Protein AF-A0A7X9AT43-F1 (afdb_monomer_lite)

Secondary structure (DSSP, 8-state):
--------------------------------TTS---SSTTS--EETTTTEETT-EEE--TT-EEEEEEESS--SSSS-EEEEEEEE--SS-EEEEEEEEPSS--SS-EEEEEEEEEEEEEEEEEEEEEEEEEEESSSS---EEE---EEEEEEEEEEEEEEEEPTTEEEEEEEEEE-SEEEEEEEEEEEEEEPPPS-----EEEES-SPEETTTTEETT-EEE-SSGGG-EEEEEEEEETTEEEEEEEEEESSS-EEEEEEPPHHHHTSSEEEEEEEEEEETT--EEEEEEEE-TTS-EEEEEE---B--SS-EEEEEEEE--TT-SEEEEEEEE-SSSEEEEEEEEEEEPP--TTTTTSS--SEEEEEETTTTHHHHTTSSSEEEEESSSPPEEEEEEEE-GGG-SSEEEEEEEETTEEEEEEEE--TTT-EEPPEEEEEEEETTEEEEEEEEES-HHHHT--TT---TT-EEEEEEEESSTT---S-EEEEEEEEETTEE---EEEEEEEEPPPPP----SS-EEEES--TTS--SSHHHHHHHHHHHHHTT--EEE--TT-HHHHHHHHHHHHTT-EEEE-S-SSTT---SS-SS-EEEBTTS-EEEEE-HHHHHH-HHHHHHHHHHHHHHHHTT---TT-EEEE----B-TTTB--SHHHHHHHHHHTT-SS---HHHHHHH-HHHHHHHHHHHHHHHHHHHHHHHHHH-TT-EEEEEEE---TTSTTGGGGGGTB---HHHHGGG-SEEEEEESS--HHHHHHHHHHHHHH--S-B-PEEE---BTTTB-STTPPPHHHHHHHHHHHHHHT-SEEEEES-S---HHHHHHHHHHHHHHHTTHHHHHTSEE-----EEEPPSEEEEEEETTEEEEEEES-GGGTEEEEEEEETTEEEEEEEE--SS--EEEEEE--GGGGG-EEEETTTTEEEPPPTT-SEEEEEE-TTEEEEEEEE-----TT-EEPPPHHHHHHHHHHHHHH---S--S-S---EEETTEEEEEE-SSSSS--EEEEE-SS-EEEEETTTTTEEEEEEETTEEE-S-GGGT--BSEEEEEESGGG-SHHHHSPPEEEEEEEEETTEEEEEEEEE-SSSSEEEEEEEEEESSSSEEEEEEEEEE-SSSPEEEEEEEEEE--BS--SS-----EEEEEEBTEEEEPPTTSSEEEEEETT--TTTT----S-EEEEEEPSS-EEEEETTTTEEEEEE--SSSEEEEEEEEETTEEEEEEEEPPEEE-TT-EEEEEEEEEEEESS-HHHHS--

Radius of gyration: 40.69 Å; chains: 1; bounding box: 118×100×105 Å

pLDDT: mean 82.17, std 15.33, range [21.45, 98.62]

Foldseek 3Di:
DDDDDDDDDDDDDDDDDDDDDDDDDPPPPPPDQPPFWDDQQFQPDADPVPQGRPQKDKDAPPPWDWDWHWDQPDGPDDRIWIKTATAGFDPFWTKMKHKDFDPDFAQAKWKKKKKKKKFFAQQDPFWKWKWKWFDFDPDRDIDIDTQDTDGHGDGIDMRMDIDIDGTRTGMMMIMTTRRGHGMMIIGNITMGIDDDDDDDKDKDKDFQDADADPVAQGHDQKHWDDDPPPQWPWDWHWDQDPNFTKIKIQTFGRGQKTWMKGWDPQVQQPAQKKKKKWWKAFFFFWFKKKWKFFAAPVRDTPDTFIDGTHHDHDIDIPIAMDGHPPRGNIMMIITMTRFNGMMITGMMMMIRGDPPLQRHFHTAPQKDWDKFPQNFCCLQVVDHREFEAAQQAWFKIKIFMAHNLVPFDKKKKKKKAAPQKDFPFKWQLQQVRTDTFDKDWDWDADPLGTIIIIMGIPHVLSNPHYNPDRDPRSIMMITMHGPHSVPFDWQDKMKIWMDGPNRTHDIDIYTYHHHYQFDQFDFADFAAEAAQACSRCQTNDPSNNVRNVRLCVLLRNQEYAQDQDDPSSVVSVVVSVVVVGEYELDDALQWPDDPPPDPLQFAQWLVRDGDSTGALCCRQPPPVCLVVSLVSLLVSRVSSPDDQRYAYEHDDWQFQLLTIRFGPSLQVVLCVVVVHPDRDGSVCCVAPPVLSSLQSLLVSVLSSLQSSLVSCCVPPVSHAYEYEAAQFQPVDPVSSVVSNGTSHDCQSNQVSGQEYEYECQPQFAPSLLVSLLSCVVRHDHAYAYEYEQDHDPPPDHSVSHHHLLRVLLSQVSCQQSQRSYYYYPPSSRDGSSNSNSSSLSSSLCNLCNCQSHVFAWDDFFDKDFAALDKAWFAFPNDIDIDGPPPQSVFWDWTWTHDPPKIKIKIFGQAAADKGWMKGFDDPVLPQWWKAWSNQLETEDDDVPDGIDIDIAGHSGMTTIMTGNDDDSPSGYHDDHSVVSVVVSNVSSVVDPDDADRALDHWDDDPFWTWRWHPLPPPRQIWIWTGAPAWIWTFRQQFQGWTQWIDGPLWIKNPDCVVVATFFQKAWLPDPQCGDSNSSGHGWGWPDWDDDPQKTKTWTKGAGPRFQKIKIWMKIGHNDARKIKIKIKIWRADQFKDKIKMKTKHFTATPDDPPDGQFFFKWAQAPVAIDTDDLVDQKAKEFEPVADSRQSHHPSHHDDPTHGYQAWIKGHSPVQQKIKTKHWFNPFWTIFMWGRDPRTIMTMTIGGIDIHHHGGMDMIMMMMHMDGHDDPRRVDDD

Sequence (1277 aa):
MQCAFSSRFRLFGKSLLTICLLTATIAGHSLTAADIALVNPDFEEVDSKTGFARGWRGNLSAAAQGAISIDDHLAASGKRSVKFDITQAGPNPATLTQTIKLAEPLATPVKGKISCRLYAHEVTKGVAFLVISTTNQDKARAQWVNTGNHRGTFDWKTVTHDMEFNPGTTAITFSFRMSGIGALWIDAAQLQLTVPETGQDTSTRLDFTGEVNPRTGLPGVWLEKKYHGNENVSAVSIETLDGRTAVRQQWSAGAAKSGLTVLLPEAYAKQKTVRLLVEAKTAGAGEAAIGLECLDTSGKNLGEILAPGVAKENWFTLDNTFVLPPTASQANILLLNTGAGTAWFASAVILPGTDDANALRLRERMIEAKVFPVCTSPEQLEGPPQFNTFADSPTKLTFHFKGKGSRLVKPALLIDLPANVRLADAFASHPSQWRAETFTSQPLTRPEGDYRRWRIENPRGMRLAKPDGFAYQRRVVLGLMPETPDAVKNGHLVFWHLENDGQADVEESFLLNILPPMPKTPNPKRFKFFRWNYEDLAFSRDDVLLASLRCIEEAGYNWCIRYGNNPRNQEICAMLAKRGWHFMLAGSLSDRYIPKDEKNVRVIDVTGKEIDRLCPEYMVNDPAFAGRRDALILEGIQRRNPQPGDVLIMDSEDWAPMDWCFCDRCRTNFARRIGLNQAPDAAVIKQQYAEQWRDFRVDNAMGKVKMVYDVARKHFPFLLIGDYNYVVDYTKPDYKNRFYAIAKDALLNEKYQDMHLPSYYHVLDATAFDMMRIGLDTLTKPYYPIVAVDGAGSYLTKDEVLTPPRFRMMCLNAAVTGCPGVAIYPGERLDGMFYLAADQVMAEIAAVEDYCLDGKLVPGPTVTAKPFRTVTTQAGGKEMTLNYPRWEQFFRHNTRELGKNRLISLLNHHAELTAYVEIGLDPAWAKAIIRDKITKTVYAVPANATTLLVAVPPRDARLLEVTYDADPAGFTPAPSQEDIKAAFQRDTEAFTGGPKQSNFKPQKDGSIELAFTDHDSDGILELAMITPNQKLIIDAEHGGGILDWQTGDIRLCPDYSRGQIIADNRLWTPKAARSDASAKLPCQVLESTLRDQTAIVTLRRTFDAVTLQLDKTFTVPAEGTSFRVDYKLTNTGQEPLHIAFWTRNILNPGNLANTLLDGDVRFPTEKGFQLADRKQDSTFVLSNAAKPEDIGNPRRGLADVRALPGPAYVDFTGSNLHVGLTPDPQGLAAYYLYNYQTVSTQEWIYLPVTIAPGQSQTYRENYQLGQGTSPALKQRP

Structure (mmCIF, N/CA/C/O backbone):
data_AF-A0A7X9AT43-F1
#
_entry.id   AF-A0A7X9AT43-F1
#
loop_
_atom_site.group_PDB
_atom_site.id
_atom_site.type_symbol
_atom_site.label_atom_id
_atom_site.label_alt_id
_atom_site.label_comp_id
_atom_site.label_asym_id
_atom_site.label_entity_id
_atom_site.label_seq_id
_atom_site.pdbx_PDB_ins_code
_atom_site.Cartn_x
_atom_site.Cartn_y
_atom_site.Cartn_z
_atom_site.occupancy
_atom_site.B_iso_or_equiv
_atom_site.auth_seq_id
_atom_site.auth_comp_id
_atom_site.auth_asym_id
_atom_site.auth_atom_id
_atom_site.pdbx_PDB_model_num
ATOM 1 N N . MET A 1 1 ? 62.663 -30.904 -30.608 1.00 30.81 1 MET A N 1
ATOM 2 C CA . MET A 1 1 ? 62.112 -31.146 -31.962 1.00 30.81 1 MET A CA 1
ATOM 3 C C . MET A 1 1 ? 61.726 -29.786 -32.529 1.00 30.81 1 MET A C 1
ATOM 5 O O . MET A 1 1 ? 61.132 -29.008 -31.802 1.00 30.81 1 MET A O 1
ATOM 9 N N . GLN A 1 2 ? 62.408 -29.333 -33.583 1.00 24.72 2 GLN A N 1
ATOM 10 C CA . GLN A 1 2 ? 62.025 -29.512 -34.999 1.00 24.72 2 GLN A CA 1
ATOM 11 C C . GLN A 1 2 ? 60.758 -28.699 -35.337 1.00 24.72 2 GLN A C 1
ATOM 13 O O . GLN A 1 2 ? 59.704 -28.998 -34.797 1.00 24.72 2 GLN A O 1
ATOM 18 N N . CYS A 1 3 ? 60.851 -27.551 -36.024 1.00 21.45 3 CYS A N 1
ATOM 19 C CA . CYS A 1 3 ? 61.260 -27.311 -37.432 1.00 21.45 3 CYS A CA 1
ATOM 20 C C . CYS A 1 3 ? 60.086 -27.493 -38.417 1.00 21.45 3 CYS A C 1
ATOM 22 O O . CYS A 1 3 ? 59.292 -28.399 -38.220 1.00 21.45 3 CYS A O 1
ATOM 24 N N . ALA A 1 4 ? 59.965 -26.765 -39.536 1.00 27.16 4 ALA A N 1
ATOM 25 C CA . ALA A 1 4 ? 60.576 -25.513 -40.031 1.00 27.16 4 ALA A CA 1
ATOM 26 C C . ALA A 1 4 ? 59.906 -25.166 -41.397 1.00 27.16 4 ALA A C 1
ATOM 28 O O . ALA A 1 4 ? 58.896 -25.772 -41.736 1.00 27.16 4 ALA A O 1
ATOM 29 N N . PHE A 1 5 ? 60.540 -24.292 -42.199 1.00 23.95 5 PHE A N 1
ATOM 30 C CA . PHE A 1 5 ? 60.233 -23.920 -43.601 1.00 23.95 5 PHE A CA 1
ATOM 31 C C . PHE A 1 5 ? 59.030 -22.955 -43.765 1.00 23.95 5 PHE A C 1
ATOM 33 O O . PHE A 1 5 ? 57.919 -23.304 -43.400 1.00 23.95 5 PHE A O 1
ATOM 40 N N . SER A 1 6 ? 59.154 -21.666 -44.142 1.00 25.75 6 SER A N 1
ATOM 41 C CA . SER A 1 6 ? 59.937 -20.923 -45.174 1.00 25.75 6 SER A CA 1
ATOM 42 C C . SER A 1 6 ? 59.173 -20.757 -46.514 1.00 25.75 6 SER A C 1
ATOM 44 O O . SER A 1 6 ? 58.176 -21.427 -46.721 1.00 25.75 6 SER A O 1
ATOM 46 N N . SER A 1 7 ? 59.519 -19.861 -47.458 1.00 25.33 7 SER A N 1
ATOM 47 C CA . SER A 1 7 ? 60.769 -19.093 -47.659 1.00 25.33 7 SER A CA 1
ATOM 48 C C . SER A 1 7 ? 60.617 -17.920 -48.650 1.00 25.33 7 SER A C 1
ATOM 50 O O . SER A 1 7 ? 60.062 -18.168 -49.706 1.00 25.33 7 SER A O 1
ATOM 52 N N . ARG A 1 8 ? 61.309 -16.785 -48.375 1.00 26.31 8 ARG A N 1
ATOM 53 C CA . ARG A 1 8 ? 62.185 -15.951 -49.273 1.00 26.31 8 ARG A CA 1
ATOM 54 C C . ARG A 1 8 ? 61.578 -15.416 -50.612 1.00 26.31 8 ARG A C 1
ATOM 56 O O . ARG A 1 8 ? 60.574 -15.916 -51.072 1.00 26.31 8 ARG A O 1
ATOM 63 N N . PHE A 1 9 ? 62.081 -14.396 -51.325 1.00 24.31 9 PHE A N 1
ATOM 64 C CA . PHE A 1 9 ? 63.392 -13.721 -51.508 1.00 24.31 9 PHE A CA 1
ATOM 65 C C . PHE A 1 9 ? 63.168 -12.169 -51.568 1.00 24.31 9 PHE A C 1
ATOM 67 O O . PHE A 1 9 ? 62.085 -11.761 -51.962 1.00 24.31 9 PHE A O 1
ATOM 74 N N . ARG A 1 10 ? 64.014 -11.274 -50.999 1.00 25.27 10 ARG A N 1
ATOM 75 C CA . ARG A 1 10 ? 65.287 -10.653 -51.513 1.00 25.27 10 ARG A CA 1
ATOM 76 C C . ARG A 1 10 ? 65.108 -9.765 -52.771 1.00 25.27 10 ARG A C 1
ATOM 78 O O . ARG A 1 10 ? 64.228 -10.068 -53.556 1.00 25.27 10 ARG A O 1
ATOM 85 N N . LEU A 1 11 ? 65.896 -8.718 -53.088 1.00 25.50 11 LEU A N 1
ATOM 86 C CA . LEU A 1 11 ? 67.158 -8.051 -52.621 1.00 25.50 11 LEU A CA 1
ATOM 87 C C . LEU A 1 11 ? 67.094 -6.571 -53.151 1.00 25.50 11 LEU A C 1
ATOM 89 O O . LEU A 1 11 ? 66.259 -6.328 -54.012 1.00 25.50 11 LEU A O 1
ATOM 93 N N . PHE A 1 12 ? 67.835 -5.510 -52.778 1.00 26.47 12 PHE A N 1
ATOM 94 C CA . PHE A 1 12 ? 69.185 -5.198 -52.232 1.00 26.47 12 PHE A CA 1
ATOM 95 C C . PHE A 1 12 ? 69.060 -4.060 -51.166 1.00 26.47 12 PHE A C 1
ATOM 97 O O . PHE A 1 12 ? 68.007 -3.439 -51.113 1.00 26.47 12 PHE A O 1
ATOM 104 N N . GLY A 1 13 ? 69.972 -3.731 -50.227 1.00 25.33 13 GLY A N 1
ATOM 105 C CA . GLY A 1 13 ? 71.451 -3.607 -50.227 1.00 25.33 13 GLY A CA 1
ATOM 106 C C . GLY A 1 13 ? 71.836 -2.139 -50.531 1.00 25.33 13 GLY A C 1
ATOM 107 O O . GLY A 1 13 ? 71.371 -1.643 -51.546 1.00 25.33 13 GLY A O 1
ATOM 108 N N . LYS A 1 14 ? 72.620 -1.349 -49.770 1.00 25.41 14 LYS A N 1
ATOM 109 C CA . LYS A 1 14 ? 73.665 -1.462 -48.697 1.00 25.41 14 LYS A CA 1
ATOM 110 C C . LYS A 1 14 ? 73.600 -0.156 -47.832 1.00 25.41 14 LYS A C 1
ATOM 112 O O . LYS A 1 14 ? 72.907 0.746 -48.281 1.00 25.41 14 LYS A O 1
ATOM 117 N N . SER A 1 15 ? 74.300 0.173 -46.727 1.00 27.94 15 SER A N 1
ATOM 118 C CA . SER A 1 15 ? 75.049 -0.409 -45.563 1.00 27.94 15 SER A CA 1
ATOM 119 C C . SER A 1 15 ? 75.406 0.822 -44.638 1.00 27.94 15 SER A C 1
ATOM 121 O O . SER A 1 15 ? 74.833 1.874 -44.892 1.00 27.94 15 SER A O 1
ATOM 123 N N . LEU A 1 16 ? 76.260 0.905 -43.591 1.00 26.09 16 LEU A N 1
ATOM 124 C CA . LEU A 1 16 ? 77.274 0.084 -42.882 1.00 26.09 16 LEU A CA 1
ATOM 125 C C . LEU A 1 16 ? 77.585 0.738 -41.482 1.00 26.09 16 LEU A C 1
ATOM 127 O O . LEU A 1 16 ? 77.416 1.946 -41.372 1.00 26.09 16 LEU A O 1
ATOM 131 N N . LEU A 1 17 ? 78.146 0.001 -40.493 1.00 25.11 17 LEU A N 1
ATOM 132 C CA . LEU A 1 17 ? 78.695 0.468 -39.172 1.00 25.11 17 LEU A CA 1
ATOM 133 C C . LEU A 1 17 ? 77.707 1.137 -38.153 1.00 25.11 17 LEU A C 1
ATOM 135 O O . LEU A 1 17 ? 76.597 1.484 -38.530 1.00 25.11 17 LEU A O 1
ATOM 139 N N . THR A 1 18 ? 78.037 1.434 -36.871 1.00 28.78 18 THR A N 1
ATOM 140 C CA . THR A 1 18 ? 78.624 0.620 -35.757 1.00 28.78 18 THR A CA 1
ATOM 141 C C . THR A 1 18 ? 78.588 1.378 -34.398 1.00 28.78 18 THR A C 1
ATOM 143 O O . THR A 1 18 ? 79.172 2.444 -34.283 1.00 28.78 18 THR A O 1
ATOM 146 N N . ILE A 1 19 ? 77.962 0.770 -33.373 1.00 28.25 19 ILE A N 1
ATOM 147 C CA . ILE A 1 19 ? 78.300 0.726 -31.916 1.00 28.25 19 ILE A CA 1
ATOM 148 C C . ILE A 1 19 ? 78.642 2.026 -31.110 1.00 28.25 19 ILE A C 1
ATOM 150 O O . ILE A 1 19 ? 79.733 2.568 -31.208 1.00 28.25 19 ILE A O 1
ATOM 154 N N . CYS A 1 20 ? 77.754 2.318 -30.136 1.00 24.42 20 CYS A N 1
ATOM 155 C CA . CYS A 1 20 ? 77.940 2.887 -28.772 1.00 24.42 20 CYS A CA 1
ATOM 156 C C . CYS A 1 20 ? 78.328 4.361 -28.455 1.00 24.42 20 CYS A C 1
ATOM 158 O O . CYS A 1 20 ? 79.346 4.884 -28.879 1.00 24.42 20 CYS A O 1
ATOM 160 N N . LEU A 1 21 ? 77.564 4.901 -27.483 1.00 27.16 21 LEU A N 1
ATOM 161 C CA . LEU A 1 21 ? 77.965 5.712 -26.308 1.00 27.16 21 LEU A CA 1
ATOM 162 C C . LEU A 1 21 ? 78.927 6.909 -26.493 1.00 27.16 21 LEU A C 1
ATOM 164 O O . LEU A 1 21 ? 80.135 6.760 -26.345 1.00 27.16 21 LEU A O 1
ATOM 168 N N . LEU A 1 22 ? 78.374 8.131 -26.505 1.00 24.50 22 LEU A N 1
ATOM 169 C CA . LEU A 1 22 ? 78.197 8.903 -25.257 1.00 24.50 22 LEU A CA 1
ATOM 170 C C . LEU A 1 22 ? 77.186 10.058 -25.433 1.00 24.50 22 LEU A C 1
ATOM 172 O O . LEU A 1 22 ? 76.662 10.287 -26.520 1.00 24.50 22 LEU A O 1
ATOM 176 N N . THR A 1 23 ? 76.900 10.773 -24.345 1.00 32.84 23 THR A N 1
ATOM 177 C CA . THR A 1 23 ? 76.038 11.962 -24.290 1.00 32.84 23 THR A CA 1
ATOM 178 C C . THR A 1 23 ? 76.548 13.117 -25.155 1.00 32.84 23 THR A C 1
ATOM 180 O O . THR A 1 23 ? 77.624 13.653 -24.892 1.00 32.84 23 THR A O 1
ATOM 183 N N . ALA A 1 24 ? 75.719 13.584 -26.088 1.00 27.53 24 ALA A N 1
ATOM 184 C CA . ALA A 1 24 ? 75.831 14.906 -26.697 1.00 27.53 24 ALA A CA 1
ATOM 185 C C . ALA A 1 24 ? 74.438 15.548 -26.770 1.00 27.53 24 ALA A C 1
ATOM 187 O O . ALA A 1 24 ? 73.483 14.930 -27.243 1.00 27.53 24 ALA A O 1
ATOM 188 N N . THR A 1 25 ? 74.312 16.780 -26.282 1.00 33.44 25 THR A N 1
ATOM 189 C CA . THR A 1 25 ? 73.066 17.552 -26.288 1.00 33.44 25 THR A CA 1
ATOM 190 C C . THR A 1 25 ? 72.729 18.031 -27.698 1.00 33.44 25 THR A C 1
ATOM 192 O O . THR A 1 25 ? 73.086 19.138 -28.096 1.00 33.44 25 THR A O 1
ATOM 195 N N . ILE A 1 26 ? 71.957 17.235 -28.443 1.00 30.66 26 ILE A N 1
ATOM 196 C CA . ILE A 1 26 ? 71.124 17.799 -29.509 1.00 30.66 26 ILE A CA 1
ATOM 197 C C . ILE A 1 26 ? 69.938 18.471 -28.823 1.00 30.66 26 ILE A C 1
ATOM 199 O O . ILE A 1 26 ? 68.907 17.853 -28.560 1.00 30.66 26 ILE A O 1
ATOM 203 N N . ALA A 1 27 ? 70.107 19.757 -28.519 1.00 31.06 27 ALA A N 1
ATOM 204 C CA . ALA A 1 27 ? 68.986 20.645 -28.270 1.00 31.06 27 ALA A CA 1
ATOM 205 C C . ALA A 1 27 ? 68.215 20.800 -29.588 1.00 31.06 27 ALA A C 1
ATOM 207 O O . ALA A 1 27 ? 68.463 21.727 -30.361 1.00 31.06 27 ALA A O 1
ATOM 208 N N . GLY A 1 28 ? 67.298 19.867 -29.859 1.00 31.59 28 GLY A N 1
ATOM 209 C CA . GLY A 1 28 ? 66.228 20.107 -30.817 1.00 31.59 28 GLY A CA 1
ATOM 210 C C . GLY A 1 28 ? 65.521 21.376 -30.364 1.00 31.59 28 GLY A C 1
ATOM 211 O O . GLY A 1 28 ? 64.978 21.408 -29.260 1.00 31.59 28 GLY A O 1
ATOM 212 N N . HIS A 1 29 ? 65.631 22.443 -31.155 1.00 32.59 29 HIS A N 1
ATOM 213 C CA . HIS A 1 29 ? 65.053 23.735 -30.813 1.00 32.59 29 HIS A CA 1
ATOM 214 C C . HIS A 1 29 ? 63.540 23.650 -31.005 1.00 32.59 29 HIS A C 1
ATOM 216 O O . HIS A 1 29 ? 63.001 24.076 -32.022 1.00 32.59 29 HIS A O 1
ATOM 222 N N . SER A 1 30 ? 62.857 23.089 -30.006 1.00 35.81 30 SER A N 1
ATOM 223 C CA . SER A 1 30 ? 61.440 23.339 -29.787 1.00 35.81 30 SER A CA 1
ATOM 224 C C . SER A 1 30 ? 61.263 24.852 -29.745 1.00 35.81 30 SER A C 1
ATOM 226 O O . SER A 1 30 ? 61.702 25.485 -28.784 1.00 35.81 30 SER A O 1
ATOM 228 N N . LEU A 1 31 ? 60.671 25.422 -30.798 1.00 38.19 31 LEU A N 1
ATOM 229 C CA . LEU A 1 31 ? 60.327 26.839 -30.859 1.00 38.19 31 LEU A CA 1
ATOM 230 C C . LEU A 1 31 ? 59.470 27.166 -29.636 1.00 38.19 31 LEU A C 1
ATOM 232 O O . LEU A 1 31 ? 58.307 26.768 -29.544 1.00 38.19 31 LEU A O 1
ATOM 236 N N . THR A 1 32 ? 60.070 27.852 -28.666 1.00 42.16 32 THR A N 1
ATOM 237 C CA . THR A 1 32 ? 59.325 28.395 -27.536 1.00 42.16 32 THR A CA 1
ATOM 238 C C . THR A 1 32 ? 58.426 29.511 -28.065 1.00 42.16 32 THR A C 1
ATOM 240 O O . THR A 1 32 ? 58.682 30.094 -29.119 1.00 42.16 32 THR A O 1
ATOM 243 N N . ALA A 1 33 ? 57.343 29.826 -27.353 1.00 48.62 33 ALA A N 1
ATOM 244 C CA . ALA A 1 33 ? 56.306 30.741 -27.843 1.00 48.62 33 ALA A CA 1
ATOM 245 C C . ALA A 1 33 ? 56.753 32.218 -28.022 1.00 48.62 33 ALA A C 1
ATOM 247 O O . ALA A 1 33 ? 55.909 33.084 -28.238 1.00 48.62 33 ALA A O 1
ATOM 248 N N . ALA A 1 34 ? 58.054 32.513 -27.925 1.00 46.88 34 ALA A N 1
ATOM 249 C CA . ALA A 1 34 ? 58.641 33.842 -28.060 1.00 46.88 34 ALA A CA 1
ATOM 250 C C . ALA A 1 34 ? 58.825 34.302 -29.522 1.00 46.88 34 ALA A C 1
ATOM 252 O O . ALA A 1 34 ? 58.723 35.496 -29.792 1.00 46.88 34 ALA A O 1
ATOM 253 N N . ASP A 1 35 ? 59.055 33.383 -30.468 1.00 54.22 35 ASP A N 1
ATOM 254 C CA . ASP A 1 35 ? 59.491 33.731 -31.837 1.00 54.22 35 ASP A CA 1
ATOM 255 C C . ASP A 1 35 ? 58.343 34.025 -32.833 1.00 54.22 35 ASP A C 1
ATOM 257 O O . ASP A 1 35 ? 58.585 34.262 -34.018 1.00 54.22 35 ASP A O 1
ATOM 261 N N . ILE A 1 36 ? 57.079 34.020 -32.387 1.00 69.12 36 ILE A N 1
ATOM 262 C CA . ILE A 1 36 ? 55.897 34.227 -33.247 1.00 69.12 36 ILE A CA 1
ATOM 263 C C . ILE A 1 36 ? 55.144 35.490 -32.803 1.00 69.12 36 ILE A C 1
ATOM 265 O O . ILE A 1 36 ? 54.118 35.426 -32.126 1.00 69.12 36 ILE A O 1
ATOM 269 N N . ALA A 1 37 ? 55.662 36.650 -33.211 1.00 74.50 37 ALA A N 1
ATOM 270 C CA . ALA A 1 37 ? 55.108 37.970 -32.906 1.00 74.50 37 ALA A CA 1
ATOM 271 C C . ALA A 1 37 ? 54.696 38.745 -34.173 1.00 74.50 37 ALA A C 1
ATOM 273 O O . ALA A 1 37 ? 55.218 38.516 -35.266 1.00 74.50 37 ALA A O 1
ATOM 274 N N . LEU A 1 38 ? 53.770 39.697 -34.014 1.00 83.25 38 LEU A N 1
ATOM 275 C CA . LEU A 1 38 ? 53.471 40.703 -35.038 1.00 83.25 38 LEU A CA 1
ATOM 276 C C . LEU A 1 38 ? 54.640 41.692 -35.158 1.00 83.25 38 LEU A C 1
ATOM 278 O O . LEU A 1 38 ? 55.199 42.133 -34.155 1.00 83.25 38 LEU A O 1
ATOM 282 N N . VAL A 1 39 ? 54.983 42.075 -36.386 1.00 85.94 39 VAL A N 1
ATOM 283 C CA . VAL A 1 39 ? 55.977 43.121 -36.664 1.00 85.94 39 VAL A CA 1
ATOM 284 C C . VAL A 1 39 ? 55.262 44.466 -36.689 1.00 85.94 39 VAL A C 1
ATOM 286 O O . VAL A 1 39 ? 54.279 44.606 -37.416 1.00 85.94 39 VAL A O 1
ATOM 289 N N . ASN A 1 40 ? 55.769 45.456 -35.946 1.00 88.06 40 ASN A N 1
ATOM 290 C CA . ASN A 1 40 ? 55.178 46.799 -35.855 1.00 88.06 40 ASN A CA 1
ATOM 291 C C . ASN A 1 40 ? 53.672 46.763 -35.468 1.00 88.06 40 ASN A C 1
ATOM 293 O O . ASN A 1 40 ? 52.820 47.167 -36.265 1.00 88.06 40 ASN A O 1
ATOM 297 N N . PRO A 1 41 ? 53.323 46.183 -34.299 1.00 87.12 41 PRO A N 1
ATOM 298 C CA . PRO A 1 41 ? 51.937 45.977 -33.842 1.00 87.12 41 PRO A CA 1
ATOM 299 C C . PRO A 1 41 ? 51.168 47.268 -33.508 1.00 87.12 41 PRO A C 1
ATOM 301 O O . PRO A 1 41 ? 49.937 47.285 -33.515 1.00 87.12 41 PRO A O 1
ATOM 304 N N . ASP A 1 42 ? 51.916 48.317 -33.188 1.00 88.06 42 ASP A N 1
ATOM 305 C CA . ASP A 1 42 ? 51.531 49.673 -32.788 1.00 88.06 42 ASP A CA 1
ATOM 306 C C . ASP A 1 42 ? 51.756 50.701 -33.914 1.00 88.06 42 ASP A C 1
ATOM 308 O O . ASP A 1 42 ? 51.587 51.896 -33.720 1.00 88.06 42 ASP A O 1
ATOM 312 N N . PHE A 1 43 ? 52.136 50.239 -35.112 1.00 92.81 43 PHE A N 1
ATOM 313 C CA . PHE A 1 43 ? 52.262 51.033 -36.342 1.00 92.81 43 PHE A CA 1
ATOM 314 C C . PHE A 1 43 ? 53.242 52.229 -36.299 1.00 92.81 43 PHE A C 1
ATOM 316 O O . PHE A 1 43 ? 53.328 52.984 -37.273 1.00 92.81 43 PHE A O 1
ATOM 323 N N . GLU A 1 44 ? 54.037 52.371 -35.234 1.00 92.56 44 GLU A N 1
ATOM 324 C CA . GLU A 1 44 ? 55.008 53.454 -35.044 1.00 92.56 44 GLU A CA 1
ATOM 325 C C . GLU A 1 44 ? 56.127 53.466 -36.095 1.00 92.56 44 GLU A C 1
ATOM 327 O O . GLU A 1 44 ? 56.569 54.539 -36.528 1.00 92.56 44 GLU A O 1
ATOM 332 N N . GLU A 1 45 ? 56.591 52.291 -36.533 1.00 91.38 45 GLU A N 1
ATOM 333 C CA . GLU A 1 45 ? 57.648 52.175 -37.536 1.00 91.38 45 GLU A CA 1
ATOM 334 C C . GLU A 1 45 ? 57.101 52.346 -38.961 1.00 91.38 45 GLU A C 1
ATOM 336 O O . GLU A 1 45 ? 56.322 51.533 -39.465 1.00 91.38 45 GLU A O 1
ATOM 341 N N . VAL A 1 46 ? 57.576 53.370 -39.668 1.00 87.94 46 VAL A N 1
ATOM 342 C CA . VAL A 1 46 ? 57.250 53.608 -41.081 1.00 87.94 46 VAL A CA 1
ATOM 343 C C . VAL A 1 46 ? 58.401 53.111 -41.960 1.00 87.94 46 VAL A C 1
ATOM 345 O O . VAL A 1 46 ? 59.555 53.488 -41.755 1.00 87.94 46 VAL A O 1
ATOM 348 N N . ASP A 1 47 ? 58.105 52.272 -42.955 1.00 86.56 47 ASP A N 1
ATOM 349 C CA . ASP A 1 47 ? 59.088 51.830 -43.948 1.00 86.56 47 ASP A CA 1
ATOM 350 C C . ASP A 1 47 ? 59.418 52.993 -44.897 1.00 86.56 47 ASP A C 1
ATOM 352 O O . ASP A 1 47 ? 58.572 53.478 -45.654 1.00 86.56 47 ASP A O 1
ATOM 356 N N . SER A 1 48 ? 60.674 53.440 -44.865 1.00 82.19 48 SER A N 1
ATOM 357 C CA . SER A 1 48 ? 61.159 54.602 -45.616 1.00 82.19 48 SER A CA 1
ATOM 358 C C . SER A 1 48 ? 61.145 54.434 -47.141 1.00 82.19 48 SER A C 1
ATOM 360 O O . SER A 1 48 ? 61.377 55.411 -47.851 1.00 82.19 48 SER A O 1
ATOM 362 N N . LYS A 1 49 ? 60.857 53.233 -47.663 1.00 83.19 49 LYS A N 1
ATOM 363 C CA . LYS A 1 49 ? 60.679 52.976 -49.103 1.00 83.19 49 LYS A CA 1
ATOM 364 C C . LYS A 1 49 ? 59.222 53.026 -49.557 1.00 83.19 49 LYS A C 1
ATOM 366 O O . LYS A 1 49 ? 58.986 53.161 -50.755 1.00 83.19 49 LYS A O 1
ATOM 371 N N . THR A 1 50 ? 58.258 52.878 -48.646 1.00 83.62 50 THR A N 1
ATOM 372 C CA . THR A 1 50 ? 56.820 52.830 -48.979 1.00 83.62 50 THR A CA 1
ATOM 373 C C . THR A 1 50 ? 56.009 53.960 -48.350 1.00 83.62 50 THR A C 1
ATOM 375 O O . THR A 1 50 ? 54.897 54.217 -48.805 1.00 83.62 50 THR A O 1
ATOM 378 N N . GLY A 1 51 ? 56.534 54.630 -47.317 1.00 85.06 51 GLY A N 1
ATOM 379 C CA . GLY A 1 51 ? 55.802 55.643 -46.550 1.00 85.06 51 GLY A CA 1
ATOM 380 C C . GLY A 1 51 ? 54.677 55.064 -45.683 1.00 85.06 51 GLY A C 1
ATOM 381 O O . GLY A 1 51 ? 53.807 55.807 -45.239 1.00 85.06 51 GLY A O 1
ATOM 382 N N . PHE A 1 52 ? 54.671 53.747 -45.454 1.00 91.94 52 PHE A N 1
ATOM 383 C CA . PHE A 1 52 ? 53.595 53.023 -44.774 1.00 91.94 52 PHE A CA 1
ATOM 384 C C . PHE A 1 52 ? 54.125 52.153 -43.621 1.00 91.94 52 PHE A C 1
ATOM 386 O O . PHE A 1 52 ? 55.333 51.942 -43.509 1.00 91.94 52 PHE A O 1
ATOM 393 N N . ALA A 1 53 ? 53.238 51.635 -42.765 1.00 91.00 53 ALA A N 1
ATOM 394 C CA . ALA A 1 53 ? 53.607 50.799 -41.619 1.00 91.00 53 ALA A CA 1
ATOM 395 C C . ALA A 1 53 ? 54.507 49.622 -42.032 1.00 91.00 53 ALA A C 1
ATOM 397 O O . ALA A 1 53 ? 54.125 48.769 -42.842 1.00 91.00 53 ALA A O 1
ATOM 398 N N . ARG A 1 54 ? 55.699 49.552 -41.432 1.00 90.00 54 ARG A N 1
ATOM 399 C CA . ARG A 1 54 ? 56.684 48.495 -41.676 1.00 90.00 54 ARG A CA 1
ATOM 400 C C . ARG A 1 54 ? 56.060 47.122 -41.427 1.00 90.00 54 ARG A C 1
ATOM 402 O O . ARG A 1 54 ? 55.389 46.916 -40.424 1.00 90.00 54 ARG A O 1
ATOM 409 N N . GLY A 1 55 ? 56.272 46.181 -42.346 1.00 87.62 55 GLY A N 1
ATOM 410 C CA . GLY A 1 55 ? 55.741 44.815 -42.241 1.00 87.62 55 GLY A CA 1
ATOM 411 C C . GLY A 1 55 ? 54.242 44.657 -42.538 1.00 87.62 55 GLY A C 1
ATOM 412 O O . GLY A 1 55 ? 53.775 43.522 -42.631 1.00 87.62 55 GLY A O 1
ATOM 413 N N . TRP A 1 56 ? 53.491 45.743 -42.737 1.00 91.81 56 TRP A N 1
ATOM 414 C CA . TRP A 1 56 ? 52.071 45.708 -43.092 1.00 91.81 56 TRP A CA 1
ATOM 415 C C . TRP A 1 56 ? 51.841 46.110 -44.552 1.00 91.81 56 TRP A C 1
ATOM 417 O O . TRP A 1 56 ? 52.647 46.798 -45.177 1.00 91.81 56 TRP A O 1
ATOM 427 N N . ARG A 1 57 ? 50.723 45.658 -45.123 1.00 90.69 57 ARG A N 1
ATOM 428 C CA . ARG A 1 57 ? 50.312 45.959 -46.500 1.00 90.69 57 ARG A CA 1
ATOM 429 C C . ARG A 1 57 ? 48.858 46.400 -46.535 1.00 90.69 57 ARG A C 1
ATOM 431 O O . ARG A 1 57 ? 47.965 45.574 -46.334 1.00 90.69 57 ARG A O 1
ATOM 438 N N . GLY A 1 58 ? 48.640 47.685 -46.802 1.00 88.75 58 GLY A N 1
ATOM 439 C CA . GLY A 1 58 ? 47.359 48.206 -47.271 1.00 88.75 58 GLY A CA 1
ATOM 440 C C . GLY A 1 58 ? 47.092 47.784 -48.721 1.00 88.75 58 GLY A C 1
ATOM 441 O O . GLY A 1 58 ? 48.009 47.720 -49.537 1.00 88.75 58 GLY A O 1
ATOM 442 N N . ASN A 1 59 ? 45.837 47.486 -49.038 1.00 89.50 59 ASN A N 1
ATOM 443 C CA . ASN A 1 59 ? 45.350 47.190 -50.380 1.00 89.50 59 ASN A CA 1
ATOM 444 C C . ASN A 1 59 ? 43.927 47.746 -50.533 1.00 89.50 59 ASN A C 1
ATOM 446 O O . ASN A 1 59 ? 43.021 47.346 -49.799 1.00 89.50 59 ASN A O 1
ATOM 450 N N . LEU A 1 60 ? 43.735 48.655 -51.487 1.00 86.94 60 LEU A N 1
ATOM 451 C CA . LEU A 1 60 ? 42.440 49.232 -51.842 1.00 86.94 60 LEU A CA 1
ATOM 452 C C . LEU A 1 60 ? 41.985 48.610 -53.168 1.00 86.94 60 LEU A C 1
ATOM 454 O O . LEU A 1 60 ? 42.764 48.543 -54.117 1.00 86.94 60 LEU A O 1
ATOM 458 N N . SER A 1 61 ? 40.743 48.124 -53.249 1.00 78.88 61 SER A N 1
ATOM 459 C CA . SER A 1 61 ? 40.256 47.522 -54.494 1.00 78.88 61 SER A CA 1
ATOM 460 C C . SER A 1 61 ? 40.057 48.594 -55.573 1.00 78.88 61 SER A C 1
ATOM 462 O O . SER A 1 61 ? 39.611 49.697 -55.281 1.00 78.88 61 SER A O 1
ATOM 464 N N . ALA A 1 62 ? 40.363 48.280 -56.836 1.00 78.69 62 ALA A N 1
ATOM 465 C CA . ALA A 1 62 ? 40.439 49.266 -57.928 1.00 78.69 62 ALA A CA 1
ATOM 466 C C . ALA A 1 62 ? 39.109 49.963 -58.311 1.00 78.69 62 ALA A C 1
ATOM 468 O O . ALA A 1 62 ? 39.096 50.808 -59.199 1.00 78.69 62 ALA A O 1
ATOM 469 N N . ALA A 1 63 ? 37.996 49.602 -57.664 1.00 77.69 63 ALA A N 1
ATOM 470 C CA . ALA A 1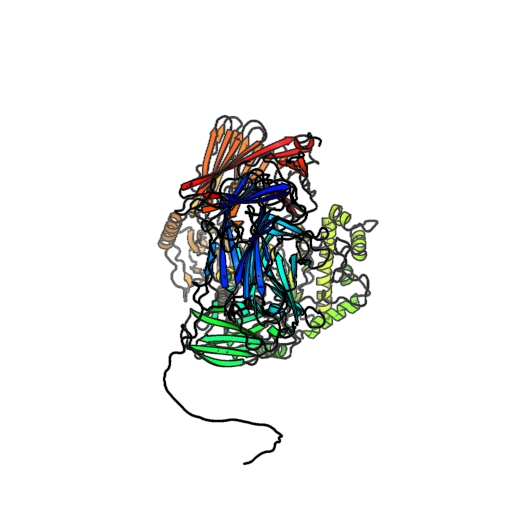 63 ? 36.690 50.253 -57.798 1.00 77.69 63 ALA A CA 1
ATOM 471 C C . ALA A 1 63 ? 36.189 50.873 -56.472 1.00 77.69 63 ALA A C 1
ATOM 473 O O . ALA A 1 63 ? 35.027 51.261 -56.372 1.00 77.69 63 ALA A O 1
ATOM 474 N N . ALA A 1 64 ? 37.051 50.945 -55.456 1.00 83.12 64 ALA A N 1
ATOM 475 C CA . ALA A 1 64 ? 36.855 51.737 -54.250 1.00 83.12 64 ALA A CA 1
ATOM 476 C C . ALA A 1 64 ? 37.584 53.086 -54.390 1.00 83.12 64 ALA A C 1
ATOM 478 O O . ALA A 1 64 ? 38.625 53.168 -55.041 1.00 83.12 64 ALA A O 1
ATOM 479 N N . GLN A 1 65 ? 37.060 54.132 -53.753 1.00 86.44 65 GLN A N 1
ATOM 480 C CA . GLN A 1 65 ? 37.722 55.434 -53.627 1.00 86.44 65 GLN A CA 1
ATOM 481 C C . GLN A 1 65 ? 37.983 55.730 -52.152 1.00 86.44 65 GLN A C 1
ATOM 483 O O . GLN A 1 65 ? 37.171 55.382 -51.291 1.00 86.44 65 GLN A O 1
ATOM 488 N N . GLY A 1 66 ? 39.126 56.349 -51.871 1.00 89.25 66 GLY A N 1
ATOM 489 C CA . GLY A 1 66 ? 39.620 56.559 -50.517 1.00 89.25 66 GLY A CA 1
ATOM 490 C C . GLY A 1 66 ? 41.123 56.321 -50.402 1.00 89.25 66 GLY A C 1
ATOM 491 O O . GLY A 1 66 ? 41.827 56.241 -51.410 1.00 89.25 66 GLY A O 1
ATOM 492 N N . ALA A 1 67 ? 41.598 56.165 -49.170 1.00 91.25 67 ALA A N 1
ATOM 493 C CA . ALA A 1 67 ? 42.982 55.848 -48.844 1.00 91.25 67 ALA A CA 1
ATOM 494 C C . ALA A 1 67 ? 43.080 54.803 -47.719 1.00 91.25 67 ALA A C 1
ATOM 496 O O . ALA A 1 67 ? 42.155 54.611 -46.928 1.00 91.25 67 ALA A O 1
ATOM 497 N N . ILE A 1 68 ? 44.242 54.154 -47.636 1.00 93.25 68 ILE A N 1
ATOM 498 C CA . ILE A 1 68 ? 44.730 53.517 -46.411 1.00 93.25 68 ILE A CA 1
ATOM 499 C C . ILE A 1 68 ? 46.085 54.168 -46.125 1.00 93.25 68 ILE A C 1
ATOM 501 O O . ILE A 1 68 ? 46.986 54.075 -46.960 1.00 93.25 68 ILE A O 1
ATOM 505 N N . SER A 1 69 ? 46.224 54.852 -44.995 1.00 92.12 69 SER A N 1
ATOM 506 C CA . SER A 1 69 ? 47.401 55.660 -44.653 1.00 92.12 69 SER A CA 1
ATOM 507 C C . SER A 1 69 ? 47.813 55.465 -43.197 1.00 92.12 69 SER A C 1
ATOM 509 O O . SER A 1 69 ? 47.054 54.940 -42.384 1.00 92.12 69 SER A O 1
ATOM 511 N N . ILE A 1 70 ? 49.023 55.908 -42.861 1.00 93.06 70 ILE A N 1
ATOM 512 C CA . ILE A 1 70 ? 49.365 56.215 -41.470 1.00 93.06 70 ILE A CA 1
ATOM 513 C C . ILE A 1 70 ? 48.697 57.543 -41.108 1.00 93.06 70 ILE A C 1
ATOM 515 O O . ILE A 1 70 ? 48.590 58.430 -41.957 1.00 93.06 70 ILE A O 1
ATOM 519 N N . ASP A 1 71 ? 48.227 57.652 -39.873 1.00 91.81 71 ASP A N 1
ATOM 520 C CA . ASP A 1 71 ? 47.657 58.862 -39.283 1.00 91.81 71 ASP A CA 1
ATOM 521 C C . ASP A 1 71 ? 48.356 59.106 -37.937 1.00 91.81 71 ASP A C 1
ATOM 523 O O . ASP A 1 71 ? 48.473 58.180 -37.131 1.00 91.81 71 ASP A O 1
ATOM 527 N N . ASP A 1 72 ? 48.876 60.317 -37.724 1.00 90.38 72 ASP A N 1
ATOM 528 C CA . ASP A 1 72 ? 49.548 60.754 -36.492 1.00 90.38 72 ASP A CA 1
ATOM 529 C C . ASP A 1 72 ? 48.740 61.793 -35.685 1.00 90.38 72 ASP A C 1
ATOM 531 O O . ASP A 1 72 ? 49.247 62.407 -34.743 1.00 90.38 72 ASP A O 1
ATOM 535 N N . HIS A 1 73 ? 47.456 61.966 -36.017 1.00 88.19 73 HIS A N 1
ATOM 536 C CA . HIS A 1 73 ? 46.491 62.763 -35.256 1.00 88.19 73 HIS A CA 1
ATOM 537 C C . HIS A 1 73 ? 45.622 61.922 -34.310 1.00 88.19 73 HIS A C 1
ATOM 539 O O . HIS A 1 73 ? 45.116 62.458 -33.322 1.00 88.19 73 HIS A O 1
ATOM 545 N N . LEU A 1 74 ? 45.434 60.625 -34.588 1.00 88.31 74 LEU A N 1
ATOM 546 C CA . LEU A 1 74 ? 44.611 59.733 -33.766 1.00 88.31 74 LEU A CA 1
ATOM 547 C C . LEU A 1 74 ? 45.240 58.340 -33.623 1.00 88.31 74 LEU A C 1
ATOM 549 O O . LEU A 1 74 ? 45.364 57.592 -34.592 1.00 88.31 74 LEU A O 1
ATOM 553 N N . ALA A 1 75 ? 45.576 57.973 -32.386 1.00 89.81 75 ALA A N 1
ATOM 554 C CA . ALA A 1 75 ? 46.113 56.668 -32.007 1.00 89.81 75 ALA A CA 1
ATOM 555 C C . ALA A 1 75 ? 45.541 56.215 -30.650 1.00 89.81 75 ALA A C 1
ATOM 557 O O . ALA A 1 75 ? 45.029 57.029 -29.877 1.00 89.81 75 ALA A O 1
ATOM 558 N N . ALA A 1 76 ? 45.612 54.916 -30.368 1.00 87.50 76 ALA A N 1
ATOM 559 C CA . ALA A 1 76 ? 45.203 54.278 -29.113 1.00 87.50 76 ALA A CA 1
ATOM 560 C C . ALA A 1 76 ? 46.397 53.936 -28.196 1.00 87.50 76 ALA A C 1
ATOM 562 O O . ALA A 1 76 ? 46.206 53.613 -27.018 1.00 87.50 76 ALA A O 1
ATOM 563 N N . SER A 1 77 ? 47.601 53.973 -28.759 1.00 81.00 77 SER A N 1
ATOM 564 C CA . SER A 1 77 ? 48.931 53.789 -28.180 1.00 81.00 77 SER A CA 1
ATOM 565 C C . SER A 1 77 ? 49.936 54.616 -28.994 1.00 81.00 77 SER A C 1
ATOM 567 O O . SER A 1 77 ? 49.687 54.934 -30.147 1.00 81.00 77 SER A O 1
ATOM 569 N N . GLY A 1 78 ? 51.074 54.991 -28.403 1.00 87.19 78 GLY A N 1
ATOM 570 C CA . GLY A 1 78 ? 52.124 55.705 -29.139 1.00 87.19 78 GLY A CA 1
ATOM 571 C C . GLY A 1 78 ? 51.693 57.086 -29.657 1.00 87.19 78 GLY A C 1
ATOM 572 O O . GLY A 1 78 ? 51.297 57.958 -28.880 1.00 87.19 78 GLY A O 1
ATOM 573 N N . LYS A 1 79 ? 51.862 57.292 -30.962 1.00 89.94 79 LYS A N 1
ATOM 574 C CA . LYS A 1 79 ? 51.632 58.519 -31.739 1.00 89.94 79 LYS A CA 1
ATOM 575 C C . LYS A 1 79 ? 50.979 58.257 -33.100 1.00 89.94 79 LYS A C 1
ATOM 577 O O . LYS A 1 79 ? 50.585 59.226 -33.741 1.00 89.94 79 LYS A O 1
ATOM 582 N N . ARG A 1 80 ? 50.918 57.010 -33.577 1.00 92.94 80 ARG A N 1
ATOM 583 C CA . ARG A 1 80 ? 50.469 56.639 -34.926 1.00 92.94 80 ARG A CA 1
ATOM 584 C C . ARG A 1 80 ? 49.438 55.522 -34.894 1.00 92.94 80 ARG A C 1
ATOM 586 O O . ARG A 1 80 ? 49.435 54.681 -34.011 1.00 92.94 80 ARG A O 1
ATOM 593 N N . SER A 1 81 ? 48.592 55.480 -35.914 1.00 94.75 81 SER A N 1
ATOM 594 C CA . SER A 1 81 ? 47.776 54.305 -36.227 1.00 94.75 81 SER A CA 1
ATOM 595 C C . SER A 1 81 ? 47.599 54.160 -37.742 1.00 94.75 81 SER A C 1
ATOM 597 O O . SER A 1 81 ? 48.022 55.030 -38.513 1.00 94.75 81 SER A O 1
ATOM 599 N N . VAL A 1 82 ? 46.991 53.060 -38.201 1.00 94.69 82 VAL A N 1
ATOM 600 C CA . VAL A 1 82 ? 46.597 52.929 -39.614 1.00 94.69 82 VAL A CA 1
ATOM 601 C C . VAL A 1 82 ? 45.140 53.337 -39.786 1.00 94.69 82 VAL A C 1
ATOM 603 O O . VAL A 1 82 ? 44.234 52.661 -39.291 1.00 94.69 82 VAL A O 1
ATOM 606 N N . LYS A 1 83 ? 44.918 54.399 -40.565 1.00 94.62 83 LYS A N 1
ATOM 607 C CA . LYS A 1 83 ? 43.600 54.864 -40.992 1.00 94.62 83 LYS A CA 1
ATOM 608 C C . LYS A 1 83 ? 43.204 54.238 -42.328 1.00 94.62 83 LYS A C 1
ATOM 610 O O . LYS A 1 83 ? 43.957 54.262 -43.298 1.00 94.62 83 LYS A O 1
ATOM 615 N N . PHE A 1 84 ? 41.975 53.750 -42.396 1.00 94.25 84 PHE A N 1
ATOM 616 C CA . PHE A 1 84 ? 41.193 53.592 -43.616 1.00 94.25 84 PHE A CA 1
ATOM 617 C C . PHE A 1 84 ? 40.273 54.806 -43.731 1.00 94.25 84 PHE A C 1
ATOM 619 O O . PHE A 1 84 ? 39.592 55.147 -42.764 1.00 94.25 84 PHE A O 1
ATOM 626 N N . ASP A 1 85 ? 40.222 55.430 -44.900 1.00 92.81 85 ASP A N 1
ATOM 627 C CA . ASP A 1 85 ? 39.343 56.565 -45.185 1.00 92.81 85 ASP A CA 1
ATOM 628 C C . ASP A 1 85 ? 38.668 56.315 -46.535 1.00 92.81 85 ASP A C 1
ATOM 630 O O . ASP A 1 85 ? 39.271 56.538 -47.584 1.00 92.81 85 ASP A O 1
ATOM 634 N N . ILE A 1 86 ? 37.479 55.707 -46.520 1.00 93.38 86 ILE A N 1
ATOM 635 C CA . ILE A 1 86 ? 36.838 55.130 -47.708 1.00 93.38 86 ILE A CA 1
ATOM 636 C C . ILE A 1 86 ? 35.616 55.966 -48.084 1.00 93.38 86 ILE A C 1
ATOM 638 O O . ILE A 1 86 ? 34.568 55.889 -47.444 1.00 93.38 86 ILE A O 1
ATOM 642 N N . THR A 1 87 ? 35.723 56.743 -49.159 1.00 88.94 87 THR A N 1
ATOM 643 C CA . THR A 1 87 ? 34.634 57.590 -49.670 1.00 88.94 87 THR A CA 1
ATOM 644 C C . THR A 1 87 ? 33.683 56.827 -50.596 1.00 88.94 87 THR A C 1
ATOM 646 O O . THR A 1 87 ? 32.495 57.146 -50.660 1.00 88.94 87 THR A O 1
ATOM 649 N N . GLN A 1 88 ? 34.163 55.771 -51.263 1.00 87.31 88 GLN A N 1
ATOM 650 C CA . GLN A 1 88 ? 33.345 54.859 -52.067 1.00 87.31 88 GLN A CA 1
ATOM 651 C C . GLN A 1 88 ? 33.795 53.408 -51.861 1.00 87.31 88 GLN A C 1
ATOM 653 O O . GLN A 1 88 ? 34.950 53.070 -52.103 1.00 87.31 88 GLN A O 1
ATOM 658 N N . ALA A 1 89 ? 32.874 52.529 -51.463 1.00 83.12 89 ALA A N 1
ATOM 659 C CA . ALA A 1 89 ? 33.150 51.103 -51.316 1.00 83.12 89 ALA A CA 1
ATOM 660 C C . ALA A 1 89 ? 33.153 50.385 -52.679 1.00 83.12 89 ALA A C 1
ATOM 662 O O . ALA A 1 89 ? 32.224 50.541 -53.473 1.00 83.12 89 ALA A O 1
ATOM 663 N N . GLY A 1 90 ? 34.184 49.574 -52.924 1.00 79.62 90 GLY A N 1
ATOM 664 C CA . GLY A 1 90 ? 34.272 48.669 -54.072 1.00 79.62 90 GLY A CA 1
ATOM 665 C C . GLY A 1 90 ? 33.678 47.279 -53.780 1.00 79.62 90 GLY A C 1
ATOM 666 O O . GLY A 1 90 ? 33.357 46.969 -52.632 1.00 79.62 90 GLY A O 1
ATOM 667 N N . PRO A 1 91 ? 33.574 46.392 -54.790 1.00 72.69 91 PRO A N 1
ATOM 668 C CA . PRO A 1 91 ? 33.001 45.049 -54.632 1.00 72.69 91 PRO A CA 1
ATOM 669 C C . PRO A 1 91 ? 33.883 44.101 -53.802 1.00 72.69 91 PRO A C 1
ATOM 671 O O . PRO A 1 91 ? 33.403 43.086 -53.308 1.00 72.69 91 PRO A O 1
ATOM 674 N N . ASN A 1 92 ? 35.167 44.433 -53.637 1.00 81.81 92 ASN A N 1
ATOM 675 C CA . ASN A 1 92 ? 36.077 43.779 -52.701 1.00 81.81 92 ASN A CA 1
ATOM 676 C C . ASN A 1 92 ? 36.432 44.764 -51.573 1.00 81.81 92 ASN A C 1
ATOM 678 O O . ASN A 1 92 ? 36.717 45.927 -51.888 1.00 81.81 92 ASN A O 1
ATOM 682 N N . PRO A 1 93 ? 36.477 44.327 -50.297 1.00 86.75 93 PRO A N 1
ATOM 683 C CA . PRO A 1 93 ? 36.872 45.186 -49.185 1.00 86.75 93 PRO A CA 1
ATOM 684 C C . PRO A 1 93 ? 38.256 45.809 -49.391 1.00 86.75 93 PRO A C 1
ATOM 686 O O . PRO A 1 93 ? 39.157 45.162 -49.930 1.00 86.75 93 PRO A O 1
ATOM 689 N N . ALA A 1 94 ? 38.445 47.022 -48.880 1.00 88.44 94 ALA A N 1
ATOM 690 C CA . ALA A 1 94 ? 39.775 47.514 -48.546 1.00 88.44 94 ALA A CA 1
ATOM 691 C C . ALA A 1 94 ? 40.372 46.602 -47.459 1.00 88.44 94 ALA A C 1
ATOM 693 O O . ALA A 1 94 ? 39.635 46.147 -46.576 1.00 88.44 94 ALA A O 1
ATOM 694 N N . THR A 1 95 ? 41.679 46.326 -47.488 1.00 92.00 95 THR A N 1
ATOM 695 C CA . THR A 1 95 ? 42.329 45.451 -46.495 1.00 92.00 95 THR A CA 1
ATOM 696 C C . THR A 1 95 ? 43.695 45.955 -46.035 1.00 92.00 95 THR A C 1
ATOM 698 O O . THR A 1 95 ? 44.481 46.422 -46.852 1.00 92.00 95 THR A O 1
ATOM 701 N N . LEU A 1 96 ? 44.015 45.747 -44.758 1.00 93.00 96 LEU A N 1
ATOM 702 C CA . LEU A 1 96 ? 45.330 45.929 -44.142 1.00 93.00 96 LEU A CA 1
ATOM 703 C C . LEU A 1 96 ? 45.800 44.563 -43.650 1.00 93.00 96 LEU A C 1
ATOM 705 O O . LEU A 1 96 ? 45.088 43.903 -42.895 1.00 93.00 96 LEU A O 1
ATOM 709 N N . THR A 1 97 ? 46.971 44.125 -44.103 1.00 91.56 97 THR A N 1
ATOM 710 C CA . THR A 1 97 ? 47.414 42.732 -43.974 1.00 91.56 97 THR A CA 1
ATOM 711 C C . THR A 1 97 ? 48.849 42.572 -43.492 1.00 91.56 97 THR A C 1
ATOM 713 O O . THR A 1 97 ? 49.729 43.314 -43.922 1.00 91.56 97 THR A O 1
ATOM 716 N N . GLN A 1 98 ? 49.088 41.555 -42.664 1.00 90.56 98 GLN A N 1
ATOM 717 C CA . GLN A 1 98 ? 50.419 41.049 -42.327 1.00 90.56 98 GLN A CA 1
ATOM 718 C C . GLN A 1 98 ? 50.371 39.520 -42.250 1.00 90.56 98 GLN A C 1
ATOM 720 O O . GLN A 1 98 ? 49.443 38.953 -41.676 1.00 90.56 98 GLN A O 1
ATOM 725 N N . THR A 1 99 ? 51.373 38.849 -42.822 1.00 88.44 99 THR A N 1
ATOM 726 C CA . THR A 1 99 ? 51.509 37.387 -42.784 1.00 88.44 99 THR A CA 1
ATOM 727 C C . THR A 1 99 ? 52.775 37.011 -42.032 1.00 88.44 99 THR A C 1
ATOM 729 O O . THR A 1 99 ? 53.876 37.224 -42.540 1.00 88.44 99 THR A O 1
ATOM 732 N N . ILE A 1 100 ? 52.615 36.400 -40.861 1.00 86.31 100 ILE A N 1
ATOM 733 C CA . ILE A 1 100 ? 53.701 35.723 -40.154 1.00 86.31 100 ILE A CA 1
ATOM 734 C C . ILE A 1 100 ? 53.873 34.351 -40.813 1.00 86.31 100 ILE A C 1
ATOM 736 O O . ILE A 1 100 ? 52.908 33.594 -40.942 1.00 86.31 100 ILE A O 1
ATOM 740 N N . LYS A 1 101 ? 55.089 34.024 -41.253 1.00 83.94 101 LYS A N 1
ATOM 741 C CA . LYS A 1 101 ? 55.449 32.666 -41.684 1.00 83.94 101 LYS A CA 1
ATOM 742 C C . LYS A 1 101 ? 56.097 31.936 -40.518 1.00 83.94 101 LYS A C 1
ATOM 744 O O . LYS A 1 101 ? 56.930 32.519 -39.832 1.00 83.94 101 LYS A O 1
ATOM 749 N N . LEU A 1 102 ? 55.728 30.678 -40.326 1.00 80.06 102 LEU A N 1
ATOM 750 C CA . LEU A 1 102 ? 56.328 29.813 -39.317 1.00 80.06 102 LEU A CA 1
ATOM 751 C C . LEU A 1 102 ? 57.550 29.116 -39.930 1.00 80.06 102 LEU A C 1
ATOM 753 O O . LEU A 1 102 ? 57.532 28.775 -41.115 1.00 80.06 102 LEU A O 1
ATOM 757 N N . ALA A 1 103 ? 58.621 28.955 -39.150 1.00 73.88 103 ALA A N 1
ATOM 758 C CA . ALA A 1 103 ? 59.863 28.342 -39.632 1.00 73.88 103 ALA A CA 1
ATOM 759 C C . ALA A 1 103 ? 59.678 26.849 -39.955 1.00 73.88 103 ALA A C 1
ATOM 761 O O . ALA A 1 103 ? 60.198 26.363 -40.957 1.00 73.88 103 ALA A O 1
ATOM 762 N N . GLU A 1 104 ? 58.865 26.162 -39.151 1.00 73.56 104 GLU A N 1
ATOM 763 C CA . GLU A 1 104 ? 58.378 24.804 -39.387 1.00 73.56 104 GLU A CA 1
ATOM 764 C C . GLU A 1 104 ? 56.842 24.763 -39.237 1.00 73.56 104 GLU A C 1
ATOM 766 O O . GLU A 1 104 ? 56.262 25.663 -38.618 1.00 73.56 104 GLU A O 1
ATOM 771 N N . PRO A 1 105 ? 56.150 23.759 -39.811 1.00 77.38 105 PRO A N 1
ATOM 772 C CA . PRO A 1 105 ? 54.713 23.579 -39.620 1.00 77.38 105 PRO A CA 1
ATOM 773 C C . PRO A 1 105 ? 54.373 23.264 -38.156 1.00 77.38 105 PRO A C 1
ATOM 775 O O . PRO A 1 105 ? 55.100 22.518 -37.502 1.00 77.38 105 PRO A O 1
ATOM 778 N N . LEU A 1 106 ? 53.236 23.753 -37.646 1.00 73.50 106 LEU A N 1
ATOM 779 C CA . LEU A 1 106 ? 52.779 23.392 -36.295 1.00 73.50 106 LEU A CA 1
ATOM 780 C C . LEU A 1 106 ? 52.581 21.870 -36.169 1.00 73.50 106 LEU A C 1
ATOM 782 O O . LEU A 1 106 ? 51.780 21.288 -36.898 1.00 73.50 106 LEU A O 1
ATOM 786 N N . ALA A 1 107 ? 53.279 21.225 -35.232 1.00 63.84 107 ALA A N 1
ATOM 787 C CA . ALA A 1 107 ? 53.171 19.778 -35.006 1.00 63.84 107 ALA A CA 1
ATOM 788 C C . ALA A 1 107 ? 51.898 19.375 -34.231 1.00 63.84 107 ALA A C 1
ATOM 790 O O . ALA A 1 107 ? 51.380 18.272 -34.398 1.00 63.84 107 ALA A O 1
ATOM 791 N N . THR A 1 108 ? 51.382 20.277 -33.396 1.00 59.56 108 THR A N 1
ATOM 792 C CA . THR A 1 108 ? 50.193 20.109 -32.546 1.00 59.56 108 THR A CA 1
ATOM 793 C C . THR A 1 108 ? 49.309 21.362 -32.627 1.00 59.56 108 THR A C 1
ATOM 795 O O . THR A 1 108 ? 49.772 22.393 -33.122 1.00 59.56 108 THR A O 1
ATOM 798 N N . PRO A 1 109 ? 48.036 21.312 -32.184 1.00 68.56 109 PRO A N 1
ATOM 799 C CA . PRO A 1 109 ? 47.199 22.504 -32.136 1.00 68.56 109 PRO A CA 1
ATOM 800 C C . PRO A 1 109 ? 47.755 23.514 -31.125 1.00 68.56 109 PRO A C 1
ATOM 802 O O . PRO A 1 109 ? 48.118 23.138 -30.008 1.00 68.56 109 PRO A O 1
ATOM 805 N N . VAL A 1 110 ? 47.802 24.795 -31.495 1.00 74.81 110 VAL A N 1
ATOM 806 C CA . VAL A 1 110 ? 48.271 25.877 -30.610 1.00 74.81 110 VAL A CA 1
ATOM 807 C C . VAL A 1 110 ? 47.166 26.908 -30.439 1.00 74.81 110 VAL A C 1
ATOM 809 O O . VAL A 1 110 ? 46.664 27.455 -31.421 1.00 74.81 110 VAL A O 1
ATOM 812 N N . LYS A 1 111 ? 46.795 27.204 -29.190 1.00 77.12 111 LYS A N 1
ATOM 813 C CA . LYS A 1 111 ? 45.810 28.247 -28.880 1.00 77.12 111 LYS A CA 1
ATOM 814 C C . LYS A 1 111 ? 46.486 29.613 -28.926 1.00 77.12 111 LYS A C 1
ATOM 816 O O . LYS A 1 111 ? 47.564 29.794 -28.369 1.00 77.12 111 LYS A O 1
ATOM 821 N N . GLY A 1 112 ? 45.853 30.569 -29.591 1.00 76.19 112 GLY A N 1
ATOM 822 C CA . GLY A 1 112 ? 46.325 31.937 -29.731 1.00 76.19 112 GLY A CA 1
ATOM 823 C C . GLY A 1 112 ? 45.236 32.944 -29.393 1.00 76.19 112 GLY A C 1
ATOM 824 O O . GLY A 1 112 ? 44.143 32.904 -29.957 1.00 76.19 112 GLY A O 1
ATOM 825 N N . LYS A 1 113 ? 45.553 33.874 -28.495 1.00 82.88 113 LYS A N 1
ATOM 826 C CA . LYS A 1 113 ? 44.739 35.053 -28.213 1.00 82.88 113 LYS A CA 1
ATOM 827 C C . LYS A 1 113 ? 45.166 36.176 -29.145 1.00 82.88 113 LYS A C 1
ATOM 829 O O . LYS A 1 113 ? 46.348 36.504 -29.227 1.00 82.88 113 LYS A O 1
ATOM 834 N N . ILE A 1 114 ? 44.207 36.756 -29.852 1.00 83.38 114 ILE A N 1
ATOM 835 C CA . ILE A 1 114 ? 44.419 37.863 -30.782 1.00 83.38 114 ILE A CA 1
ATOM 836 C C . ILE A 1 114 ? 43.604 39.056 -30.311 1.00 83.38 114 ILE A C 1
ATOM 838 O O . ILE A 1 114 ? 42.444 38.898 -29.927 1.00 83.38 114 ILE A O 1
ATOM 842 N N . SER A 1 115 ? 44.185 40.250 -30.362 1.00 83.69 115 SER A N 1
ATOM 843 C CA . SER A 1 115 ? 43.460 41.491 -30.094 1.00 83.69 115 SER A CA 1
ATOM 844 C C . SER A 1 115 ? 43.894 42.633 -31.012 1.00 83.69 115 SER A C 1
ATOM 846 O O . SER A 1 115 ? 44.924 42.567 -31.681 1.00 83.69 115 SER A O 1
ATOM 848 N N . CYS A 1 116 ? 43.075 43.675 -31.074 1.00 88.44 116 CYS A N 1
ATOM 849 C CA . CYS A 1 116 ? 43.408 44.980 -31.637 1.00 88.44 116 CYS A CA 1
ATOM 850 C C . CYS A 1 116 ? 42.520 46.051 -31.000 1.00 88.44 116 CYS A C 1
ATOM 852 O O . CYS A 1 116 ? 41.489 45.732 -30.403 1.00 88.44 116 CYS A O 1
ATOM 854 N N . ARG A 1 117 ? 42.859 47.326 -31.175 1.00 90.81 117 ARG A N 1
ATOM 855 C CA . ARG A 1 117 ? 41.953 48.449 -30.919 1.00 90.81 117 ARG A CA 1
ATOM 856 C C . ARG A 1 117 ? 41.427 49.009 -32.235 1.00 90.81 117 ARG A C 1
ATOM 858 O O . ARG A 1 117 ? 42.179 49.158 -33.194 1.00 90.81 117 ARG A O 1
ATOM 865 N N . LEU A 1 118 ? 40.129 49.314 -32.265 1.00 92.31 118 LEU A N 1
ATOM 866 C CA . LEU A 1 118 ? 39.445 49.943 -33.397 1.00 92.31 118 LEU A CA 1
ATOM 867 C C . LEU A 1 118 ? 38.716 51.213 -32.946 1.00 92.31 118 LEU A C 1
ATOM 869 O O . LEU A 1 118 ? 37.944 51.156 -31.986 1.00 92.31 118 LEU A O 1
ATOM 873 N N . TYR A 1 119 ? 38.886 52.302 -33.690 1.00 92.25 119 TYR A N 1
ATOM 874 C CA . TYR A 1 119 ? 38.066 53.520 -33.631 1.00 92.25 119 TYR A CA 1
ATOM 875 C C . TYR A 1 119 ? 37.385 53.704 -34.988 1.00 92.25 119 TYR A C 1
ATOM 877 O O . TYR A 1 119 ? 37.997 53.442 -36.023 1.00 92.25 119 TYR A O 1
ATOM 885 N N . ALA A 1 120 ? 36.132 54.150 -35.014 1.00 91.44 120 ALA A N 1
ATOM 886 C CA . ALA A 1 120 ? 35.383 54.339 -36.254 1.00 91.44 120 ALA A CA 1
ATOM 887 C C . ALA A 1 120 ? 34.594 55.646 -36.269 1.00 91.44 120 ALA A C 1
ATOM 889 O O . ALA A 1 120 ? 33.987 56.032 -35.271 1.00 91.44 120 ALA A O 1
ATOM 890 N N . HIS A 1 121 ? 34.524 56.269 -37.442 1.00 89.75 121 HIS A N 1
ATOM 891 C CA . HIS A 1 121 ? 33.701 57.439 -37.712 1.00 89.75 121 HIS A CA 1
ATOM 892 C C . HIS A 1 121 ? 32.862 57.200 -38.973 1.00 89.75 121 HIS A C 1
ATOM 894 O O . HIS A 1 121 ? 33.395 56.921 -40.046 1.00 89.75 121 HIS A O 1
ATOM 900 N N . GLU A 1 122 ? 31.539 57.256 -38.821 1.00 87.19 122 GLU A N 1
ATOM 901 C CA . GLU A 1 122 ? 30.538 57.123 -39.891 1.00 87.19 122 GLU A CA 1
ATOM 902 C C . GLU A 1 122 ? 30.670 55.872 -40.785 1.00 87.19 122 GLU A C 1
ATOM 904 O O . GLU A 1 122 ? 30.272 55.885 -41.953 1.00 87.19 122 GLU A O 1
ATOM 909 N N . VAL A 1 123 ? 31.159 54.748 -40.231 1.00 87.25 123 VAL A N 1
ATOM 910 C CA . VAL A 1 123 ? 31.284 53.475 -40.966 1.00 87.25 123 VAL A CA 1
ATOM 911 C C . VAL A 1 123 ? 29.900 52.951 -41.365 1.00 87.25 123 VAL A C 1
ATOM 913 O O . VAL A 1 123 ? 29.183 52.324 -40.578 1.00 87.25 123 VAL A O 1
ATOM 916 N N . THR A 1 124 ? 29.512 53.220 -42.607 1.00 70.38 124 THR A N 1
ATOM 917 C CA . THR A 1 124 ? 28.158 53.034 -43.143 1.00 70.38 124 THR A CA 1
ATOM 918 C C . THR A 1 124 ? 28.180 52.258 -44.461 1.00 70.38 124 THR A C 1
ATOM 920 O O . THR A 1 124 ? 29.223 52.046 -45.078 1.00 70.38 124 THR A O 1
ATOM 923 N N . LYS A 1 125 ? 27.013 51.746 -44.879 1.00 65.31 125 LYS A N 1
ATOM 924 C CA . LYS A 1 125 ? 26.806 50.923 -46.095 1.00 65.31 125 LYS A CA 1
ATOM 925 C C . LYS A 1 125 ? 27.642 49.626 -46.202 1.00 65.31 125 LYS A C 1
ATOM 927 O O . LYS A 1 125 ? 27.486 48.899 -47.174 1.00 65.31 125 LYS A O 1
ATOM 932 N N . GLY A 1 126 ? 28.432 49.274 -45.187 1.00 68.44 126 GLY A N 1
ATOM 933 C CA . GLY A 1 126 ? 29.186 48.020 -45.092 1.00 68.44 126 GLY A CA 1
ATOM 934 C C . GLY A 1 126 ? 29.628 47.729 -43.656 1.00 68.44 126 GLY A C 1
ATOM 935 O O . GLY A 1 126 ? 28.940 48.135 -42.718 1.00 68.44 126 GLY A O 1
ATOM 936 N N . VAL A 1 127 ? 30.736 47.002 -43.479 1.00 78.75 127 VAL A N 1
ATOM 937 C CA . VAL A 1 127 ? 31.283 46.600 -42.166 1.00 78.75 127 VAL A CA 1
ATOM 938 C C . VAL A 1 127 ? 32.805 46.746 -42.101 1.00 78.75 127 VAL A C 1
ATOM 940 O O . VAL A 1 127 ? 33.503 46.521 -43.090 1.00 78.75 127 VAL A O 1
ATOM 943 N N . ALA A 1 128 ? 33.310 47.071 -40.914 1.00 76.31 128 ALA A N 1
ATOM 944 C CA . ALA A 1 128 ? 34.708 46.921 -40.521 1.00 76.31 128 ALA A CA 1
ATOM 945 C C . ALA A 1 128 ? 34.879 45.627 -39.708 1.00 76.31 128 ALA A C 1
ATOM 947 O O . ALA A 1 128 ? 34.076 45.373 -38.810 1.00 76.31 128 ALA A O 1
ATOM 948 N N . PHE A 1 129 ? 35.883 44.804 -40.016 1.00 80.06 129 PHE A N 1
ATOM 949 C CA . PHE A 1 129 ? 36.093 43.504 -39.365 1.00 80.06 129 PHE A CA 1
ATOM 950 C C . PHE A 1 129 ? 37.548 43.025 -39.464 1.00 80.06 129 PHE A C 1
ATOM 952 O O . PHE A 1 129 ? 38.208 43.239 -40.481 1.00 80.06 129 PHE A O 1
ATOM 959 N N . LEU A 1 130 ? 38.055 42.343 -38.432 1.00 81.31 130 LEU A N 1
ATOM 960 C CA . LEU A 1 130 ? 39.327 41.616 -38.503 1.00 81.31 130 LEU A CA 1
ATOM 961 C C . LEU A 1 130 ? 39.072 40.198 -39.028 1.00 81.31 130 LEU A C 1
ATOM 963 O O . LEU A 1 130 ? 38.250 39.458 -38.491 1.00 81.31 130 LEU A O 1
ATOM 967 N N . VAL A 1 131 ? 39.805 39.831 -40.078 1.00 80.12 131 VAL A N 1
ATOM 968 C CA . VAL A 1 131 ? 39.950 38.466 -40.580 1.00 80.12 131 VAL A CA 1
ATOM 969 C C . VAL A 1 131 ? 41.291 37.891 -40.140 1.00 80.12 131 VAL A C 1
ATOM 971 O O . VAL A 1 131 ? 42.332 38.513 -40.347 1.00 80.12 131 VAL A O 1
ATOM 974 N N . ILE A 1 132 ? 41.273 36.669 -39.619 1.00 80.81 132 ILE A N 1
ATOM 975 C CA . ILE A 1 132 ? 42.464 35.848 -39.376 1.00 80.81 132 ILE A CA 1
ATOM 976 C C . ILE A 1 132 ? 42.388 34.639 -40.310 1.00 80.81 132 ILE A C 1
ATOM 978 O O . ILE A 1 132 ? 41.324 34.026 -40.432 1.00 80.81 132 ILE A O 1
ATOM 982 N N . SER A 1 133 ? 43.486 34.287 -40.984 1.00 80.81 133 SER A N 1
ATOM 983 C CA . SER A 1 133 ? 43.520 33.103 -41.850 1.00 80.81 133 SER A CA 1
ATOM 984 C C . SER A 1 133 ? 44.865 32.386 -41.908 1.00 80.81 133 SER A C 1
ATOM 986 O O . SER A 1 133 ? 45.903 33.041 -41.998 1.00 80.81 133 SER A O 1
ATOM 988 N N . THR A 1 134 ? 44.851 31.050 -41.919 1.00 82.31 134 THR A N 1
ATOM 989 C CA . THR A 1 134 ? 46.063 30.208 -41.942 1.00 82.31 134 THR A CA 1
ATOM 990 C C . THR A 1 134 ? 46.407 29.659 -43.327 1.00 82.31 134 THR A C 1
ATOM 992 O O . THR A 1 134 ? 45.540 29.506 -44.182 1.00 82.31 134 THR A O 1
ATOM 995 N N . THR A 1 135 ? 47.673 29.302 -43.539 1.00 79.25 135 THR A N 1
ATOM 996 C CA . THR A 1 135 ? 48.117 28.451 -44.656 1.00 79.25 135 THR A CA 1
ATOM 997 C C . THR A 1 135 ? 48.508 27.089 -44.095 1.00 79.25 135 THR A C 1
ATOM 999 O O . THR A 1 135 ? 49.264 27.044 -43.131 1.00 79.25 135 THR A O 1
ATOM 1002 N N . ASN A 1 136 ? 48.025 25.996 -44.692 1.00 72.94 136 ASN A N 1
ATOM 1003 C CA . ASN A 1 136 ? 48.316 24.619 -44.273 1.00 72.94 136 ASN A CA 1
ATOM 1004 C C . ASN A 1 136 ? 49.156 23.876 -45.322 1.00 72.94 136 ASN A C 1
ATOM 1006 O O . ASN A 1 136 ? 49.034 24.152 -46.515 1.00 72.94 136 ASN A O 1
ATOM 1010 N N . GLN A 1 137 ? 49.985 22.929 -44.876 1.00 62.09 137 GLN A N 1
ATOM 1011 C CA . GLN A 1 137 ? 50.966 22.233 -45.718 1.00 62.09 137 GLN A CA 1
ATOM 1012 C C . GLN A 1 137 ? 50.339 21.299 -46.773 1.00 62.09 137 GLN A C 1
ATOM 1014 O O . GLN A 1 137 ? 50.705 21.386 -47.942 1.00 62.09 137 GLN A O 1
ATOM 1019 N N . ASP A 1 138 ? 49.373 20.452 -46.391 1.00 54.81 138 ASP A N 1
ATOM 1020 C CA . ASP A 1 138 ? 48.903 19.354 -47.260 1.00 54.81 138 ASP A CA 1
ATOM 1021 C C . ASP A 1 138 ? 47.640 19.649 -48.085 1.00 54.81 138 ASP A C 1
ATOM 1023 O O . ASP A 1 138 ? 47.397 18.991 -49.100 1.00 54.81 138 ASP A O 1
ATOM 1027 N N . LYS A 1 139 ? 46.784 20.594 -47.665 1.00 46.25 139 LYS A N 1
ATOM 1028 C CA . LYS A 1 139 ? 45.534 20.937 -48.377 1.00 46.25 139 LYS A CA 1
ATOM 1029 C C . LYS A 1 139 ? 45.199 22.421 -48.268 1.00 46.25 139 LYS A C 1
ATOM 1031 O O . LYS A 1 139 ? 45.258 23.006 -47.192 1.00 46.25 139 LYS A O 1
ATOM 1036 N N . ALA A 1 140 ? 44.725 22.995 -49.375 1.00 42.38 140 ALA A N 1
ATOM 1037 C CA . ALA A 1 140 ? 44.368 24.409 -49.528 1.00 42.38 140 ALA A CA 1
ATOM 1038 C C . ALA A 1 140 ? 43.058 24.830 -48.814 1.00 42.38 140 ALA A C 1
ATOM 1040 O O . ALA A 1 140 ? 42.243 25.567 -49.366 1.00 42.38 140 ALA A O 1
ATOM 1041 N N . ARG A 1 141 ? 42.838 24.366 -47.577 1.00 51.19 141 ARG A N 1
ATOM 1042 C CA . ARG A 1 141 ? 41.835 24.924 -46.662 1.00 51.19 141 ARG A CA 1
ATOM 1043 C C . ARG A 1 141 ? 42.548 25.757 -45.606 1.00 51.19 141 ARG A C 1
ATOM 1045 O O . ARG A 1 141 ? 43.048 25.232 -44.612 1.00 51.19 141 ARG A O 1
ATOM 1052 N N . ALA A 1 142 ? 42.576 27.062 -45.849 1.00 58.00 142 ALA A N 1
ATOM 1053 C CA . ALA A 1 142 ? 42.827 28.037 -44.803 1.00 58.00 142 ALA A CA 1
ATOM 1054 C C . ALA A 1 142 ? 41.735 27.920 -43.732 1.00 58.00 142 ALA A C 1
ATOM 1056 O O . ALA A 1 142 ? 40.552 27.825 -44.072 1.00 58.00 142 ALA A O 1
ATOM 1057 N N . GLN A 1 143 ? 42.104 27.976 -42.452 1.00 61.81 143 GLN A N 1
ATOM 1058 C CA . GLN A 1 143 ? 41.141 28.445 -41.453 1.00 61.81 143 GLN A CA 1
ATOM 1059 C C . GLN A 1 143 ? 40.838 29.912 -41.788 1.00 61.81 143 GLN A C 1
ATOM 1061 O O . GLN A 1 143 ? 41.727 30.625 -42.252 1.00 61.81 143 GLN A O 1
ATOM 1066 N N . TRP A 1 144 ? 39.602 30.363 -41.594 1.00 70.12 144 TRP A N 1
ATOM 1067 C CA . TRP A 1 144 ? 39.198 31.751 -41.826 1.00 70.12 144 TRP A CA 1
ATOM 1068 C C . TRP A 1 144 ? 38.213 32.152 -40.738 1.00 70.12 144 TRP A C 1
ATOM 1070 O O . TRP A 1 144 ? 37.195 31.485 -40.556 1.00 70.12 144 TRP A O 1
ATOM 1080 N N . VAL A 1 145 ? 38.526 33.217 -40.008 1.00 72.06 145 VAL A N 1
ATOM 1081 C CA . VAL A 1 145 ? 37.736 33.693 -38.869 1.00 72.06 145 VAL A CA 1
ATOM 1082 C C . VAL A 1 145 ? 37.527 35.193 -39.009 1.00 72.06 145 VAL A C 1
ATOM 1084 O O . VAL A 1 145 ? 38.497 35.930 -39.151 1.00 72.06 145 VAL A O 1
ATOM 1087 N N . ASN A 1 146 ? 36.271 35.639 -38.954 1.00 77.50 146 ASN A N 1
ATOM 1088 C CA . ASN A 1 146 ? 35.889 37.043 -38.804 1.00 77.50 146 ASN A CA 1
ATOM 1089 C C . ASN A 1 146 ? 35.552 37.284 -37.324 1.00 77.50 146 ASN A C 1
ATOM 1091 O O . ASN A 1 146 ? 34.648 36.639 -36.796 1.00 77.50 146 ASN A O 1
ATOM 1095 N N . THR A 1 147 ? 36.268 38.193 -36.659 1.00 70.38 147 THR A N 1
ATOM 1096 C CA . THR A 1 147 ? 36.133 38.424 -35.207 1.00 70.38 147 THR A CA 1
ATOM 1097 C C . THR A 1 147 ? 34.958 39.329 -34.816 1.00 70.38 147 THR A C 1
ATOM 1099 O O . THR A 1 147 ? 34.767 39.596 -33.631 1.00 70.38 147 THR A O 1
ATOM 1102 N N . GLY A 1 148 ? 34.188 39.839 -35.779 1.00 71.56 148 GLY A N 1
ATOM 1103 C CA . GLY A 1 148 ? 33.035 40.702 -35.537 1.00 71.56 148 GLY A CA 1
ATOM 1104 C C . GLY A 1 148 ? 32.833 41.751 -36.630 1.00 71.56 148 GLY A C 1
ATOM 1105 O O . GLY A 1 148 ? 33.775 42.376 -37.106 1.00 71.56 148 GLY A O 1
ATOM 1106 N N . ASN A 1 149 ? 31.571 41.978 -36.997 1.00 84.12 149 ASN A N 1
ATOM 1107 C CA . ASN A 1 149 ? 31.168 42.989 -37.972 1.00 84.12 149 ASN A CA 1
ATOM 1108 C C . ASN A 1 149 ? 30.809 44.306 -37.266 1.00 84.12 149 ASN A C 1
ATOM 1110 O O . ASN A 1 149 ? 29.751 44.414 -36.647 1.00 84.12 149 ASN A O 1
ATOM 1114 N N . HIS A 1 150 ? 31.654 45.326 -37.389 1.00 82.56 150 HIS A N 1
ATOM 1115 C CA . HIS A 1 150 ? 31.468 46.631 -36.752 1.00 82.56 150 HIS A CA 1
ATOM 1116 C C . HIS A 1 150 ? 30.945 47.686 -37.743 1.00 82.56 150 HIS A C 1
ATOM 1118 O O . HIS A 1 150 ? 31.315 47.686 -38.918 1.00 82.56 150 HIS A O 1
ATOM 1124 N N . ARG A 1 151 ? 30.067 48.579 -37.269 1.00 86.25 151 ARG A N 1
ATOM 1125 C CA . ARG A 1 151 ? 29.433 49.673 -38.032 1.00 86.25 151 ARG A CA 1
ATOM 1126 C C . ARG A 1 151 ? 29.244 50.909 -37.147 1.00 86.25 151 ARG A C 1
ATOM 1128 O O . ARG A 1 151 ? 29.292 50.785 -35.924 1.00 86.25 151 ARG A O 1
ATOM 1135 N N . GLY A 1 152 ? 28.945 52.047 -37.769 1.00 83.56 152 GLY A N 1
ATOM 1136 C CA . GLY A 1 152 ? 28.654 53.318 -37.105 1.00 83.56 152 GLY A CA 1
ATOM 1137 C C . GLY A 1 152 ? 29.900 54.051 -36.610 1.00 83.56 152 GLY A C 1
ATOM 1138 O O . GLY A 1 152 ? 31.025 53.694 -36.955 1.00 83.56 152 GLY A O 1
ATOM 1139 N N . THR A 1 153 ? 29.674 55.082 -35.798 1.00 88.81 153 THR A N 1
ATOM 1140 C CA . THR A 1 153 ? 30.720 55.831 -35.089 1.00 88.81 153 THR A CA 1
ATOM 1141 C C . THR A 1 153 ? 30.918 55.229 -33.699 1.00 88.81 153 THR A C 1
ATOM 1143 O O . THR A 1 153 ? 29.938 55.006 -32.987 1.00 88.81 153 THR A O 1
ATOM 1146 N N . PHE A 1 154 ? 32.161 54.953 -33.306 1.00 88.44 154 PHE A N 1
ATOM 1147 C CA . PHE A 1 154 ? 32.517 54.502 -31.958 1.00 88.44 154 PHE A CA 1
ATOM 1148 C C . PHE A 1 154 ? 33.970 54.848 -31.619 1.00 88.44 154 PHE A C 1
ATOM 1150 O O . PHE A 1 154 ? 34.852 54.756 -32.471 1.00 88.44 154 PHE A O 1
ATOM 1157 N N . ASP A 1 155 ? 34.201 55.196 -30.353 1.00 90.25 155 ASP A N 1
ATOM 1158 C CA . ASP A 1 155 ? 35.533 55.435 -29.792 1.00 90.25 155 ASP A CA 1
ATOM 1159 C C . ASP A 1 155 ? 36.340 54.123 -29.651 1.00 90.25 155 ASP A C 1
ATOM 1161 O O . ASP A 1 155 ? 35.798 53.024 -29.827 1.00 90.25 155 ASP A O 1
ATOM 1165 N N . TRP A 1 156 ? 37.632 54.234 -29.339 1.00 92.56 156 TRP A N 1
ATOM 1166 C CA . TRP A 1 156 ? 38.593 53.135 -29.261 1.00 92.56 156 TRP A CA 1
ATOM 1167 C C . TRP A 1 156 ? 38.105 51.977 -28.384 1.00 92.56 156 TRP A C 1
ATOM 1169 O O . TRP A 1 156 ? 38.096 52.051 -27.154 1.00 92.56 156 TRP A O 1
ATOM 1179 N N . LYS A 1 157 ? 37.782 50.850 -29.023 1.00 88.44 157 LYS A N 1
ATOM 1180 C CA . LYS A 1 157 ? 37.405 49.603 -28.344 1.00 88.44 157 LYS A CA 1
ATOM 1181 C C . LYS A 1 157 ? 38.354 48.470 -28.700 1.00 88.44 157 LYS A C 1
ATOM 1183 O O . LYS A 1 157 ? 38.733 48.312 -29.862 1.00 88.44 157 LYS A O 1
ATOM 1188 N N . THR A 1 158 ? 38.700 47.653 -27.710 1.00 88.25 158 THR A N 1
ATOM 1189 C CA . THR A 1 158 ? 39.468 46.428 -27.941 1.00 88.25 158 THR A CA 1
ATOM 1190 C C . THR A 1 158 ? 38.556 45.351 -28.527 1.00 88.25 158 THR A C 1
ATOM 1192 O O . THR A 1 158 ? 37.551 44.987 -27.916 1.00 88.25 158 THR A O 1
ATOM 1195 N N . VAL A 1 159 ? 38.912 44.822 -29.693 1.00 82.88 159 VAL A N 1
ATOM 1196 C CA . VAL A 1 159 ? 38.335 43.598 -30.258 1.00 82.88 159 VAL A CA 1
ATOM 1197 C C . VAL A 1 159 ? 39.301 42.465 -29.945 1.00 82.88 159 VAL A C 1
ATOM 1199 O O . VAL A 1 159 ? 40.491 42.591 -30.213 1.00 82.88 159 VAL A O 1
ATOM 1202 N N . THR A 1 160 ? 38.797 41.371 -29.378 1.00 80.94 160 THR A N 1
ATOM 1203 C CA . THR A 1 160 ? 39.606 40.229 -28.931 1.00 80.94 160 THR A CA 1
ATOM 1204 C C . THR A 1 160 ? 38.962 38.931 -29.398 1.00 80.94 160 THR A C 1
ATOM 1206 O O . THR A 1 160 ? 37.739 38.797 -29.343 1.00 80.94 160 THR A O 1
ATOM 1209 N N . HIS A 1 161 ? 39.771 37.970 -29.836 1.00 79.94 161 HIS A N 1
ATOM 1210 C CA . HIS A 1 161 ? 39.315 36.647 -30.240 1.00 79.94 161 HIS A CA 1
ATOM 1211 C C . HIS A 1 161 ? 40.350 35.579 -29.876 1.00 79.94 161 HIS A C 1
ATOM 1213 O O . HIS A 1 161 ? 41.540 35.750 -30.135 1.00 79.94 161 HIS A O 1
ATOM 1219 N N . ASP A 1 162 ? 39.892 34.477 -29.288 1.00 80.19 162 ASP A N 1
ATOM 1220 C CA . ASP A 1 162 ? 40.720 33.317 -28.959 1.00 80.19 162 ASP A CA 1
ATOM 1221 C C . ASP A 1 162 ? 40.520 32.249 -30.053 1.00 80.19 162 ASP A C 1
ATOM 1223 O O . ASP A 1 162 ? 39.394 31.827 -30.312 1.00 80.19 162 ASP A O 1
ATOM 1227 N N . MET A 1 163 ? 41.597 31.840 -30.729 1.00 77.00 163 MET A N 1
ATOM 1228 C CA . MET A 1 163 ? 41.579 30.941 -31.892 1.00 77.00 163 MET A CA 1
ATOM 1229 C C . MET A 1 163 ? 42.592 29.805 -31.721 1.00 77.00 163 MET A C 1
ATOM 1231 O O . MET A 1 163 ? 43.701 30.028 -31.250 1.00 77.00 163 MET A O 1
ATOM 1235 N N . GLU A 1 164 ? 42.250 28.589 -32.144 1.00 82.31 164 GLU A N 1
ATOM 1236 C CA . GLU A 1 164 ? 43.199 27.470 -32.198 1.00 82.31 164 GLU A CA 1
ATOM 1237 C C . GLU A 1 164 ? 43.745 27.292 -33.622 1.00 82.31 164 GLU A C 1
ATOM 1239 O O . GLU A 1 164 ? 42.985 27.194 -34.589 1.00 82.31 164 GLU A O 1
ATOM 1244 N N . PHE A 1 165 ? 45.069 27.278 -33.762 1.00 79.44 165 PHE A N 1
ATOM 1245 C CA . PHE A 1 165 ? 45.768 27.051 -35.024 1.00 79.44 165 PHE A CA 1
ATOM 1246 C C . PHE A 1 165 ? 46.017 25.558 -35.223 1.00 79.44 165 PHE A C 1
ATOM 1248 O O . PHE A 1 165 ? 46.578 24.899 -34.348 1.00 79.44 165 PHE A O 1
ATOM 1255 N N . ASN A 1 166 ? 45.607 25.029 -36.376 1.00 75.12 166 ASN A N 1
ATOM 1256 C CA . ASN A 1 166 ? 45.658 23.592 -36.641 1.00 75.12 166 ASN A CA 1
ATOM 1257 C C . ASN A 1 166 ? 47.095 23.074 -36.865 1.00 75.12 166 ASN A C 1
ATOM 1259 O O . ASN A 1 166 ? 47.929 23.804 -37.418 1.00 75.12 166 ASN A O 1
ATOM 1263 N N . PRO A 1 167 ? 47.361 21.784 -36.570 1.00 73.19 167 PRO A N 1
ATOM 1264 C CA . PRO A 1 167 ? 48.556 21.094 -37.046 1.00 73.19 167 PRO A CA 1
ATOM 1265 C C . PRO A 1 167 ? 48.720 21.220 -38.567 1.00 73.19 167 PRO A C 1
ATOM 1267 O O . PRO A 1 167 ? 47.737 21.213 -39.311 1.00 73.19 167 PRO A O 1
ATOM 1270 N N . GLY A 1 168 ? 49.962 21.336 -39.030 1.00 74.50 168 GLY A N 1
ATOM 1271 C CA . GLY A 1 168 ? 50.299 21.592 -40.431 1.00 74.50 168 GLY A CA 1
ATOM 1272 C C . GLY A 1 168 ? 50.183 23.060 -40.862 1.00 74.50 168 GLY A C 1
ATOM 1273 O O . GLY A 1 168 ? 50.463 23.355 -42.026 1.00 74.50 168 GLY A O 1
ATOM 1274 N N . THR A 1 169 ? 49.816 23.987 -39.964 1.00 80.50 169 THR A N 1
ATOM 1275 C CA . THR A 1 169 ? 49.849 25.435 -40.247 1.00 80.50 169 THR A CA 1
ATOM 1276 C C . THR A 1 169 ? 51.291 25.887 -40.479 1.00 80.50 169 THR A C 1
ATOM 1278 O O . THR A 1 169 ? 52.148 25.653 -39.634 1.00 80.50 169 THR A O 1
ATOM 1281 N N . THR A 1 170 ? 51.553 26.569 -41.596 1.00 82.06 170 THR A N 1
ATOM 1282 C CA . THR A 1 170 ? 52.867 27.115 -41.998 1.00 82.06 170 THR A CA 1
ATOM 1283 C C . THR A 1 170 ? 52.902 28.645 -42.067 1.00 82.06 170 THR A C 1
ATOM 1285 O O . THR A 1 170 ? 53.975 29.243 -42.145 1.00 82.06 170 THR A O 1
ATOM 1288 N N . ALA A 1 171 ? 51.746 29.312 -42.035 1.00 83.94 171 ALA A N 1
ATOM 1289 C CA . ALA A 1 171 ? 51.655 30.768 -41.936 1.00 83.94 171 ALA A CA 1
ATOM 1290 C C . ALA A 1 171 ? 50.325 31.214 -41.314 1.00 83.94 171 ALA A C 1
ATOM 1292 O O . ALA A 1 171 ? 49.299 30.555 -41.497 1.00 83.94 171 ALA A O 1
ATOM 1293 N N . ILE A 1 172 ? 50.340 32.365 -40.643 1.00 87.19 172 ILE A N 1
ATOM 1294 C CA . ILE A 1 172 ? 49.178 33.030 -40.043 1.00 87.19 172 ILE A CA 1
ATOM 1295 C C . ILE A 1 172 ? 49.082 34.435 -40.648 1.00 87.19 172 ILE A C 1
ATOM 1297 O O . ILE A 1 172 ? 50.044 35.200 -40.613 1.00 87.19 172 ILE A O 1
ATOM 1301 N N . THR A 1 173 ? 47.932 34.779 -41.227 1.00 87.31 173 THR A N 1
ATOM 1302 C CA . THR A 1 173 ? 47.680 36.081 -41.861 1.00 87.31 173 THR A CA 1
ATOM 1303 C C . THR A 1 173 ? 46.595 36.846 -41.125 1.00 87.31 173 THR A C 1
ATOM 1305 O O . THR A 1 173 ? 45.456 36.393 -41.032 1.00 87.31 173 THR A O 1
ATOM 1308 N N . PHE A 1 174 ? 46.955 38.039 -40.670 1.00 87.94 174 PHE A N 1
ATOM 1309 C CA . PHE A 1 174 ? 46.070 39.047 -40.108 1.00 87.94 174 PHE A CA 1
ATOM 1310 C C . PHE A 1 174 ? 45.589 39.945 -41.240 1.00 87.94 174 PHE A C 1
ATOM 1312 O O . PHE A 1 174 ? 46.365 40.301 -42.130 1.00 87.94 174 PHE A O 1
ATOM 1319 N N . SER A 1 175 ? 44.303 40.275 -41.248 1.00 88.38 175 SER A N 1
ATOM 1320 C CA . SER A 1 175 ? 43.659 40.984 -42.348 1.00 88.38 175 SER A CA 1
ATOM 1321 C C . SER A 1 175 ? 42.499 41.827 -41.823 1.00 88.38 175 SER A C 1
ATOM 1323 O O . SER A 1 175 ? 41.355 41.385 -41.819 1.00 88.38 175 SER A O 1
ATOM 1325 N N . PHE A 1 176 ? 42.771 43.055 -41.387 1.00 89.81 176 PHE A N 1
ATOM 1326 C CA . PHE A 1 176 ? 41.710 44.028 -41.114 1.00 89.81 176 PHE A CA 1
ATOM 1327 C C . PHE A 1 176 ? 41.051 44.421 -42.435 1.00 89.81 176 PHE A C 1
ATOM 1329 O O . PHE A 1 176 ? 41.748 44.631 -43.431 1.00 89.81 176 PHE A O 1
ATOM 1336 N N . ARG A 1 177 ? 39.719 44.479 -42.474 1.00 90.12 177 ARG A N 1
ATOM 1337 C CA . ARG A 1 177 ? 38.939 44.719 -43.693 1.00 90.12 177 ARG A CA 1
ATOM 1338 C C . ARG A 1 177 ? 37.861 45.761 -43.466 1.00 90.12 177 ARG A C 1
ATOM 1340 O O . ARG A 1 177 ? 37.186 45.743 -42.440 1.00 90.12 177 ARG A O 1
ATOM 1347 N N . MET A 1 178 ? 37.649 46.602 -44.472 1.00 87.88 178 MET A N 1
ATOM 1348 C CA . MET A 1 178 ? 36.546 47.556 -44.523 1.00 87.88 178 MET A CA 1
ATOM 1349 C C . MET A 1 178 ? 35.791 47.406 -45.845 1.00 87.88 178 MET A C 1
ATOM 1351 O O . MET A 1 178 ? 36.367 47.538 -46.923 1.00 87.88 178 MET A O 1
ATOM 1355 N N . SER A 1 179 ? 34.498 47.094 -45.755 1.00 85.44 179 SER A N 1
ATOM 1356 C CA . SER A 1 179 ? 33.591 46.903 -46.900 1.00 85.44 179 SER A CA 1
ATOM 1357 C C . SER A 1 179 ? 32.524 47.995 -47.032 1.00 85.44 179 SER A C 1
ATOM 1359 O O . SER A 1 179 ? 31.642 47.891 -47.879 1.00 85.44 179 SER A O 1
ATOM 1361 N N . GLY A 1 180 ? 32.569 49.012 -46.168 1.00 83.62 180 GLY A N 1
ATOM 1362 C CA . GLY A 1 180 ? 31.691 50.183 -46.201 1.00 83.62 180 GLY A CA 1
ATOM 1363 C C . GLY A 1 180 ? 32.428 51.460 -46.591 1.00 83.62 180 GLY A C 1
ATOM 1364 O O . GLY A 1 180 ? 33.595 51.418 -46.975 1.00 83.62 180 GLY A O 1
ATOM 1365 N N . ILE A 1 181 ? 31.731 52.583 -46.451 1.00 88.00 181 ILE A N 1
ATOM 1366 C CA . ILE A 1 181 ? 32.290 53.940 -46.517 1.00 88.00 181 ILE A CA 1
ATOM 1367 C C . ILE A 1 181 ? 32.418 54.529 -45.104 1.00 88.00 181 ILE A C 1
ATOM 1369 O O . ILE A 1 181 ? 31.813 53.992 -44.175 1.00 88.00 181 ILE A O 1
ATOM 1373 N N . GLY A 1 182 ? 33.188 55.604 -44.946 1.00 90.38 182 GLY A N 1
ATOM 1374 C CA . GLY A 1 182 ? 33.535 56.228 -43.662 1.00 90.38 182 GLY A CA 1
ATOM 1375 C C . GLY A 1 182 ? 35.012 56.023 -43.307 1.00 90.38 182 GLY A C 1
ATOM 1376 O O . GLY A 1 182 ? 35.797 55.582 -44.150 1.00 90.38 182 GLY A O 1
ATOM 1377 N N . ALA A 1 183 ? 35.382 56.293 -42.054 1.00 92.94 183 ALA A N 1
ATOM 1378 C CA . ALA A 1 183 ? 36.755 56.160 -41.569 1.00 92.94 183 ALA A CA 1
ATOM 1379 C C . ALA A 1 183 ? 36.892 55.145 -40.418 1.00 92.94 183 ALA A C 1
ATOM 1381 O O . ALA A 1 183 ? 36.030 55.047 -39.542 1.00 92.94 183 ALA A O 1
ATOM 1382 N N . LEU A 1 184 ? 37.994 54.395 -40.416 1.00 93.50 184 LEU A N 1
ATOM 1383 C CA . LEU A 1 184 ? 38.332 53.372 -39.421 1.00 93.50 184 LEU A CA 1
ATOM 1384 C C . LEU A 1 184 ? 39.830 53.440 -39.113 1.00 93.50 184 LEU A C 1
ATOM 1386 O O . LEU A 1 184 ? 40.643 53.285 -40.019 1.00 93.50 184 LEU A O 1
ATOM 1390 N N . TRP A 1 185 ? 40.191 53.590 -37.844 1.00 95.19 185 TRP A N 1
ATOM 1391 C CA . TRP A 1 185 ? 41.572 53.548 -37.369 1.00 95.19 185 TRP A CA 1
ATOM 1392 C C . TRP A 1 185 ? 41.818 52.234 -36.621 1.00 95.19 185 TRP A C 1
ATOM 1394 O O . TRP A 1 185 ? 40.949 51.757 -35.881 1.00 95.19 185 TRP A O 1
ATOM 1404 N N . ILE A 1 186 ? 42.990 51.636 -36.838 1.00 94.31 186 ILE A N 1
ATOM 1405 C CA . ILE A 1 186 ? 43.426 50.364 -36.245 1.00 94.31 186 ILE A CA 1
ATOM 1406 C C . ILE A 1 186 ? 44.766 50.580 -35.547 1.00 94.31 186 ILE A C 1
ATOM 1408 O O . ILE A 1 186 ? 45.695 51.113 -36.154 1.00 94.31 186 ILE A O 1
ATOM 1412 N N . ASP A 1 187 ? 44.859 50.128 -34.299 1.00 91.88 187 ASP A N 1
ATOM 1413 C CA . ASP A 1 187 ? 46.050 50.248 -33.454 1.00 91.88 187 ASP A CA 1
ATOM 1414 C C . ASP A 1 187 ? 46.163 49.058 -32.471 1.00 91.88 187 ASP A C 1
ATOM 1416 O O . ASP A 1 187 ? 45.224 48.266 -32.336 1.00 91.88 187 ASP A O 1
ATOM 1420 N N . ALA A 1 188 ? 47.298 48.922 -31.781 1.00 89.56 188 ALA A N 1
ATOM 1421 C CA . ALA A 1 188 ? 47.570 47.963 -30.712 1.00 89.56 188 ALA A CA 1
ATOM 1422 C C . ALA A 1 188 ? 47.213 46.508 -31.075 1.00 89.56 188 ALA A C 1
ATOM 1424 O O . ALA A 1 188 ? 46.540 45.813 -30.308 1.00 89.56 188 ALA A O 1
ATOM 1425 N N . ALA A 1 189 ? 47.624 46.048 -32.259 1.00 88.69 189 ALA A N 1
ATOM 1426 C CA . ALA A 1 189 ? 47.375 44.685 -32.718 1.00 88.69 189 ALA A CA 1
ATOM 1427 C C . ALA A 1 189 ? 48.278 43.684 -31.977 1.00 88.69 189 ALA A C 1
ATOM 1429 O O . ALA A 1 189 ? 49.492 43.848 -31.942 1.00 88.69 189 ALA A O 1
ATOM 1430 N N . GLN A 1 190 ? 47.723 42.619 -31.399 1.00 84.62 190 GLN A N 1
ATOM 1431 C CA . GLN A 1 190 ? 48.485 41.636 -30.622 1.00 84.62 190 GLN A CA 1
ATOM 1432 C C . GLN A 1 190 ? 48.161 40.200 -31.041 1.00 84.62 190 GLN A C 1
ATOM 1434 O O . GLN A 1 190 ? 47.023 39.865 -31.375 1.00 84.62 190 GLN A O 1
ATOM 1439 N N . LEU A 1 191 ? 49.182 39.346 -30.962 1.00 84.75 191 LEU A N 1
ATOM 1440 C CA . LEU A 1 191 ? 49.089 37.891 -30.987 1.00 84.75 191 LEU A CA 1
ATOM 1441 C C . LEU A 1 191 ? 49.841 37.366 -29.761 1.00 84.75 191 LEU A C 1
ATOM 1443 O O . LEU A 1 191 ? 51.009 37.696 -29.573 1.00 84.75 191 LEU A O 1
ATOM 1447 N N . GLN A 1 192 ? 49.188 36.529 -28.963 1.00 79.88 192 GLN A N 1
ATOM 1448 C CA . GLN A 1 192 ? 49.793 35.791 -27.860 1.00 79.88 192 GLN A CA 1
ATOM 1449 C C . GLN A 1 192 ? 49.495 34.305 -28.053 1.00 79.88 192 GLN A C 1
ATOM 1451 O O . GLN A 1 192 ? 48.330 33.912 -28.059 1.00 79.88 192 GLN A O 1
ATOM 1456 N N . LEU A 1 193 ? 50.528 33.476 -28.211 1.00 72.38 193 LEU A N 1
ATOM 1457 C CA . LEU A 1 193 ? 50.377 32.022 -28.290 1.00 72.38 193 LEU A CA 1
ATOM 1458 C C . LEU A 1 193 ? 50.544 31.371 -26.916 1.00 72.38 193 LEU A C 1
ATOM 1460 O O . LEU A 1 193 ? 51.452 31.712 -26.160 1.00 72.38 193 LEU A O 1
ATOM 1464 N N . THR A 1 194 ? 49.703 30.379 -26.643 1.00 60.72 194 THR A N 1
ATOM 1465 C CA . THR A 1 194 ? 49.748 29.539 -25.448 1.00 60.72 194 THR A CA 1
ATOM 1466 C C . THR A 1 194 ? 49.925 28.091 -25.890 1.00 60.72 194 THR A C 1
ATOM 1468 O O . THR A 1 194 ? 48.986 27.450 -26.370 1.00 60.72 194 THR A O 1
ATOM 1471 N N . VAL A 1 195 ? 51.145 27.573 -25.744 1.00 49.22 195 VAL A N 1
ATOM 1472 C CA . VAL A 1 195 ? 51.438 26.148 -25.952 1.00 49.22 195 VAL A CA 1
ATOM 1473 C C . VAL A 1 195 ? 50.828 25.360 -24.786 1.00 49.22 195 VAL A C 1
ATOM 1475 O O . VAL A 1 195 ? 51.115 25.701 -23.637 1.00 49.22 195 VAL A O 1
ATOM 1478 N N . PRO A 1 196 ? 49.988 24.337 -25.030 1.00 41.53 196 PRO A N 1
ATOM 1479 C CA . PRO A 1 196 ? 49.460 23.504 -23.955 1.00 41.53 196 PRO A CA 1
ATOM 1480 C C . PRO A 1 196 ? 50.559 22.654 -23.310 1.00 41.53 196 PRO A C 1
ATOM 1482 O O . PRO A 1 196 ? 51.371 22.050 -24.015 1.00 41.53 196 PRO A O 1
ATOM 1485 N N . GLU A 1 197 ? 50.523 22.512 -21.985 1.00 33.66 197 GLU A N 1
ATOM 1486 C CA . GLU A 1 197 ? 51.122 21.338 -21.346 1.00 33.66 197 GLU A CA 1
ATOM 1487 C C . GLU A 1 197 ? 50.377 20.073 -21.816 1.00 33.66 197 GLU A C 1
ATOM 1489 O O . GLU A 1 197 ? 49.197 20.108 -22.178 1.00 33.66 197 GLU A O 1
ATOM 1494 N N . THR A 1 198 ? 51.080 18.946 -21.898 1.00 39.88 198 THR A N 1
ATOM 1495 C CA . THR A 1 198 ? 50.615 17.769 -22.646 1.00 39.88 198 THR A CA 1
ATOM 1496 C C . THR A 1 198 ? 49.471 17.017 -21.951 1.00 39.88 198 THR A C 1
ATOM 1498 O O . THR A 1 198 ? 49.733 16.252 -21.023 1.00 39.88 198 THR A O 1
ATOM 1501 N N . GLY A 1 199 ? 48.227 17.136 -22.445 1.00 36.81 199 GLY A N 1
ATOM 1502 C CA . GLY A 1 199 ? 47.104 16.322 -21.947 1.00 36.81 199 GLY A CA 1
ATOM 1503 C C . GLY A 1 199 ? 45.734 16.476 -22.640 1.00 36.81 199 GLY A C 1
ATOM 1504 O O . GLY A 1 199 ? 44.916 17.266 -22.192 1.00 36.81 199 GLY A O 1
ATOM 1505 N N . GLN A 1 200 ? 45.460 15.610 -23.630 1.00 43.53 200 GLN A N 1
ATOM 1506 C CA . GLN A 1 200 ? 44.126 15.086 -24.028 1.00 43.53 200 GLN A CA 1
ATOM 1507 C C . GLN A 1 200 ? 42.998 16.057 -24.508 1.00 43.53 200 GLN A C 1
ATOM 1509 O O . GLN A 1 200 ? 43.203 17.240 -24.751 1.00 43.53 200 GLN A O 1
ATOM 1514 N N . ASP A 1 201 ? 41.821 15.456 -24.755 1.00 40.81 201 ASP A N 1
ATOM 1515 C CA . ASP A 1 201 ? 40.476 15.999 -25.028 1.00 40.81 201 ASP A CA 1
ATOM 1516 C C . ASP A 1 201 ? 40.201 16.814 -26.311 1.00 40.81 201 ASP A C 1
ATOM 1518 O O . ASP A 1 201 ? 39.988 18.026 -26.315 1.00 40.81 201 ASP A O 1
ATOM 1522 N N . THR A 1 202 ? 40.016 16.081 -27.419 1.00 53.84 202 THR A N 1
ATOM 1523 C CA . THR A 1 202 ? 39.306 16.575 -28.614 1.00 53.84 202 THR A CA 1
ATOM 1524 C C . THR A 1 202 ? 37.788 16.501 -28.415 1.00 53.84 202 THR A C 1
ATOM 1526 O O . THR A 1 202 ? 37.185 15.447 -28.576 1.00 53.84 202 THR A O 1
ATOM 1529 N N . SER A 1 203 ? 37.149 17.622 -28.073 1.00 62.78 203 SER A N 1
ATOM 1530 C CA . SER A 1 203 ? 35.680 17.703 -28.012 1.00 62.78 203 SER A CA 1
ATOM 1531 C C . SER A 1 203 ? 35.042 18.040 -29.367 1.00 62.78 203 SER A C 1
ATOM 1533 O O . SER A 1 203 ? 35.693 18.535 -30.289 1.00 62.78 203 SER A O 1
ATOM 1535 N N . THR A 1 204 ? 33.743 17.789 -29.524 1.00 80.06 204 THR A N 1
ATOM 1536 C CA . THR A 1 204 ? 32.960 18.224 -30.692 1.00 80.06 204 THR A CA 1
ATOM 1537 C C . THR A 1 204 ? 31.584 18.695 -30.255 1.00 80.06 204 THR A C 1
ATOM 1539 O O . THR A 1 204 ? 30.781 17.921 -29.748 1.00 80.06 204 THR A O 1
ATOM 1542 N N . ARG A 1 205 ? 31.316 19.985 -30.445 1.00 79.56 205 ARG A N 1
ATOM 1543 C CA . ARG A 1 205 ? 30.117 20.664 -29.955 1.00 79.56 205 ARG A CA 1
ATOM 1544 C C . ARG A 1 205 ? 29.044 20.753 -31.044 1.00 79.56 205 ARG A C 1
ATOM 1546 O O . ARG A 1 205 ? 29.322 21.200 -32.153 1.00 79.56 205 ARG A O 1
ATOM 1553 N N . LEU A 1 206 ? 27.829 20.331 -30.706 1.00 79.81 206 LEU A N 1
ATOM 1554 C CA . LEU A 1 206 ? 26.611 20.477 -31.498 1.00 79.81 206 LEU A CA 1
ATOM 1555 C C . LEU A 1 206 ? 25.682 21.457 -30.768 1.00 79.81 206 LEU A C 1
ATOM 1557 O O . LEU A 1 206 ? 25.067 21.109 -29.761 1.00 79.81 206 LEU A O 1
ATOM 1561 N N . ASP A 1 207 ? 25.610 22.692 -31.256 1.00 75.06 207 ASP A N 1
ATOM 1562 C CA . ASP A 1 207 ? 24.733 23.742 -30.724 1.00 75.06 207 ASP A CA 1
ATOM 1563 C C . ASP A 1 207 ? 23.421 23.849 -31.519 1.00 75.06 207 ASP A C 1
ATOM 1565 O O . ASP A 1 207 ? 23.284 23.303 -32.616 1.00 75.06 207 ASP A O 1
ATOM 1569 N N . PHE A 1 208 ? 22.466 24.617 -30.986 1.00 76.25 208 PHE A N 1
ATOM 1570 C CA . PHE A 1 208 ? 21.215 24.983 -31.668 1.00 76.25 208 PHE A CA 1
ATOM 1571 C C . PHE A 1 208 ? 21.317 26.317 -32.423 1.00 76.25 208 PHE A C 1
ATOM 1573 O O . PHE A 1 208 ? 20.332 27.034 -32.590 1.00 76.25 208 PHE A O 1
ATOM 1580 N N . THR A 1 209 ? 22.523 26.658 -32.879 1.00 62.59 209 THR A N 1
ATOM 1581 C CA . THR A 1 209 ? 22.834 27.886 -33.613 1.00 62.59 209 THR A CA 1
ATOM 1582 C C . THR A 1 209 ? 22.975 27.595 -35.109 1.00 62.59 209 THR A C 1
ATOM 1584 O O . THR A 1 209 ? 23.724 26.716 -35.530 1.00 62.59 209 THR A O 1
ATOM 1587 N N . GLY A 1 210 ? 22.232 28.326 -35.941 1.00 66.25 210 GLY A N 1
ATOM 1588 C CA . GLY A 1 210 ? 22.230 28.141 -37.392 1.00 66.25 210 GLY A CA 1
ATOM 1589 C C . GLY A 1 210 ? 20.943 28.637 -38.044 1.00 66.25 210 GLY A C 1
ATOM 1590 O O . GLY A 1 210 ? 20.058 29.166 -37.374 1.00 66.25 210 GLY A O 1
ATOM 1591 N N . GLU A 1 211 ? 20.839 28.459 -39.360 1.00 65.50 211 GLU A N 1
ATOM 1592 C CA . GLU A 1 211 ? 19.601 28.728 -40.092 1.00 65.50 211 GLU A CA 1
ATOM 1593 C C . GLU A 1 211 ? 18.538 27.674 -39.743 1.00 65.50 211 GLU A C 1
ATOM 1595 O O . GLU A 1 211 ? 18.824 26.473 -39.677 1.00 65.50 211 GLU A O 1
ATOM 1600 N N . VAL A 1 212 ? 17.315 28.137 -39.476 1.00 71.19 212 VAL A N 1
ATOM 1601 C CA . VAL A 1 212 ? 16.204 27.300 -39.012 1.00 71.19 212 VAL A CA 1
ATOM 1602 C C . VAL A 1 212 ? 15.454 26.743 -40.214 1.00 71.19 212 VAL A C 1
ATOM 1604 O O . VAL A 1 212 ? 14.937 27.501 -41.032 1.00 71.19 212 VAL A O 1
ATOM 1607 N N . ASN A 1 213 ? 15.353 25.420 -40.318 1.00 70.19 213 ASN A N 1
ATOM 1608 C CA . ASN A 1 213 ? 14.612 24.772 -41.392 1.00 70.19 213 ASN A CA 1
ATOM 1609 C C . ASN A 1 213 ? 13.101 25.059 -41.237 1.00 70.19 213 ASN A C 1
ATOM 1611 O O . ASN A 1 213 ? 12.487 24.589 -40.272 1.00 70.19 213 ASN A O 1
ATOM 1615 N N . PRO A 1 214 ? 12.459 25.769 -42.188 1.00 57.69 214 PRO A N 1
ATOM 1616 C CA . PRO A 1 214 ? 11.077 26.228 -42.044 1.00 57.69 214 PRO A CA 1
ATOM 1617 C C . PRO A 1 214 ? 10.030 25.103 -42.115 1.00 57.69 214 PRO A C 1
ATOM 1619 O O . PRO A 1 214 ? 8.850 25.368 -41.905 1.00 57.69 214 PRO A O 1
ATOM 1622 N N . ARG A 1 215 ? 10.425 23.851 -42.402 1.00 56.72 215 ARG A N 1
ATOM 1623 C CA . ARG A 1 215 ? 9.540 22.675 -42.304 1.00 56.72 215 ARG A CA 1
ATOM 1624 C C . ARG A 1 215 ? 9.600 21.952 -40.958 1.00 56.72 215 ARG A C 1
ATOM 1626 O O . ARG A 1 215 ? 8.680 21.196 -40.669 1.00 56.72 215 ARG A O 1
ATOM 1633 N N . THR A 1 216 ? 10.668 22.122 -40.179 1.00 64.12 216 THR A N 1
ATOM 1634 C CA . THR A 1 216 ? 10.890 21.362 -38.930 1.00 64.12 216 THR A CA 1
ATOM 1635 C C . THR A 1 216 ? 11.086 22.238 -37.695 1.00 64.12 216 THR A C 1
ATOM 1637 O O . THR A 1 216 ? 11.094 21.705 -36.593 1.00 64.12 216 THR A O 1
ATOM 1640 N N . GLY A 1 217 ? 11.253 23.557 -37.851 1.00 69.50 217 GLY A N 1
ATOM 1641 C CA . GLY A 1 217 ? 11.477 24.480 -36.732 1.00 69.50 217 GLY A CA 1
ATOM 1642 C C . GLY A 1 217 ? 12.846 24.325 -36.056 1.00 69.50 217 GLY A C 1
ATOM 1643 O O . GLY A 1 217 ? 13.037 24.828 -34.952 1.00 69.50 217 GLY A O 1
ATOM 1644 N N . LEU A 1 218 ? 13.789 23.625 -36.701 1.00 78.50 218 LEU A N 1
ATOM 1645 C CA . LEU A 1 218 ? 15.054 23.180 -36.108 1.00 78.50 218 LEU A CA 1
ATOM 1646 C C . LEU A 1 218 ? 16.291 23.695 -36.856 1.00 78.50 218 LEU A C 1
ATOM 1648 O O . LEU A 1 218 ? 16.219 23.906 -38.069 1.00 78.50 218 LEU A O 1
ATOM 1652 N N . PRO A 1 219 ? 17.435 23.874 -36.166 1.00 70.88 219 PRO A N 1
ATOM 1653 C CA . PRO A 1 219 ? 18.652 24.400 -36.765 1.00 70.88 219 PRO A CA 1
ATOM 1654 C C . PRO A 1 219 ? 19.529 23.274 -37.333 1.00 70.88 219 PRO A C 1
ATOM 1656 O O . PRO A 1 219 ? 19.763 22.249 -36.686 1.00 70.88 219 PRO A O 1
ATOM 1659 N N . GLY A 1 220 ? 20.073 23.487 -38.531 1.00 68.19 220 GLY A N 1
ATOM 1660 C CA . GLY A 1 220 ? 21.077 22.597 -39.121 1.00 68.19 220 GLY A CA 1
ATOM 1661 C C . GLY A 1 220 ? 20.588 21.159 -39.357 1.00 68.19 220 GLY A C 1
ATOM 1662 O O . GLY A 1 220 ? 19.632 20.932 -40.092 1.00 68.19 220 GLY A O 1
ATOM 1663 N N . VAL A 1 221 ? 21.297 20.182 -38.780 1.00 72.00 221 VAL A N 1
ATOM 1664 C CA . VAL A 1 221 ? 21.121 18.734 -39.036 1.00 72.00 221 VAL A CA 1
ATOM 1665 C C . VAL A 1 221 ? 20.271 17.997 -37.986 1.00 72.00 221 VAL A C 1
ATOM 1667 O O . VAL A 1 221 ? 20.187 16.770 -38.019 1.00 72.00 221 VAL A O 1
ATOM 1670 N N . TRP A 1 222 ? 19.636 18.720 -37.060 1.00 83.88 222 TRP A N 1
ATOM 1671 C CA . TRP A 1 222 ? 18.737 18.136 -36.060 1.00 83.88 222 TRP A CA 1
ATOM 1672 C C . TRP A 1 222 ? 17.364 17.780 -36.653 1.00 83.88 222 TRP A C 1
ATOM 1674 O O . TRP A 1 222 ? 16.747 18.575 -37.364 1.00 83.88 222 TRP A O 1
ATOM 1684 N N . LEU A 1 223 ? 16.861 16.593 -36.309 1.00 85.12 223 LEU A N 1
ATOM 1685 C CA . LEU A 1 223 ? 15.560 16.059 -36.720 1.00 85.12 223 LEU A CA 1
ATOM 1686 C C . LEU A 1 223 ? 14.684 15.755 -35.497 1.00 85.12 223 LEU A C 1
ATOM 1688 O O . LEU A 1 223 ? 15.183 15.325 -34.458 1.00 85.12 223 LEU A O 1
ATOM 1692 N N . GLU A 1 224 ? 13.366 15.925 -35.622 1.00 84.50 224 GLU A N 1
ATOM 1693 C CA . GLU A 1 224 ? 12.408 15.539 -34.578 1.00 84.50 224 GLU A CA 1
ATOM 1694 C C . GLU A 1 224 ? 12.275 14.005 -34.494 1.00 84.50 224 GLU A C 1
ATOM 1696 O O . GLU A 1 224 ? 12.033 13.328 -35.496 1.00 84.50 224 GLU A O 1
ATOM 1701 N N . LYS A 1 225 ? 12.415 13.443 -33.288 1.00 84.88 225 LYS A N 1
ATOM 1702 C CA . LYS A 1 225 ? 12.335 12.001 -33.013 1.00 84.88 225 LYS A CA 1
ATOM 1703 C C . LYS A 1 225 ? 10.994 11.675 -32.351 1.00 84.88 225 LYS A C 1
ATOM 1705 O O . LYS A 1 225 ? 10.878 11.665 -31.126 1.00 84.88 225 LYS A O 1
ATOM 1710 N N . LYS A 1 226 ? 9.970 11.385 -33.164 1.00 72.88 226 LYS A N 1
ATOM 1711 C CA . LYS A 1 226 ? 8.659 10.940 -32.657 1.00 72.88 226 LYS A CA 1
ATOM 1712 C C . LYS A 1 226 ? 8.649 9.449 -32.349 1.00 72.88 226 LYS A C 1
ATOM 1714 O O . LYS A 1 226 ? 9.009 8.624 -33.186 1.00 72.88 226 LYS A O 1
ATOM 1719 N N . TYR A 1 227 ? 8.158 9.117 -31.164 1.00 65.50 227 TYR A N 1
ATOM 1720 C CA . TYR A 1 227 ? 7.853 7.754 -30.741 1.00 65.50 227 TYR A CA 1
ATOM 1721 C C . TYR A 1 227 ? 6.362 7.486 -30.973 1.00 65.50 227 TYR A C 1
ATOM 1723 O O . TYR A 1 227 ? 5.560 8.388 -30.799 1.00 65.50 227 TYR A O 1
ATOM 1731 N N . HIS A 1 228 ? 5.971 6.281 -31.397 1.00 52.78 228 HIS A N 1
ATOM 1732 C CA . HIS A 1 228 ? 4.560 5.941 -31.683 1.00 52.78 228 HIS A CA 1
ATOM 1733 C C . HIS A 1 228 ? 3.848 6.850 -32.722 1.00 52.78 228 HIS A C 1
ATOM 1735 O O . HIS A 1 228 ? 2.624 6.907 -32.795 1.00 52.78 228 HIS A O 1
ATOM 1741 N N . GLY A 1 229 ? 4.608 7.513 -33.603 1.00 49.53 229 GLY A N 1
ATOM 1742 C CA . GLY A 1 229 ? 4.066 8.240 -34.755 1.00 49.53 229 GLY A CA 1
ATOM 1743 C C . GLY A 1 229 ? 3.235 9.470 -34.373 1.00 49.53 229 GLY A C 1
ATOM 1744 O O . GLY A 1 229 ? 3.685 10.312 -33.597 1.00 49.53 229 GLY A O 1
ATOM 1745 N N . ASN A 1 230 ? 2.037 9.585 -34.955 1.00 41.78 230 ASN A N 1
ATOM 1746 C CA . ASN A 1 230 ? 1.161 10.756 -34.811 1.00 41.78 230 ASN A CA 1
ATOM 1747 C C . ASN A 1 230 ? 0.479 10.864 -33.434 1.00 41.78 230 ASN A C 1
ATOM 1749 O O . ASN A 1 230 ? -0.165 11.873 -33.166 1.00 41.78 230 ASN A O 1
ATOM 1753 N N . GLU A 1 231 ? 0.610 9.855 -32.569 1.00 41.81 231 GLU A N 1
ATOM 1754 C CA . GLU A 1 231 ? 0.062 9.880 -31.206 1.00 41.81 231 GLU A CA 1
ATOM 1755 C C . GLU A 1 231 ? 0.929 10.724 -30.251 1.00 41.81 231 GLU A C 1
ATOM 1757 O O . GLU A 1 231 ? 0.431 11.220 -29.244 1.00 41.81 231 GLU A O 1
ATOM 1762 N N . ASN A 1 232 ? 2.208 10.954 -30.572 1.00 48.00 232 ASN A N 1
ATOM 1763 C CA . ASN A 1 232 ? 3.106 11.788 -29.770 1.00 48.00 232 ASN A CA 1
ATOM 1764 C C . ASN A 1 232 ? 2.764 13.281 -29.884 1.00 48.00 232 ASN A C 1
ATOM 1766 O O . ASN A 1 232 ? 3.158 13.953 -30.845 1.00 48.00 232 ASN A O 1
ATOM 1770 N N . VAL A 1 233 ? 2.085 13.813 -28.867 1.00 69.00 233 VAL A N 1
ATOM 1771 C CA . VAL A 1 233 ? 1.774 15.241 -28.774 1.00 69.00 233 VAL A CA 1
ATOM 1772 C C . VAL A 1 233 ? 2.971 15.971 -28.163 1.00 69.00 233 VAL A C 1
ATOM 1774 O O . VAL A 1 233 ? 3.062 16.167 -26.944 1.00 69.00 233 VAL A O 1
ATOM 1777 N N . SER A 1 234 ? 3.909 16.365 -29.026 1.00 69.50 234 SER A N 1
ATOM 1778 C CA . SER A 1 234 ? 5.027 17.245 -28.684 1.00 69.50 234 SER A CA 1
ATOM 1779 C C . SER A 1 234 ? 5.175 18.414 -29.650 1.00 69.50 234 SER A C 1
ATOM 1781 O O . SER A 1 234 ? 4.989 18.259 -30.857 1.00 69.50 234 SER A O 1
ATOM 1783 N N . ALA A 1 235 ? 5.574 19.560 -29.104 1.00 79.19 235 ALA A N 1
ATOM 1784 C CA . ALA A 1 235 ? 6.009 20.738 -29.836 1.00 79.19 235 ALA A CA 1
ATOM 1785 C C . ALA A 1 235 ? 7.513 20.949 -29.623 1.00 79.19 235 ALA A C 1
ATOM 1787 O O . ALA A 1 235 ? 8.030 20.744 -28.518 1.00 79.19 235 ALA A O 1
ATOM 1788 N N . VAL A 1 236 ? 8.206 21.372 -30.681 1.00 80.31 236 VAL A N 1
ATOM 1789 C CA . VAL A 1 236 ? 9.639 21.671 -30.644 1.00 80.31 236 VAL A CA 1
ATOM 1790 C C . VAL A 1 236 ? 9.896 23.039 -31.272 1.00 80.31 236 VAL A C 1
ATOM 1792 O O . VAL A 1 236 ? 9.406 23.321 -32.364 1.00 80.31 236 VAL A O 1
ATOM 1795 N N . SER A 1 237 ? 10.646 23.892 -30.575 1.00 83.81 237 SER A N 1
ATOM 1796 C CA . SER A 1 237 ? 10.958 25.265 -30.992 1.00 83.81 237 SER A CA 1
ATOM 1797 C C . SER A 1 237 ? 12.369 25.666 -30.566 1.00 83.81 237 SER A C 1
ATOM 1799 O O . SER A 1 237 ? 12.887 25.153 -29.579 1.00 83.81 237 SER A O 1
ATOM 1801 N N . ILE A 1 238 ? 12.995 26.603 -31.278 1.00 84.25 238 ILE A N 1
ATOM 1802 C CA . ILE A 1 238 ? 14.198 27.296 -30.793 1.00 84.25 238 ILE A CA 1
ATOM 1803 C C . ILE A 1 238 ? 13.757 28.577 -30.087 1.00 84.25 238 ILE A C 1
ATOM 1805 O O . ILE A 1 238 ? 12.932 29.321 -30.615 1.00 84.25 238 ILE A O 1
ATOM 1809 N N . GLU A 1 239 ? 14.336 28.861 -28.927 1.00 85.62 239 GLU A N 1
ATOM 1810 C CA . GLU A 1 239 ? 14.118 30.103 -28.186 1.00 85.62 239 GLU A CA 1
ATOM 1811 C C . GLU A 1 239 ? 15.378 30.527 -27.417 1.00 85.62 239 GLU A C 1
ATOM 1813 O O . GLU A 1 239 ? 16.324 29.752 -27.256 1.00 85.62 239 GLU A O 1
ATOM 1818 N N . THR A 1 240 ? 15.408 31.779 -26.959 1.00 83.12 240 THR A N 1
ATOM 1819 C CA . THR A 1 240 ? 16.496 32.297 -26.121 1.00 83.12 240 THR A CA 1
ATOM 1820 C C . THR A 1 240 ? 16.046 32.309 -24.666 1.00 83.12 240 THR A C 1
ATOM 1822 O O . THR A 1 240 ? 15.209 33.129 -24.291 1.00 83.12 240 THR A O 1
ATOM 1825 N N . LEU A 1 241 ? 16.620 31.432 -23.843 1.00 80.56 241 LEU A N 1
ATOM 1826 C CA . LEU A 1 241 ? 16.290 31.288 -22.425 1.00 80.56 241 LEU A CA 1
ATOM 1827 C C . LEU A 1 241 ? 17.535 31.532 -21.568 1.00 80.56 241 LEU A C 1
ATOM 1829 O O . LEU A 1 241 ? 18.592 30.959 -21.817 1.00 80.56 241 LEU A O 1
ATOM 1833 N N . ASP A 1 242 ? 17.421 32.416 -20.575 1.00 82.69 242 ASP A N 1
ATOM 1834 C CA . ASP A 1 242 ? 18.514 32.830 -19.677 1.00 82.69 242 ASP A CA 1
ATOM 1835 C C . ASP A 1 242 ? 19.803 33.253 -20.428 1.00 82.69 242 ASP A C 1
ATOM 1837 O O . ASP A 1 242 ? 20.924 32.958 -20.016 1.00 82.69 242 ASP A O 1
ATOM 1841 N N . GLY A 1 243 ? 19.637 33.919 -21.579 1.00 79.06 243 GLY A N 1
ATOM 1842 C CA . GLY A 1 243 ? 20.731 34.371 -22.451 1.00 79.06 243 GLY A CA 1
ATOM 1843 C C . GLY A 1 243 ? 21.320 33.303 -23.384 1.00 79.06 243 GLY A C 1
ATOM 1844 O O . GLY A 1 243 ? 22.274 33.592 -24.103 1.00 79.06 243 GLY A O 1
ATOM 1845 N N . ARG A 1 244 ? 20.767 32.084 -23.403 1.00 82.38 244 ARG A N 1
ATOM 1846 C CA . ARG A 1 244 ? 21.246 30.941 -24.197 1.00 82.38 244 ARG A CA 1
ATOM 1847 C C . ARG A 1 244 ? 20.264 30.616 -25.317 1.00 82.38 244 ARG A C 1
ATOM 1849 O O . ARG A 1 244 ? 19.069 30.503 -25.062 1.00 82.38 244 ARG A O 1
ATOM 1856 N N . THR A 1 245 ? 20.752 30.403 -26.538 1.00 85.56 245 THR A N 1
ATOM 1857 C CA . THR A 1 245 ? 19.946 29.780 -27.600 1.00 85.56 245 THR A CA 1
ATOM 1858 C C . THR A 1 245 ? 19.752 28.308 -27.266 1.00 85.56 245 THR A C 1
ATOM 1860 O O . THR A 1 245 ? 20.730 27.577 -27.125 1.00 85.56 245 THR A O 1
ATOM 1863 N N . ALA A 1 246 ? 18.504 27.878 -27.125 1.00 88.38 246 ALA A N 1
ATOM 1864 C CA . ALA A 1 246 ? 18.161 26.520 -26.742 1.00 88.38 246 ALA A CA 1
ATOM 1865 C C . ALA A 1 246 ? 17.006 25.987 -27.584 1.00 88.38 246 ALA A C 1
ATOM 1867 O O . ALA A 1 246 ? 16.102 26.728 -27.971 1.00 88.38 246 ALA A O 1
ATOM 1868 N N . VAL A 1 247 ? 17.016 24.681 -27.833 1.00 88.69 247 VAL A N 1
ATOM 1869 C CA . VAL A 1 247 ? 15.851 23.987 -28.367 1.00 88.69 247 VAL A CA 1
ATOM 1870 C C . VAL A 1 247 ? 14.974 23.512 -27.214 1.00 88.69 247 VAL A C 1
ATOM 1872 O O . VAL A 1 247 ? 15.425 22.810 -26.307 1.00 88.69 247 VAL A O 1
ATOM 1875 N N . ARG A 1 248 ? 13.712 23.922 -27.242 1.00 90.56 248 ARG A N 1
ATOM 1876 C CA . ARG A 1 248 ? 12.661 23.545 -26.307 1.00 90.56 248 ARG A CA 1
ATOM 1877 C C . ARG A 1 248 ? 11.914 22.333 -26.850 1.00 90.56 248 ARG A C 1
ATOM 1879 O O . ARG A 1 248 ? 11.402 22.379 -27.961 1.00 90.56 248 ARG A O 1
ATOM 1886 N N . GLN A 1 249 ? 11.809 21.275 -26.053 1.00 88.81 249 GLN A N 1
ATOM 1887 C CA . GLN A 1 249 ? 10.935 20.126 -26.283 1.00 88.81 249 GLN A CA 1
ATOM 1888 C C . GLN A 1 249 ? 9.808 20.133 -25.248 1.00 88.81 249 GLN A C 1
ATOM 1890 O O . GLN A 1 249 ? 10.000 19.695 -24.109 1.00 88.81 249 GLN A O 1
ATOM 1895 N N . GLN A 1 250 ? 8.624 20.598 -25.639 1.00 84.88 250 GLN A N 1
ATOM 1896 C CA . GLN A 1 250 ? 7.409 20.435 -24.844 1.00 84.88 250 GLN A CA 1
ATOM 1897 C C . GLN A 1 250 ? 6.727 19.130 -25.267 1.00 84.88 250 GLN A C 1
ATOM 1899 O O . GLN A 1 250 ? 6.197 19.039 -26.371 1.00 84.88 250 GLN A O 1
ATOM 1904 N N . TRP A 1 251 ? 6.735 18.115 -24.405 1.00 75.44 251 TRP A N 1
ATOM 1905 C CA . TRP A 1 251 ? 5.965 16.882 -24.580 1.00 75.44 251 TRP A CA 1
ATOM 1906 C C . TRP A 1 251 ? 4.743 16.920 -23.649 1.00 75.44 251 TRP A C 1
ATOM 1908 O O . TRP A 1 251 ? 4.851 17.403 -22.528 1.00 75.44 251 TRP A O 1
ATOM 1918 N N . SER A 1 252 ? 3.573 16.465 -24.110 1.00 65.06 252 SER A N 1
ATOM 1919 C CA . SER A 1 252 ? 2.312 16.591 -23.355 1.00 65.06 252 SER A CA 1
ATOM 1920 C C . SER A 1 252 ? 1.452 15.322 -23.289 1.00 65.06 252 SER A C 1
ATOM 1922 O O . SER A 1 252 ? 0.756 15.136 -22.292 1.00 65.06 252 SER A O 1
ATOM 1924 N N . ALA A 1 253 ? 1.487 14.437 -24.297 1.00 58.34 253 ALA A N 1
ATOM 1925 C CA . ALA A 1 253 ? 0.700 13.196 -24.298 1.00 58.34 253 ALA A CA 1
ATOM 1926 C C . ALA A 1 253 ? 1.207 12.117 -25.282 1.00 58.34 253 ALA A C 1
ATOM 1928 O O . ALA A 1 253 ? 2.033 12.377 -26.157 1.00 58.34 253 ALA A O 1
ATOM 1929 N N . GLY A 1 254 ? 0.663 10.902 -25.141 1.00 45.34 254 GLY A N 1
ATOM 1930 C CA . GLY A 1 254 ? 0.489 9.908 -26.216 1.00 45.34 254 GLY A CA 1
ATOM 1931 C C . GLY A 1 254 ? 1.674 9.017 -26.618 1.00 45.34 254 GLY A C 1
ATOM 1932 O O . GLY A 1 254 ? 1.452 7.939 -27.155 1.00 45.34 254 GLY A O 1
ATOM 1933 N N . ALA A 1 255 ? 2.914 9.371 -26.284 1.00 57.31 255 ALA A N 1
ATOM 1934 C CA . ALA A 1 255 ? 4.071 8.471 -26.371 1.00 57.31 255 ALA A CA 1
ATOM 1935 C C . ALA A 1 255 ? 4.809 8.417 -25.027 1.00 57.31 255 ALA A C 1
ATOM 1937 O O . ALA A 1 255 ? 4.587 9.271 -24.187 1.00 57.31 255 ALA A O 1
ATOM 1938 N N . ALA A 1 256 ? 5.689 7.440 -24.786 1.00 64.12 256 ALA A N 1
ATOM 1939 C CA . ALA A 1 256 ? 6.389 7.329 -23.493 1.00 64.12 256 ALA A CA 1
ATOM 1940 C C . ALA A 1 256 ? 7.521 8.363 -23.279 1.00 64.12 256 ALA A C 1
ATOM 1942 O O . ALA A 1 256 ? 8.104 8.413 -22.199 1.00 64.12 256 ALA A O 1
ATOM 1943 N N . LYS A 1 257 ? 7.881 9.109 -24.329 1.00 78.38 257 LYS A N 1
ATOM 1944 C CA . LYS A 1 257 ? 8.904 10.164 -24.387 1.00 78.38 257 LYS A CA 1
ATOM 1945 C C . LYS A 1 257 ? 8.793 10.881 -25.739 1.00 78.38 257 LYS A C 1
ATOM 1947 O O . LYS A 1 257 ? 8.311 10.275 -26.700 1.00 78.38 257 LYS A O 1
ATOM 1952 N N . SER A 1 258 ? 9.305 12.104 -25.845 1.00 81.19 258 SER A N 1
ATOM 1953 C CA . SER A 1 258 ? 9.579 12.754 -27.140 1.00 81.19 258 SER A CA 1
ATOM 1954 C C . SER A 1 258 ? 11.055 13.144 -27.244 1.00 81.19 258 SER A C 1
ATOM 1956 O O . SER A 1 258 ? 11.799 12.979 -26.275 1.00 81.19 258 SER A O 1
ATOM 1958 N N . GLY A 1 259 ? 11.514 13.606 -28.409 1.00 87.56 259 GLY A N 1
ATOM 1959 C CA . GLY A 1 259 ? 12.930 13.884 -28.591 1.00 87.56 259 GLY A CA 1
ATOM 1960 C C . GLY A 1 259 ? 13.369 14.560 -29.879 1.00 87.56 259 GLY A C 1
ATOM 1961 O O . GLY A 1 259 ? 12.603 14.816 -30.808 1.00 87.56 259 GLY A O 1
ATOM 1962 N N . LEU A 1 260 ? 14.679 14.767 -29.925 1.00 89.50 260 LEU A N 1
ATOM 1963 C CA . LEU A 1 260 ? 15.468 15.197 -31.066 1.00 89.50 260 LEU A CA 1
ATOM 1964 C C . LEU A 1 260 ? 16.557 14.181 -31.348 1.00 89.50 260 LEU A C 1
ATOM 1966 O O . LEU A 1 260 ? 17.062 13.521 -30.437 1.00 89.50 260 LEU A O 1
ATOM 1970 N N . THR A 1 261 ? 16.949 14.100 -32.613 1.00 90.50 261 THR A N 1
ATOM 1971 C CA . THR A 1 261 ? 18.034 13.237 -33.042 1.00 90.50 261 THR A CA 1
ATOM 1972 C C . THR A 1 261 ? 18.921 13.883 -34.099 1.00 90.50 261 THR A C 1
ATOM 1974 O O . THR A 1 261 ? 18.472 14.710 -34.892 1.00 90.50 261 THR A O 1
ATOM 1977 N N . VAL A 1 262 ? 20.199 13.516 -34.086 1.00 90.62 262 VAL A N 1
ATOM 1978 C CA . VAL A 1 262 ? 21.221 13.936 -35.051 1.00 90.62 262 VAL A CA 1
ATOM 1979 C C . VAL A 1 262 ? 22.232 12.806 -35.201 1.00 90.62 262 VAL A C 1
ATOM 1981 O O . VAL A 1 262 ? 22.528 12.114 -34.228 1.00 90.62 262 VAL A O 1
ATOM 1984 N N . LEU A 1 263 ? 22.770 12.602 -36.402 1.00 89.75 263 LEU A N 1
ATOM 1985 C CA . LEU A 1 263 ? 23.787 11.578 -36.641 1.00 89.75 263 LEU A CA 1
ATOM 1986 C C . LEU A 1 263 ? 25.034 11.849 -35.776 1.00 89.75 263 LEU A C 1
ATOM 1988 O O . LEU A 1 263 ? 25.599 12.943 -35.821 1.00 89.75 263 LEU A O 1
ATOM 1992 N N . LEU A 1 264 ? 25.481 10.851 -35.010 1.00 88.19 264 LEU A N 1
ATOM 1993 C CA . LEU A 1 264 ? 26.748 10.907 -34.284 1.00 88.19 264 LEU A CA 1
ATOM 1994 C C . LEU A 1 264 ? 27.891 10.962 -35.318 1.00 88.19 264 LEU A C 1
ATOM 1996 O O . LEU A 1 264 ? 27.940 10.088 -36.189 1.00 88.19 264 LEU A O 1
ATOM 2000 N N . PRO A 1 265 ? 28.820 11.938 -35.262 1.00 87.06 265 PRO A N 1
ATOM 2001 C CA . PRO A 1 265 ? 29.869 12.052 -36.268 1.00 87.06 265 PRO A CA 1
ATOM 2002 C C . PRO A 1 265 ? 30.720 10.780 -36.347 1.00 87.06 265 PRO A C 1
ATOM 2004 O O . PRO A 1 265 ? 31.052 10.174 -35.328 1.00 87.06 265 PRO A O 1
ATOM 2007 N N . GLU A 1 266 ? 31.109 10.395 -37.564 1.00 78.50 266 GLU A N 1
ATOM 2008 C CA . GLU A 1 266 ? 31.745 9.103 -37.872 1.00 78.50 266 GLU A CA 1
ATOM 2009 C C . GLU A 1 266 ? 33.002 8.810 -37.025 1.00 78.50 266 GLU A C 1
ATOM 2011 O O . GLU A 1 266 ? 33.273 7.661 -36.680 1.00 78.50 266 GLU A O 1
ATOM 2016 N N . ALA A 1 267 ? 33.738 9.855 -36.631 1.00 76.19 267 ALA A N 1
ATOM 2017 C CA . ALA A 1 267 ? 34.907 9.764 -35.755 1.00 76.19 267 ALA A CA 1
ATOM 2018 C C . ALA A 1 267 ? 34.590 9.276 -34.326 1.00 76.19 267 ALA A C 1
ATOM 2020 O O . ALA A 1 267 ? 35.472 8.715 -33.680 1.00 76.19 267 ALA A O 1
ATOM 2021 N N . TYR A 1 268 ? 33.355 9.458 -33.845 1.00 78.50 268 TYR A N 1
ATOM 2022 C CA . TYR A 1 268 ? 32.860 8.947 -32.559 1.00 78.50 268 TYR A CA 1
ATOM 2023 C C . TYR A 1 268 ? 32.030 7.674 -32.732 1.00 78.50 268 TYR A C 1
ATOM 2025 O O . TYR A 1 268 ? 32.143 6.767 -31.918 1.00 78.50 268 TYR A O 1
ATOM 2033 N N . ALA A 1 269 ? 31.266 7.544 -33.823 1.00 73.81 269 ALA A N 1
ATOM 2034 C CA . ALA A 1 269 ? 30.505 6.324 -34.119 1.00 73.81 269 ALA A CA 1
ATOM 2035 C C . ALA A 1 269 ? 31.390 5.075 -34.337 1.00 73.81 269 ALA A C 1
ATOM 2037 O O . ALA A 1 269 ? 30.900 3.955 -34.236 1.00 73.81 269 ALA A O 1
ATOM 2038 N N . LYS A 1 270 ? 32.692 5.260 -34.608 1.00 72.50 270 LYS A N 1
ATOM 2039 C CA . LYS A 1 270 ? 33.710 4.193 -34.672 1.00 72.50 270 LYS A CA 1
ATOM 2040 C C . LYS A 1 270 ? 34.435 3.922 -33.344 1.00 72.50 270 LYS A C 1
ATOM 2042 O O . LYS A 1 270 ? 35.296 3.045 -33.301 1.00 72.50 270 LYS A O 1
ATOM 2047 N N . GLN A 1 271 ? 34.146 4.674 -32.283 1.00 75.12 271 GLN A N 1
ATOM 2048 C CA . GLN A 1 271 ? 34.721 4.443 -30.955 1.00 75.12 271 GLN A CA 1
ATOM 2049 C C . GLN A 1 271 ? 33.881 3.408 -30.196 1.00 75.12 271 GLN A C 1
ATOM 2051 O O . GLN A 1 271 ? 32.685 3.265 -30.426 1.00 75.12 271 GLN A O 1
ATOM 2056 N N . LYS A 1 272 ? 34.501 2.688 -29.258 1.00 74.31 272 LYS A N 1
ATOM 2057 C CA . LYS A 1 272 ? 33.790 1.779 -28.341 1.00 74.31 272 LYS A CA 1
ATOM 2058 C C . LYS A 1 272 ? 32.926 2.562 -27.340 1.00 74.31 272 LYS A C 1
ATOM 2060 O O . LYS A 1 272 ? 31.861 2.102 -26.939 1.00 74.31 272 LYS A O 1
ATOM 2065 N N . THR A 1 273 ? 33.397 3.738 -26.939 1.00 76.75 273 THR A N 1
ATOM 2066 C CA . THR A 1 273 ? 32.896 4.559 -25.832 1.00 76.75 273 THR A CA 1
ATOM 2067 C C . THR A 1 273 ? 32.808 6.018 -26.282 1.00 76.75 273 THR A C 1
ATOM 2069 O O . THR A 1 273 ? 33.734 6.536 -26.902 1.00 76.75 273 THR A O 1
ATOM 2072 N N . VAL A 1 274 ? 31.706 6.702 -25.970 1.00 82.06 274 VAL A N 1
ATOM 2073 C CA . VAL A 1 274 ? 31.467 8.113 -26.336 1.00 82.06 274 VAL A CA 1
ATOM 2074 C C . VAL A 1 274 ? 30.790 8.822 -25.173 1.00 82.06 274 VAL A C 1
ATOM 2076 O O . VAL A 1 274 ? 29.791 8.329 -24.655 1.00 82.06 274 VAL A O 1
ATOM 2079 N N . ARG A 1 275 ? 31.308 9.978 -24.761 1.00 86.38 275 ARG A N 1
ATOM 2080 C CA . ARG A 1 275 ? 30.754 10.781 -23.666 1.00 86.38 275 ARG A CA 1
ATOM 2081 C C . ARG A 1 275 ? 30.011 11.992 -24.219 1.00 86.38 275 ARG A C 1
ATOM 2083 O O . ARG A 1 275 ? 30.476 12.633 -25.153 1.00 86.38 275 ARG A O 1
ATOM 2090 N N . LEU A 1 276 ? 28.832 12.274 -23.674 1.00 86.81 276 LEU A N 1
ATOM 2091 C CA . LEU A 1 276 ? 27.985 13.404 -24.049 1.00 86.81 276 LEU A CA 1
ATOM 2092 C C . LEU A 1 276 ? 27.773 14.287 -22.817 1.00 86.81 276 LEU A C 1
ATOM 2094 O O . LEU A 1 276 ? 27.262 13.812 -21.803 1.00 86.81 276 LEU A O 1
ATOM 2098 N N . LEU A 1 277 ? 28.147 15.560 -22.929 1.00 87.12 277 LEU A N 1
ATOM 2099 C CA . LEU A 1 277 ? 27.823 16.631 -21.990 1.00 87.12 277 LEU A CA 1
ATOM 2100 C C . LEU A 1 277 ? 26.780 17.518 -22.658 1.00 87.12 277 LEU A C 1
ATOM 2102 O O . LEU A 1 277 ? 27.090 18.209 -23.626 1.00 87.12 277 LEU A O 1
ATOM 2106 N N . VAL A 1 278 ? 25.551 17.512 -22.156 1.00 91.56 278 VAL A N 1
ATOM 2107 C CA . VAL A 1 278 ? 24.466 18.315 -22.726 1.00 91.56 278 VAL A CA 1
ATOM 2108 C C . VAL A 1 278 ? 23.964 19.305 -21.692 1.00 91.56 278 VAL A C 1
ATOM 2110 O O . VAL A 1 278 ? 23.498 18.908 -20.625 1.00 91.56 278 VAL A O 1
ATOM 2113 N N . GLU A 1 279 ? 24.050 20.597 -21.996 1.00 92.69 279 GLU A N 1
ATOM 2114 C CA . GLU A 1 279 ? 23.453 21.632 -21.155 1.00 92.69 279 GLU A CA 1
ATOM 2115 C C . GLU A 1 279 ? 21.933 21.582 -21.299 1.00 92.69 279 GLU A C 1
ATOM 2117 O O . GLU A 1 279 ? 21.398 21.863 -22.375 1.00 92.69 279 GLU A O 1
ATOM 2122 N N . ALA A 1 280 ? 21.250 21.245 -20.209 1.00 93.12 280 ALA A N 1
ATOM 2123 C CA . ALA A 1 280 ? 19.809 21.088 -20.137 1.00 93.12 280 ALA A CA 1
ATOM 2124 C C . ALA A 1 280 ? 19.183 21.943 -19.023 1.00 93.12 280 ALA A C 1
ATOM 2126 O O . ALA A 1 280 ? 19.845 22.369 -18.073 1.00 93.12 280 ALA A O 1
ATOM 2127 N N . LYS A 1 281 ? 17.878 22.178 -19.147 1.00 93.44 281 LYS A N 1
ATOM 2128 C CA . LYS A 1 281 ? 16.996 22.775 -18.134 1.00 93.44 281 LYS A CA 1
ATOM 2129 C C . LYS A 1 281 ? 15.626 22.113 -18.273 1.00 93.44 281 LYS A C 1
ATOM 2131 O O . LYS A 1 281 ? 15.250 21.746 -19.386 1.00 93.44 281 LYS A O 1
ATOM 2136 N N . THR A 1 282 ? 14.856 21.967 -17.199 1.00 92.06 282 THR A N 1
ATOM 2137 C CA . THR A 1 282 ? 13.492 21.408 -17.278 1.00 92.06 282 THR A CA 1
ATOM 2138 C C . THR A 1 282 ? 12.469 22.266 -16.554 1.00 92.06 282 THR A C 1
ATOM 2140 O O . THR A 1 282 ? 12.771 22.823 -15.504 1.00 92.06 282 THR A O 1
ATOM 2143 N N . ALA A 1 283 ? 11.244 22.295 -17.072 1.00 86.56 283 ALA A N 1
ATOM 2144 C CA . ALA A 1 283 ? 10.081 22.912 -16.447 1.00 86.56 283 ALA A CA 1
ATOM 2145 C C . ALA A 1 283 ? 8.867 21.982 -16.496 1.00 86.56 283 ALA A C 1
ATOM 2147 O O . ALA A 1 283 ? 8.740 21.112 -17.371 1.00 86.56 283 ALA A O 1
ATOM 2148 N N . GLY A 1 284 ? 7.938 22.193 -15.567 1.00 84.25 284 GLY A N 1
ATOM 2149 C CA . GLY A 1 284 ? 6.778 21.340 -15.402 1.00 84.25 284 GLY A CA 1
ATOM 2150 C C . GLY A 1 284 ? 7.207 19.889 -15.205 1.00 84.25 284 GLY A C 1
ATOM 2151 O O . GLY A 1 284 ? 8.008 19.587 -14.326 1.00 84.25 284 GLY A O 1
ATOM 2152 N N . ALA A 1 285 ? 6.657 18.981 -16.008 1.00 76.69 285 ALA A N 1
ATOM 2153 C CA . ALA A 1 285 ? 6.966 17.557 -15.924 1.00 76.69 285 ALA A CA 1
ATOM 2154 C C . ALA A 1 285 ? 8.174 17.108 -16.761 1.00 76.69 285 ALA A C 1
ATOM 2156 O O . ALA A 1 285 ? 8.343 15.911 -16.960 1.00 76.69 285 ALA A O 1
ATOM 2157 N N . GLY A 1 286 ? 8.992 18.037 -17.268 1.00 79.12 286 GLY A N 1
ATOM 2158 C CA . GLY A 1 286 ? 10.144 17.693 -18.093 1.00 79.12 286 GLY A CA 1
ATOM 2159 C C . GLY A 1 286 ? 11.191 16.884 -17.330 1.00 79.12 286 GLY A C 1
ATOM 2160 O O . GLY A 1 286 ? 11.617 17.268 -16.244 1.00 79.12 286 GLY A O 1
ATOM 2161 N N . GLU A 1 287 ? 11.644 15.794 -17.938 1.00 90.06 287 GLU A N 1
ATOM 2162 C CA . GLU A 1 287 ? 12.798 15.020 -17.486 1.00 90.06 287 GLU A CA 1
ATOM 2163 C C . GLU A 1 287 ? 13.781 14.978 -18.652 1.00 90.06 287 GLU A C 1
ATOM 2165 O O . GLU A 1 287 ? 13.555 14.285 -19.645 1.00 90.06 287 GLU A O 1
ATOM 2170 N N . ALA A 1 288 ? 14.850 15.768 -18.570 1.00 89.56 288 ALA A N 1
ATOM 2171 C CA . ALA A 1 288 ? 15.830 15.839 -19.640 1.00 89.56 288 ALA A CA 1
ATOM 2172 C C . ALA A 1 288 ? 16.721 14.592 -19.587 1.00 89.56 288 ALA A C 1
ATOM 2174 O O . ALA A 1 288 ? 17.395 14.330 -18.588 1.00 89.56 288 ALA A O 1
ATOM 2175 N N . ALA A 1 289 ? 16.712 13.828 -20.672 1.00 87.75 289 ALA A N 1
ATOM 2176 C CA . ALA A 1 289 ? 17.472 12.607 -20.869 1.00 87.75 289 ALA A CA 1
ATOM 2177 C C . ALA A 1 289 ? 18.312 12.713 -22.148 1.00 87.75 289 ALA A C 1
ATOM 2179 O O . ALA A 1 289 ? 17.980 13.437 -23.086 1.00 87.75 289 ALA A O 1
ATOM 2180 N N . ILE A 1 290 ? 19.411 11.966 -22.194 1.00 91.56 290 ILE A N 1
ATOM 2181 C CA . ILE A 1 290 ? 20.339 11.930 -23.330 1.00 91.56 290 ILE A CA 1
ATOM 2182 C C . ILE A 1 290 ? 20.718 10.492 -23.667 1.00 91.56 290 ILE A C 1
ATOM 2184 O O . ILE A 1 290 ? 20.638 9.612 -22.809 1.00 91.56 290 ILE A O 1
ATOM 2188 N N . GLY A 1 291 ? 21.116 10.224 -24.906 1.00 88.00 291 GLY A N 1
ATOM 2189 C CA . GLY A 1 291 ? 21.437 8.863 -25.313 1.00 88.00 291 GLY A CA 1
ATOM 2190 C C . GLY A 1 291 ? 21.893 8.692 -26.749 1.00 88.00 291 GLY A C 1
ATOM 2191 O O . GLY A 1 291 ? 22.155 9.668 -27.450 1.00 88.00 291 GLY A O 1
ATOM 2192 N N . LEU A 1 292 ? 21.968 7.430 -27.172 1.00 87.81 292 LEU A N 1
ATOM 2193 C CA . LEU A 1 292 ? 22.336 7.015 -28.526 1.00 87.81 292 LEU A CA 1
ATOM 2194 C C . LEU A 1 292 ? 21.331 5.991 -29.077 1.00 87.81 292 LEU A C 1
ATOM 2196 O O . LEU A 1 292 ? 21.103 4.957 -28.452 1.00 87.81 292 LEU A O 1
ATOM 2200 N N . GLU A 1 293 ? 20.774 6.237 -30.262 1.00 89.44 293 GLU A N 1
ATOM 2201 C CA . GLU A 1 293 ? 20.152 5.204 -31.102 1.00 89.44 293 GLU A CA 1
ATOM 2202 C C . GLU A 1 293 ? 21.243 4.516 -31.926 1.00 89.44 293 GLU A C 1
ATOM 2204 O O . GLU A 1 293 ? 21.963 5.192 -32.651 1.00 89.44 293 GLU A O 1
ATOM 2209 N N . CYS A 1 294 ? 21.358 3.191 -31.861 1.00 84.50 294 CYS A N 1
ATOM 2210 C CA . CYS A 1 294 ? 22.414 2.433 -32.542 1.00 84.50 294 CYS A CA 1
ATOM 2211 C C . CYS A 1 294 ? 21.862 1.664 -33.753 1.00 84.50 294 CYS A C 1
ATOM 2213 O O . CYS A 1 294 ? 20.827 0.999 -33.641 1.00 84.50 294 CYS A O 1
ATOM 2215 N N . LEU A 1 295 ? 22.571 1.704 -34.886 1.00 82.19 295 LEU A N 1
ATOM 2216 C CA . LEU A 1 295 ? 22.177 1.097 -36.164 1.00 82.19 295 LEU A CA 1
ATOM 2217 C C . LEU A 1 295 ? 23.277 0.162 -36.707 1.00 82.19 295 LEU A C 1
ATOM 2219 O O . LEU A 1 295 ? 24.466 0.486 -36.631 1.00 82.19 295 LEU A O 1
ATOM 2223 N N . ASP A 1 296 ? 22.889 -0.976 -37.289 1.00 81.88 296 ASP A N 1
ATOM 2224 C CA . ASP A 1 296 ? 23.816 -1.873 -37.999 1.00 81.88 296 ASP A CA 1
ATOM 2225 C C . ASP A 1 296 ? 24.111 -1.426 -39.447 1.00 81.88 296 ASP A C 1
ATOM 2227 O O . ASP A 1 296 ? 23.599 -0.414 -39.932 1.00 81.88 296 ASP A O 1
ATOM 2231 N N . THR A 1 297 ? 24.941 -2.198 -40.159 1.00 79.81 297 THR A N 1
ATOM 2232 C CA . THR A 1 297 ? 25.391 -1.905 -41.534 1.00 79.81 297 THR A CA 1
ATOM 2233 C C . THR A 1 297 ? 24.284 -1.947 -42.590 1.00 79.81 297 THR A C 1
ATOM 2235 O O . THR A 1 297 ? 24.511 -1.512 -43.718 1.00 79.81 297 THR A O 1
ATOM 2238 N N . SER A 1 298 ? 23.088 -2.435 -42.244 1.00 75.69 298 SER A N 1
ATOM 2239 C CA . SER A 1 298 ? 21.881 -2.377 -43.078 1.00 75.69 298 SER A CA 1
ATOM 2240 C C . SER A 1 298 ? 20.950 -1.206 -42.725 1.00 75.69 298 SER A C 1
ATOM 2242 O O . SER A 1 298 ? 19.901 -1.049 -43.347 1.00 75.69 298 SER A O 1
ATOM 2244 N N . GLY A 1 299 ? 21.315 -0.382 -41.734 1.00 75.31 299 GLY A N 1
ATOM 2245 C CA . GLY A 1 299 ? 20.481 0.701 -41.202 1.00 75.31 299 GLY A CA 1
ATOM 2246 C C . GLY A 1 299 ? 19.411 0.231 -40.210 1.00 75.31 299 GLY A C 1
ATOM 2247 O O . GLY A 1 299 ? 18.514 0.995 -39.855 1.00 75.31 299 GLY A O 1
ATOM 2248 N N . LYS A 1 300 ? 19.471 -1.024 -39.750 1.00 75.19 300 LYS A N 1
ATOM 2249 C CA . LYS A 1 300 ? 18.494 -1.600 -38.820 1.00 75.19 300 LYS A CA 1
ATOM 2250 C C . LYS A 1 300 ? 18.826 -1.212 -37.375 1.00 75.19 300 LYS A C 1
ATOM 2252 O O . LYS A 1 300 ? 19.963 -1.341 -36.928 1.00 75.19 300 LYS A O 1
ATOM 2257 N N . ASN A 1 301 ? 17.808 -0.777 -36.631 1.00 73.44 301 ASN A N 1
ATOM 2258 C CA . ASN A 1 301 ? 17.930 -0.381 -35.226 1.00 73.44 301 ASN A CA 1
ATOM 2259 C C . ASN A 1 301 ? 18.281 -1.582 -34.317 1.00 73.44 301 ASN A C 1
ATOM 2261 O O . ASN A 1 301 ? 17.618 -2.623 -34.339 1.00 73.44 301 ASN A O 1
ATOM 2265 N N . LEU A 1 302 ? 19.335 -1.404 -33.515 1.00 59.38 302 LEU A N 1
ATOM 2266 C CA . LEU A 1 302 ? 19.848 -2.342 -32.509 1.00 59.38 302 LEU A CA 1
ATOM 2267 C C . LEU A 1 302 ? 19.381 -1.982 -31.085 1.00 59.38 302 LEU A C 1
ATOM 2269 O O . LEU A 1 302 ? 19.224 -2.856 -30.219 1.00 59.38 302 LEU A O 1
ATOM 2273 N N . GLY A 1 303 ? 19.173 -0.693 -30.814 1.00 67.38 303 GLY A N 1
ATOM 2274 C CA . GLY A 1 303 ? 18.770 -0.187 -29.509 1.00 67.38 303 GLY A CA 1
ATOM 2275 C C . GLY A 1 303 ? 18.783 1.328 -29.374 1.00 67.38 303 GLY A C 1
ATOM 2276 O O . GLY A 1 303 ? 19.264 2.038 -30.249 1.00 67.38 303 GLY A O 1
ATOM 2277 N N . GLU A 1 304 ? 18.292 1.789 -28.225 1.00 81.69 304 GLU A N 1
ATOM 2278 C CA . GLU A 1 304 ? 18.422 3.163 -27.747 1.00 81.69 304 GLU A CA 1
ATOM 2279 C C . GLU A 1 304 ? 18.989 3.106 -26.328 1.00 81.69 304 GLU A C 1
ATOM 2281 O O . GLU A 1 304 ? 18.296 2.664 -25.410 1.00 81.69 304 GLU A O 1
ATOM 2286 N N . ILE A 1 305 ? 20.244 3.517 -26.162 1.00 72.25 305 ILE A N 1
ATOM 2287 C CA . ILE A 1 305 ? 20.947 3.517 -24.877 1.00 72.25 305 ILE A CA 1
ATOM 2288 C C . ILE A 1 305 ? 20.683 4.868 -24.224 1.00 72.25 305 ILE A C 1
ATOM 2290 O O . ILE A 1 305 ? 21.101 5.891 -24.768 1.00 72.25 305 ILE A O 1
ATOM 2294 N N . LEU A 1 306 ? 19.948 4.887 -23.109 1.00 78.31 306 LEU A N 1
ATOM 2295 C CA . LEU A 1 306 ? 19.330 6.102 -22.577 1.00 78.31 306 LEU A CA 1
ATOM 2296 C C . LEU A 1 306 ? 19.695 6.375 -21.127 1.00 78.31 306 LEU A C 1
ATOM 2298 O O . LEU A 1 306 ? 19.522 5.551 -20.232 1.00 78.31 306 LEU A O 1
ATOM 2302 N N . ALA A 1 307 ? 20.103 7.611 -20.888 1.00 74.31 307 ALA A N 1
ATOM 2303 C CA . ALA A 1 307 ? 20.255 8.153 -19.562 1.00 74.31 307 ALA A CA 1
ATOM 2304 C C . ALA A 1 307 ? 18.904 8.266 -18.839 1.00 74.31 307 ALA A C 1
ATOM 2306 O O . ALA A 1 307 ? 17.994 8.883 -19.389 1.00 74.31 307 ALA A O 1
ATOM 2307 N N . PRO A 1 308 ? 18.792 7.773 -17.584 1.00 69.75 308 PRO A N 1
ATOM 2308 C CA . PRO A 1 308 ? 17.801 8.258 -16.633 1.00 69.75 308 PRO A CA 1
ATOM 2309 C C . PRO A 1 308 ? 17.659 9.777 -16.701 1.00 69.75 308 PRO A C 1
ATOM 2311 O O . PRO A 1 308 ? 18.662 10.496 -16.590 1.00 69.75 308 PRO A O 1
ATOM 2314 N N . GLY A 1 309 ? 16.422 10.218 -16.929 1.00 77.06 309 GLY A N 1
ATOM 2315 C CA . GLY A 1 309 ? 16.071 11.622 -17.044 1.00 77.06 309 GLY A CA 1
ATOM 2316 C C . GLY A 1 309 ? 16.280 12.362 -15.729 1.00 77.06 309 GLY A C 1
ATOM 2317 O O . GLY A 1 309 ? 16.162 11.794 -14.642 1.00 77.06 309 GLY A O 1
ATOM 2318 N N . VAL A 1 310 ? 16.621 13.641 -15.836 1.00 80.94 310 VAL A N 1
ATOM 2319 C CA . VAL A 1 310 ? 16.833 14.527 -14.691 1.00 80.94 310 VAL A CA 1
ATOM 2320 C C . VAL A 1 310 ? 15.882 15.708 -14.814 1.00 80.94 310 VAL A C 1
ATOM 2322 O O . VAL A 1 310 ? 15.847 16.375 -15.847 1.00 80.94 310 VAL A O 1
ATOM 2325 N N . ALA A 1 311 ? 15.129 15.970 -13.748 1.00 86.38 311 ALA A N 1
ATOM 2326 C CA . ALA A 1 311 ? 14.335 17.180 -13.590 1.00 86.38 311 ALA A CA 1
ATOM 2327 C C . ALA A 1 311 ? 15.088 18.156 -12.671 1.00 86.38 311 ALA A C 1
ATOM 2329 O O . ALA A 1 311 ? 15.365 17.837 -11.513 1.00 86.38 311 ALA A O 1
ATOM 2330 N N . LYS A 1 312 ? 15.451 19.328 -13.197 1.00 87.75 312 LYS A N 1
ATOM 2331 C CA . LYS A 1 312 ? 16.064 20.440 -12.463 1.00 87.75 312 LYS A CA 1
ATOM 2332 C C . LYS A 1 312 ? 15.806 21.771 -13.183 1.00 87.75 312 LYS A C 1
ATOM 2334 O O . LYS A 1 312 ? 16.074 21.924 -14.375 1.00 87.75 312 LYS A O 1
ATOM 2339 N N . GLU A 1 313 ? 15.294 22.738 -12.428 1.00 82.88 313 GLU A N 1
ATOM 2340 C CA . GLU A 1 313 ? 14.798 24.029 -12.937 1.00 82.88 313 GLU A CA 1
ATOM 2341 C C . GLU A 1 313 ? 15.911 25.043 -13.240 1.00 82.88 313 GLU A C 1
ATOM 2343 O O . GLU A 1 313 ? 15.739 25.921 -14.077 1.00 82.88 313 GLU A O 1
ATOM 2348 N N . ASN A 1 314 ? 17.082 24.902 -12.613 1.00 88.50 314 ASN A N 1
ATOM 2349 C CA . ASN A 1 314 ? 18.290 25.660 -12.957 1.00 88.50 314 ASN A CA 1
ATOM 2350 C C . ASN A 1 314 ? 19.130 24.893 -13.983 1.00 88.50 314 ASN A C 1
ATOM 2352 O O . ASN A 1 314 ? 19.297 23.683 -13.822 1.00 88.50 314 ASN A O 1
ATOM 2356 N N . TRP A 1 315 ? 19.718 25.593 -14.966 1.00 91.19 315 TRP A N 1
ATOM 2357 C CA . TRP A 1 315 ? 20.608 25.001 -15.980 1.00 91.19 315 TRP A CA 1
ATOM 2358 C C . TRP A 1 315 ? 21.636 24.042 -15.369 1.00 91.19 315 TRP A C 1
ATOM 2360 O O . TRP A 1 315 ? 22.286 24.342 -14.363 1.00 91.19 315 TRP A O 1
ATOM 2370 N N . PHE A 1 316 ? 21.781 22.876 -15.991 1.00 88.50 316 PHE A N 1
ATOM 2371 C CA . PHE A 1 316 ? 22.639 21.799 -15.522 1.00 88.50 316 PHE A CA 1
ATOM 2372 C C . PHE A 1 316 ? 23.202 20.992 -16.692 1.00 88.50 316 PHE A C 1
ATOM 2374 O O . PHE A 1 316 ? 22.603 20.927 -17.762 1.00 88.50 316 PHE A O 1
ATOM 2381 N N . THR A 1 317 ? 24.350 20.353 -16.489 1.00 90.38 317 THR A N 1
ATOM 2382 C CA . THR A 1 317 ? 24.952 19.482 -17.504 1.00 90.38 317 THR A CA 1
ATOM 2383 C C . THR A 1 317 ? 24.523 18.039 -17.268 1.00 90.38 317 THR A C 1
ATOM 2385 O O . THR A 1 317 ? 24.818 17.459 -16.223 1.00 90.38 317 THR A O 1
ATOM 2388 N N . LEU A 1 318 ? 23.855 17.441 -18.251 1.00 78.88 318 LEU A N 1
ATOM 2389 C CA . LEU A 1 318 ? 23.729 15.994 -18.377 1.00 78.88 318 LEU A CA 1
ATOM 2390 C C . LEU A 1 318 ? 25.048 15.451 -18.930 1.00 78.88 318 LEU A C 1
ATOM 2392 O O . LEU A 1 318 ? 25.278 15.517 -20.131 1.00 78.88 318 LEU A O 1
ATOM 2396 N N . ASP A 1 319 ? 25.909 14.945 -18.054 1.00 87.75 319 ASP A N 1
ATOM 2397 C CA . ASP A 1 319 ? 27.222 14.388 -18.396 1.00 87.75 319 ASP A CA 1
ATOM 2398 C C . ASP A 1 319 ? 27.197 12.863 -18.257 1.00 87.75 319 ASP A C 1
ATOM 2400 O O . ASP A 1 319 ? 26.996 12.361 -17.151 1.00 87.75 319 ASP A O 1
ATOM 2404 N N . ASN A 1 320 ? 27.325 12.125 -19.368 1.00 78.69 320 ASN A N 1
ATOM 2405 C CA . ASN A 1 320 ? 27.275 10.658 -19.378 1.00 78.69 320 ASN A CA 1
ATOM 2406 C C . ASN A 1 320 ? 28.105 10.022 -20.499 1.00 78.69 320 ASN A C 1
ATOM 2408 O O . ASN A 1 320 ? 28.041 10.459 -21.648 1.00 78.69 320 ASN A O 1
ATOM 2412 N N . THR A 1 321 ? 28.793 8.918 -20.191 1.00 79.62 321 THR A N 1
ATOM 2413 C CA . THR A 1 321 ? 29.413 8.035 -21.195 1.00 79.62 321 THR A CA 1
ATOM 2414 C C . THR A 1 321 ? 28.456 6.924 -21.618 1.00 79.62 321 THR A C 1
ATOM 2416 O O . THR A 1 321 ? 27.750 6.340 -20.799 1.00 79.62 321 THR A O 1
ATOM 2419 N N . PHE A 1 322 ? 28.462 6.626 -22.912 1.00 74.88 322 PHE A N 1
ATOM 2420 C CA . PHE A 1 322 ? 27.700 5.582 -23.583 1.00 74.88 322 PHE A CA 1
ATOM 2421 C C . PHE A 1 322 ? 28.661 4.610 -24.266 1.00 74.88 322 PHE A C 1
ATOM 2423 O O . PHE A 1 322 ? 29.771 4.988 -24.650 1.00 74.88 322 PHE A O 1
ATOM 2430 N N . VAL A 1 323 ? 28.230 3.361 -24.446 1.00 73.62 323 VAL A N 1
ATOM 2431 C CA . VAL A 1 323 ? 29.027 2.312 -25.095 1.00 73.62 323 VAL A CA 1
ATOM 2432 C C . VAL A 1 323 ? 28.315 1.833 -26.344 1.00 73.62 323 VAL A C 1
ATOM 2434 O O . VAL A 1 323 ? 27.171 1.390 -26.288 1.00 73.62 323 VAL A O 1
ATOM 2437 N N . LEU A 1 324 ? 28.993 1.938 -27.481 1.00 73.69 324 LEU A N 1
ATOM 2438 C CA . LEU A 1 324 ? 28.460 1.534 -28.773 1.00 73.69 324 LEU A CA 1
ATOM 2439 C C . LEU A 1 324 ? 28.538 -0.001 -28.897 1.00 73.69 324 LEU A C 1
ATOM 2441 O O . LEU A 1 324 ? 29.597 -0.581 -28.638 1.00 73.69 324 LEU A O 1
ATOM 2445 N N . PRO A 1 325 ? 27.443 -0.695 -29.274 1.00 69.06 325 PRO A N 1
ATOM 2446 C CA . PRO A 1 325 ? 27.477 -2.136 -29.506 1.00 69.06 325 PRO A CA 1
ATOM 2447 C C . PRO A 1 325 ? 28.518 -2.498 -30.580 1.00 69.06 325 PRO A C 1
ATOM 2449 O O . PRO A 1 325 ? 28.561 -1.813 -31.600 1.00 69.06 325 PRO A O 1
ATOM 2452 N N . PRO A 1 326 ? 29.284 -3.602 -30.454 1.00 70.38 326 PRO A N 1
ATOM 2453 C CA . PRO A 1 326 ? 30.294 -3.989 -31.453 1.00 70.38 326 PRO A CA 1
ATOM 2454 C C . PRO A 1 326 ? 29.762 -4.247 -32.875 1.00 70.38 326 PRO A C 1
ATOM 2456 O O . PRO A 1 326 ? 30.544 -4.388 -33.810 1.00 70.38 326 PRO A O 1
ATOM 2459 N N . THR A 1 327 ? 28.440 -4.347 -33.040 1.00 75.50 327 THR A N 1
ATOM 2460 C CA . THR A 1 327 ? 27.737 -4.506 -34.322 1.00 75.50 327 THR A CA 1
ATOM 2461 C C . THR A 1 327 ? 27.122 -3.208 -34.858 1.00 75.50 327 THR A C 1
ATOM 2463 O O . THR A 1 327 ? 26.541 -3.224 -35.943 1.00 75.50 327 THR A O 1
ATOM 2466 N N . ALA A 1 328 ? 27.220 -2.095 -34.125 1.00 77.25 328 ALA A N 1
ATOM 2467 C CA . ALA A 1 328 ? 26.769 -0.793 -34.592 1.00 77.25 328 ALA A CA 1
ATOM 2468 C C . ALA A 1 328 ? 27.813 -0.186 -35.541 1.00 77.25 328 ALA A C 1
ATOM 2470 O O . ALA A 1 328 ? 28.987 -0.073 -35.197 1.00 77.25 328 ALA A O 1
ATOM 2471 N N . SER A 1 329 ? 27.383 0.222 -36.734 1.00 80.38 329 SER A N 1
ATOM 2472 C CA . SER A 1 329 ? 28.220 0.957 -37.698 1.00 80.38 329 SER A CA 1
ATOM 2473 C C . SER A 1 329 ? 27.844 2.432 -37.811 1.00 80.38 329 SER A C 1
ATOM 2475 O O . SER A 1 329 ? 28.587 3.218 -38.395 1.00 80.38 329 SER A O 1
ATOM 2477 N N . GLN A 1 330 ? 26.674 2.800 -37.291 1.00 87.06 330 GLN A N 1
ATOM 2478 C CA . GLN A 1 330 ? 26.186 4.168 -37.181 1.00 87.06 330 GLN A CA 1
ATOM 2479 C C . GLN A 1 330 ? 25.438 4.314 -35.854 1.00 87.06 330 GLN A C 1
ATOM 2481 O O . GLN A 1 330 ? 24.895 3.344 -35.318 1.00 87.06 330 GLN A O 1
ATOM 2486 N N . ALA A 1 331 ? 25.374 5.536 -35.341 1.00 88.50 331 ALA A N 1
ATOM 2487 C CA . ALA A 1 331 ? 24.493 5.877 -34.238 1.00 88.50 331 ALA A CA 1
ATOM 2488 C C . ALA A 1 331 ? 23.976 7.306 -34.398 1.00 88.50 331 ALA A C 1
ATOM 2490 O O . ALA A 1 331 ? 24.640 8.139 -35.013 1.00 88.50 331 ALA A O 1
ATOM 2491 N N . ASN A 1 332 ? 22.823 7.600 -33.811 1.00 92.69 332 ASN A N 1
ATOM 2492 C CA . ASN A 1 332 ? 22.289 8.949 -33.702 1.00 92.69 332 ASN A CA 1
ATOM 2493 C C . ASN A 1 332 ? 22.300 9.367 -32.231 1.00 92.69 332 ASN A C 1
ATOM 2495 O O . ASN A 1 332 ? 21.857 8.604 -31.375 1.00 92.69 332 ASN A O 1
ATOM 2499 N N . ILE A 1 333 ? 22.749 10.583 -31.930 1.00 92.38 333 ILE A N 1
ATOM 2500 C CA . ILE A 1 333 ? 22.513 11.196 -30.622 1.00 92.38 333 ILE A CA 1
ATOM 2501 C C . ILE A 1 333 ? 21.004 11.372 -30.440 1.00 92.38 333 ILE A C 1
ATOM 2503 O O . ILE A 1 333 ? 20.285 11.705 -31.385 1.00 92.38 333 ILE A O 1
ATOM 2507 N N . LEU A 1 334 ? 20.537 11.137 -29.220 1.00 93.12 334 LEU A N 1
ATOM 2508 C CA . LEU A 1 334 ? 19.175 11.365 -28.766 1.00 93.12 334 LEU A CA 1
ATOM 2509 C C . LEU A 1 334 ? 19.209 12.394 -27.638 1.00 93.12 334 LEU A C 1
ATOM 2511 O O . LEU A 1 334 ? 19.864 12.168 -26.622 1.00 93.12 334 LEU A O 1
ATOM 2515 N N . LEU A 1 335 ? 18.479 13.496 -27.799 1.00 93.38 335 LEU A N 1
ATOM 2516 C CA . LEU A 1 335 ? 18.130 14.399 -26.701 1.00 93.38 335 LEU A CA 1
ATOM 2517 C C . LEU A 1 335 ? 16.637 14.229 -26.467 1.00 93.38 335 LEU A C 1
ATOM 2519 O O . LEU A 1 335 ? 15.852 14.532 -27.366 1.00 93.38 335 LEU A O 1
ATOM 2523 N N . LEU A 1 336 ? 16.245 13.681 -25.324 1.00 90.88 336 LEU A N 1
ATOM 2524 C CA . LEU A 1 336 ? 14.876 13.245 -25.068 1.00 90.88 336 LEU A CA 1
ATOM 2525 C C . LEU A 1 336 ? 14.278 13.964 -23.866 1.00 90.88 336 LEU A C 1
ATOM 2527 O O . LEU A 1 336 ? 14.951 14.197 -22.865 1.00 90.88 336 LEU A O 1
ATOM 2531 N N . ASN A 1 337 ? 12.977 14.203 -23.933 1.00 90.62 337 ASN A N 1
ATOM 2532 C CA . ASN A 1 337 ? 12.168 14.540 -22.778 1.00 90.62 337 ASN A CA 1
ATOM 2533 C C . ASN A 1 337 ? 11.368 13.295 -22.358 1.00 90.62 337 ASN A C 1
ATOM 2535 O O . ASN A 1 337 ? 10.491 12.843 -23.102 1.00 90.62 337 ASN A O 1
ATOM 2539 N N . THR A 1 338 ? 11.698 12.712 -21.200 1.00 84.62 338 THR A N 1
ATOM 2540 C CA . THR A 1 338 ? 11.083 11.472 -20.677 1.00 84.62 338 THR A CA 1
ATOM 2541 C C . THR A 1 338 ? 9.937 11.710 -19.696 1.00 84.62 338 THR A C 1
ATOM 2543 O O . THR A 1 338 ? 9.371 10.747 -19.184 1.00 84.62 338 THR A O 1
ATOM 2546 N N . GLY A 1 339 ? 9.537 12.967 -19.484 1.00 73.50 339 GLY A N 1
ATOM 2547 C CA . GLY A 1 339 ? 8.353 13.339 -18.709 1.00 73.50 339 GLY A CA 1
ATOM 2548 C C . GLY A 1 339 ? 7.486 14.369 -19.447 1.00 73.50 339 GLY A C 1
ATOM 2549 O O . GLY A 1 339 ? 7.983 15.144 -20.263 1.00 73.50 339 GLY A O 1
ATOM 2550 N N . ALA A 1 340 ? 6.172 14.351 -19.203 1.00 71.81 340 ALA A N 1
ATOM 2551 C CA . ALA A 1 340 ? 5.158 15.069 -19.992 1.00 71.81 340 ALA A CA 1
ATOM 2552 C C . ALA A 1 340 ? 5.101 16.590 -19.708 1.00 71.81 340 ALA A C 1
ATOM 2554 O O . ALA A 1 340 ? 4.058 17.137 -19.351 1.00 71.81 340 ALA A O 1
ATOM 2555 N N . GLY A 1 341 ? 6.251 17.263 -19.796 1.00 80.38 341 GLY A N 1
ATOM 2556 C CA . GLY A 1 341 ? 6.421 18.704 -19.608 1.00 80.38 341 GLY A CA 1
ATOM 2557 C C . GLY A 1 341 ? 7.444 19.289 -20.579 1.00 80.38 341 GLY A C 1
ATOM 2558 O O . GLY A 1 341 ? 7.464 18.926 -21.751 1.00 80.38 341 GLY A O 1
ATOM 2559 N N . THR A 1 342 ? 8.310 20.198 -20.124 1.00 90.81 342 THR A N 1
ATOM 2560 C CA . THR A 1 342 ? 9.291 20.878 -20.992 1.00 90.81 342 THR A CA 1
ATOM 2561 C C . THR A 1 342 ? 10.731 20.546 -20.608 1.00 90.81 342 THR A C 1
ATOM 2563 O O . THR A 1 342 ? 11.122 20.746 -19.462 1.00 90.81 342 THR A O 1
ATOM 2566 N N . ALA A 1 343 ? 11.541 20.127 -21.580 1.00 92.19 343 ALA A N 1
ATOM 2567 C CA . ALA A 1 343 ? 12.999 20.086 -21.477 1.00 92.19 343 ALA A CA 1
ATOM 2568 C C . ALA A 1 343 ? 13.611 21.033 -22.519 1.00 92.19 343 ALA A C 1
ATOM 2570 O O . ALA A 1 343 ? 13.241 20.980 -23.692 1.00 92.19 343 ALA A O 1
ATOM 2571 N N . TRP A 1 344 ? 14.543 21.887 -22.107 1.00 94.00 344 TRP A N 1
ATOM 2572 C CA . TRP A 1 344 ? 15.384 22.674 -23.007 1.00 94.00 344 TRP A CA 1
ATOM 2573 C C . TRP A 1 344 ? 16.777 22.068 -23.078 1.00 94.00 344 TRP A C 1
ATOM 2575 O O . TRP A 1 344 ? 17.302 21.615 -22.062 1.00 94.00 344 TRP A O 1
ATOM 2585 N N . PHE A 1 345 ? 17.397 22.151 -24.251 1.00 92.75 345 PHE A N 1
ATOM 2586 C CA . PHE A 1 345 ? 18.796 21.797 -24.473 1.00 92.75 345 PHE A CA 1
ATOM 2587 C C . PHE A 1 345 ? 19.494 22.974 -25.166 1.00 92.75 345 PHE A C 1
ATOM 2589 O O . PHE A 1 345 ? 18.993 23.463 -26.176 1.00 92.75 345 PHE A O 1
ATOM 2596 N N . ALA A 1 346 ? 20.615 23.461 -24.628 1.00 86.12 346 ALA A N 1
ATOM 2597 C CA . ALA A 1 346 ? 21.349 24.617 -25.172 1.00 86.12 346 ALA A CA 1
ATOM 2598 C C . ALA A 1 346 ? 22.566 24.214 -26.018 1.00 86.12 346 ALA A C 1
ATOM 2600 O O . ALA A 1 346 ? 22.857 24.839 -27.035 1.00 86.12 346 ALA A O 1
ATOM 2601 N N . SER A 1 347 ? 23.265 23.156 -25.611 1.00 81.56 347 SER A N 1
ATOM 2602 C CA . SER A 1 347 ? 24.445 22.642 -26.305 1.00 81.56 347 SER A CA 1
ATOM 2603 C C . SER A 1 347 ? 24.622 21.156 -26.021 1.00 81.56 347 SER A C 1
ATOM 2605 O O . SER A 1 347 ? 24.275 20.697 -24.933 1.00 81.56 347 SER A O 1
ATOM 2607 N N . ALA A 1 348 ? 25.153 20.401 -26.983 1.00 83.06 348 ALA A N 1
ATOM 2608 C CA . ALA A 1 348 ? 25.541 19.004 -26.819 1.00 83.06 348 ALA A CA 1
ATOM 2609 C C . ALA A 1 348 ? 27.012 18.820 -27.222 1.00 83.06 348 ALA A C 1
ATOM 2611 O O . ALA A 1 348 ? 27.357 18.809 -28.403 1.00 83.06 348 ALA A O 1
ATOM 2612 N N . VAL A 1 349 ? 27.896 18.693 -26.236 1.00 87.25 349 VAL A N 1
ATOM 2613 C CA . VAL A 1 349 ? 29.330 18.453 -26.421 1.00 87.25 349 VAL A CA 1
ATOM 2614 C C . VAL A 1 349 ? 29.607 16.954 -26.380 1.00 87.25 349 VAL A C 1
ATOM 2616 O O . VAL A 1 349 ? 29.347 16.281 -25.386 1.00 87.25 349 VAL A O 1
ATOM 2619 N N . ILE A 1 350 ? 30.165 16.441 -27.468 1.00 85.06 350 ILE A N 1
ATOM 2620 C CA . ILE A 1 350 ? 30.672 15.080 -27.601 1.00 85.06 350 ILE A CA 1
ATOM 2621 C C . ILE A 1 350 ? 32.137 15.071 -27.152 1.00 85.06 350 ILE A C 1
ATOM 2623 O O . ILE A 1 350 ? 32.914 15.947 -27.536 1.00 85.06 350 ILE A O 1
ATOM 2627 N N . LEU A 1 351 ? 32.513 14.067 -26.371 1.00 81.00 351 LEU A N 1
ATOM 2628 C CA . LEU A 1 351 ? 33.876 13.738 -25.971 1.00 81.00 351 LEU A CA 1
ATOM 2629 C C . LEU A 1 351 ? 34.175 12.273 -26.337 1.00 81.00 351 LEU A C 1
ATOM 2631 O O . LEU A 1 351 ? 33.253 11.445 -26.367 1.00 81.00 351 LEU A O 1
ATOM 2635 N N . PRO A 1 352 ? 35.451 11.906 -26.548 1.00 74.19 352 PRO A N 1
ATOM 2636 C CA . PRO A 1 352 ? 35.867 10.513 -26.520 1.00 74.19 352 PRO A CA 1
ATOM 2637 C C . PRO A 1 352 ? 35.480 9.908 -25.168 1.00 74.19 352 PRO A C 1
ATOM 2639 O O . PRO A 1 352 ? 35.667 10.536 -24.124 1.00 74.19 352 PRO A O 1
ATOM 2642 N N . GLY A 1 353 ? 34.906 8.708 -25.162 1.00 63.22 353 GLY A N 1
ATOM 2643 C CA . GLY A 1 353 ? 34.577 8.058 -23.900 1.00 63.22 353 GLY A CA 1
ATOM 2644 C C . GLY A 1 353 ? 35.829 7.462 -23.263 1.00 63.22 353 GLY A C 1
ATOM 2645 O O . GLY A 1 353 ? 36.460 6.586 -23.853 1.00 63.22 353 GLY A O 1
ATOM 2646 N N . THR A 1 354 ? 36.163 7.888 -22.048 1.00 58.97 354 THR A N 1
ATOM 2647 C CA . THR A 1 354 ? 37.138 7.190 -21.201 1.00 58.97 354 THR A CA 1
ATOM 2648 C C . THR A 1 354 ? 36.650 5.767 -20.891 1.00 58.97 354 THR A C 1
ATOM 2650 O O . THR A 1 354 ? 35.442 5.534 -20.800 1.00 58.97 354 THR A O 1
ATOM 2653 N N . ASP A 1 355 ? 37.564 4.812 -20.673 1.00 51.44 355 ASP A N 1
ATOM 2654 C CA . ASP A 1 355 ? 37.235 3.481 -20.119 1.00 51.44 355 ASP A CA 1
ATOM 2655 C C . ASP A 1 355 ? 36.920 3.580 -18.598 1.00 51.44 355 ASP A C 1
ATOM 2657 O O . ASP A 1 355 ? 37.427 2.819 -17.775 1.00 51.44 355 ASP A O 1
ATOM 2661 N N . ASP A 1 356 ? 36.078 4.545 -18.203 1.00 49.50 356 ASP A N 1
ATOM 2662 C CA . ASP A 1 356 ? 35.544 4.645 -16.843 1.00 49.50 356 ASP A CA 1
ATOM 2663 C C . ASP A 1 356 ? 34.485 3.554 -16.635 1.00 49.50 356 ASP A C 1
ATOM 2665 O O . ASP A 1 356 ? 33.356 3.619 -17.140 1.00 49.50 356 ASP A O 1
ATOM 2669 N N . ALA A 1 357 ? 34.874 2.531 -15.874 1.00 41.88 357 ALA A N 1
ATOM 2670 C CA . ALA A 1 357 ? 34.070 1.344 -15.611 1.00 41.88 357 ALA A CA 1
ATOM 2671 C C . ALA A 1 357 ? 32.716 1.638 -14.934 1.00 41.88 357 ALA A C 1
ATOM 2673 O O . ALA A 1 357 ? 31.828 0.786 -14.978 1.00 41.88 357 ALA A O 1
ATOM 2674 N N . ASN A 1 358 ? 32.519 2.819 -14.335 1.00 41.31 358 ASN A N 1
ATOM 2675 C CA . ASN A 1 358 ? 31.243 3.188 -13.718 1.00 41.31 358 ASN A CA 1
ATOM 2676 C C . ASN A 1 358 ? 30.222 3.709 -14.734 1.00 41.31 358 ASN A C 1
ATOM 2678 O O . ASN A 1 358 ? 29.039 3.376 -14.647 1.00 41.31 358 ASN A O 1
ATOM 2682 N N . ALA A 1 359 ? 30.656 4.483 -15.731 1.00 41.06 359 ALA A N 1
ATOM 2683 C CA . ALA A 1 359 ? 29.745 5.038 -16.731 1.00 41.06 359 ALA A CA 1
ATOM 2684 C C . ALA A 1 359 ? 29.175 3.948 -17.664 1.00 41.06 359 ALA A C 1
ATOM 2686 O O . ALA A 1 359 ? 28.020 4.021 -18.082 1.00 41.06 359 ALA A O 1
ATOM 2687 N N . LEU A 1 360 ? 29.946 2.875 -17.872 1.00 42.31 360 LEU A N 1
ATOM 2688 C CA . LEU A 1 360 ? 29.543 1.623 -18.528 1.00 42.31 360 LEU A CA 1
ATOM 2689 C C . LEU A 1 360 ? 28.287 0.961 -17.918 1.00 42.31 360 LEU A C 1
ATOM 2691 O O . LEU A 1 360 ? 27.575 0.249 -18.621 1.00 42.31 360 LEU A O 1
ATOM 2695 N N . ARG A 1 361 ? 28.013 1.178 -16.623 1.00 44.59 361 ARG A N 1
ATOM 2696 C CA . ARG A 1 361 ? 27.007 0.422 -15.849 1.00 44.59 361 ARG A CA 1
ATOM 2697 C C . ARG A 1 361 ? 25.610 1.036 -15.833 1.00 44.59 361 ARG A C 1
ATOM 2699 O O . ARG A 1 361 ? 24.625 0.324 -15.683 1.00 44.59 361 ARG A O 1
ATOM 2706 N N . LEU A 1 362 ? 25.507 2.359 -15.936 1.00 38.88 362 LEU A N 1
ATOM 2707 C CA . LEU A 1 362 ? 24.339 3.077 -15.410 1.00 38.88 362 LEU A CA 1
ATOM 2708 C C . LEU A 1 362 ? 23.128 3.178 -16.357 1.00 38.88 362 LEU A C 1
ATOM 2710 O O . LEU A 1 362 ? 22.040 3.515 -15.890 1.00 38.88 362 LEU A O 1
ATOM 2714 N N . ARG A 1 363 ? 23.302 3.009 -17.681 1.00 45.31 363 ARG A N 1
ATOM 2715 C CA . ARG A 1 363 ? 22.367 3.597 -18.681 1.00 45.31 363 ARG A CA 1
ATOM 2716 C C . ARG A 1 363 ? 21.886 2.653 -19.808 1.00 45.31 363 ARG A C 1
ATOM 2718 O O . ARG A 1 363 ? 21.169 3.067 -20.712 1.00 45.31 363 ARG A O 1
ATOM 2725 N N . GLU A 1 364 ? 22.165 1.354 -19.687 1.00 45.91 364 GLU A N 1
ATOM 2726 C CA . GLU A 1 364 ? 21.270 0.277 -20.157 1.00 45.91 364 GLU A CA 1
ATOM 2727 C C . GLU A 1 364 ? 21.393 -0.930 -19.203 1.00 45.91 364 GLU A C 1
ATOM 2729 O O . GLU A 1 364 ? 22.162 -1.862 -19.445 1.00 45.91 364 GLU A O 1
ATOM 2734 N N . ARG A 1 365 ? 20.610 -0.952 -18.112 1.00 53.59 365 ARG A N 1
ATOM 2735 C CA . ARG A 1 365 ? 20.391 -2.195 -17.351 1.00 53.59 365 ARG A CA 1
ATOM 2736 C C . ARG A 1 365 ? 19.637 -3.177 -18.251 1.00 53.59 365 ARG A C 1
ATOM 2738 O O . ARG A 1 365 ? 18.411 -3.143 -18.342 1.00 53.59 365 ARG A O 1
ATOM 2745 N N . MET A 1 366 ? 20.375 -4.030 -18.970 1.00 62.91 366 MET A N 1
ATOM 2746 C CA . MET A 1 366 ? 19.803 -5.027 -19.892 1.00 62.91 366 MET A CA 1
ATOM 2747 C C . MET A 1 366 ? 18.766 -5.912 -19.191 1.00 62.91 366 MET A C 1
ATOM 2749 O O . MET A 1 366 ? 17.762 -6.287 -19.807 1.00 62.91 366 MET A O 1
ATOM 2753 N N . ILE A 1 367 ? 19.002 -6.184 -17.903 1.00 76.06 367 ILE A N 1
ATOM 2754 C CA . ILE A 1 367 ? 18.028 -6.660 -16.926 1.00 76.06 367 ILE A CA 1
ATOM 2755 C C . ILE A 1 367 ? 18.163 -5.858 -15.632 1.00 76.06 367 ILE A C 1
ATOM 2757 O O . ILE A 1 367 ? 19.265 -5.525 -15.219 1.00 76.06 367 ILE A O 1
ATOM 2761 N N . GLU A 1 368 ? 17.029 -5.608 -14.985 1.00 85.94 368 GLU A N 1
ATOM 2762 C CA . GLU A 1 368 ? 16.917 -5.124 -13.610 1.00 85.94 368 GLU A CA 1
ATOM 2763 C C . GLU A 1 368 ? 16.351 -6.244 -12.726 1.00 85.94 368 GLU A C 1
ATOM 2765 O O . GLU A 1 368 ? 15.507 -7.028 -13.179 1.00 85.94 368 GLU A O 1
ATOM 2770 N N . ALA A 1 369 ? 16.746 -6.279 -11.453 1.00 89.38 369 ALA A N 1
ATOM 2771 C CA . ALA A 1 369 ? 16.166 -7.163 -10.446 1.00 89.38 369 ALA A CA 1
ATOM 2772 C C . ALA A 1 369 ? 15.458 -6.368 -9.335 1.00 89.38 369 ALA A C 1
ATOM 2774 O O . ALA A 1 369 ? 15.871 -5.267 -8.986 1.00 89.38 369 ALA A O 1
ATOM 2775 N N . LYS A 1 370 ? 14.410 -6.957 -8.754 1.00 90.06 370 LYS A N 1
ATOM 2776 C CA . LYS A 1 370 ? 13.910 -6.640 -7.409 1.00 90.06 370 LYS A CA 1
ATOM 2777 C C . LYS A 1 370 ? 14.170 -7.836 -6.502 1.00 90.06 370 LYS A C 1
ATOM 2779 O O . LYS A 1 370 ? 13.934 -8.971 -6.915 1.00 90.06 370 LYS A O 1
ATOM 2784 N N . VAL A 1 371 ? 14.625 -7.583 -5.279 1.00 92.50 371 VAL A N 1
ATOM 2785 C CA . VAL A 1 371 ? 14.902 -8.625 -4.281 1.00 92.50 371 VAL A CA 1
ATOM 2786 C C . VAL A 1 371 ? 13.786 -8.621 -3.240 1.00 92.50 371 VAL A C 1
ATOM 2788 O O . VAL A 1 371 ? 13.580 -7.617 -2.568 1.00 92.50 371 VAL A O 1
ATOM 2791 N N . PHE A 1 372 ? 13.041 -9.715 -3.102 1.00 90.50 372 PHE A N 1
ATOM 2792 C CA . PHE A 1 372 ? 11.988 -9.863 -2.089 1.00 90.50 372 PHE A CA 1
ATOM 2793 C C . PHE A 1 372 ? 12.429 -10.843 -0.992 1.00 90.50 372 PHE A C 1
ATOM 2795 O O . PHE A 1 372 ? 13.000 -11.883 -1.336 1.00 90.50 372 PHE A O 1
ATOM 2802 N N . PRO A 1 373 ? 12.155 -10.562 0.297 1.00 91.19 373 PRO A N 1
ATOM 2803 C CA . PRO A 1 373 ? 11.384 -9.423 0.829 1.00 91.19 373 PRO A CA 1
ATOM 2804 C C . PRO A 1 373 ? 12.176 -8.104 0.989 1.00 91.19 373 PRO A C 1
ATOM 2806 O O . PRO A 1 373 ? 11.584 -7.082 1.308 1.00 91.19 373 PRO A O 1
ATOM 2809 N N . VAL A 1 374 ? 13.485 -8.089 0.710 1.00 93.25 374 VAL A N 1
ATOM 2810 C CA . VAL A 1 374 ? 14.398 -6.934 0.903 1.00 93.25 374 VAL A CA 1
ATOM 2811 C C . VAL A 1 374 ? 13.855 -5.579 0.416 1.00 93.25 374 VAL A C 1
ATOM 2813 O O . VAL A 1 374 ? 14.008 -4.579 1.105 1.00 93.25 374 VAL A O 1
ATOM 2816 N N . CYS A 1 375 ? 13.214 -5.515 -0.755 1.00 89.31 375 CYS A N 1
ATOM 2817 C CA . CYS A 1 375 ? 12.675 -4.270 -1.323 1.00 89.31 375 CYS A CA 1
ATOM 2818 C C . CYS A 1 375 ? 11.242 -3.919 -0.877 1.00 89.31 375 CYS A C 1
ATOM 2820 O O . CYS A 1 375 ? 10.638 -3.018 -1.454 1.00 89.31 375 CYS A O 1
ATOM 2822 N N . THR A 1 376 ? 10.696 -4.633 0.112 1.00 88.56 376 THR A N 1
ATOM 2823 C CA . THR A 1 376 ? 9.472 -4.269 0.851 1.00 88.56 376 THR A CA 1
ATOM 2824 C C . THR A 1 376 ? 9.709 -4.171 2.362 1.00 88.56 376 THR A C 1
ATOM 2826 O O . THR A 1 376 ? 8.848 -3.678 3.087 1.00 88.56 376 THR A O 1
ATOM 2829 N N . SER A 1 377 ? 10.881 -4.596 2.852 1.00 91.00 377 SER A N 1
ATOM 2830 C CA . SER A 1 377 ? 11.259 -4.472 4.261 1.00 91.00 377 SER A CA 1
ATOM 2831 C C . SER A 1 377 ? 11.328 -3.030 4.790 1.00 91.00 377 SER A C 1
ATOM 2833 O O . SER A 1 377 ? 11.064 -2.876 5.980 1.00 91.00 377 SER A O 1
ATOM 2835 N N . PRO A 1 378 ? 11.654 -1.974 4.007 1.00 87.06 378 PRO A N 1
ATOM 2836 C CA . PRO A 1 378 ? 11.696 -0.614 4.546 1.00 87.06 378 PRO A CA 1
ATOM 2837 C C . PRO A 1 378 ? 10.331 -0.120 5.027 1.00 87.06 378 PRO A C 1
ATOM 2839 O O . PRO A 1 378 ? 10.236 0.492 6.089 1.00 87.06 378 PRO A O 1
ATOM 2842 N N . GLU A 1 379 ? 9.264 -0.433 4.288 1.00 85.56 379 GLU A N 1
ATOM 2843 C CA . GLU A 1 379 ? 7.886 -0.129 4.676 1.00 85.56 379 GLU A CA 1
ATOM 2844 C C . GLU A 1 379 ? 7.329 -1.129 5.702 1.00 85.56 379 GLU A C 1
ATOM 2846 O O . GLU A 1 379 ? 6.570 -0.738 6.583 1.00 85.56 379 GLU A O 1
ATOM 2851 N N . GLN A 1 380 ? 7.692 -2.413 5.606 1.00 89.38 380 GLN A N 1
ATOM 2852 C CA . GLN A 1 380 ? 7.150 -3.476 6.469 1.00 89.38 380 GLN A CA 1
ATOM 2853 C C . GLN A 1 380 ? 7.819 -3.559 7.852 1.00 89.38 380 GLN A C 1
ATOM 2855 O O . GLN A 1 380 ? 7.188 -4.021 8.802 1.00 89.38 380 GLN A O 1
ATOM 2860 N N . LEU A 1 381 ? 9.088 -3.156 7.968 1.00 87.75 381 LEU A N 1
ATOM 2861 C CA . LEU A 1 381 ? 9.914 -3.252 9.183 1.00 87.75 381 LEU A CA 1
ATOM 2862 C C . LEU A 1 381 ? 10.491 -1.893 9.624 1.00 87.75 381 LEU A C 1
ATOM 2864 O O . LEU A 1 381 ? 11.378 -1.866 10.472 1.00 87.75 381 LEU A O 1
ATOM 2868 N N . GLU A 1 382 ? 10.004 -0.791 9.041 1.00 80.38 382 GLU A N 1
ATOM 2869 C CA . GLU A 1 382 ? 10.273 0.595 9.461 1.00 80.38 382 GLU A CA 1
ATOM 2870 C C . GLU A 1 382 ? 11.792 0.915 9.576 1.00 80.38 382 GLU A C 1
ATOM 2872 O O . GLU A 1 382 ? 12.267 1.472 10.564 1.00 80.38 382 GLU A O 1
ATOM 2877 N N . GLY A 1 383 ? 12.583 0.549 8.551 1.00 81.81 383 GLY A N 1
ATOM 2878 C CA . GLY A 1 383 ? 14.056 0.615 8.594 1.00 81.81 383 GLY A CA 1
ATOM 2879 C C . GLY A 1 383 ? 14.775 0.492 7.233 1.00 81.81 383 GLY A C 1
ATOM 2880 O O . GLY A 1 383 ? 14.169 0.732 6.188 1.00 81.81 383 GLY A O 1
ATOM 2881 N N . PRO A 1 384 ? 16.081 0.151 7.201 1.00 84.62 384 PRO A N 1
ATOM 2882 C CA . PRO A 1 384 ? 16.822 -0.078 5.954 1.00 84.62 384 PRO A CA 1
ATOM 2883 C C . PRO A 1 384 ? 16.408 -1.390 5.244 1.00 84.62 384 PRO A C 1
ATOM 2885 O O . PRO A 1 384 ? 15.761 -2.248 5.852 1.00 84.62 384 PRO A O 1
ATOM 2888 N N . PRO A 1 385 ? 16.807 -1.595 3.969 1.00 91.81 385 PRO A N 1
ATOM 2889 C CA . PRO A 1 385 ? 16.616 -2.865 3.265 1.00 91.81 385 PRO A CA 1
ATOM 2890 C C . PRO A 1 385 ? 17.290 -4.031 4.003 1.00 91.81 385 PRO A C 1
ATOM 2892 O O . PRO A 1 385 ? 18.503 -4.019 4.237 1.00 91.81 385 PRO A O 1
ATOM 2895 N N . GLN A 1 386 ? 16.505 -5.043 4.371 1.00 94.00 386 GLN A N 1
ATOM 2896 C CA . GLN A 1 386 ? 16.949 -6.171 5.188 1.00 94.00 386 GLN A CA 1
ATOM 2897 C C . GLN A 1 386 ? 16.171 -7.465 4.907 1.00 94.00 386 GLN A C 1
ATOM 2899 O O . GLN A 1 386 ? 15.093 -7.452 4.312 1.00 94.00 386 GLN A O 1
ATOM 2904 N N . PHE A 1 387 ? 16.736 -8.591 5.336 1.00 94.94 387 PHE A N 1
ATOM 2905 C CA . PHE A 1 387 ? 16.191 -9.938 5.191 1.00 94.94 387 PHE A CA 1
ATOM 2906 C C . PHE A 1 387 ? 16.453 -10.748 6.464 1.00 94.94 387 PHE A C 1
ATOM 2908 O O . PHE A 1 387 ? 17.586 -10.804 6.949 1.00 94.94 387 PHE A O 1
ATOM 2915 N N . ASN A 1 388 ? 15.413 -11.395 6.987 1.00 93.88 388 ASN A N 1
ATOM 2916 C CA . ASN A 1 388 ? 15.463 -12.193 8.204 1.00 93.88 388 ASN A CA 1
ATOM 2917 C C . ASN A 1 388 ? 15.198 -13.675 7.870 1.00 93.88 388 ASN A C 1
ATOM 2919 O O . ASN A 1 388 ? 14.156 -14.038 7.314 1.00 93.88 388 ASN A O 1
ATOM 2923 N N . THR A 1 389 ? 16.140 -14.543 8.236 1.00 93.06 389 THR A N 1
ATOM 2924 C CA . THR A 1 389 ? 16.070 -16.010 8.078 1.00 93.06 389 THR A CA 1
ATOM 2925 C C . THR A 1 389 ? 16.401 -16.696 9.403 1.00 93.06 389 THR A C 1
ATOM 2927 O O . THR A 1 389 ? 17.010 -16.066 10.261 1.00 93.06 389 THR A O 1
ATOM 2930 N N . PHE A 1 390 ? 16.019 -17.959 9.608 1.00 91.81 390 PHE A N 1
ATOM 2931 C CA . PHE A 1 390 ? 16.292 -18.679 10.861 1.00 91.81 390 PHE A CA 1
ATOM 2932 C C . PHE A 1 390 ? 17.537 -19.567 10.742 1.00 91.81 390 PHE A C 1
ATOM 2934 O O . PHE A 1 390 ? 17.816 -20.119 9.676 1.00 91.81 390 PHE A O 1
ATOM 2941 N N . ALA A 1 391 ? 18.263 -19.751 11.848 1.00 90.62 391 ALA A N 1
ATOM 2942 C CA . ALA A 1 391 ? 19.510 -20.521 11.885 1.00 90.62 391 ALA A CA 1
ATOM 2943 C C . ALA A 1 391 ? 19.373 -21.989 11.418 1.00 90.62 391 ALA A C 1
ATOM 2945 O O . ALA A 1 391 ? 20.316 -22.528 10.837 1.00 90.62 391 ALA A O 1
ATOM 2946 N N . ASP A 1 392 ? 18.217 -22.633 11.636 1.00 89.94 392 ASP A N 1
ATOM 2947 C CA . ASP A 1 392 ? 17.945 -24.022 11.229 1.00 89.94 392 ASP A CA 1
ATOM 2948 C C . ASP A 1 392 ? 16.859 -24.174 10.142 1.00 89.94 392 ASP A C 1
ATOM 2950 O O . ASP A 1 392 ? 16.651 -25.280 9.642 1.00 89.94 392 ASP A O 1
ATOM 2954 N N . SER A 1 393 ? 16.186 -23.082 9.759 1.00 91.56 393 SER A N 1
ATOM 2955 C CA . SER A 1 393 ? 15.002 -23.094 8.890 1.00 91.56 393 SER A CA 1
ATOM 2956 C C . SER A 1 393 ? 15.033 -21.922 7.897 1.00 91.56 393 SER A C 1
ATOM 2958 O O . SER A 1 393 ? 14.574 -20.824 8.224 1.00 91.56 393 SER A O 1
ATOM 2960 N N . PRO A 1 394 ? 15.583 -22.106 6.681 1.00 91.50 394 PRO A N 1
ATOM 2961 C CA . PRO A 1 394 ? 15.769 -21.009 5.742 1.00 91.50 394 PRO A CA 1
ATOM 2962 C C . PRO A 1 394 ? 14.434 -20.421 5.274 1.00 91.50 394 PRO A C 1
ATOM 2964 O O . PRO A 1 394 ? 13.597 -21.120 4.692 1.00 91.50 394 PRO A O 1
ATOM 2967 N N . THR A 1 395 ? 14.275 -19.109 5.456 1.00 91.56 395 THR A N 1
ATOM 2968 C CA . THR A 1 395 ? 13.333 -18.320 4.655 1.00 91.56 395 THR A CA 1
ATOM 2969 C C . THR A 1 395 ? 13.921 -18.110 3.256 1.00 91.56 395 THR A C 1
ATOM 2971 O O . THR A 1 395 ? 15.109 -18.346 3.003 1.00 91.56 395 THR A O 1
ATOM 2974 N N . LYS A 1 396 ? 13.081 -17.703 2.302 1.00 89.50 396 LYS A N 1
ATOM 2975 C CA . LYS A 1 396 ? 13.473 -17.600 0.893 1.00 89.50 396 LYS A CA 1
ATOM 2976 C C . LYS A 1 396 ? 13.794 -16.166 0.464 1.00 89.50 396 LYS A C 1
ATOM 2978 O O . LYS A 1 396 ? 13.034 -15.238 0.732 1.00 89.50 396 LYS A O 1
ATOM 2983 N N . LEU A 1 397 ? 14.868 -16.007 -0.304 1.00 93.31 397 LEU A N 1
ATOM 2984 C CA . LEU A 1 397 ? 15.263 -14.742 -0.923 1.00 93.31 397 LEU A CA 1
ATOM 2985 C C . LEU A 1 397 ? 14.979 -14.812 -2.430 1.00 93.31 397 LEU A C 1
ATOM 2987 O O . LEU A 1 397 ? 15.473 -15.704 -3.114 1.00 93.31 397 LEU A O 1
ATOM 2991 N N . THR A 1 398 ? 14.151 -13.914 -2.967 1.00 92.12 398 THR A N 1
ATOM 2992 C CA . THR A 1 398 ? 13.658 -13.995 -4.357 1.00 92.12 398 THR A CA 1
ATOM 2993 C C . THR A 1 398 ? 14.175 -12.846 -5.213 1.00 92.12 398 THR A C 1
ATOM 2995 O O . THR A 1 398 ? 13.772 -11.704 -5.013 1.00 92.12 398 THR A O 1
ATOM 2998 N N . PHE A 1 399 ? 14.981 -13.155 -6.227 1.00 93.38 399 PHE A N 1
ATOM 2999 C CA . PHE A 1 399 ? 15.391 -12.225 -7.278 1.00 93.38 399 PHE A CA 1
ATOM 3000 C C . PHE A 1 399 ? 14.382 -12.278 -8.429 1.00 93.38 399 PHE A C 1
ATOM 3002 O O . PHE A 1 399 ? 14.237 -13.302 -9.099 1.00 93.38 399 PHE A O 1
ATOM 3009 N N . HIS A 1 400 ? 13.662 -11.181 -8.653 1.00 90.50 400 HIS A N 1
ATOM 3010 C CA . HIS A 1 400 ? 12.607 -11.048 -9.659 1.00 90.50 400 HIS A CA 1
ATOM 3011 C C . HIS A 1 400 ? 13.067 -10.105 -10.773 1.00 90.50 400 HIS A C 1
ATOM 3013 O O . HIS A 1 400 ? 13.373 -8.949 -10.506 1.00 90.50 400 HIS A O 1
ATOM 3019 N N . PHE A 1 401 ? 13.114 -10.582 -12.018 1.00 90.44 401 PHE A N 1
ATOM 3020 C CA . PHE A 1 401 ? 13.761 -9.896 -13.139 1.00 90.44 401 PHE A CA 1
ATOM 3021 C C . PHE A 1 401 ? 12.782 -9.239 -14.131 1.00 90.44 401 PHE A C 1
ATOM 3023 O O . PHE A 1 401 ? 11.742 -9.811 -14.481 1.00 90.44 401 PHE A O 1
ATOM 3030 N N . LYS A 1 402 ? 13.169 -8.074 -14.668 1.00 87.44 402 LYS A N 1
ATOM 3031 C CA . LYS A 1 402 ? 12.610 -7.449 -15.887 1.00 87.44 402 LYS A CA 1
ATOM 3032 C C . LYS A 1 402 ? 13.740 -7.008 -16.820 1.00 87.44 402 LYS A C 1
ATOM 3034 O O . LYS A 1 402 ? 14.865 -6.853 -16.371 1.00 87.44 402 LYS A O 1
ATOM 3039 N N . GLY A 1 403 ? 13.460 -6.800 -18.106 1.00 83.38 403 GLY A N 1
ATOM 3040 C CA . GLY A 1 403 ? 14.463 -6.381 -19.101 1.00 83.38 403 GLY A CA 1
ATOM 3041 C C . GLY A 1 403 ? 14.427 -7.209 -20.384 1.00 83.38 403 GLY A C 1
ATOM 3042 O O . GLY A 1 403 ? 13.502 -7.985 -20.595 1.00 83.38 403 GLY A O 1
ATOM 3043 N N . LYS A 1 404 ? 15.393 -7.043 -21.289 1.00 77.94 404 LYS A N 1
ATOM 3044 C CA . LYS A 1 404 ? 15.377 -7.701 -22.611 1.00 77.94 404 LYS A CA 1
ATOM 3045 C C . LYS A 1 404 ? 16.223 -8.977 -22.598 1.00 77.94 404 LYS A C 1
ATOM 3047 O O . LYS A 1 404 ? 17.384 -8.947 -22.999 1.00 77.94 404 LYS A O 1
ATOM 3052 N N . GLY A 1 405 ? 15.624 -10.111 -22.218 1.00 72.81 405 GLY A N 1
ATOM 3053 C CA . GLY A 1 405 ? 16.306 -11.416 -22.152 1.00 72.81 405 GLY A CA 1
ATOM 3054 C C . GLY A 1 405 ? 17.039 -11.845 -23.437 1.00 72.81 405 GLY A C 1
ATOM 3055 O O . GLY A 1 405 ? 18.028 -12.567 -23.370 1.00 72.81 405 GLY A O 1
ATOM 3056 N N . SER A 1 406 ? 16.624 -11.343 -24.607 1.00 72.06 406 SER A N 1
ATOM 3057 C CA . SER A 1 406 ? 17.274 -11.585 -25.905 1.00 72.06 406 SER A CA 1
ATOM 3058 C C . SER A 1 406 ? 18.578 -10.805 -26.147 1.00 72.06 406 SER A C 1
ATOM 3060 O O . SER A 1 406 ? 19.198 -10.998 -27.189 1.00 72.06 406 SER A O 1
ATOM 3062 N N . ARG A 1 407 ? 18.984 -9.906 -25.238 1.00 73.44 407 ARG A N 1
ATOM 3063 C CA . ARG A 1 407 ? 20.286 -9.205 -25.271 1.00 73.44 407 ARG A CA 1
ATOM 3064 C C . ARG A 1 407 ? 21.351 -9.856 -24.383 1.00 73.44 407 ARG A C 1
ATOM 3066 O O . ARG A 1 407 ? 22.500 -9.425 -24.386 1.00 73.44 407 ARG A O 1
ATOM 3073 N N . LEU A 1 408 ? 20.978 -10.875 -23.612 1.00 80.81 408 LEU A N 1
ATOM 3074 C CA . LEU A 1 408 ? 21.904 -11.579 -22.735 1.00 80.81 408 LEU A CA 1
ATOM 3075 C C . LEU A 1 408 ? 22.808 -12.515 -23.550 1.00 80.81 408 LEU A C 1
ATOM 3077 O O . LEU A 1 408 ? 22.334 -13.218 -24.440 1.00 80.81 408 LEU A O 1
ATOM 3081 N N . VAL A 1 409 ? 24.095 -12.547 -23.208 1.00 83.19 409 VAL A N 1
ATOM 3082 C CA . VAL A 1 409 ? 25.131 -13.345 -23.888 1.00 83.19 409 VAL A CA 1
ATOM 3083 C C . VAL A 1 409 ? 25.710 -14.387 -22.931 1.00 83.19 409 VAL A C 1
ATOM 3085 O O . VAL A 1 409 ? 25.698 -15.576 -23.241 1.00 83.19 409 VAL A O 1
ATOM 3088 N N . LYS A 1 410 ? 26.145 -13.954 -21.741 1.00 87.19 410 LYS A N 1
ATOM 3089 C CA . LYS A 1 410 ? 26.496 -14.821 -20.601 1.00 87.19 410 LYS A CA 1
ATOM 3090 C C . LYS A 1 410 ? 26.026 -14.151 -19.301 1.00 87.19 410 LYS A C 1
ATOM 3092 O O . LYS A 1 410 ? 26.855 -13.590 -18.583 1.00 87.19 410 LYS A O 1
ATOM 3097 N N . PRO A 1 411 ? 24.709 -14.101 -19.033 1.00 90.94 411 PRO A N 1
ATOM 3098 C CA . PRO A 1 411 ? 24.184 -13.477 -17.827 1.00 90.94 411 PRO A CA 1
ATOM 3099 C C . PRO A 1 411 ? 24.577 -14.277 -16.583 1.00 90.94 411 PRO A C 1
ATOM 3101 O O . PRO A 1 411 ? 24.598 -15.507 -16.628 1.00 90.94 411 PRO A O 1
ATOM 3104 N N . ALA A 1 412 ? 24.821 -13.606 -15.465 1.00 94.00 412 ALA A N 1
ATOM 3105 C CA . ALA A 1 412 ? 25.012 -14.237 -14.163 1.00 94.00 412 ALA A CA 1
ATOM 3106 C C . ALA A 1 412 ? 24.407 -13.382 -13.040 1.00 94.00 412 ALA A C 1
ATOM 3108 O O . ALA A 1 412 ? 24.297 -12.163 -13.163 1.00 94.00 412 ALA A O 1
ATOM 3109 N N . LEU A 1 413 ? 24.032 -14.035 -11.941 1.00 96.19 413 LEU A N 1
ATOM 3110 C CA . LEU A 1 413 ? 23.736 -13.390 -10.661 1.00 96.19 413 LEU A CA 1
ATOM 3111 C C . LEU A 1 413 ? 24.884 -13.717 -9.705 1.00 96.19 413 LEU A C 1
ATOM 3113 O O . LEU A 1 413 ? 25.249 -14.889 -9.566 1.00 96.19 413 LEU A O 1
ATOM 3117 N N . LEU A 1 414 ? 25.441 -12.695 -9.061 1.00 96.75 414 LEU A N 1
ATOM 3118 C CA . LEU A 1 414 ? 26.482 -12.840 -8.054 1.00 96.75 414 LEU A CA 1
ATOM 3119 C C . LEU A 1 414 ? 25.993 -12.301 -6.716 1.00 96.75 414 LEU A C 1
ATOM 3121 O O . LEU A 1 414 ? 25.295 -11.290 -6.667 1.00 96.75 414 LEU A O 1
ATOM 3125 N N . ILE A 1 415 ? 26.362 -12.994 -5.642 1.00 97.69 415 ILE A N 1
ATOM 3126 C CA . ILE A 1 415 ? 26.008 -12.634 -4.271 1.00 97.69 415 ILE A CA 1
ATOM 3127 C C . ILE A 1 415 ? 27.176 -12.960 -3.333 1.00 97.69 415 ILE A C 1
ATOM 3129 O O . ILE A 1 415 ? 27.624 -14.106 -3.245 1.00 97.69 415 ILE A O 1
ATOM 3133 N N . ASP A 1 416 ? 27.683 -11.941 -2.649 1.00 96.94 416 ASP A N 1
ATOM 3134 C CA . ASP A 1 416 ? 28.708 -12.059 -1.619 1.00 96.94 416 ASP A CA 1
ATOM 3135 C C . ASP A 1 416 ? 28.019 -12.242 -0.271 1.00 96.94 416 ASP A C 1
ATOM 3137 O O . ASP A 1 416 ? 27.389 -11.324 0.260 1.00 96.94 416 ASP A O 1
ATOM 3141 N N . LEU A 1 417 ? 28.156 -13.442 0.283 1.00 95.88 417 LEU A N 1
ATOM 3142 C CA . LEU A 1 417 ? 27.682 -13.780 1.622 1.00 95.88 417 LEU A CA 1
ATOM 3143 C C . LEU A 1 417 ? 28.866 -13.748 2.601 1.00 95.88 417 LEU A C 1
ATOM 3145 O O . LEU A 1 417 ? 29.973 -14.103 2.189 1.00 95.88 417 LEU A O 1
ATOM 3149 N N . PRO A 1 418 ? 28.673 -13.377 3.879 1.00 93.31 418 PRO A N 1
ATOM 3150 C CA . PRO A 1 418 ? 29.694 -13.549 4.914 1.00 93.31 418 PRO A CA 1
ATOM 3151 C C . PRO A 1 418 ? 30.238 -14.984 4.934 1.00 93.31 418 PRO A C 1
ATOM 3153 O O . PRO A 1 418 ? 29.500 -15.928 4.652 1.00 93.31 418 PRO A O 1
ATOM 3156 N N . ALA A 1 419 ? 31.511 -15.190 5.276 1.00 91.44 419 ALA A N 1
ATOM 3157 C CA . ALA A 1 419 ? 32.158 -16.504 5.152 1.00 91.44 419 ALA A CA 1
ATOM 3158 C C . ALA A 1 419 ? 31.507 -17.626 5.996 1.00 91.44 419 ALA A C 1
ATOM 3160 O O . ALA A 1 419 ? 31.677 -18.802 5.664 1.00 91.44 419 ALA A O 1
ATOM 3161 N N . ASN A 1 420 ? 30.747 -17.262 7.038 1.00 90.12 420 ASN A N 1
ATOM 3162 C CA . ASN A 1 420 ? 29.922 -18.132 7.888 1.00 90.12 420 ASN A CA 1
ATOM 3163 C C . ASN A 1 420 ? 28.512 -18.430 7.330 1.00 90.12 420 ASN A C 1
ATOM 3165 O O . ASN A 1 420 ? 27.728 -19.096 8.006 1.00 90.12 420 ASN A O 1
ATOM 3169 N N . VAL A 1 421 ? 28.173 -17.952 6.128 1.00 92.94 421 VAL A N 1
ATOM 3170 C CA . VAL A 1 421 ? 26.860 -18.105 5.483 1.00 92.94 421 VAL A CA 1
ATOM 3171 C C . VAL A 1 421 ? 27.019 -18.724 4.091 1.00 92.94 421 VAL A C 1
ATOM 3173 O O . VAL A 1 421 ? 27.880 -18.336 3.298 1.00 92.94 421 VAL A O 1
ATOM 3176 N N . ARG A 1 422 ? 26.154 -19.689 3.770 1.00 92.81 422 ARG A N 1
ATOM 3177 C CA . ARG A 1 422 ? 26.154 -20.419 2.498 1.00 92.81 422 ARG A CA 1
ATOM 3178 C C . ARG A 1 422 ? 24.845 -20.273 1.730 1.00 92.81 422 ARG A C 1
ATOM 3180 O O . ARG A 1 422 ? 23.755 -20.214 2.304 1.00 92.81 422 ARG A O 1
ATOM 3187 N N . LEU A 1 423 ? 24.965 -20.316 0.406 1.00 95.69 423 LEU A N 1
ATOM 3188 C CA . LEU A 1 423 ? 23.845 -20.576 -0.488 1.00 95.69 423 LEU A CA 1
ATOM 3189 C C . LEU A 1 423 ? 23.528 -22.078 -0.426 1.00 95.69 423 LEU A C 1
ATOM 3191 O O . LEU A 1 423 ? 24.328 -22.910 -0.853 1.00 95.69 423 LEU A O 1
ATOM 3195 N N . ALA A 1 424 ? 22.391 -22.435 0.168 1.00 94.06 424 ALA A N 1
ATOM 3196 C CA . ALA A 1 424 ? 22.001 -23.826 0.391 1.00 94.06 424 ALA A CA 1
ATOM 3197 C C . ALA A 1 424 ? 21.321 -24.450 -0.840 1.00 94.06 424 ALA A C 1
ATOM 3199 O O . ALA A 1 424 ? 21.566 -25.614 -1.163 1.00 94.06 424 ALA A O 1
ATOM 3200 N N . ASP A 1 425 ? 20.491 -23.663 -1.529 1.00 95.31 425 ASP A N 1
ATOM 3201 C CA . ASP A 1 425 ? 19.763 -24.038 -2.743 1.00 95.31 425 ASP A CA 1
ATOM 3202 C C . ASP A 1 425 ? 19.469 -22.791 -3.595 1.00 95.31 425 ASP A C 1
ATOM 3204 O O . ASP A 1 425 ? 19.370 -21.680 -3.065 1.00 95.31 425 ASP A O 1
ATOM 3208 N N . ALA A 1 426 ? 19.305 -22.981 -4.903 1.00 94.94 426 ALA A N 1
ATOM 3209 C CA . ALA A 1 426 ? 18.902 -21.954 -5.855 1.00 94.94 426 ALA A CA 1
ATOM 3210 C C . ALA A 1 426 ? 18.081 -22.580 -6.992 1.00 94.94 426 ALA A C 1
ATOM 3212 O O . ALA A 1 426 ? 18.491 -23.582 -7.576 1.00 94.94 426 ALA A O 1
ATOM 3213 N N . PHE A 1 427 ? 16.940 -21.992 -7.355 1.00 91.62 427 PHE A N 1
ATOM 3214 C CA . PHE A 1 427 ? 16.077 -22.514 -8.424 1.00 91.62 427 PHE A CA 1
ATOM 3215 C C . PHE A 1 427 ? 15.269 -21.413 -9.122 1.00 91.62 427 PHE A C 1
ATOM 3217 O O . PHE A 1 427 ? 15.017 -20.353 -8.555 1.00 91.62 427 PHE A O 1
ATOM 3224 N N . ALA A 1 428 ? 14.820 -21.660 -10.354 1.00 89.69 428 ALA A N 1
ATOM 3225 C CA . ALA A 1 428 ? 13.863 -20.781 -11.034 1.00 89.69 428 ALA A CA 1
ATOM 3226 C C . ALA A 1 428 ? 12.418 -21.179 -10.689 1.00 89.69 428 ALA A C 1
ATOM 3228 O O . ALA A 1 428 ? 12.072 -22.351 -10.817 1.00 89.69 428 ALA A O 1
ATOM 3229 N N . SER A 1 429 ? 11.553 -20.239 -10.287 1.00 81.38 429 SER A N 1
ATOM 3230 C CA . SER A 1 429 ? 10.182 -20.573 -9.836 1.00 81.38 429 SER A CA 1
ATOM 3231 C C . SER A 1 429 ? 9.141 -20.712 -10.962 1.00 81.38 429 SER A C 1
ATOM 3233 O O . SER A 1 429 ? 8.023 -21.161 -10.716 1.00 81.38 429 SER A O 1
ATOM 3235 N N . HIS A 1 430 ? 9.493 -20.361 -12.206 1.00 79.56 430 HIS A N 1
ATOM 3236 C CA . HIS A 1 430 ? 8.584 -20.358 -13.360 1.00 79.56 430 HIS A CA 1
ATOM 3237 C C . HIS A 1 430 ? 7.921 -21.737 -13.594 1.00 79.56 430 HIS A C 1
ATOM 3239 O O . HIS A 1 430 ? 8.632 -22.678 -13.943 1.00 79.56 430 HIS A O 1
ATOM 3245 N N . PRO A 1 431 ? 6.582 -21.895 -13.530 1.00 67.69 431 PRO A N 1
ATOM 3246 C CA . PRO A 1 431 ? 5.943 -23.219 -13.479 1.00 67.69 431 PRO A CA 1
ATOM 3247 C C . PRO A 1 431 ? 6.275 -24.204 -14.615 1.00 67.69 431 PRO A C 1
ATOM 3249 O O . PRO A 1 431 ? 6.309 -25.405 -14.375 1.00 67.69 431 PRO A O 1
ATOM 3252 N N . SER A 1 432 ? 6.547 -23.729 -15.838 1.00 69.19 432 SER A N 1
ATOM 3253 C CA . SER A 1 432 ? 6.966 -24.574 -16.980 1.00 69.19 432 SER A CA 1
ATOM 3254 C C . SER A 1 432 ? 8.464 -24.511 -17.322 1.00 69.19 432 SER A C 1
ATOM 3256 O O . SER A 1 432 ? 8.878 -24.991 -18.376 1.00 69.19 432 SER A O 1
ATOM 3258 N N . GLN A 1 433 ? 9.278 -23.879 -16.471 1.00 75.56 433 GLN A N 1
ATOM 3259 C CA . GLN A 1 433 ? 10.742 -23.780 -16.601 1.00 75.56 433 GLN A CA 1
ATOM 3260 C C . GLN A 1 433 ? 11.452 -24.003 -15.247 1.00 75.56 433 GLN A C 1
ATOM 3262 O O . GLN A 1 433 ? 12.633 -23.679 -15.107 1.00 75.56 433 GLN A O 1
ATOM 3267 N N . TRP A 1 434 ? 10.734 -24.541 -14.252 1.00 84.38 434 TRP A N 1
ATOM 3268 C CA . TRP A 1 434 ? 11.258 -24.808 -12.919 1.00 84.38 434 TRP A CA 1
ATOM 3269 C C . TRP A 1 434 ? 12.390 -25.824 -13.003 1.00 84.38 434 TRP A C 1
ATOM 3271 O O . TRP A 1 434 ? 12.240 -26.873 -13.634 1.00 84.38 434 TRP A O 1
ATOM 3281 N N . ARG A 1 435 ? 13.522 -25.494 -12.377 1.00 85.38 435 ARG A N 1
ATOM 3282 C CA . ARG A 1 435 ? 14.693 -26.363 -12.224 1.00 85.38 435 ARG A CA 1
ATOM 3283 C C . ARG A 1 435 ? 15.692 -25.715 -11.262 1.00 85.38 435 ARG A C 1
ATOM 3285 O O . ARG A 1 435 ? 15.788 -24.487 -11.212 1.00 85.38 435 ARG A O 1
ATOM 3292 N N . ALA A 1 436 ? 16.489 -26.540 -10.583 1.00 91.94 436 ALA A N 1
ATOM 3293 C CA . ALA A 1 436 ? 17.689 -26.106 -9.867 1.00 91.94 436 ALA A CA 1
ATOM 3294 C C . ALA A 1 436 ? 18.607 -25.252 -10.766 1.00 91.94 436 ALA A C 1
ATOM 3296 O O . ALA A 1 436 ? 18.843 -25.581 -11.939 1.00 91.94 436 ALA A O 1
ATOM 3297 N N . GLU A 1 437 ? 19.120 -24.148 -10.242 1.00 94.12 437 GLU A N 1
ATOM 3298 C CA . GLU A 1 437 ? 20.202 -23.374 -10.848 1.00 94.12 437 GLU A CA 1
ATOM 3299 C C . GLU A 1 437 ? 21.550 -23.896 -10.340 1.00 94.12 437 GLU A C 1
ATOM 3301 O O . GLU A 1 437 ? 21.695 -24.257 -9.175 1.00 94.12 437 GLU A O 1
ATOM 3306 N N . THR A 1 438 ? 22.548 -23.957 -11.219 1.00 94.25 438 THR A N 1
ATOM 3307 C CA . THR A 1 438 ? 23.904 -24.364 -10.832 1.00 94.25 438 THR A CA 1
ATOM 3308 C C . THR A 1 438 ? 24.670 -23.146 -10.334 1.00 94.25 438 THR A C 1
ATOM 3310 O O . THR A 1 438 ? 24.696 -22.118 -11.012 1.00 94.25 438 THR A O 1
ATOM 3313 N N . PHE A 1 439 ? 25.316 -23.276 -9.176 1.00 95.81 439 PHE A N 1
ATOM 3314 C CA . PHE A 1 439 ? 26.151 -22.232 -8.595 1.00 95.81 439 PHE A CA 1
ATOM 3315 C C . PHE A 1 439 ? 27.553 -22.726 -8.241 1.00 95.81 439 PHE A C 1
ATOM 3317 O O . PHE A 1 439 ? 27.754 -23.887 -7.888 1.00 95.81 439 PHE A O 1
ATOM 3324 N N . THR A 1 440 ? 28.517 -21.813 -8.320 1.00 96.69 440 THR A N 1
ATOM 3325 C CA . THR A 1 440 ? 29.887 -21.980 -7.815 1.00 96.69 440 THR A CA 1
ATOM 3326 C C . THR A 1 440 ? 30.161 -20.966 -6.704 1.00 96.69 440 THR A C 1
ATOM 3328 O O . THR A 1 440 ? 29.391 -20.022 -6.511 1.00 96.69 440 THR A O 1
ATOM 3331 N N . SER A 1 441 ? 31.241 -21.164 -5.944 1.00 96.31 441 SER A N 1
ATOM 3332 C CA . SER A 1 441 ? 31.623 -20.277 -4.841 1.00 96.31 441 SER A CA 1
ATOM 3333 C C . SER A 1 441 ? 33.134 -20.118 -4.736 1.00 96.31 441 SER A C 1
ATOM 3335 O O . SER A 1 441 ? 33.849 -21.113 -4.858 1.00 96.31 441 SER A O 1
ATOM 3337 N N . GLN A 1 442 ? 33.609 -18.915 -4.418 1.00 96.38 442 GLN A N 1
ATOM 3338 C CA . GLN A 1 442 ? 35.021 -18.635 -4.138 1.00 96.38 442 GLN A CA 1
ATOM 3339 C C . GLN A 1 442 ? 35.172 -17.733 -2.897 1.00 96.38 442 GLN A C 1
ATOM 3341 O O . GLN A 1 442 ? 34.302 -16.887 -2.671 1.00 96.38 442 GLN A O 1
ATOM 3346 N N . PRO A 1 443 ? 36.242 -17.873 -2.090 1.00 96.38 443 PRO A N 1
ATOM 3347 C CA . PRO A 1 443 ? 36.552 -16.923 -1.022 1.00 96.38 443 PRO A CA 1
ATOM 3348 C C . PRO A 1 443 ? 36.753 -15.498 -1.557 1.00 96.38 443 PRO A C 1
ATOM 3350 O O . PRO A 1 443 ? 37.202 -15.308 -2.690 1.00 96.38 443 PRO A O 1
ATOM 3353 N N . LEU A 1 444 ? 36.431 -14.506 -0.731 1.00 94.75 444 LEU A N 1
ATOM 3354 C CA . LEU A 1 444 ? 36.608 -13.084 -1.013 1.00 94.75 444 LEU A CA 1
ATOM 3355 C C . LEU A 1 444 ? 36.850 -12.342 0.307 1.00 94.75 444 LEU A C 1
ATOM 3357 O O . LEU A 1 444 ? 36.116 -12.561 1.261 1.00 94.75 444 LEU A O 1
ATOM 3361 N N . THR A 1 445 ? 37.808 -11.422 0.359 1.00 92.62 445 THR A N 1
ATOM 3362 C CA . THR A 1 445 ? 37.930 -10.480 1.484 1.00 92.62 445 THR A CA 1
ATOM 3363 C C . THR A 1 445 ? 37.360 -9.131 1.055 1.00 92.62 445 THR A C 1
ATOM 3365 O O . THR A 1 445 ? 37.653 -8.656 -0.044 1.00 92.62 445 THR A O 1
ATOM 3368 N N . ARG A 1 446 ? 36.539 -8.520 1.910 1.00 89.75 446 ARG A N 1
ATOM 3369 C CA . ARG A 1 446 ? 35.957 -7.181 1.732 1.00 89.75 446 ARG A CA 1
ATOM 3370 C C . ARG A 1 446 ? 36.316 -6.295 2.942 1.00 89.75 446 ARG A C 1
ATOM 3372 O O . ARG A 1 446 ? 36.761 -6.833 3.957 1.00 89.75 446 ARG A O 1
ATOM 3379 N N . PRO A 1 447 ? 36.136 -4.959 2.895 1.00 87.38 447 PRO A N 1
ATOM 3380 C CA . PRO A 1 447 ? 36.358 -4.094 4.062 1.00 87.38 447 PRO A CA 1
ATOM 3381 C C . PRO A 1 447 ? 35.545 -4.506 5.300 1.00 87.38 447 PRO A C 1
ATOM 3383 O O . PRO A 1 447 ? 35.970 -4.269 6.427 1.00 87.38 447 PRO A O 1
ATOM 3386 N N . GLU A 1 448 ? 34.401 -5.160 5.093 1.00 85.69 448 GLU A N 1
ATOM 3387 C CA . GLU A 1 448 ? 33.506 -5.655 6.140 1.00 85.69 448 GLU A CA 1
ATOM 3388 C C . GLU A 1 448 ? 33.922 -7.026 6.723 1.00 85.69 448 GLU A C 1
ATOM 3390 O O . GLU A 1 448 ? 33.229 -7.547 7.598 1.00 85.69 448 GLU A O 1
ATOM 3395 N N . GLY A 1 449 ? 35.018 -7.634 6.243 1.00 89.19 449 GLY A N 1
ATOM 3396 C CA . GLY A 1 449 ? 35.560 -8.913 6.723 1.00 89.19 449 GLY A CA 1
ATOM 3397 C C . GLY A 1 449 ? 35.689 -9.993 5.642 1.00 89.19 449 GLY A C 1
ATOM 3398 O O . GLY A 1 449 ? 35.839 -9.702 4.455 1.00 89.19 449 GLY A O 1
ATOM 3399 N N . ASP A 1 450 ? 35.631 -11.261 6.056 1.00 93.06 450 ASP A N 1
ATOM 3400 C CA . ASP A 1 450 ? 35.712 -12.413 5.152 1.00 93.06 450 ASP A CA 1
ATOM 3401 C C . ASP A 1 450 ? 34.337 -12.819 4.602 1.00 93.06 450 ASP A C 1
ATOM 3403 O O . ASP A 1 450 ? 33.360 -12.990 5.337 1.00 93.06 450 ASP A O 1
ATOM 3407 N N . TYR A 1 451 ? 34.288 -13.019 3.288 1.00 95.94 451 TYR A N 1
ATOM 3408 C CA . TYR A 1 451 ? 33.107 -13.322 2.486 1.00 95.94 451 TYR A CA 1
ATOM 3409 C C . TYR A 1 451 ? 33.354 -14.535 1.578 1.00 95.94 451 TYR A C 1
ATOM 3411 O O . TYR A 1 451 ? 34.473 -15.019 1.378 1.00 95.94 451 TYR A O 1
ATOM 3419 N N . ARG A 1 452 ? 32.275 -15.025 0.972 1.00 96.62 452 ARG A N 1
ATOM 3420 C CA . ARG A 1 452 ? 32.299 -15.976 -0.132 1.00 96.62 452 ARG A CA 1
ATOM 3421 C C . ARG A 1 452 ? 31.405 -15.455 -1.249 1.00 96.62 452 ARG A C 1
ATOM 3423 O O . ARG A 1 452 ? 30.206 -15.261 -1.051 1.00 96.62 452 ARG A O 1
ATOM 3430 N N . ARG A 1 453 ? 31.998 -15.245 -2.422 1.00 97.25 453 ARG A N 1
ATOM 3431 C CA . ARG A 1 453 ? 31.299 -14.845 -3.645 1.00 97.25 453 ARG A CA 1
ATOM 3432 C C . ARG A 1 453 ? 30.670 -16.077 -4.276 1.00 97.25 453 ARG A C 1
ATOM 3434 O O . ARG A 1 453 ? 31.391 -16.963 -4.739 1.00 97.25 453 ARG A O 1
ATOM 3441 N N . TRP A 1 454 ? 29.345 -16.131 -4.289 1.00 97.94 454 TRP A N 1
ATOM 3442 C CA . TRP A 1 454 ? 28.562 -17.159 -4.970 1.00 97.94 454 TRP A CA 1
ATOM 3443 C C . TRP A 1 454 ? 28.135 -16.651 -6.348 1.00 97.94 454 TRP A C 1
ATOM 3445 O O . TRP A 1 454 ? 27.773 -15.484 -6.501 1.00 97.94 454 TRP A O 1
ATOM 3455 N N . ARG A 1 455 ? 28.182 -17.520 -7.361 1.00 97.12 455 ARG A N 1
ATOM 3456 C CA . ARG A 1 455 ? 27.897 -17.185 -8.764 1.00 97.12 455 ARG A CA 1
ATOM 3457 C C . ARG A 1 455 ? 26.911 -18.183 -9.354 1.00 97.12 455 ARG A C 1
ATOM 3459 O O . ARG A 1 455 ? 27.232 -19.365 -9.444 1.00 97.12 455 ARG A O 1
ATOM 3466 N N . ILE A 1 456 ? 25.753 -17.706 -9.805 1.00 97.12 456 ILE A N 1
ATOM 3467 C CA . ILE A 1 456 ? 24.800 -18.473 -10.617 1.00 97.12 456 ILE A CA 1
ATOM 3468 C C . ILE A 1 456 ? 24.986 -18.067 -12.076 1.00 97.12 456 ILE A C 1
ATOM 3470 O O . ILE A 1 456 ? 24.730 -16.916 -12.435 1.00 97.12 456 ILE A O 1
ATOM 3474 N N . GLU A 1 457 ? 25.401 -19.004 -12.927 1.00 94.56 457 GLU A N 1
ATOM 3475 C CA . GLU A 1 457 ? 25.604 -18.740 -14.354 1.00 94.56 457 GLU A CA 1
ATOM 3476 C C . GLU A 1 457 ? 24.369 -19.063 -15.197 1.00 94.56 457 GLU A C 1
ATOM 3478 O O . GLU A 1 457 ? 23.730 -20.104 -15.060 1.00 94.56 457 GLU A O 1
ATOM 3483 N N . ASN A 1 458 ? 24.068 -18.174 -16.140 1.00 90.56 458 ASN A N 1
ATOM 3484 C CA . ASN A 1 458 ? 22.944 -18.257 -17.065 1.00 90.56 458 ASN A CA 1
ATOM 3485 C C . ASN A 1 458 ? 21.559 -18.485 -16.402 1.00 90.56 458 ASN A C 1
ATOM 3487 O O . ASN A 1 458 ? 20.766 -19.266 -16.946 1.00 90.56 458 ASN A O 1
ATOM 3491 N N . PRO A 1 459 ? 21.210 -17.818 -15.279 1.00 91.75 459 PRO A N 1
ATOM 3492 C CA . PRO A 1 459 ? 19.971 -18.076 -14.537 1.00 91.75 459 PRO A CA 1
ATOM 3493 C C . PRO A 1 459 ? 18.722 -17.988 -15.425 1.00 91.75 459 PRO A C 1
ATOM 3495 O O . PRO A 1 459 ? 18.555 -17.054 -16.221 1.00 91.75 459 PRO A O 1
ATOM 3498 N N . ARG A 1 460 ? 17.807 -18.956 -15.298 1.00 89.50 460 ARG A N 1
ATOM 3499 C CA . ARG A 1 460 ? 16.625 -19.053 -16.177 1.00 89.50 460 ARG A CA 1
ATOM 3500 C C . ARG A 1 460 ? 15.644 -17.909 -15.943 1.00 89.50 460 ARG A C 1
ATOM 3502 O O . ARG A 1 460 ? 15.077 -17.408 -16.908 1.00 89.50 460 ARG A O 1
ATOM 3509 N N . GLY A 1 461 ? 15.524 -17.425 -14.703 1.00 86.56 461 GLY A N 1
ATOM 3510 C CA . GLY A 1 461 ? 14.723 -16.241 -14.371 1.00 86.56 461 GLY A CA 1
ATOM 3511 C C . GLY A 1 461 ? 15.106 -15.001 -15.192 1.00 86.56 461 GLY A C 1
ATOM 3512 O O . GLY A 1 461 ? 14.220 -14.318 -15.700 1.00 86.56 461 GLY A O 1
ATOM 3513 N N . MET A 1 462 ? 16.408 -14.765 -15.414 1.00 88.19 462 MET A N 1
ATOM 3514 C CA . MET A 1 462 ? 16.893 -13.679 -16.279 1.00 88.19 462 MET A CA 1
ATOM 3515 C C . MET A 1 462 ? 16.566 -13.936 -17.756 1.00 88.19 462 MET A C 1
ATOM 3517 O O . MET A 1 462 ? 16.071 -13.049 -18.445 1.00 88.19 462 MET A O 1
ATOM 3521 N N . ARG A 1 463 ? 16.758 -15.164 -18.255 1.00 83.06 463 ARG A N 1
ATOM 3522 C CA . ARG A 1 463 ? 16.426 -15.516 -19.653 1.00 83.06 463 ARG A CA 1
ATOM 3523 C C . ARG A 1 463 ? 14.931 -15.387 -19.988 1.00 83.06 463 ARG A C 1
ATOM 3525 O O . ARG A 1 463 ? 14.584 -15.245 -21.156 1.00 83.06 463 ARG A O 1
ATOM 3532 N N . LEU A 1 464 ? 14.059 -15.393 -18.978 1.00 84.38 464 LEU A N 1
ATOM 3533 C CA . LEU A 1 464 ? 12.607 -15.205 -19.100 1.00 84.38 464 LEU A CA 1
ATOM 3534 C C . LEU A 1 464 ? 12.155 -13.741 -18.912 1.00 84.38 464 LEU A C 1
ATOM 3536 O O . LEU A 1 464 ? 10.956 -13.451 -18.989 1.00 84.38 464 LEU A O 1
ATOM 3540 N N . ALA A 1 465 ? 13.086 -12.810 -18.684 1.00 83.31 465 ALA A N 1
ATOM 3541 C CA . ALA A 1 465 ? 12.787 -11.390 -18.550 1.00 83.31 465 ALA A CA 1
ATOM 3542 C C . ALA A 1 465 ? 12.262 -10.777 -19.862 1.00 83.31 465 ALA A C 1
ATOM 3544 O O . ALA A 1 465 ? 12.812 -11.001 -20.946 1.00 83.31 465 ALA A O 1
ATOM 3545 N N . LYS A 1 466 ? 11.217 -9.948 -19.740 1.00 80.56 466 LYS A N 1
ATOM 3546 C CA . LYS A 1 466 ? 10.736 -9.038 -20.790 1.00 80.56 466 LYS A CA 1
ATOM 3547 C C . LYS A 1 466 ? 10.717 -7.595 -20.252 1.00 80.56 466 LYS A C 1
ATOM 3549 O O . LYS A 1 466 ? 10.650 -7.411 -19.032 1.00 80.56 466 LYS A O 1
ATOM 3554 N N . PRO A 1 467 ? 10.772 -6.562 -21.116 1.00 74.31 467 PRO A N 1
ATOM 3555 C CA . PRO A 1 467 ? 10.772 -5.162 -20.679 1.00 74.31 467 PRO A CA 1
ATOM 3556 C C . PRO A 1 467 ? 9.403 -4.662 -20.181 1.00 74.31 467 PRO A C 1
ATOM 3558 O O . PRO A 1 467 ? 9.329 -3.570 -19.637 1.00 74.31 467 PRO A O 1
ATOM 3561 N N . ASP A 1 468 ? 8.336 -5.450 -20.345 1.00 68.00 468 ASP A N 1
ATOM 3562 C CA . ASP A 1 468 ? 6.955 -5.112 -19.959 1.00 68.00 468 ASP A CA 1
ATOM 3563 C C . ASP A 1 468 ? 6.692 -5.091 -18.431 1.00 68.00 468 ASP A C 1
ATOM 3565 O O . ASP A 1 468 ? 5.619 -4.670 -18.010 1.00 68.00 468 ASP A O 1
ATOM 3569 N N . GLY A 1 469 ? 7.657 -5.504 -17.593 1.00 70.06 469 GLY A N 1
ATOM 3570 C CA . GLY A 1 469 ? 7.602 -5.360 -16.131 1.00 70.06 469 GLY A CA 1
ATOM 3571 C C . GLY A 1 469 ? 8.020 -6.601 -15.333 1.00 70.06 469 GLY A C 1
ATOM 3572 O O . GLY A 1 469 ? 8.508 -7.596 -15.873 1.00 70.06 469 GLY A O 1
ATOM 3573 N N . PHE A 1 470 ? 7.821 -6.557 -14.014 1.00 74.44 470 PHE A N 1
ATOM 3574 C CA . PHE A 1 470 ? 8.111 -7.667 -13.094 1.00 74.44 470 PHE A CA 1
ATOM 3575 C C . PHE A 1 470 ? 6.954 -8.686 -13.050 1.00 74.44 470 PHE A C 1
ATOM 3577 O O . PHE A 1 470 ? 6.303 -8.871 -12.025 1.00 74.44 470 PHE A O 1
ATOM 3584 N N . ALA A 1 471 ? 6.663 -9.365 -14.164 1.00 69.81 471 ALA A N 1
ATOM 3585 C CA . ALA A 1 471 ? 5.612 -10.391 -14.184 1.00 69.81 471 ALA A CA 1
ATOM 3586 C C . ALA A 1 471 ? 6.004 -11.609 -13.322 1.00 69.81 471 ALA A C 1
ATOM 3588 O O . ALA A 1 471 ? 7.124 -12.109 -13.456 1.00 69.81 471 ALA A O 1
ATOM 3589 N N . TYR A 1 472 ? 5.090 -12.084 -12.464 1.00 62.34 472 TYR A N 1
ATOM 3590 C CA . TYR A 1 472 ? 5.316 -13.053 -11.372 1.00 62.34 472 TYR A CA 1
ATOM 3591 C C . TYR A 1 472 ? 6.331 -14.171 -11.659 1.00 62.34 472 TYR A C 1
ATOM 3593 O O . TYR A 1 472 ? 7.254 -14.376 -10.889 1.00 62.34 472 TYR A O 1
ATOM 3601 N N . GLN A 1 473 ? 6.241 -14.856 -12.797 1.00 69.12 473 GLN A N 1
ATOM 3602 C CA . GLN A 1 473 ? 6.995 -16.095 -13.036 1.00 69.12 473 GLN A CA 1
ATOM 3603 C C . GLN A 1 473 ? 8.488 -15.891 -13.411 1.00 69.12 473 GLN A C 1
ATOM 3605 O O . GLN A 1 473 ? 9.171 -16.848 -13.759 1.00 69.12 473 GLN A O 1
ATOM 3610 N N . ARG A 1 474 ? 9.026 -14.663 -13.384 1.00 84.69 474 ARG A N 1
ATOM 3611 C CA . ARG A 1 474 ? 10.373 -14.310 -13.900 1.00 84.69 474 ARG A CA 1
ATOM 3612 C C . ARG A 1 474 ? 11.430 -14.228 -12.796 1.00 84.69 474 ARG A C 1
ATOM 3614 O O . ARG A 1 474 ? 11.994 -13.163 -12.546 1.00 84.69 474 ARG A O 1
ATOM 3621 N N . ARG A 1 475 ? 11.659 -15.330 -12.081 1.00 88.50 475 ARG A N 1
ATOM 3622 C CA . ARG A 1 475 ? 12.392 -15.317 -10.804 1.00 88.50 475 ARG A CA 1
ATOM 3623 C C . ARG A 1 475 ? 13.477 -16.380 -10.690 1.00 88.50 475 ARG A C 1
ATOM 3625 O O . ARG A 1 475 ? 13.382 -17.440 -11.308 1.00 88.50 475 ARG A O 1
ATOM 3632 N N . VAL A 1 476 ? 14.454 -16.097 -9.833 1.00 92.19 476 VAL A N 1
ATOM 3633 C CA . VAL A 1 476 ? 15.295 -17.089 -9.151 1.00 92.19 476 VAL A CA 1
ATOM 3634 C C . VAL A 1 476 ? 15.082 -16.931 -7.646 1.00 92.19 476 VAL A C 1
ATOM 3636 O O . VAL A 1 476 ? 15.076 -15.816 -7.130 1.00 92.19 476 VAL A O 1
ATOM 3639 N N . VAL A 1 477 ? 14.884 -18.044 -6.952 1.00 92.19 477 VAL A N 1
ATOM 3640 C CA . VAL A 1 477 ? 14.718 -18.127 -5.499 1.00 92.19 477 VAL A CA 1
ATOM 3641 C C . VAL A 1 477 ? 15.964 -18.782 -4.912 1.00 92.19 477 VAL A C 1
ATOM 3643 O O . VAL A 1 477 ? 16.448 -19.772 -5.461 1.00 92.19 477 VAL A O 1
ATOM 3646 N N . LEU A 1 478 ? 16.478 -18.222 -3.818 1.00 94.62 478 LEU A N 1
ATOM 3647 C CA . LEU A 1 478 ? 17.640 -18.693 -3.068 1.00 94.62 478 LEU A CA 1
ATOM 3648 C C . LEU A 1 478 ? 17.224 -19.091 -1.644 1.00 94.62 478 LEU A C 1
ATOM 3650 O O . LEU A 1 478 ? 16.403 -18.409 -1.024 1.00 94.62 478 LEU A O 1
ATOM 3654 N N . GLY A 1 479 ? 17.837 -20.146 -1.106 1.00 93.88 479 GLY A N 1
ATOM 3655 C CA . GLY A 1 479 ? 17.809 -20.473 0.323 1.00 93.88 479 GLY A CA 1
ATOM 3656 C C . GLY A 1 479 ? 19.151 -20.139 0.968 1.00 93.88 479 GLY A C 1
ATOM 3657 O O . GLY A 1 479 ? 20.172 -20.698 0.564 1.00 93.88 479 GLY A O 1
ATOM 3658 N N . LEU A 1 480 ? 19.162 -19.241 1.957 1.00 93.19 480 LEU A N 1
ATOM 3659 C CA . LEU A 1 480 ? 20.370 -18.867 2.703 1.00 93.19 480 LEU A CA 1
ATOM 3660 C C . LEU A 1 480 ? 20.366 -19.532 4.082 1.00 93.19 480 LEU A C 1
ATOM 3662 O O . LEU A 1 480 ? 19.378 -19.441 4.808 1.00 93.19 480 LEU A O 1
ATOM 3666 N N . MET A 1 481 ? 21.474 -20.183 4.441 1.00 90.88 481 MET A N 1
ATOM 3667 C CA . MET A 1 481 ? 21.670 -20.842 5.739 1.00 90.88 481 MET A CA 1
ATOM 3668 C C . MET A 1 481 ? 23.061 -20.512 6.294 1.00 90.88 481 MET A C 1
ATOM 3670 O O . MET A 1 481 ? 23.986 -20.305 5.502 1.00 90.88 481 MET A O 1
ATOM 3674 N N . PRO A 1 482 ? 23.263 -20.512 7.621 1.00 90.25 482 PRO A N 1
ATOM 3675 C CA . PRO A 1 482 ? 24.609 -20.495 8.176 1.00 90.25 482 PRO A CA 1
ATOM 3676 C C . PRO A 1 482 ? 25.363 -21.805 7.861 1.00 90.25 482 PRO A C 1
ATOM 3678 O O . PRO A 1 482 ? 24.770 -22.836 7.520 1.00 90.25 482 PRO A O 1
ATOM 3681 N N . GLU A 1 483 ? 26.689 -21.762 7.977 1.00 87.19 483 GLU A N 1
ATOM 3682 C CA . GLU A 1 483 ? 27.559 -22.945 7.879 1.00 87.19 483 GLU A CA 1
ATOM 3683 C C . GLU A 1 483 ? 27.453 -23.839 9.126 1.00 87.19 483 GLU A C 1
ATOM 3685 O O . GLU A 1 483 ? 27.452 -25.064 9.013 1.00 87.19 483 GLU A O 1
ATOM 3690 N N . THR A 1 484 ? 27.287 -23.241 10.311 1.00 80.94 484 THR A N 1
ATOM 3691 C CA . THR A 1 484 ? 26.962 -23.937 11.566 1.00 80.94 484 THR A CA 1
ATOM 3692 C C . THR A 1 484 ? 25.827 -23.211 12.298 1.00 80.94 484 THR A C 1
ATOM 3694 O O . THR A 1 484 ? 25.771 -21.982 12.232 1.00 80.94 484 THR A O 1
ATOM 3697 N N . PRO A 1 485 ? 24.930 -23.913 13.021 1.00 68.81 485 PRO A N 1
ATOM 3698 C CA . PRO A 1 485 ? 23.832 -23.267 13.747 1.00 68.81 485 PRO A CA 1
ATOM 3699 C C . PRO A 1 485 ? 24.294 -22.195 14.742 1.00 68.81 485 PRO A C 1
ATOM 3701 O O . PRO A 1 485 ? 23.610 -21.193 14.902 1.00 68.81 485 PRO A O 1
ATOM 3704 N N . ASP A 1 486 ? 25.471 -22.370 15.351 1.00 66.94 486 ASP A N 1
ATOM 3705 C CA . ASP A 1 486 ? 26.044 -21.453 16.347 1.00 66.94 486 ASP A CA 1
ATOM 3706 C C . ASP A 1 486 ? 26.650 -20.171 15.745 1.00 66.94 486 ASP A C 1
ATOM 3708 O O . ASP A 1 486 ? 27.068 -19.276 16.480 1.00 66.94 486 ASP A O 1
ATOM 3712 N N . ALA A 1 487 ? 26.698 -20.034 14.415 1.00 64.44 487 ALA A N 1
ATOM 3713 C CA . ALA A 1 487 ? 27.254 -18.862 13.729 1.00 64.44 487 ALA A CA 1
ATOM 3714 C C . ALA A 1 487 ? 26.333 -17.617 13.763 1.00 64.44 487 ALA A C 1
ATOM 3716 O O . ALA A 1 487 ? 26.410 -16.763 12.876 1.00 64.44 487 ALA A O 1
ATOM 3717 N N . VAL A 1 488 ? 25.454 -17.525 14.768 1.00 62.50 488 VAL A N 1
ATOM 3718 C CA . VAL A 1 488 ? 24.383 -16.528 14.900 1.00 62.50 488 VAL A CA 1
ATOM 3719 C C . VAL A 1 488 ? 24.953 -15.136 15.173 1.00 62.50 488 VAL A C 1
ATOM 3721 O O . VAL A 1 488 ? 25.363 -14.815 16.289 1.00 62.50 488 VAL A O 1
ATOM 3724 N N . LYS A 1 489 ? 24.935 -14.281 14.150 1.00 65.94 489 LYS A N 1
ATOM 3725 C CA . LYS A 1 489 ? 25.135 -12.831 14.259 1.00 65.94 489 LYS A CA 1
ATOM 3726 C C . LYS A 1 489 ? 24.161 -12.119 13.317 1.00 65.94 489 LYS A C 1
ATOM 3728 O O . LYS A 1 489 ? 23.848 -12.624 12.242 1.00 65.94 489 LYS A O 1
ATOM 3733 N N . ASN A 1 490 ? 23.685 -10.952 13.744 1.00 79.25 490 ASN A N 1
ATOM 3734 C CA . ASN A 1 490 ? 22.744 -10.106 13.004 1.00 79.25 490 ASN A CA 1
ATOM 3735 C C . ASN A 1 490 ? 23.444 -8.865 12.439 1.00 79.25 490 ASN A C 1
ATOM 3737 O O . ASN A 1 490 ? 24.542 -8.521 12.877 1.00 79.25 490 ASN A O 1
ATOM 3741 N N . GLY A 1 491 ? 22.801 -8.188 11.485 1.00 79.06 491 GLY A N 1
ATOM 3742 C CA . GLY A 1 491 ? 23.344 -6.986 10.849 1.00 79.06 491 GLY A CA 1
ATOM 3743 C C . GLY A 1 491 ? 24.519 -7.255 9.904 1.00 79.06 491 GLY A C 1
ATOM 3744 O O . GLY A 1 491 ? 25.314 -6.353 9.651 1.00 79.06 491 GLY A O 1
ATOM 3745 N N . HIS A 1 492 ? 24.654 -8.477 9.383 1.00 85.56 492 HIS A N 1
ATOM 3746 C CA . HIS A 1 492 ? 25.636 -8.768 8.340 1.00 85.56 492 HIS A CA 1
ATOM 3747 C C . HIS A 1 492 ? 25.245 -8.053 7.043 1.00 85.56 492 HIS A C 1
ATOM 3749 O O . HIS A 1 492 ? 24.096 -8.145 6.627 1.00 85.56 492 HIS A O 1
ATOM 3755 N N . LEU A 1 493 ? 26.180 -7.405 6.349 1.00 92.81 493 LEU A N 1
ATOM 3756 C CA . LEU A 1 493 ? 25.915 -6.957 4.982 1.00 92.81 493 LEU A CA 1
ATOM 3757 C C . LEU A 1 493 ? 25.957 -8.148 4.016 1.00 92.81 493 LEU A C 1
ATOM 3759 O O . LEU A 1 493 ? 26.783 -9.050 4.145 1.00 92.81 493 LEU A O 1
ATOM 3763 N N . VAL A 1 494 ? 25.058 -8.133 3.038 1.00 95.38 494 VAL A N 1
ATOM 3764 C CA . VAL A 1 494 ? 25.100 -8.982 1.845 1.00 95.38 494 VAL A CA 1
ATOM 3765 C C . VAL A 1 494 ? 25.150 -8.064 0.637 1.00 95.38 494 VAL A C 1
ATOM 3767 O O . VAL A 1 494 ? 24.335 -7.147 0.525 1.00 95.38 494 VAL A O 1
ATOM 3770 N N . PHE A 1 495 ? 26.093 -8.320 -0.265 1.00 96.31 495 PHE A N 1
ATOM 3771 C CA . PHE A 1 495 ? 26.270 -7.561 -1.503 1.00 96.31 495 PHE A CA 1
ATOM 3772 C C . PHE A 1 495 ? 25.884 -8.433 -2.692 1.00 96.31 495 PHE A C 1
ATOM 3774 O O . PHE A 1 495 ? 26.109 -9.643 -2.673 1.00 96.31 495 PHE A O 1
ATOM 3781 N N . TRP A 1 496 ? 25.305 -7.850 -3.733 1.00 96.25 496 TRP A N 1
ATOM 3782 C CA . TRP A 1 496 ? 24.945 -8.575 -4.946 1.00 96.25 496 TRP A CA 1
ATOM 3783 C C . TRP A 1 496 ? 25.016 -7.677 -6.177 1.00 96.25 496 TRP A C 1
ATOM 3785 O O . TRP A 1 496 ? 24.830 -6.463 -6.104 1.00 96.25 496 TRP A O 1
ATOM 3795 N N . HIS A 1 497 ? 25.252 -8.291 -7.333 1.00 93.25 497 HIS A N 1
ATOM 3796 C CA . HIS A 1 497 ? 25.201 -7.613 -8.625 1.00 93.25 497 HIS A CA 1
ATOM 3797 C C . HIS A 1 497 ? 24.804 -8.585 -9.736 1.00 93.25 497 HIS A C 1
ATOM 3799 O O . HIS A 1 497 ? 24.907 -9.810 -9.604 1.00 93.25 497 HIS A O 1
ATOM 3805 N N . LEU A 1 498 ? 24.344 -8.031 -10.855 1.00 92.31 498 LEU A N 1
ATOM 3806 C CA . LEU A 1 498 ? 24.133 -8.786 -12.089 1.00 92.31 498 LEU A CA 1
ATOM 3807 C C . LEU A 1 498 ? 25.372 -8.670 -12.976 1.00 92.31 498 LEU A C 1
ATOM 3809 O O . LEU A 1 498 ? 26.022 -7.631 -13.012 1.00 92.31 498 LEU A O 1
ATOM 3813 N N . GLU A 1 499 ? 25.681 -9.718 -13.725 1.00 89.25 499 GLU A N 1
ATOM 3814 C CA . GLU A 1 499 ? 26.694 -9.702 -14.781 1.00 89.25 499 GLU A CA 1
ATOM 3815 C C . GLU A 1 499 ? 26.076 -10.086 -16.124 1.00 89.25 499 GLU A C 1
ATOM 3817 O O . GLU A 1 499 ? 25.124 -10.865 -16.183 1.00 89.25 499 GLU A O 1
ATOM 3822 N N . ASN A 1 500 ? 26.662 -9.598 -17.217 1.00 87.19 500 ASN A N 1
ATOM 3823 C CA . ASN A 1 500 ? 26.503 -10.182 -18.544 1.00 87.19 500 ASN A CA 1
ATOM 3824 C C . ASN A 1 500 ? 27.829 -10.122 -19.312 1.00 87.19 500 ASN A C 1
ATOM 3826 O O . ASN A 1 500 ? 28.404 -9.053 -19.484 1.00 87.19 500 ASN A O 1
ATOM 3830 N N . ASP A 1 501 ? 28.307 -11.276 -19.778 1.00 84.12 501 ASP A N 1
ATOM 3831 C CA . ASP A 1 501 ? 29.557 -11.412 -20.545 1.00 84.12 501 ASP A CA 1
ATOM 3832 C C . ASP A 1 501 ? 30.797 -10.808 -19.853 1.00 84.12 501 ASP A C 1
ATOM 3834 O O . ASP A 1 501 ? 31.654 -10.183 -20.473 1.00 84.12 501 ASP A O 1
ATOM 3838 N N . GLY A 1 502 ? 30.873 -10.983 -18.529 1.00 74.81 502 GLY A N 1
ATOM 3839 C CA . GLY A 1 502 ? 31.946 -10.458 -17.675 1.00 74.81 502 GLY A CA 1
ATOM 3840 C C . GLY A 1 502 ? 31.794 -8.984 -17.282 1.00 74.81 502 GLY A C 1
ATOM 3841 O O . GLY A 1 502 ? 32.571 -8.496 -16.465 1.00 74.81 502 GLY A O 1
ATOM 3842 N N . GLN A 1 503 ? 30.794 -8.272 -17.810 1.00 74.00 503 GLN A N 1
ATOM 3843 C CA . GLN A 1 503 ? 30.472 -6.907 -17.393 1.00 74.00 503 GLN A CA 1
ATOM 3844 C C . GLN A 1 503 ? 29.467 -6.947 -16.241 1.00 74.00 503 GLN A C 1
ATOM 3846 O O . GLN A 1 503 ? 28.327 -7.376 -16.422 1.00 74.00 503 GLN A O 1
ATOM 3851 N N . ALA A 1 504 ? 29.900 -6.518 -15.057 1.00 76.31 504 ALA A N 1
ATOM 3852 C CA . ALA A 1 504 ? 29.058 -6.382 -13.873 1.00 76.31 504 ALA A CA 1
ATOM 3853 C C . ALA A 1 504 ? 28.301 -5.045 -13.871 1.00 76.31 504 ALA A C 1
ATOM 3855 O O . ALA A 1 504 ? 28.891 -4.021 -14.206 1.00 76.31 504 ALA A O 1
ATOM 3856 N N . ASP A 1 505 ? 27.044 -5.060 -13.432 1.00 73.69 505 ASP A N 1
ATOM 3857 C CA . ASP A 1 505 ? 26.184 -3.913 -13.096 1.00 73.69 505 ASP A CA 1
ATOM 3858 C C . ASP A 1 505 ? 26.704 -3.190 -11.824 1.00 73.69 505 ASP A C 1
ATOM 3860 O O . ASP A 1 505 ? 27.761 -3.524 -11.277 1.00 73.69 505 ASP A O 1
ATOM 3864 N N . VAL A 1 506 ? 25.970 -2.184 -11.354 1.00 74.94 506 VAL A N 1
ATOM 3865 C CA . VAL A 1 506 ? 26.092 -1.593 -10.014 1.00 74.94 506 VAL A CA 1
ATOM 3866 C C . VAL A 1 506 ? 25.883 -2.675 -8.944 1.00 74.94 506 VAL A C 1
ATOM 3868 O O . VAL A 1 506 ? 24.983 -3.507 -9.064 1.00 74.94 506 VAL A O 1
ATOM 3871 N N . GLU A 1 507 ? 26.714 -2.647 -7.900 1.00 85.81 507 GLU A N 1
ATOM 3872 C CA . GLU A 1 507 ? 26.567 -3.489 -6.709 1.00 85.81 507 GLU A CA 1
ATOM 3873 C C . GLU A 1 507 ? 25.518 -2.878 -5.767 1.00 85.81 507 GLU A C 1
ATOM 3875 O O . GLU A 1 507 ? 25.574 -1.690 -5.449 1.00 85.81 507 GLU A O 1
ATOM 3880 N N . GLU A 1 508 ? 24.557 -3.689 -5.333 1.00 92.50 508 GLU A N 1
ATOM 3881 C CA . GLU A 1 508 ? 23.509 -3.332 -4.374 1.00 92.50 508 GLU A CA 1
ATOM 3882 C C . GLU A 1 508 ? 23.673 -4.183 -3.101 1.00 92.50 508 GLU A C 1
ATOM 3884 O O . GLU A 1 508 ? 24.255 -5.270 -3.135 1.00 92.50 508 GLU A O 1
ATOM 3889 N N . SER A 1 509 ? 23.181 -3.707 -1.953 1.00 94.38 509 SER A N 1
ATOM 3890 C CA . SER A 1 509 ? 23.352 -4.404 -0.671 1.00 94.38 509 SER A CA 1
ATOM 3891 C C . SER A 1 509 ? 22.146 -4.294 0.261 1.00 94.38 509 SER A C 1
ATOM 3893 O O . SER A 1 509 ? 21.269 -3.447 0.086 1.00 94.38 509 SER A O 1
ATOM 3895 N N . PHE A 1 510 ? 22.083 -5.203 1.235 1.00 95.62 510 PHE A N 1
ATOM 3896 C CA . PHE A 1 510 ? 21.058 -5.253 2.280 1.00 95.62 510 PHE A CA 1
ATOM 3897 C C . PHE A 1 510 ? 21.600 -5.923 3.550 1.00 95.62 510 PHE A C 1
ATOM 3899 O O . PHE A 1 510 ? 22.632 -6.597 3.510 1.00 95.62 510 PHE A O 1
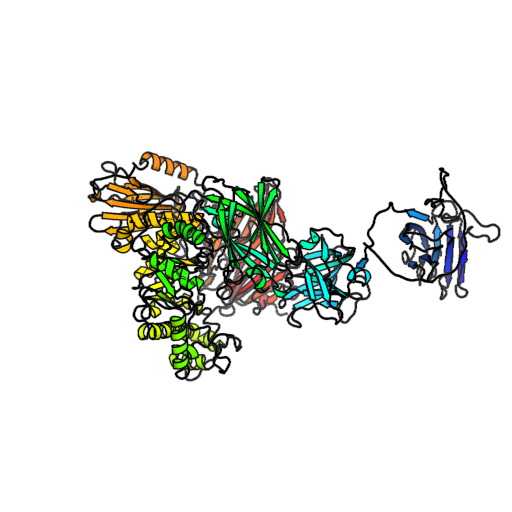ATOM 3906 N N . LEU A 1 511 ? 20.904 -5.751 4.678 1.00 94.50 511 LEU A N 1
ATOM 3907 C CA . LEU A 1 511 ? 21.246 -6.425 5.934 1.00 94.50 511 LEU A CA 1
ATOM 3908 C C . LEU A 1 511 ? 20.639 -7.835 5.997 1.00 94.50 511 LEU A C 1
ATOM 3910 O O . LEU A 1 511 ? 19.441 -8.017 5.803 1.00 94.50 511 LEU A O 1
ATOM 3914 N N . LEU A 1 512 ? 21.459 -8.829 6.315 1.00 94.12 512 LEU A N 1
ATOM 3915 C CA . LEU A 1 512 ? 21.064 -10.189 6.654 1.00 94.12 512 LEU A CA 1
ATOM 3916 C C . LEU A 1 512 ? 21.068 -10.360 8.177 1.00 94.12 512 LEU A C 1
ATOM 3918 O O . LEU A 1 512 ? 22.090 -10.165 8.842 1.00 94.12 512 LEU A O 1
ATOM 3922 N N . ASN A 1 513 ? 19.932 -10.806 8.702 1.00 93.38 513 ASN A N 1
ATOM 3923 C CA . ASN A 1 513 ? 19.769 -11.228 10.085 1.00 93.38 513 ASN A CA 1
ATOM 3924 C C . ASN A 1 513 ? 19.500 -12.736 10.129 1.00 93.38 513 ASN A C 1
ATOM 3926 O O . ASN A 1 513 ? 18.691 -13.260 9.355 1.00 93.38 513 ASN A O 1
ATOM 3930 N N . ILE A 1 514 ? 20.169 -13.423 11.053 1.00 91.62 514 ILE A N 1
ATOM 3931 C CA . ILE A 1 514 ? 19.992 -14.847 11.325 1.00 91.62 514 ILE A CA 1
ATOM 3932 C C . ILE A 1 514 ? 19.315 -14.955 12.690 1.00 91.62 514 ILE A C 1
ATOM 3934 O O . ILE A 1 514 ? 19.944 -14.857 13.741 1.00 91.62 514 ILE A O 1
ATOM 3938 N N . LEU A 1 515 ? 17.998 -15.119 12.655 1.00 91.50 515 LEU A N 1
ATOM 3939 C CA . LEU A 1 515 ? 17.154 -15.325 13.821 1.00 91.50 515 LEU A CA 1
ATOM 3940 C C . LEU A 1 515 ? 17.506 -16.664 14.502 1.00 91.50 515 LEU A C 1
ATOM 3942 O O . LEU A 1 515 ? 17.867 -17.628 13.811 1.00 91.50 515 LEU A O 1
ATOM 3946 N N . PRO A 1 516 ? 17.373 -16.771 15.839 1.00 90.31 516 PRO A N 1
ATOM 3947 C CA . PRO A 1 516 ? 17.431 -18.066 16.515 1.00 90.31 516 PRO A CA 1
ATOM 3948 C C . PRO A 1 516 ? 16.330 -18.998 15.972 1.00 90.31 516 PRO A C 1
ATOM 3950 O O . PRO A 1 516 ? 15.339 -18.498 15.438 1.00 90.31 516 PRO A O 1
ATOM 3953 N N . PRO A 1 517 ? 16.463 -20.333 16.105 1.00 89.94 517 PRO A N 1
ATOM 3954 C CA . PRO A 1 517 ? 15.398 -21.273 15.753 1.00 89.94 517 PRO A CA 1
ATOM 3955 C C . PRO A 1 517 ? 14.048 -20.856 16.347 1.00 89.94 517 PRO A C 1
ATOM 3957 O O . PRO A 1 517 ? 13.995 -20.357 17.474 1.00 89.94 517 PRO A O 1
ATOM 3960 N N . MET A 1 518 ? 12.971 -21.053 15.585 1.00 90.38 518 MET A N 1
ATOM 3961 C CA . MET A 1 518 ? 11.624 -20.651 16.001 1.00 90.38 518 MET A CA 1
ATOM 3962 C C . MET A 1 518 ? 11.251 -21.314 17.344 1.00 90.38 518 MET A C 1
ATOM 3964 O O . MET A 1 518 ? 11.560 -22.498 17.535 1.00 90.38 518 MET A O 1
ATOM 3968 N N . PRO A 1 519 ? 10.632 -20.583 18.295 1.00 85.62 519 PRO A N 1
ATOM 3969 C CA . PRO A 1 519 ? 10.097 -21.200 19.504 1.00 85.62 519 PRO A CA 1
ATOM 3970 C C . PRO A 1 519 ? 9.056 -22.264 19.142 1.00 85.62 519 PRO A C 1
ATOM 3972 O O . PRO A 1 519 ? 8.425 -22.193 18.096 1.00 85.62 519 PRO A O 1
ATOM 3975 N N . LYS A 1 520 ? 8.866 -23.249 20.022 1.00 88.88 520 LYS A N 1
ATOM 3976 C CA . LYS A 1 520 ? 7.809 -24.248 19.845 1.00 88.88 520 LYS A CA 1
ATOM 3977 C C . LYS A 1 520 ? 6.538 -23.792 20.528 1.00 88.88 520 LYS A C 1
ATOM 3979 O O . LYS A 1 520 ? 6.555 -23.598 21.748 1.00 88.88 520 LYS A O 1
ATOM 3984 N N . THR A 1 521 ? 5.454 -23.651 19.776 1.00 92.00 521 THR A N 1
ATOM 3985 C CA . THR A 1 521 ? 4.203 -23.074 20.278 1.00 92.00 521 THR A CA 1
ATOM 3986 C C . THR A 1 521 ? 2.986 -23.930 19.888 1.00 92.00 521 THR A C 1
ATOM 3988 O O . THR A 1 521 ? 3.039 -24.738 18.957 1.00 92.00 521 THR A O 1
ATOM 3991 N N . PRO A 1 522 ? 1.876 -23.867 20.648 1.00 93.38 522 PRO A N 1
ATOM 3992 C CA . PRO A 1 522 ? 0.697 -24.658 20.330 1.00 93.38 522 PRO A CA 1
ATOM 3993 C C . PRO A 1 522 ? -0.068 -24.024 19.164 1.00 93.38 522 PRO A C 1
ATOM 3995 O O . PRO A 1 522 ? -0.649 -22.957 19.316 1.00 93.38 522 PRO A O 1
ATOM 3998 N N . ASN A 1 523 ? -0.141 -24.710 18.026 1.00 94.75 523 ASN A N 1
ATOM 3999 C CA . ASN A 1 523 ? -1.016 -24.292 16.933 1.00 94.75 523 ASN A CA 1
ATOM 4000 C C . ASN A 1 523 ? -2.505 -24.603 17.210 1.00 94.75 523 ASN A C 1
ATOM 4002 O O . ASN A 1 523 ? -2.814 -25.594 17.886 1.00 94.75 523 ASN A O 1
ATOM 4006 N N . PRO A 1 524 ? -3.439 -23.789 16.679 1.00 95.94 524 PRO A N 1
ATOM 4007 C CA . PRO A 1 524 ? -4.876 -24.022 16.780 1.00 95.94 524 PRO A CA 1
ATOM 4008 C C . PRO A 1 524 ? -5.296 -25.237 15.933 1.00 95.94 524 PRO A C 1
ATOM 4010 O O . PRO A 1 524 ? -4.630 -25.602 14.963 1.00 95.94 524 PRO A O 1
ATOM 4013 N N . LYS A 1 525 ? -6.393 -25.905 16.307 1.00 94.19 525 LYS A N 1
ATOM 4014 C CA . LYS A 1 525 ? -6.806 -27.197 15.718 1.00 94.19 525 LYS A CA 1
ATOM 4015 C C . LYS A 1 525 ? -7.844 -27.053 14.605 1.00 94.19 525 LYS A C 1
ATOM 4017 O O . LYS A 1 525 ? -8.067 -28.001 13.853 1.00 94.19 525 LYS A O 1
ATOM 4022 N N . ARG A 1 526 ? -8.536 -25.915 14.549 1.00 94.25 526 ARG A N 1
ATOM 4023 C CA . ARG A 1 526 ? -9.712 -25.651 13.703 1.00 94.25 526 ARG A CA 1
ATOM 4024 C C . ARG A 1 526 ? -9.586 -24.345 12.917 1.00 94.25 526 ARG A C 1
ATOM 4026 O O . ARG A 1 526 ? -10.096 -24.285 11.797 1.00 94.25 526 ARG A O 1
ATOM 4033 N N . PHE A 1 527 ? -8.901 -23.339 13.462 1.00 95.81 527 PHE A N 1
ATOM 4034 C CA . PHE A 1 527 ? -8.567 -22.095 12.769 1.00 95.81 527 PHE A CA 1
ATOM 4035 C C . PHE A 1 527 ? -7.541 -22.351 11.650 1.00 95.81 527 PHE A C 1
ATOM 4037 O O . PHE A 1 527 ? -6.438 -22.832 11.900 1.00 95.81 527 PHE A O 1
ATOM 4044 N N . LYS A 1 528 ? -7.909 -22.060 10.397 1.00 92.75 528 LYS A N 1
ATOM 4045 C CA . LYS A 1 528 ? -7.102 -22.389 9.203 1.00 92.75 528 LYS A CA 1
ATOM 4046 C C . LYS A 1 528 ? -6.263 -21.206 8.719 1.00 92.75 528 LYS A C 1
ATOM 4048 O O . LYS A 1 528 ? -6.803 -20.110 8.583 1.00 92.75 528 LYS A O 1
ATOM 4053 N N . PHE A 1 529 ? -5.008 -21.448 8.330 1.00 92.00 529 PHE A N 1
ATOM 4054 C CA . PHE A 1 529 ? -4.164 -20.437 7.680 1.00 92.00 529 PHE A CA 1
ATOM 4055 C C . PHE A 1 529 ? -3.880 -20.777 6.206 1.00 92.00 529 PHE A C 1
ATOM 4057 O O . PHE A 1 529 ? -3.063 -21.646 5.898 1.00 92.00 529 PHE A O 1
ATOM 4064 N N . PHE A 1 530 ? -4.541 -20.073 5.282 1.00 89.19 530 PHE A N 1
ATOM 4065 C CA . PHE A 1 530 ? -4.417 -20.283 3.832 1.00 89.19 530 PHE A CA 1
ATOM 4066 C C . PHE A 1 530 ? -3.327 -19.421 3.179 1.00 89.19 530 PHE A C 1
ATOM 4068 O O . PHE A 1 530 ? -3.263 -18.210 3.391 1.00 89.19 530 PHE A O 1
ATOM 4075 N N . ARG A 1 531 ? -2.516 -20.021 2.296 1.00 87.75 531 ARG A N 1
ATOM 4076 C CA . ARG A 1 531 ? -1.456 -19.338 1.533 1.00 87.75 531 ARG A CA 1
ATOM 4077 C C . ARG A 1 531 ? -1.687 -19.371 0.022 1.00 87.75 531 ARG A C 1
ATOM 4079 O O . ARG A 1 531 ? -1.683 -20.438 -0.593 1.00 87.75 531 ARG A O 1
ATOM 4086 N N . TRP A 1 532 ? -1.839 -18.196 -0.594 1.00 83.81 532 TRP A N 1
ATOM 4087 C CA . TRP A 1 532 ? -2.224 -18.060 -2.010 1.00 83.81 532 TRP A CA 1
ATOM 4088 C C . TRP A 1 532 ? -1.086 -18.263 -3.033 1.00 83.81 532 TRP A C 1
ATOM 4090 O O . TRP A 1 532 ? -1.296 -18.098 -4.231 1.00 83.81 532 TRP A O 1
ATOM 4100 N N . ASN A 1 533 ? 0.122 -18.649 -2.617 1.00 76.81 533 ASN A N 1
ATOM 4101 C CA . ASN A 1 533 ? 1.138 -19.157 -3.544 1.00 76.81 533 ASN A CA 1
ATOM 4102 C C . ASN A 1 533 ? 1.977 -20.267 -2.887 1.00 76.81 533 ASN A C 1
ATOM 4104 O O . ASN A 1 533 ? 1.936 -20.454 -1.673 1.00 76.81 533 ASN A O 1
ATOM 4108 N N . TYR A 1 534 ? 2.703 -21.020 -3.715 1.00 73.50 534 TYR A N 1
ATOM 4109 C CA . TYR A 1 534 ? 3.541 -22.159 -3.324 1.00 73.50 534 TYR A CA 1
ATOM 4110 C C . TYR A 1 534 ? 5.044 -21.936 -3.625 1.00 73.50 534 TYR A C 1
ATOM 4112 O O . TYR A 1 534 ? 5.865 -22.782 -3.286 1.00 73.50 534 TYR A O 1
ATOM 4120 N N . GLU A 1 535 ? 5.425 -20.837 -4.298 1.00 69.12 535 GLU A N 1
ATOM 4121 C CA . GLU A 1 535 ? 6.771 -20.644 -4.888 1.00 69.12 535 GLU A CA 1
ATOM 4122 C C . GLU A 1 535 ? 7.947 -20.657 -3.887 1.00 69.12 535 GLU A C 1
ATOM 4124 O O . GLU A 1 535 ? 9.099 -20.748 -4.305 1.00 69.12 535 GLU A O 1
ATOM 4129 N N . ASP A 1 536 ? 7.689 -20.555 -2.586 1.00 68.50 536 ASP A N 1
ATOM 4130 C CA . ASP A 1 536 ? 8.652 -20.754 -1.492 1.00 68.50 536 ASP A CA 1
ATOM 4131 C C . ASP A 1 536 ? 8.819 -22.212 -1.052 1.00 68.50 536 ASP A C 1
ATOM 4133 O O . ASP A 1 536 ? 9.902 -22.591 -0.626 1.00 68.50 536 ASP A O 1
ATOM 4137 N N . LEU A 1 537 ? 7.801 -23.054 -1.231 1.00 80.12 537 LEU A N 1
ATOM 4138 C CA . LEU A 1 537 ? 7.867 -24.497 -0.967 1.00 80.12 537 LEU A CA 1
ATOM 4139 C C . LEU A 1 537 ? 8.591 -25.249 -2.101 1.00 80.12 537 LEU A C 1
ATOM 4141 O O . LEU A 1 537 ? 8.760 -26.462 -2.049 1.00 80.12 537 LEU A O 1
ATOM 4145 N N . ALA A 1 538 ? 9.001 -24.530 -3.147 1.00 81.69 538 ALA A N 1
ATOM 4146 C CA . ALA A 1 538 ? 9.497 -25.043 -4.420 1.00 81.69 538 ALA A CA 1
ATOM 4147 C C . ALA A 1 538 ? 11.005 -25.379 -4.446 1.00 81.69 538 ALA A C 1
ATOM 4149 O O . ALA A 1 538 ? 11.581 -25.493 -5.533 1.00 81.69 538 ALA A O 1
ATOM 4150 N N . PHE A 1 539 ? 11.639 -25.527 -3.276 1.00 89.56 539 PHE A N 1
ATOM 4151 C CA . PHE A 1 539 ? 13.056 -25.876 -3.142 1.00 89.56 539 PHE A CA 1
ATOM 4152 C C . PHE A 1 539 ? 13.413 -27.150 -3.929 1.00 89.56 539 PHE A C 1
ATOM 4154 O O . PHE A 1 539 ? 12.676 -28.145 -3.953 1.00 89.56 539 PHE A O 1
ATOM 4161 N N . SER A 1 540 ? 14.559 -27.103 -4.605 1.00 90.38 540 SER A N 1
ATOM 4162 C CA . SER A 1 540 ? 15.060 -28.160 -5.484 1.00 90.38 540 SER A CA 1
ATOM 4163 C C . SER A 1 540 ? 15.718 -29.309 -4.729 1.00 90.38 540 SER A C 1
ATOM 4165 O O . SER A 1 540 ? 15.798 -30.414 -5.265 1.00 90.38 540 SER A O 1
ATOM 4167 N N . ARG A 1 541 ? 16.123 -29.068 -3.477 1.00 91.75 541 ARG A N 1
ATOM 4168 C CA . ARG A 1 541 ? 16.667 -30.080 -2.569 1.00 91.75 541 ARG A CA 1
ATOM 4169 C C . ARG A 1 541 ? 15.707 -30.388 -1.424 1.00 91.75 541 ARG A C 1
ATOM 4171 O O . ARG A 1 541 ? 15.164 -29.476 -0.802 1.00 91.75 541 ARG A O 1
ATOM 4178 N N . ASP A 1 542 ? 15.563 -31.667 -1.093 1.00 93.25 542 ASP A N 1
ATOM 4179 C CA . ASP A 1 542 ? 14.685 -32.110 -0.003 1.00 93.25 542 ASP A CA 1
ATOM 4180 C C . ASP A 1 542 ? 15.211 -31.735 1.385 1.00 93.25 542 ASP A C 1
ATOM 4182 O O . ASP A 1 542 ? 14.413 -31.454 2.270 1.00 93.25 542 ASP A O 1
ATOM 4186 N N . ASP A 1 543 ? 16.530 -31.676 1.591 1.00 92.88 543 ASP A N 1
ATOM 4187 C CA . ASP A 1 543 ? 17.110 -31.278 2.879 1.00 92.88 543 ASP A CA 1
ATOM 4188 C C . ASP A 1 543 ? 16.849 -29.797 3.194 1.00 92.88 543 ASP A C 1
ATOM 4190 O O . ASP A 1 543 ? 16.490 -29.457 4.320 1.00 92.88 543 ASP A O 1
ATOM 4194 N N . VAL A 1 544 ? 16.948 -28.925 2.186 1.00 93.38 544 VAL A N 1
ATOM 4195 C CA . VAL A 1 544 ? 16.633 -27.493 2.314 1.00 93.38 544 VAL A CA 1
ATOM 4196 C C . VAL A 1 544 ? 15.124 -27.266 2.436 1.00 93.38 544 VAL A C 1
ATOM 4198 O O . VAL A 1 544 ? 14.704 -26.447 3.252 1.00 93.38 544 VAL A O 1
ATOM 4201 N N . LEU A 1 545 ? 14.299 -28.036 1.715 1.00 93.06 545 LEU A N 1
ATOM 4202 C CA . LEU A 1 545 ? 12.843 -28.011 1.876 1.00 93.06 545 LEU A CA 1
ATOM 4203 C C . LEU A 1 545 ? 12.416 -28.445 3.288 1.00 93.06 545 LEU A C 1
ATOM 4205 O O . LEU A 1 545 ? 11.687 -27.722 3.956 1.00 93.06 545 LEU A O 1
ATOM 4209 N N . LEU A 1 546 ? 12.886 -29.598 3.769 1.00 93.00 546 LEU A N 1
ATOM 4210 C CA . LEU A 1 546 ? 12.543 -30.138 5.093 1.00 93.00 546 LEU A CA 1
ATOM 4211 C C . LEU A 1 546 ? 13.131 -29.315 6.253 1.00 93.00 546 LEU A C 1
ATOM 4213 O O . LEU A 1 546 ? 12.630 -29.409 7.374 1.00 93.00 546 LEU A O 1
ATOM 4217 N N . ALA A 1 547 ? 14.166 -28.511 5.999 1.00 92.50 547 ALA A N 1
ATOM 4218 C CA . ALA A 1 547 ? 14.587 -27.446 6.902 1.00 92.50 547 ALA A CA 1
ATOM 4219 C C . ALA A 1 547 ? 13.578 -26.286 6.873 1.00 92.50 547 ALA A C 1
ATOM 4221 O O . ALA A 1 547 ? 13.000 -25.974 7.906 1.00 92.50 547 ALA A O 1
ATOM 4222 N N . SER A 1 548 ? 13.304 -25.712 5.695 1.00 92.19 548 SER A N 1
ATOM 4223 C CA . SER A 1 548 ? 12.397 -24.565 5.508 1.00 92.19 548 SER A CA 1
ATOM 4224 C C . SER A 1 548 ? 10.982 -24.803 6.051 1.00 92.19 548 SER A C 1
ATOM 4226 O O . SER A 1 548 ? 10.393 -23.915 6.661 1.00 92.19 548 SER A O 1
ATOM 4228 N N . LEU A 1 549 ? 10.449 -26.022 5.905 1.00 92.25 549 LEU A N 1
ATOM 4229 C CA . LEU A 1 549 ? 9.117 -26.376 6.401 1.00 92.25 549 LEU A CA 1
ATOM 4230 C C . LEU A 1 549 ? 8.965 -26.234 7.921 1.00 92.25 549 LEU A C 1
ATOM 4232 O O . LEU A 1 549 ? 7.836 -26.108 8.377 1.00 92.25 549 LEU A O 1
ATOM 4236 N N . ARG A 1 550 ? 10.051 -26.202 8.707 1.00 90.94 550 ARG A N 1
ATOM 4237 C CA . ARG A 1 550 ? 9.980 -26.063 10.172 1.00 90.94 550 ARG A CA 1
ATOM 4238 C C . ARG A 1 550 ? 9.324 -24.749 10.579 1.00 90.94 550 ARG A C 1
ATOM 4240 O O . ARG A 1 550 ? 8.294 -24.775 11.240 1.00 90.94 550 ARG A O 1
ATOM 4247 N N . CYS A 1 551 ? 9.867 -23.614 10.134 1.00 91.25 551 CYS A N 1
ATOM 4248 C CA . CYS A 1 551 ? 9.305 -22.301 10.465 1.00 91.25 551 CYS A CA 1
ATOM 4249 C C . CYS A 1 551 ? 7.959 -22.027 9.777 1.00 91.25 551 CYS A C 1
ATOM 4251 O O . CYS A 1 551 ? 7.237 -21.131 10.196 1.00 91.25 551 CYS A O 1
ATOM 4253 N N . ILE A 1 552 ? 7.608 -22.785 8.733 1.00 91.62 552 ILE A N 1
ATOM 4254 C CA . ILE A 1 552 ? 6.330 -22.646 8.026 1.00 91.62 552 ILE A CA 1
ATOM 4255 C C . ILE A 1 552 ? 5.226 -23.442 8.747 1.00 91.62 552 ILE A C 1
ATOM 4257 O O . ILE A 1 552 ? 4.134 -22.919 8.953 1.00 91.62 552 ILE A O 1
ATOM 4261 N N . GLU A 1 553 ? 5.506 -24.676 9.172 1.00 92.00 553 GLU A N 1
ATOM 4262 C CA . GLU A 1 553 ? 4.558 -25.526 9.910 1.00 92.00 553 GLU A CA 1
ATOM 4263 C C . GLU A 1 553 ? 4.352 -25.055 11.356 1.00 92.00 553 GLU A C 1
ATOM 4265 O O . GLU A 1 553 ? 3.218 -25.049 11.828 1.00 92.00 553 GLU A O 1
ATOM 4270 N N . GLU A 1 554 ? 5.413 -24.612 12.038 1.00 92.50 554 GLU A N 1
ATOM 4271 C CA . GLU A 1 554 ? 5.333 -24.045 13.394 1.00 92.50 554 GLU A CA 1
ATOM 4272 C C . GLU A 1 554 ? 4.583 -22.692 13.385 1.00 92.50 554 GLU A C 1
ATOM 4274 O O . GLU A 1 554 ? 3.757 -22.440 14.252 1.00 92.50 554 GLU A O 1
ATOM 4279 N N . ALA A 1 555 ? 4.705 -21.894 12.316 1.00 92.06 555 ALA A N 1
ATOM 4280 C CA . ALA A 1 555 ? 3.860 -20.716 12.076 1.00 92.06 555 ALA A CA 1
ATOM 4281 C C . ALA A 1 555 ? 2.423 -21.037 11.579 1.00 92.06 555 ALA A C 1
ATOM 4283 O O . ALA A 1 555 ? 1.715 -20.146 11.103 1.00 92.06 555 ALA A O 1
ATOM 4284 N N . GLY A 1 556 ? 1.986 -22.301 11.641 1.00 91.00 556 GLY A N 1
ATOM 4285 C CA . GLY A 1 556 ? 0.605 -22.725 11.374 1.00 91.00 556 GLY A CA 1
ATOM 4286 C C . GLY A 1 556 ? 0.183 -22.787 9.904 1.00 91.00 556 GLY A C 1
ATOM 4287 O O . GLY A 1 556 ? -0.992 -23.002 9.596 1.00 91.00 556 GLY A O 1
ATOM 4288 N N . TYR A 1 557 ? 1.113 -22.613 8.968 1.00 89.31 557 TYR A N 1
ATOM 4289 C CA . TYR A 1 557 ? 0.814 -22.483 7.544 1.00 89.31 557 TYR A CA 1
ATOM 4290 C C . TYR A 1 557 ? 0.731 -23.833 6.808 1.00 89.31 557 TYR A C 1
ATOM 4292 O O . TYR A 1 557 ? 1.585 -24.141 5.978 1.00 89.31 557 TYR A O 1
ATOM 4300 N N . ASN A 1 558 ? -0.319 -24.623 7.050 1.00 88.19 558 ASN A N 1
ATOM 4301 C CA . ASN A 1 558 ? -0.501 -25.946 6.426 1.00 88.19 558 ASN A CA 1
ATOM 4302 C C . ASN A 1 558 ? -1.514 -26.013 5.253 1.00 88.19 558 ASN A C 1
ATOM 4304 O O . ASN A 1 558 ? -1.818 -27.112 4.785 1.00 88.19 558 ASN A O 1
ATOM 4308 N N . TRP A 1 559 ? -2.012 -24.877 4.735 1.00 90.00 559 TRP A N 1
ATOM 4309 C CA . TRP A 1 559 ? -2.863 -24.813 3.526 1.00 90.00 559 TRP A CA 1
ATOM 4310 C C . TRP A 1 559 ? -2.195 -24.007 2.395 1.00 90.00 559 TRP A C 1
ATOM 4312 O O . TRP A 1 559 ? -1.951 -22.810 2.552 1.00 90.00 559 TRP A O 1
ATOM 4322 N N . CYS A 1 560 ? -1.956 -24.607 1.220 1.00 88.25 560 CYS A N 1
ATOM 4323 C CA . CYS A 1 560 ? -1.308 -23.935 0.071 1.00 88.25 560 CYS A CA 1
ATOM 4324 C C . CYS A 1 560 ? -1.914 -24.313 -1.301 1.00 88.25 560 CYS A C 1
ATOM 4326 O O . CYS A 1 560 ? -2.769 -25.191 -1.391 1.00 88.25 560 CYS A O 1
ATOM 4328 N N . ILE A 1 561 ? -1.510 -23.659 -2.400 1.00 84.94 561 ILE A N 1
ATOM 4329 C CA . ILE A 1 561 ? -2.019 -23.995 -3.750 1.00 84.94 561 ILE A CA 1
ATOM 4330 C C . ILE A 1 561 ? -1.341 -25.245 -4.340 1.00 84.94 561 ILE A C 1
ATOM 4332 O O . ILE A 1 561 ? -0.119 -25.301 -4.483 1.00 84.94 561 ILE A O 1
ATOM 4336 N N . ARG A 1 562 ? -2.152 -26.199 -4.822 1.00 82.50 562 ARG A N 1
ATOM 4337 C CA . ARG A 1 562 ? -1.720 -27.352 -5.633 1.00 82.50 562 ARG A CA 1
ATOM 4338 C C . ARG A 1 562 ? -1.653 -26.973 -7.120 1.00 82.50 562 ARG A C 1
ATOM 4340 O O . ARG A 1 562 ? -2.665 -26.923 -7.820 1.00 82.50 562 ARG A O 1
ATOM 4347 N N . TYR A 1 563 ? -0.440 -26.757 -7.629 1.00 69.25 563 TYR A N 1
ATOM 4348 C CA . TYR A 1 563 ? -0.174 -26.549 -9.061 1.00 69.25 563 TYR A CA 1
ATOM 4349 C C . TYR A 1 563 ? 0.179 -27.871 -9.765 1.00 69.25 563 TYR A C 1
ATOM 4351 O O . TYR A 1 563 ? 1.242 -28.438 -9.526 1.00 69.25 563 TYR A O 1
ATOM 4359 N N . GLY A 1 564 ? -0.693 -28.346 -10.661 1.00 59.50 564 GLY A N 1
ATOM 4360 C CA . GLY A 1 564 ? -0.634 -29.717 -11.194 1.00 59.50 564 GLY A CA 1
ATOM 4361 C C . GLY A 1 564 ? 0.419 -30.031 -12.269 1.00 59.50 564 GLY A C 1
ATOM 4362 O O . GLY A 1 564 ? 0.703 -31.203 -12.492 1.00 59.50 564 GLY A O 1
ATOM 4363 N N . ASN A 1 565 ? 1.013 -29.037 -12.940 1.00 67.56 565 ASN A N 1
ATOM 4364 C CA . ASN A 1 565 ? 1.696 -29.267 -14.229 1.00 67.56 565 ASN A CA 1
ATOM 4365 C C . ASN A 1 565 ? 3.209 -29.585 -14.156 1.00 67.56 565 ASN A C 1
ATOM 4367 O O . ASN A 1 565 ? 3.803 -29.866 -15.194 1.00 67.56 565 ASN A O 1
ATOM 4371 N N . ASN A 1 566 ? 3.849 -29.519 -12.983 1.00 73.00 566 ASN A N 1
ATOM 4372 C CA . ASN A 1 566 ? 5.287 -29.794 -12.812 1.00 73.00 566 ASN A CA 1
ATOM 4373 C C . ASN A 1 566 ? 5.487 -31.047 -11.934 1.00 73.00 566 ASN A C 1
ATOM 4375 O O . ASN A 1 566 ? 4.970 -31.055 -10.814 1.00 73.00 566 ASN A O 1
ATOM 4379 N N . PRO A 1 567 ? 6.260 -32.066 -12.368 1.00 80.25 567 PRO A N 1
ATOM 4380 C CA . PRO A 1 567 ? 6.554 -33.252 -11.560 1.00 80.25 567 PRO A CA 1
ATOM 4381 C C . PRO A 1 567 ? 7.079 -32.946 -10.150 1.00 80.25 567 PRO A C 1
ATOM 4383 O O . PRO A 1 567 ? 6.610 -33.552 -9.190 1.00 80.25 567 PRO A O 1
ATOM 4386 N N . ARG A 1 568 ? 7.968 -31.951 -9.988 1.00 83.88 568 ARG A N 1
ATOM 4387 C CA . ARG A 1 568 ? 8.472 -31.565 -8.655 1.00 83.88 568 ARG A CA 1
ATOM 4388 C C . ARG A 1 568 ? 7.362 -31.010 -7.757 1.00 83.88 568 ARG A C 1
ATOM 4390 O O . ARG A 1 568 ? 7.349 -31.286 -6.565 1.00 83.88 568 ARG A O 1
ATOM 4397 N N . ASN A 1 569 ? 6.387 -30.286 -8.310 1.00 81.81 569 ASN A N 1
ATOM 4398 C CA . ASN A 1 569 ? 5.246 -29.794 -7.532 1.00 81.81 569 ASN A CA 1
ATOM 4399 C C . ASN A 1 569 ? 4.361 -30.950 -7.060 1.00 81.81 569 ASN A C 1
ATOM 4401 O O . ASN A 1 569 ? 3.863 -30.909 -5.940 1.00 81.81 569 ASN A O 1
ATOM 4405 N N . GLN A 1 570 ? 4.169 -31.975 -7.897 1.00 82.50 570 GLN A N 1
ATOM 4406 C CA . GLN A 1 570 ? 3.410 -33.175 -7.535 1.00 82.50 570 GLN A CA 1
ATOM 4407 C C . GLN A 1 570 ? 4.120 -33.959 -6.420 1.00 82.50 570 GLN A C 1
ATOM 4409 O O . GLN A 1 570 ? 3.476 -34.357 -5.451 1.00 82.50 570 GLN A O 1
ATOM 4414 N N . GLU A 1 571 ? 5.444 -34.107 -6.515 1.00 87.69 571 GLU A N 1
ATOM 4415 C CA . GLU A 1 571 ? 6.298 -34.708 -5.484 1.00 87.69 571 GLU A CA 1
ATOM 4416 C C . GLU A 1 571 ? 6.235 -33.934 -4.157 1.00 87.69 571 GLU A C 1
ATOM 4418 O O . GLU A 1 571 ? 5.930 -34.523 -3.121 1.00 87.69 571 GLU A O 1
ATOM 4423 N N . ILE A 1 572 ? 6.422 -32.608 -4.186 1.00 88.81 572 ILE A N 1
ATOM 4424 C CA . ILE A 1 572 ? 6.288 -31.740 -3.006 1.00 88.81 572 ILE A CA 1
ATOM 4425 C C . ILE A 1 572 ? 4.883 -31.868 -2.411 1.00 88.81 572 ILE A C 1
ATOM 4427 O O . ILE A 1 572 ? 4.753 -32.133 -1.221 1.00 88.81 572 ILE A O 1
ATOM 4431 N N . CYS A 1 573 ? 3.820 -31.782 -3.217 1.00 87.50 573 CYS A N 1
ATOM 4432 C CA . CYS A 1 573 ? 2.450 -31.972 -2.731 1.00 87.50 573 CYS A CA 1
ATOM 4433 C C . CYS A 1 573 ? 2.244 -33.354 -2.083 1.00 87.50 573 CYS A C 1
ATOM 4435 O O . CYS A 1 573 ? 1.516 -33.457 -1.100 1.00 87.50 573 CYS A O 1
ATOM 4437 N N . ALA A 1 574 ? 2.887 -34.410 -2.590 1.00 87.94 574 ALA A N 1
ATOM 4438 C CA . ALA A 1 574 ? 2.832 -35.746 -1.997 1.00 87.94 574 ALA A CA 1
ATOM 4439 C C . ALA A 1 574 ? 3.657 -35.868 -0.699 1.00 87.94 574 ALA A C 1
ATOM 4441 O O . ALA A 1 574 ? 3.296 -36.659 0.174 1.00 87.94 574 ALA A O 1
ATOM 4442 N N . MET A 1 575 ? 4.735 -35.093 -0.538 1.00 90.88 575 MET A N 1
ATOM 4443 C CA . MET A 1 575 ? 5.459 -34.969 0.734 1.00 90.88 575 MET A CA 1
ATOM 4444 C C . MET A 1 575 ? 4.638 -34.194 1.769 1.00 90.88 575 MET A C 1
ATOM 4446 O O . MET A 1 575 ? 4.447 -34.680 2.880 1.00 90.88 575 MET A O 1
ATOM 4450 N N . LEU A 1 576 ? 4.095 -33.035 1.393 1.00 91.56 576 LEU A N 1
ATOM 4451 C CA . LEU A 1 576 ? 3.276 -32.182 2.258 1.00 91.56 576 LEU A CA 1
ATOM 4452 C C . LEU A 1 576 ? 1.985 -32.894 2.705 1.00 91.56 576 LEU A C 1
ATOM 4454 O O . LEU A 1 576 ? 1.652 -32.878 3.887 1.00 91.56 576 LEU A O 1
ATOM 4458 N N . ALA A 1 577 ? 1.307 -33.624 1.811 1.00 90.38 577 ALA A N 1
ATOM 4459 C CA . ALA A 1 577 ? 0.123 -34.414 2.166 1.00 90.38 577 ALA A CA 1
ATOM 4460 C C . ALA A 1 577 ? 0.418 -35.478 3.245 1.00 90.38 577 ALA A C 1
ATOM 4462 O O . ALA A 1 577 ? -0.377 -35.668 4.162 1.00 90.38 577 ALA A O 1
ATOM 4463 N N . LYS A 1 578 ? 1.595 -36.126 3.202 1.00 92.12 578 LYS A N 1
ATOM 4464 C CA . LYS A 1 578 ? 2.046 -37.067 4.252 1.00 92.12 578 LYS A CA 1
ATOM 4465 C C . LYS A 1 578 ? 2.351 -36.385 5.592 1.00 92.12 578 LYS A C 1
ATOM 4467 O O . LYS A 1 578 ? 2.437 -37.074 6.604 1.00 92.12 578 LYS A O 1
ATOM 4472 N N . ARG A 1 579 ? 2.520 -35.059 5.601 1.00 92.31 579 ARG A N 1
ATOM 4473 C CA . ARG A 1 579 ? 2.715 -34.214 6.792 1.00 92.31 579 ARG A CA 1
ATOM 4474 C C . ARG A 1 579 ? 1.410 -33.560 7.275 1.00 92.31 579 ARG A C 1
ATOM 4476 O O . ARG A 1 579 ? 1.451 -32.737 8.178 1.00 92.31 579 ARG A O 1
ATOM 4483 N N . GLY A 1 580 ? 0.260 -33.917 6.694 1.00 90.81 580 GLY A N 1
ATOM 4484 C CA . GLY A 1 580 ? -1.047 -33.374 7.083 1.00 90.81 580 GLY A CA 1
ATOM 4485 C C . GLY A 1 580 ? -1.388 -32.013 6.467 1.00 90.81 580 GLY A C 1
ATOM 4486 O O . GLY A 1 580 ? -2.249 -31.316 6.993 1.00 90.81 580 GLY A O 1
ATOM 4487 N N . TRP A 1 581 ? -0.731 -31.619 5.372 1.00 91.88 581 TRP A N 1
ATOM 4488 C CA . TRP A 1 581 ? -1.086 -30.397 4.647 1.00 91.88 581 TRP A CA 1
ATOM 4489 C C . TRP A 1 581 ? -2.341 -30.564 3.789 1.00 91.88 581 TRP A C 1
ATOM 4491 O O . TRP A 1 581 ? -2.615 -31.634 3.237 1.00 91.88 581 TRP A O 1
ATOM 4501 N N . HIS A 1 582 ? -3.042 -29.450 3.608 1.00 91.00 582 HIS A N 1
ATOM 4502 C CA . HIS A 1 582 ? -4.248 -29.316 2.801 1.00 91.00 582 HIS A CA 1
ATOM 4503 C C . HIS A 1 582 ? -4.009 -28.390 1.600 1.00 91.00 582 HIS A C 1
ATOM 4505 O O . HIS A 1 582 ? -3.075 -27.583 1.592 1.00 91.00 582 HIS A O 1
ATOM 4511 N N . PHE A 1 583 ? -4.852 -28.493 0.567 1.00 91.00 583 PHE A N 1
ATOM 4512 C CA . PHE A 1 583 ? -4.568 -27.849 -0.715 1.00 91.00 583 PHE A CA 1
ATOM 4513 C C . PHE A 1 583 ? -5.736 -27.072 -1.319 1.00 91.00 583 PHE A C 1
ATOM 4515 O O . PHE A 1 583 ? -6.905 -27.434 -1.196 1.00 91.00 583 PHE A O 1
ATOM 4522 N N . MET A 1 584 ? -5.380 -26.013 -2.041 1.00 90.31 584 MET A N 1
ATOM 4523 C CA . MET A 1 584 ? -6.281 -25.147 -2.790 1.00 90.31 584 MET A CA 1
ATOM 4524 C C . MET A 1 584 ? -6.057 -25.278 -4.300 1.00 90.31 584 MET A C 1
ATOM 4526 O O . MET A 1 584 ? -4.925 -25.370 -4.779 1.00 90.31 584 MET A O 1
ATOM 4530 N N . LEU A 1 585 ? -7.144 -25.229 -5.063 1.00 88.31 585 LEU A N 1
ATOM 4531 C CA . LEU A 1 585 ? -7.198 -25.342 -6.518 1.00 88.31 585 LEU A CA 1
ATOM 4532 C C . LEU A 1 585 ? -7.690 -24.002 -7.095 1.00 88.31 585 LEU A C 1
ATOM 4534 O O . LEU A 1 585 ? -8.810 -23.904 -7.588 1.00 88.31 585 LEU A O 1
ATOM 4538 N N . ALA A 1 586 ? -6.878 -22.948 -6.972 1.00 80.19 586 ALA A N 1
ATOM 4539 C CA . ALA A 1 586 ? -7.268 -21.577 -7.325 1.00 80.19 586 ALA A CA 1
ATOM 4540 C C . ALA A 1 586 ? -6.907 -21.168 -8.768 1.00 80.19 586 ALA A C 1
ATOM 4542 O O . ALA A 1 586 ? -6.179 -21.878 -9.476 1.00 80.19 586 ALA A O 1
ATOM 4543 N N . GLY A 1 587 ? -7.385 -19.988 -9.174 1.00 71.50 587 GLY A N 1
ATOM 4544 C CA . GLY A 1 587 ? -7.105 -19.334 -10.456 1.00 71.50 587 GLY A CA 1
ATOM 4545 C C . GLY A 1 587 ? -8.212 -19.533 -11.494 1.00 71.50 587 GLY A C 1
ATOM 4546 O O . GLY A 1 587 ? -8.685 -20.655 -11.669 1.00 71.50 587 GLY A O 1
ATOM 4547 N N . SER A 1 588 ? -8.576 -18.463 -12.215 1.00 65.31 588 SER A N 1
ATOM 4548 C CA . SER A 1 588 ? -9.663 -18.452 -13.213 1.00 65.31 588 SER A CA 1
ATOM 4549 C C . SER A 1 588 ? -9.677 -19.685 -14.135 1.00 65.31 588 SER A C 1
ATOM 4551 O O . SER A 1 588 ? -8.779 -19.901 -14.957 1.00 65.31 588 SER A O 1
ATOM 4553 N N . LEU A 1 589 ? -10.743 -20.480 -13.993 1.00 69.38 589 LEU A N 1
ATOM 4554 C CA . LEU A 1 589 ? -11.066 -21.664 -14.802 1.00 69.38 589 LEU A CA 1
ATOM 4555 C C . LEU A 1 589 ? -11.876 -21.308 -16.064 1.00 69.38 589 LEU A C 1
ATOM 4557 O O . LEU A 1 589 ? -12.138 -22.174 -16.895 1.00 69.38 589 LEU A O 1
ATOM 4561 N N . SER A 1 590 ? -12.273 -20.041 -16.190 1.00 61.62 590 SER A N 1
ATOM 4562 C CA . SER A 1 590 ? -13.289 -19.532 -17.114 1.00 61.62 590 SER A CA 1
ATOM 4563 C C . SER A 1 590 ? -12.738 -18.507 -18.105 1.00 61.62 590 SER A C 1
ATOM 4565 O O . SER A 1 590 ? -12.906 -18.644 -19.314 1.00 61.62 590 SER A O 1
ATOM 4567 N N . ASP A 1 591 ? -12.056 -17.476 -17.608 1.00 54.12 591 ASP A N 1
ATOM 4568 C CA . ASP A 1 591 ? -11.828 -16.224 -18.345 1.00 54.12 591 ASP A CA 1
ATOM 4569 C C . ASP A 1 591 ? -10.631 -16.285 -19.313 1.00 54.12 591 ASP A C 1
ATOM 4571 O O . ASP A 1 591 ? -10.420 -15.365 -20.101 1.00 54.12 591 ASP A O 1
ATOM 4575 N N . ARG A 1 592 ? -9.839 -17.368 -19.273 1.00 53.81 592 ARG A N 1
ATOM 4576 C CA . ARG A 1 592 ? -8.610 -17.538 -20.078 1.00 53.81 592 ARG A CA 1
ATOM 4577 C C . ARG A 1 592 ? -8.804 -18.289 -21.398 1.00 53.81 592 ARG A C 1
ATOM 4579 O O . ARG A 1 592 ? -7.856 -18.390 -22.176 1.00 53.81 592 ARG A O 1
ATOM 4586 N N . TYR A 1 593 ? -10.001 -18.805 -21.670 1.00 61.56 593 TYR A N 1
ATOM 4587 C CA . TYR A 1 593 ? -10.315 -19.491 -22.922 1.00 61.56 593 TYR A CA 1
ATOM 4588 C C . TYR A 1 593 ? -11.086 -18.567 -23.866 1.00 61.56 593 TYR A C 1
ATOM 4590 O O . TYR A 1 593 ? -12.312 -18.529 -23.851 1.00 61.56 593 TYR A O 1
ATOM 4598 N N . ILE A 1 594 ? -10.352 -17.839 -24.712 1.00 61.22 594 ILE A N 1
ATOM 4599 C CA . ILE A 1 594 ? -10.914 -17.126 -25.866 1.00 61.22 594 ILE A CA 1
ATOM 4600 C C . ILE A 1 594 ? -10.714 -18.008 -27.107 1.00 61.22 594 ILE A C 1
ATOM 4602 O O . ILE A 1 594 ? -9.565 -18.196 -27.527 1.00 61.22 594 ILE A O 1
ATOM 4606 N N . PRO A 1 595 ? -11.783 -18.559 -27.708 1.00 65.56 595 PRO A N 1
ATOM 4607 C CA . PRO A 1 595 ? -11.698 -19.224 -29.003 1.00 65.56 595 PRO A CA 1
ATOM 4608 C C . PRO A 1 595 ? -11.169 -18.240 -30.054 1.00 65.56 595 PRO A C 1
ATOM 4610 O O . PRO A 1 595 ? -11.676 -17.128 -30.197 1.00 65.56 595 PRO A O 1
ATOM 4613 N N . LYS A 1 596 ? -10.105 -18.620 -30.768 1.00 64.19 596 LYS A N 1
ATOM 4614 C CA . LYS A 1 596 ? -9.473 -17.775 -31.808 1.00 64.19 596 LYS A CA 1
ATOM 4615 C C . LYS A 1 596 ? -10.244 -17.803 -33.133 1.00 64.19 596 LYS A C 1
ATOM 4617 O O . LYS A 1 596 ? -9.976 -17.017 -34.034 1.00 64.19 596 LYS A O 1
ATOM 4622 N N . ASP A 1 597 ? -11.140 -18.772 -33.220 1.00 67.12 597 ASP A N 1
ATOM 4623 C CA . ASP A 1 597 ? -11.931 -19.254 -34.340 1.00 67.12 597 ASP A CA 1
ATOM 4624 C C . ASP A 1 597 ? -13.351 -18.656 -34.368 1.00 67.12 597 ASP A C 1
ATOM 4626 O O . ASP A 1 597 ? -13.971 -18.584 -35.429 1.00 67.12 597 ASP A O 1
ATOM 4630 N N . GLU A 1 598 ? -13.858 -18.179 -33.228 1.00 70.38 598 GLU A N 1
ATOM 4631 C CA . GLU A 1 598 ? -15.234 -17.696 -33.080 1.00 70.38 598 GLU A CA 1
ATOM 4632 C C . GLU A 1 598 ? -15.302 -16.158 -33.149 1.00 70.38 598 GLU A C 1
ATOM 4634 O O . GLU A 1 598 ? -14.545 -15.446 -32.487 1.00 70.38 598 GLU A O 1
ATOM 4639 N N . LYS A 1 599 ? -16.233 -15.625 -33.950 1.00 66.25 599 LYS A N 1
ATOM 4640 C CA . LYS A 1 599 ? -16.494 -14.178 -34.065 1.00 66.25 599 LYS A CA 1
ATOM 4641 C C . LYS A 1 599 ? -17.581 -13.740 -33.083 1.00 66.25 599 LYS A C 1
ATOM 4643 O O . LYS A 1 599 ? -18.444 -14.534 -32.723 1.00 66.25 599 LYS A O 1
ATOM 4648 N N . ASN A 1 600 ? -17.576 -12.465 -32.695 1.00 70.12 600 ASN A N 1
ATOM 4649 C CA . ASN A 1 600 ? -18.595 -11.833 -31.839 1.00 70.12 600 ASN A CA 1
ATOM 4650 C C . ASN A 1 600 ? -18.716 -12.435 -30.416 1.00 70.12 600 ASN A C 1
ATOM 4652 O O . ASN A 1 600 ? -19.691 -12.177 -29.710 1.00 70.12 600 ASN A O 1
ATOM 4656 N N . VAL A 1 601 ? -17.720 -13.216 -29.977 1.00 82.00 601 VAL A N 1
ATOM 4657 C CA . VAL A 1 601 ? -17.617 -13.776 -28.612 1.00 82.00 601 VAL A CA 1
ATOM 4658 C C . VAL A 1 601 ? -16.794 -12.899 -27.664 1.00 82.00 601 VAL A C 1
ATOM 4660 O O . VAL A 1 601 ? -16.726 -13.171 -26.466 1.00 82.00 601 VAL A O 1
ATOM 4663 N N . ARG A 1 602 ? -16.149 -11.855 -28.193 1.00 85.75 602 ARG A N 1
ATOM 4664 C CA . ARG A 1 602 ? -15.274 -10.929 -27.464 1.00 85.75 602 ARG A CA 1
ATOM 4665 C C . ARG A 1 602 ? -16.070 -9.877 -26.696 1.00 85.75 602 ARG A C 1
ATOM 4667 O O . ARG A 1 602 ? -17.238 -9.612 -26.981 1.00 85.75 602 ARG A O 1
ATOM 4674 N N . VAL A 1 603 ? -15.428 -9.276 -25.701 1.00 88.38 603 VAL A N 1
ATOM 4675 C CA . VAL A 1 603 ? -15.965 -8.107 -25.003 1.00 88.38 603 VAL A CA 1
ATOM 4676 C C . VAL A 1 603 ? -15.829 -6.861 -25.874 1.00 88.38 603 VAL A C 1
ATOM 4678 O O . VAL A 1 603 ? -14.763 -6.610 -26.427 1.00 88.38 603 VAL A O 1
ATOM 4681 N N . ILE A 1 604 ? -16.898 -6.064 -25.923 1.00 90.69 604 ILE A N 1
ATOM 4682 C CA . ILE A 1 604 ? -16.923 -4.709 -26.485 1.00 90.69 604 ILE A CA 1
ATOM 4683 C C . ILE A 1 604 ? -16.925 -3.701 -25.331 1.00 90.69 604 ILE A C 1
ATOM 4685 O O . ILE A 1 604 ? -17.767 -3.810 -24.433 1.00 90.69 604 ILE A O 1
ATOM 4689 N N . ASP A 1 605 ? -15.998 -2.746 -25.338 1.00 88.00 605 ASP A N 1
ATOM 4690 C CA . ASP A 1 605 ? -15.929 -1.666 -24.347 1.00 88.00 605 ASP A CA 1
ATOM 4691 C C . ASP A 1 605 ? -16.901 -0.503 -24.648 1.00 88.00 605 ASP A C 1
ATOM 4693 O O . ASP A 1 605 ? -17.624 -0.501 -25.647 1.00 88.00 605 ASP A O 1
ATOM 4697 N N . VAL A 1 606 ? -16.937 0.495 -23.763 1.00 81.81 606 VAL A N 1
ATOM 4698 C CA . VAL A 1 606 ? -17.785 1.698 -23.874 1.00 81.81 606 VAL A CA 1
ATOM 4699 C C . VAL A 1 606 ? -17.493 2.557 -25.118 1.00 81.81 606 VAL A C 1
ATOM 4701 O O . VAL A 1 606 ? -18.342 3.348 -25.520 1.00 81.81 606 VAL A O 1
ATOM 4704 N N . THR A 1 607 ? -16.334 2.386 -25.764 1.00 82.25 607 THR A N 1
ATOM 4705 C CA . THR A 1 607 ? -15.978 3.059 -27.030 1.00 82.25 607 THR A CA 1
ATOM 4706 C C . THR A 1 607 ? -16.411 2.270 -28.271 1.00 82.25 607 THR A C 1
ATOM 4708 O O . THR A 1 607 ? -16.253 2.751 -29.392 1.00 82.25 607 THR A O 1
ATOM 4711 N N . GLY A 1 608 ? -16.967 1.066 -28.091 1.00 85.38 608 GLY A N 1
ATOM 4712 C CA . GLY A 1 608 ? -17.336 0.154 -29.176 1.00 85.38 608 GLY A CA 1
ATOM 4713 C C . GLY A 1 608 ? -16.189 -0.744 -29.657 1.00 85.38 608 GLY A C 1
ATOM 4714 O O . GLY A 1 608 ? -16.338 -1.428 -30.669 1.00 85.38 608 GLY A O 1
ATOM 4715 N N . LYS A 1 609 ? -15.050 -0.769 -28.955 1.00 89.12 609 LYS A N 1
ATOM 4716 C CA . LYS A 1 609 ? -13.848 -1.508 -29.360 1.00 89.12 609 LYS A CA 1
ATOM 4717 C C . LYS A 1 609 ? -13.801 -2.906 -28.736 1.00 89.12 609 LYS A C 1
ATOM 4719 O O . LYS A 1 609 ? -14.172 -3.096 -27.580 1.00 89.12 609 LYS A O 1
ATOM 4724 N N . GLU A 1 610 ? -13.310 -3.892 -29.491 1.00 87.81 610 GLU A N 1
ATOM 4725 C CA . GLU A 1 610 ? -13.019 -5.225 -28.947 1.00 87.81 610 GLU A CA 1
ATOM 4726 C C . GLU A 1 610 ? -11.815 -5.200 -27.993 1.00 87.81 610 GLU A C 1
ATOM 4728 O O . GLU A 1 610 ? -10.742 -4.690 -28.333 1.00 87.81 610 GLU A O 1
ATOM 4733 N N . ILE A 1 611 ? -11.964 -5.843 -26.833 1.00 83.12 611 ILE A N 1
ATOM 4734 C CA . ILE A 1 611 ? -10.867 -6.141 -25.902 1.00 83.12 611 ILE A CA 1
ATOM 4735 C C . ILE A 1 611 ? -10.678 -7.659 -25.759 1.00 83.12 611 ILE A C 1
ATOM 4737 O O . ILE A 1 611 ? -11.593 -8.446 -26.007 1.00 83.12 611 ILE A O 1
ATOM 4741 N N . ASP A 1 612 ? -9.478 -8.094 -25.361 1.00 78.25 612 ASP A N 1
ATOM 4742 C CA . ASP A 1 612 ? -9.111 -9.518 -25.263 1.00 78.25 612 ASP A CA 1
ATOM 4743 C C . ASP A 1 612 ? -9.659 -10.167 -23.974 1.00 78.25 612 ASP A C 1
ATOM 4745 O O . ASP A 1 612 ? -8.927 -10.557 -23.068 1.00 78.25 612 ASP A O 1
ATOM 4749 N N . ARG A 1 613 ? -10.992 -10.227 -23.884 1.00 81.06 613 ARG A N 1
ATOM 4750 C CA . ARG A 1 613 ? -11.786 -10.919 -22.857 1.00 81.06 613 ARG A CA 1
ATOM 4751 C C . ARG A 1 613 ? -12.988 -11.593 -23.522 1.00 81.06 613 ARG A C 1
ATOM 4753 O O . ARG A 1 613 ? -13.498 -11.090 -24.524 1.00 81.06 613 ARG A O 1
ATOM 4760 N N . LEU A 1 614 ? -13.469 -12.702 -22.959 1.00 85.56 614 LEU A N 1
ATOM 4761 C CA . LEU A 1 614 ? -14.685 -13.372 -23.432 1.00 85.56 614 LEU A CA 1
ATOM 4762 C C . LEU A 1 614 ? -15.941 -12.651 -22.909 1.00 85.56 614 LEU A C 1
ATOM 4764 O O . LEU A 1 614 ? -15.993 -12.228 -21.754 1.00 85.56 614 LEU A O 1
ATOM 4768 N N . CYS A 1 615 ? -16.960 -12.503 -23.753 1.00 89.31 615 CYS A N 1
ATOM 4769 C CA . CYS A 1 615 ? -18.237 -11.899 -23.389 1.00 89.31 615 CYS A CA 1
ATOM 4770 C C . CYS A 1 615 ? -18.938 -12.735 -22.294 1.00 89.31 615 CYS A C 1
ATOM 4772 O O . CYS A 1 615 ? -19.155 -13.930 -22.504 1.00 89.31 615 CYS A O 1
ATOM 4774 N N . PRO A 1 616 ? -19.332 -12.156 -21.142 1.00 90.19 616 PRO A N 1
ATOM 4775 C CA . PRO A 1 616 ? -19.903 -12.939 -20.045 1.00 90.19 616 PRO A CA 1
ATOM 4776 C C . PRO A 1 616 ? -21.275 -13.537 -20.385 1.00 90.19 616 PRO A C 1
ATOM 4778 O O . PRO A 1 616 ? -21.529 -14.685 -20.042 1.00 90.19 616 PRO A O 1
ATOM 4781 N N . GLU A 1 617 ? -22.115 -12.848 -21.164 1.00 91.81 617 GLU A N 1
ATOM 4782 C CA . GLU A 1 617 ? -23.356 -13.437 -21.696 1.00 91.81 617 GLU A CA 1
ATOM 4783 C C . GLU A 1 617 ? -23.106 -14.615 -22.648 1.00 91.81 617 GLU A C 1
ATOM 4785 O O . GLU A 1 617 ? -23.929 -15.522 -22.734 1.00 91.81 617 GLU A O 1
ATOM 4790 N N . TYR A 1 618 ? -21.979 -14.632 -23.367 1.00 89.69 618 TYR A N 1
ATOM 4791 C CA . TYR A 1 618 ? -21.594 -15.800 -24.162 1.00 89.69 618 TYR A CA 1
ATOM 4792 C C . TYR A 1 618 ? -21.127 -16.950 -23.259 1.00 89.69 618 TYR A C 1
ATOM 4794 O O . TYR A 1 618 ? -21.586 -18.079 -23.393 1.00 89.69 618 TYR A O 1
ATOM 4802 N N . MET A 1 619 ? -20.267 -16.639 -22.288 1.00 87.62 619 MET A N 1
ATOM 4803 C CA . MET A 1 619 ? -19.721 -17.596 -21.325 1.00 87.62 619 MET A CA 1
ATOM 4804 C C . MET A 1 619 ? -20.809 -18.292 -20.489 1.00 87.62 619 MET A C 1
ATOM 4806 O O . MET A 1 619 ? -20.765 -19.508 -20.306 1.00 87.62 619 MET A O 1
ATOM 4810 N N . VAL A 1 620 ? -21.780 -17.539 -19.972 1.00 89.31 620 VAL A N 1
ATOM 4811 C CA . VAL A 1 620 ? -22.800 -18.055 -19.048 1.00 89.31 620 VAL A CA 1
ATOM 4812 C C . VAL A 1 620 ? -23.990 -18.661 -19.797 1.00 89.31 620 VAL A C 1
ATOM 4814 O O . VAL A 1 620 ? -24.390 -19.784 -19.484 1.00 89.31 620 VAL A O 1
ATOM 4817 N N . ASN A 1 621 ? -24.534 -17.944 -20.789 1.00 88.25 621 ASN A N 1
ATOM 4818 C CA . ASN A 1 621 ? -25.879 -18.193 -21.320 1.00 88.25 621 ASN A CA 1
ATOM 4819 C C . ASN A 1 621 ? -25.931 -18.759 -22.753 1.00 88.25 621 ASN A C 1
ATOM 4821 O O . ASN A 1 621 ? -27.032 -19.009 -23.240 1.00 88.25 621 ASN A O 1
ATOM 4825 N N . ASP A 1 622 ? -24.808 -18.962 -23.456 1.00 87.50 622 ASP A N 1
ATOM 4826 C CA . ASP A 1 622 ? -24.848 -19.522 -24.817 1.00 87.50 622 ASP A CA 1
ATOM 4827 C C . ASP A 1 622 ? -24.961 -21.066 -24.824 1.00 87.50 622 ASP A C 1
ATOM 4829 O O . ASP A 1 622 ? -24.038 -21.750 -24.364 1.00 87.50 622 ASP A O 1
ATOM 4833 N N . PRO A 1 623 ? -26.045 -21.653 -25.378 1.00 85.06 623 PRO A N 1
ATOM 4834 C CA . PRO A 1 623 ? -26.230 -23.105 -25.383 1.00 85.06 623 PRO A CA 1
ATOM 4835 C C . PRO A 1 623 ? -25.238 -23.863 -26.275 1.00 85.06 623 PRO A C 1
ATOM 4837 O O . PRO A 1 623 ? -24.958 -25.029 -26.002 1.00 85.06 623 PRO A O 1
ATOM 4840 N N . ALA A 1 624 ? -24.699 -23.231 -27.325 1.00 82.62 624 ALA A N 1
ATOM 4841 C CA . ALA A 1 624 ? -23.704 -23.853 -28.197 1.00 82.62 624 ALA A CA 1
ATOM 4842 C C . ALA A 1 624 ? -22.321 -23.888 -27.527 1.00 82.62 624 ALA A C 1
ATOM 4844 O O . ALA A 1 624 ? -21.571 -24.849 -27.707 1.00 82.62 624 ALA A O 1
ATOM 4845 N N . PHE A 1 625 ? -21.999 -22.885 -26.702 1.00 84.94 625 PHE A N 1
ATOM 4846 C CA . PHE A 1 625 ? -20.745 -22.859 -25.947 1.00 84.94 625 PHE A CA 1
ATOM 4847 C C . PHE A 1 625 ? -20.768 -23.746 -24.696 1.00 84.94 625 PHE A C 1
ATOM 4849 O O . PHE A 1 625 ? -19.731 -24.306 -24.343 1.00 84.94 625 PHE A O 1
ATOM 4856 N N . ALA A 1 626 ? -21.923 -23.918 -24.040 1.00 87.00 626 ALA A N 1
ATOM 4857 C CA . ALA A 1 626 ? -22.047 -24.607 -22.749 1.00 87.00 626 ALA A CA 1
ATOM 4858 C C . ALA A 1 626 ? -21.323 -25.971 -22.683 1.00 87.00 626 ALA A C 1
ATOM 4860 O O . ALA A 1 626 ? -20.566 -26.218 -21.748 1.00 87.00 626 ALA A O 1
ATOM 4861 N N . GLY A 1 627 ? -21.458 -26.828 -23.703 1.00 86.31 627 GLY A N 1
ATOM 4862 C CA . GLY A 1 627 ? -20.752 -28.119 -23.743 1.00 86.31 627 GLY A CA 1
ATOM 4863 C C . GLY A 1 627 ? -19.223 -27.998 -23.865 1.00 86.31 627 GLY A C 1
ATOM 4864 O O . GLY A 1 627 ? -18.491 -28.737 -23.205 1.00 86.31 627 GLY A O 1
ATOM 4865 N N . ARG A 1 628 ? -18.728 -27.039 -24.667 1.00 85.62 628 ARG A N 1
ATOM 4866 C CA . ARG A 1 628 ? -17.288 -26.733 -24.832 1.00 85.62 628 ARG A CA 1
ATOM 4867 C C . ARG A 1 628 ? -16.716 -26.155 -23.533 1.00 85.62 628 ARG A C 1
ATOM 4869 O O . ARG A 1 628 ? -15.649 -26.567 -23.087 1.00 85.62 628 ARG A O 1
ATOM 4876 N N . ARG A 1 629 ? -17.455 -25.240 -22.907 1.00 87.69 629 ARG A N 1
ATOM 4877 C CA . ARG A 1 629 ? -17.146 -24.589 -21.629 1.00 87.69 629 ARG A CA 1
ATOM 4878 C C . ARG A 1 629 ? -17.037 -25.581 -20.476 1.00 87.69 629 ARG A C 1
ATOM 4880 O O . ARG A 1 629 ? -16.022 -25.594 -19.787 1.00 87.69 629 ARG A O 1
ATOM 4887 N N . ASP A 1 630 ? -18.052 -26.417 -20.278 1.00 90.81 630 ASP A N 1
ATOM 4888 C CA . ASP A 1 630 ? -18.101 -27.348 -19.147 1.00 90.81 630 ASP A CA 1
ATOM 4889 C C . ASP A 1 630 ? -16.966 -28.384 -19.240 1.00 90.81 630 ASP A C 1
ATOM 4891 O O . ASP A 1 630 ? -16.355 -28.725 -18.227 1.00 90.81 630 ASP A O 1
ATOM 4895 N N . ALA A 1 631 ? -16.606 -28.808 -20.459 1.00 88.94 631 ALA A N 1
ATOM 4896 C CA . ALA A 1 631 ? -15.437 -29.649 -20.712 1.00 88.94 631 ALA A CA 1
ATOM 4897 C C . ALA A 1 631 ? -14.102 -28.945 -20.385 1.00 88.94 631 ALA A C 1
ATOM 4899 O O . ALA A 1 631 ? -13.210 -29.571 -19.815 1.00 88.94 631 ALA A O 1
ATOM 4900 N N . LEU A 1 632 ? -13.961 -27.648 -20.690 1.00 86.31 632 LEU A N 1
ATOM 4901 C CA . LEU A 1 632 ? -12.764 -26.855 -20.360 1.00 86.31 632 LEU A CA 1
ATOM 4902 C C . LEU A 1 632 ? -12.615 -26.606 -18.848 1.00 86.31 632 LEU A C 1
ATOM 4904 O O . LEU A 1 632 ? -11.495 -26.641 -18.331 1.00 86.31 632 LEU A O 1
ATOM 4908 N N . ILE A 1 633 ? -13.725 -26.398 -18.130 1.00 89.44 633 ILE A N 1
ATOM 4909 C CA . ILE A 1 633 ? -13.742 -26.306 -16.660 1.00 89.44 633 ILE A CA 1
ATOM 4910 C C . ILE A 1 633 ? -13.355 -27.663 -16.056 1.00 89.44 633 ILE A C 1
ATOM 4912 O O . ILE A 1 633 ? -12.464 -27.723 -15.205 1.00 89.44 633 ILE A O 1
ATOM 4916 N N . LEU A 1 634 ? -13.967 -28.754 -16.533 1.00 91.44 634 LEU A N 1
ATOM 4917 C CA . LEU A 1 634 ? -13.670 -30.122 -16.103 1.00 91.44 634 LEU A CA 1
ATOM 4918 C C . LEU A 1 634 ? -12.186 -30.462 -16.302 1.00 91.44 634 LEU A C 1
ATOM 4920 O O . LEU A 1 634 ? -11.531 -30.883 -15.351 1.00 91.44 634 LEU A O 1
ATOM 4924 N N . GLU A 1 635 ? -11.631 -30.210 -17.490 1.00 87.06 635 GLU A N 1
ATOM 4925 C CA . GLU A 1 635 ? -10.207 -30.416 -17.773 1.00 87.06 635 GLU A CA 1
ATOM 4926 C C . GLU A 1 635 ? -9.316 -29.539 -16.872 1.00 87.06 635 GLU A C 1
ATOM 4928 O O . GLU A 1 635 ? -8.303 -30.001 -16.339 1.00 87.06 635 GLU A O 1
ATOM 4933 N N . GLY A 1 636 ? -9.705 -28.278 -16.650 1.00 85.69 636 GLY A N 1
ATOM 4934 C CA . GLY A 1 636 ? -9.008 -27.356 -15.754 1.00 85.69 636 GLY A CA 1
ATOM 4935 C C . GLY A 1 636 ? -8.907 -27.873 -14.316 1.00 85.69 636 GLY A C 1
ATOM 4936 O O . GLY A 1 636 ? -7.853 -27.728 -13.689 1.00 85.69 636 GLY A O 1
ATOM 4937 N N . ILE A 1 637 ? -9.962 -28.509 -13.804 1.00 88.44 637 ILE A N 1
ATOM 4938 C CA . ILE A 1 637 ? -9.962 -29.152 -12.484 1.00 88.44 637 ILE A CA 1
ATOM 4939 C C . ILE A 1 637 ? -9.143 -30.454 -12.528 1.00 88.44 637 ILE A C 1
ATOM 4941 O O . ILE A 1 637 ? -8.227 -30.620 -11.723 1.00 88.44 637 ILE A O 1
ATOM 4945 N N . GLN A 1 638 ? -9.387 -31.338 -13.505 1.00 88.12 638 GLN A N 1
ATOM 4946 C CA . GLN A 1 638 ? -8.695 -32.631 -13.654 1.00 88.12 638 GLN A CA 1
ATOM 4947 C C . GLN A 1 638 ? -7.170 -32.495 -13.714 1.00 88.12 638 GLN A C 1
ATOM 4949 O O . GLN A 1 638 ? -6.465 -33.230 -13.023 1.00 88.12 638 GLN A O 1
ATOM 4954 N N . ARG A 1 639 ? -6.648 -31.520 -14.473 1.00 81.69 639 ARG A N 1
ATOM 4955 C CA . ARG A 1 639 ? -5.201 -31.243 -14.591 1.00 81.69 639 ARG A CA 1
ATOM 4956 C C . ARG A 1 639 ? -4.520 -30.911 -13.256 1.00 81.69 639 ARG A C 1
ATOM 4958 O O . ARG A 1 639 ? -3.297 -30.986 -13.176 1.00 81.69 639 ARG A O 1
ATOM 4965 N N . ARG A 1 640 ? -5.273 -30.545 -12.211 1.00 80.94 640 ARG A N 1
ATOM 4966 C CA . ARG A 1 640 ? -4.741 -30.302 -10.859 1.00 80.94 640 ARG A CA 1
ATOM 4967 C C . ARG A 1 640 ? -4.740 -31.551 -9.961 1.00 80.94 640 ARG A C 1
ATOM 4969 O O . ARG A 1 640 ? -4.169 -31.474 -8.883 1.00 80.94 640 ARG A O 1
ATOM 4976 N N . ASN A 1 641 ? -5.309 -32.681 -10.394 1.00 83.12 641 ASN A N 1
ATOM 4977 C CA . ASN A 1 641 ? -5.443 -33.931 -9.624 1.00 83.12 641 ASN A CA 1
ATOM 4978 C C . ASN A 1 641 ? -6.124 -33.745 -8.238 1.00 83.12 641 ASN A C 1
ATOM 4980 O O . ASN A 1 641 ? -5.483 -33.967 -7.206 1.00 83.12 641 ASN A O 1
ATOM 4984 N N . PRO A 1 642 ? -7.401 -33.310 -8.202 1.00 88.12 642 PRO A N 1
ATOM 4985 C CA . PRO A 1 642 ? -8.128 -32.982 -6.969 1.00 88.12 642 PRO A CA 1
ATOM 4986 C C . PRO A 1 642 ? -8.256 -34.180 -6.017 1.00 88.12 642 PRO A C 1
ATOM 4988 O O . PRO A 1 642 ? -8.631 -35.270 -6.448 1.00 88.12 642 PRO A O 1
ATOM 4991 N N . GLN A 1 643 ? -8.006 -33.962 -4.725 1.00 87.81 643 GLN A N 1
ATOM 4992 C CA . GLN A 1 643 ? -8.144 -34.974 -3.668 1.00 87.81 643 GLN A CA 1
ATOM 4993 C C . GLN A 1 643 ? -9.289 -34.642 -2.689 1.00 87.81 643 GLN A C 1
ATOM 4995 O O . GLN A 1 643 ? -9.660 -33.473 -2.555 1.00 87.81 643 GLN A O 1
ATOM 5000 N N . PRO A 1 644 ? -9.857 -35.635 -1.974 1.00 88.62 644 PRO A N 1
ATOM 5001 C CA . PRO A 1 644 ? -10.800 -35.387 -0.882 1.00 88.62 644 PRO A CA 1
ATOM 5002 C C . PRO A 1 644 ? -10.220 -34.427 0.165 1.00 88.62 644 PRO A C 1
ATOM 5004 O O . PRO A 1 644 ? -9.136 -34.664 0.692 1.00 88.62 644 PRO A O 1
ATOM 5007 N N . GLY A 1 645 ? -10.948 -33.347 0.462 1.00 83.44 645 GLY A N 1
ATOM 5008 C CA . GLY A 1 645 ? -10.496 -32.280 1.365 1.00 83.44 645 GLY A CA 1
ATOM 5009 C C . GLY A 1 645 ? -9.763 -31.110 0.691 1.00 83.44 645 GLY A C 1
ATOM 5010 O O . GLY A 1 645 ? -9.521 -30.108 1.364 1.00 83.44 645 GLY A O 1
ATOM 5011 N N . ASP A 1 646 ? -9.459 -31.181 -0.611 1.00 90.88 646 ASP A N 1
ATOM 5012 C CA . ASP A 1 646 ? -9.004 -30.012 -1.375 1.00 90.88 646 ASP A CA 1
ATOM 5013 C C . ASP A 1 646 ? -10.141 -28.971 -1.523 1.00 90.88 646 ASP A C 1
ATOM 5015 O O . ASP A 1 646 ? -11.327 -29.314 -1.605 1.00 90.88 646 ASP A O 1
ATOM 5019 N N . VAL A 1 647 ? -9.773 -27.688 -1.610 1.00 92.62 647 VAL A N 1
ATOM 5020 C CA . VAL A 1 647 ? -10.700 -26.560 -1.832 1.00 92.62 647 VAL A CA 1
ATOM 5021 C C . VAL A 1 647 ? -10.544 -26.018 -3.252 1.00 92.62 647 VAL A C 1
ATOM 5023 O O . VAL A 1 647 ? -9.475 -25.546 -3.631 1.00 92.62 647 VAL A O 1
ATOM 5026 N N . LEU A 1 648 ? -11.615 -26.020 -4.039 1.00 93.00 648 LEU A N 1
ATOM 5027 C CA . LEU A 1 648 ? -11.706 -25.325 -5.320 1.00 93.00 648 LEU A CA 1
ATOM 5028 C C . LEU A 1 648 ? -11.967 -23.834 -5.087 1.00 93.00 648 LEU A C 1
ATOM 5030 O O . LEU A 1 648 ? -12.969 -23.494 -4.465 1.00 93.00 648 LEU A O 1
ATOM 5034 N N . ILE A 1 649 ? -11.100 -22.947 -5.588 1.00 90.62 649 ILE A N 1
ATOM 5035 C CA . ILE A 1 649 ? -11.255 -21.496 -5.390 1.00 90.62 649 ILE A CA 1
ATOM 5036 C C . ILE A 1 649 ? -11.572 -20.805 -6.713 1.00 90.62 649 ILE A C 1
ATOM 5038 O O . ILE A 1 649 ? -10.780 -20.826 -7.659 1.00 90.62 649 ILE A O 1
ATOM 5042 N N . MET A 1 650 ? -12.734 -20.159 -6.751 1.00 88.31 650 MET A N 1
ATOM 5043 C CA . MET A 1 650 ? -13.207 -19.351 -7.867 1.00 88.31 650 MET A CA 1
ATOM 5044 C C . MET A 1 650 ? -12.596 -17.953 -7.776 1.00 88.31 650 MET A C 1
ATOM 5046 O O . MET A 1 650 ? -12.989 -17.110 -6.976 1.00 88.31 650 MET A O 1
ATOM 5050 N N . ASP A 1 651 ? -11.586 -17.747 -8.612 1.00 84.75 651 ASP A N 1
ATOM 5051 C CA . ASP A 1 651 ? -10.783 -16.532 -8.721 1.00 84.75 651 ASP A CA 1
ATOM 5052 C C . ASP A 1 651 ? -11.163 -15.815 -10.028 1.00 84.75 651 ASP A C 1
ATOM 5054 O O . ASP A 1 651 ? -10.542 -16.014 -11.077 1.00 84.75 651 ASP A O 1
ATOM 5058 N N . SER A 1 652 ? -12.289 -15.092 -9.992 1.00 82.19 652 SER A N 1
ATOM 5059 C CA . SER A 1 652 ? -12.835 -14.325 -11.120 1.00 82.19 652 SER A CA 1
ATOM 5060 C C . SER A 1 652 ? -13.327 -12.961 -10.629 1.00 82.19 652 SER A C 1
ATOM 5062 O O . SER A 1 652 ? -14.124 -12.880 -9.686 1.00 82.19 652 SER A O 1
ATOM 5064 N N . GLU A 1 653 ? -12.812 -11.907 -11.267 1.00 82.44 653 GLU A N 1
ATOM 5065 C CA . GLU A 1 653 ? -12.922 -10.509 -10.847 1.00 82.44 653 GLU A CA 1
ATOM 5066 C C . GLU A 1 653 ? -13.588 -9.637 -11.939 1.00 82.44 653 GLU A C 1
ATOM 5068 O O . GLU A 1 653 ? -12.927 -9.104 -12.837 1.00 82.44 653 GLU A O 1
ATOM 5073 N N . ASP A 1 654 ? -14.910 -9.464 -11.883 1.00 83.75 654 ASP A N 1
ATOM 5074 C CA . ASP A 1 654 ? -15.668 -8.647 -12.849 1.00 83.75 654 ASP A CA 1
ATOM 5075 C C . ASP A 1 654 ? -15.642 -7.137 -12.507 1.00 83.75 654 ASP A C 1
ATOM 5077 O O . ASP A 1 654 ? -16.667 -6.496 -12.254 1.00 83.75 654 ASP A O 1
ATOM 5081 N N . TRP A 1 655 ? -14.427 -6.572 -12.511 1.00 84.19 655 TRP A N 1
ATOM 5082 C CA . TRP A 1 655 ? -14.123 -5.141 -12.352 1.00 84.19 655 TRP A CA 1
ATOM 5083 C C . TRP A 1 655 ? -14.711 -4.256 -13.467 1.00 84.19 655 TRP A C 1
ATOM 5085 O O . TRP A 1 655 ? -14.739 -4.651 -14.635 1.00 84.19 655 TRP A O 1
ATOM 5095 N N . ALA A 1 656 ? -15.058 -3.010 -13.130 1.00 83.19 656 ALA A N 1
ATOM 5096 C CA . ALA A 1 656 ? -15.528 -1.958 -14.046 1.00 83.19 656 ALA A CA 1
ATOM 5097 C C . ALA A 1 656 ? -16.736 -2.350 -14.942 1.00 83.19 656 ALA A C 1
ATOM 5099 O O . ALA A 1 656 ? -16.696 -2.170 -16.164 1.00 83.19 656 ALA A O 1
ATOM 5100 N N . PRO A 1 657 ? -17.844 -2.866 -14.369 1.00 84.06 657 PRO A N 1
ATOM 5101 C CA . PRO A 1 657 ? -19.036 -3.291 -15.117 1.00 84.06 657 PRO A CA 1
ATOM 5102 C C . PRO A 1 657 ? -19.746 -2.179 -15.911 1.00 84.06 657 PRO A C 1
ATOM 5104 O O . PRO A 1 657 ? -20.578 -2.486 -16.764 1.00 84.06 657 PRO A O 1
ATOM 5107 N N . MET A 1 658 ? -19.432 -0.906 -15.650 1.00 86.38 658 MET A N 1
ATOM 5108 C CA . MET A 1 658 ? -19.975 0.246 -16.381 1.00 86.38 658 MET A CA 1
ATOM 5109 C C . MET A 1 658 ? -19.166 0.626 -17.632 1.00 86.38 658 MET A C 1
ATOM 5111 O O . MET A 1 658 ? -19.582 1.528 -18.359 1.00 86.38 658 MET A O 1
ATOM 5115 N N . ASP A 1 659 ? -18.044 -0.046 -17.906 1.00 86.19 659 ASP A N 1
ATOM 5116 C CA . ASP A 1 659 ? -17.183 0.237 -19.067 1.00 86.19 659 ASP A CA 1
ATOM 5117 C C . ASP A 1 659 ? -17.126 -0.919 -20.077 1.00 86.19 659 ASP A C 1
ATOM 5119 O O . ASP A 1 659 ? -16.655 -0.745 -21.200 1.00 86.19 659 ASP A O 1
ATOM 5123 N N . TRP A 1 660 ? -17.657 -2.089 -19.710 1.00 88.50 660 TRP A N 1
ATOM 5124 C CA . TRP A 1 660 ? -17.818 -3.264 -20.568 1.00 88.50 660 TRP A CA 1
ATOM 5125 C C . TRP A 1 660 ? -18.843 -4.239 -19.946 1.00 88.50 660 TRP A C 1
ATOM 5127 O O . TRP A 1 660 ? -19.026 -4.273 -18.735 1.00 88.50 660 TRP A O 1
ATOM 5137 N N . CYS A 1 661 ? -19.543 -5.107 -20.681 1.00 92.25 661 CYS A N 1
ATOM 5138 C CA . CYS A 1 661 ? -19.481 -5.396 -22.113 1.00 92.25 661 CYS A CA 1
ATOM 5139 C C . CYS A 1 661 ? -20.729 -4.876 -22.840 1.00 92.25 661 CYS A C 1
ATOM 5141 O O . CYS A 1 661 ? -21.825 -5.365 -22.572 1.00 92.25 661 CYS A O 1
ATOM 5143 N N . PHE A 1 662 ? -20.562 -3.981 -23.813 1.00 94.12 662 PHE A N 1
ATOM 5144 C CA . PHE A 1 662 ? -21.660 -3.357 -24.564 1.00 94.12 662 PHE A CA 1
ATOM 5145 C C . PHE A 1 662 ? -21.934 -4.007 -25.935 1.00 94.12 662 PHE A C 1
ATOM 5147 O O . PHE A 1 662 ? -22.543 -3.396 -26.811 1.00 94.12 662 PHE A O 1
ATOM 5154 N N . CYS A 1 663 ? -21.525 -5.265 -26.134 1.00 93.12 663 CYS A N 1
ATOM 5155 C CA . CYS A 1 663 ? -21.840 -5.995 -27.365 1.00 93.12 663 CYS A CA 1
ATOM 5156 C C . CYS A 1 663 ? -23.353 -6.251 -27.500 1.00 93.12 663 CYS A C 1
ATOM 5158 O O . CYS A 1 663 ? -24.077 -6.325 -26.502 1.00 93.12 663 CYS A O 1
ATOM 5160 N N . ASP A 1 664 ? -23.829 -6.449 -28.729 1.00 93.38 664 ASP A N 1
ATOM 5161 C CA . ASP A 1 664 ? -25.260 -6.582 -29.040 1.00 93.38 664 ASP A CA 1
ATOM 5162 C C . ASP A 1 664 ? -25.951 -7.702 -28.254 1.00 93.38 664 ASP A C 1
ATOM 5164 O O . ASP A 1 664 ? -27.090 -7.537 -27.818 1.00 93.38 664 ASP A O 1
ATOM 5168 N N . ARG A 1 665 ? -25.241 -8.808 -27.986 1.00 92.69 665 ARG A N 1
ATOM 5169 C CA . ARG A 1 665 ? -25.707 -9.906 -27.123 1.00 92.69 665 ARG A CA 1
ATOM 5170 C C . ARG A 1 665 ? -26.024 -9.411 -25.708 1.00 92.69 665 ARG A C 1
ATOM 5172 O O . ARG A 1 665 ? -27.120 -9.661 -25.213 1.00 92.69 665 ARG A O 1
ATOM 5179 N N . CYS A 1 666 ? -25.099 -8.681 -25.082 1.00 94.56 666 CYS A N 1
ATOM 5180 C CA . CYS A 1 666 ? -25.305 -8.102 -23.755 1.00 94.56 666 CYS A CA 1
ATOM 5181 C C . CYS A 1 666 ? -26.437 -7.075 -23.760 1.00 94.56 666 CYS A C 1
ATOM 5183 O O . CYS A 1 666 ? -27.339 -7.178 -22.936 1.00 94.56 666 CYS A O 1
ATOM 5185 N N . ARG A 1 667 ? -26.440 -6.128 -24.707 1.00 96.00 667 ARG A N 1
ATOM 5186 C CA . ARG A 1 667 ? -27.466 -5.068 -24.774 1.00 96.00 667 ARG A CA 1
ATOM 5187 C C . ARG A 1 667 ? -28.869 -5.632 -25.041 1.00 96.00 667 ARG A C 1
ATOM 5189 O O . ARG A 1 667 ? -29.839 -5.143 -24.469 1.00 96.00 667 ARG A O 1
ATOM 5196 N N . THR A 1 668 ? -28.979 -6.703 -25.831 1.00 95.31 668 THR A N 1
ATOM 5197 C CA . THR A 1 668 ? -30.251 -7.398 -26.109 1.00 95.31 668 THR A CA 1
ATOM 5198 C C . THR A 1 668 ? -30.733 -8.231 -24.921 1.00 95.31 668 THR A C 1
ATOM 5200 O O . THR A 1 668 ? -31.914 -8.181 -24.576 1.00 95.31 668 THR A O 1
ATOM 5203 N N . ASN A 1 669 ? -29.848 -8.989 -24.264 1.00 95.38 669 ASN A N 1
ATOM 5204 C CA . ASN A 1 669 ? -30.226 -9.782 -23.089 1.00 95.38 669 ASN A CA 1
ATOM 5205 C C . ASN A 1 669 ? -30.564 -8.881 -21.889 1.00 95.38 669 ASN A C 1
ATOM 5207 O O . ASN A 1 669 ? -31.528 -9.157 -21.175 1.00 95.38 669 ASN A O 1
ATOM 5211 N N . PHE A 1 670 ? -29.865 -7.753 -21.748 1.00 97.50 670 PHE A N 1
ATOM 5212 C CA . PHE A 1 670 ? -30.207 -6.678 -20.821 1.00 97.50 670 PHE A CA 1
ATOM 5213 C C . PHE A 1 670 ? -31.593 -6.080 -21.097 1.00 97.50 670 PHE A C 1
ATOM 5215 O O . PHE A 1 670 ? -32.440 -6.073 -20.207 1.00 97.50 670 PHE A O 1
ATOM 5222 N N . ALA A 1 671 ? -31.863 -5.639 -22.331 1.00 97.69 671 ALA A N 1
ATOM 5223 C CA . ALA A 1 671 ? -33.168 -5.091 -22.705 1.00 97.69 671 ALA A CA 1
ATOM 5224 C C . ALA A 1 671 ? -34.310 -6.073 -22.400 1.00 97.69 671 ALA A C 1
ATOM 5226 O O . ALA A 1 671 ? -35.327 -5.675 -21.836 1.00 97.69 671 ALA A O 1
ATOM 5227 N N . ARG A 1 672 ? -34.103 -7.373 -22.663 1.00 96.75 672 ARG A N 1
ATOM 5228 C CA . ARG A 1 672 ? -35.062 -8.430 -22.306 1.00 96.75 672 ARG A CA 1
ATOM 5229 C C . ARG A 1 672 ? -35.261 -8.568 -20.791 1.00 96.75 672 ARG A C 1
ATOM 5231 O O . ARG A 1 672 ? -36.399 -8.738 -20.369 1.00 96.75 672 ARG A O 1
ATOM 5238 N N . ARG A 1 673 ? -34.198 -8.478 -19.977 1.00 95.31 673 ARG A N 1
ATOM 5239 C CA . ARG A 1 673 ? -34.274 -8.546 -18.498 1.00 95.31 673 ARG A CA 1
ATOM 5240 C C . ARG A 1 673 ? -35.180 -7.464 -17.911 1.00 95.31 673 ARG A C 1
ATOM 5242 O O . ARG A 1 673 ? -35.874 -7.745 -16.942 1.00 95.31 673 ARG A O 1
ATOM 5249 N N . ILE A 1 674 ? -35.162 -6.256 -18.479 1.00 97.19 674 ILE A N 1
ATOM 5250 C CA . ILE A 1 674 ? -35.921 -5.100 -17.966 1.00 97.19 674 ILE A CA 1
ATOM 5251 C C . ILE A 1 674 ? -37.111 -4.674 -18.840 1.00 97.19 674 ILE A C 1
ATOM 5253 O O . ILE A 1 674 ? -37.665 -3.598 -18.638 1.00 97.19 674 ILE A O 1
ATOM 5257 N N . GLY A 1 675 ? -37.531 -5.510 -19.795 1.00 96.19 675 GLY A N 1
ATOM 5258 C CA . GLY A 1 675 ? -38.749 -5.282 -20.583 1.00 96.19 675 GLY A CA 1
ATOM 5259 C C . GLY A 1 675 ? -38.680 -4.132 -21.598 1.00 96.19 675 GLY A C 1
ATOM 5260 O O . GLY A 1 675 ? -39.719 -3.585 -21.960 1.00 96.19 675 GLY A O 1
ATOM 5261 N N . LEU A 1 676 ? -37.489 -3.753 -22.073 1.00 95.81 676 LEU A N 1
ATOM 5262 C CA . LEU A 1 676 ? -37.343 -2.746 -23.130 1.00 95.81 676 LEU A CA 1
ATOM 5263 C C . LEU A 1 676 ? -37.610 -3.347 -24.519 1.00 95.81 676 LEU A C 1
ATOM 5265 O O . LEU A 1 676 ? -37.049 -4.379 -24.885 1.00 95.81 676 LEU A O 1
ATOM 5269 N N . ASN A 1 677 ? -38.400 -2.637 -25.330 1.00 92.38 677 ASN A N 1
ATOM 5270 C CA . ASN A 1 677 ? -38.759 -3.034 -26.701 1.00 92.38 677 ASN A CA 1
ATOM 5271 C C . ASN A 1 677 ? -37.570 -3.070 -27.684 1.00 92.38 677 ASN A C 1
ATOM 5273 O O . ASN A 1 677 ? -37.675 -3.669 -28.752 1.00 92.38 677 ASN A O 1
ATOM 5277 N N . GLN A 1 678 ? -36.457 -2.409 -27.355 1.00 93.38 678 GLN A N 1
ATOM 5278 C CA . GLN A 1 678 ? -35.247 -2.343 -28.177 1.00 93.38 678 GLN A CA 1
ATOM 5279 C C . GLN A 1 678 ? -33.994 -2.331 -27.295 1.00 93.38 678 GLN A C 1
ATOM 5281 O O . GLN A 1 678 ? -34.054 -1.915 -26.139 1.00 93.38 678 GLN A O 1
ATOM 5286 N N . ALA A 1 679 ? -32.856 -2.762 -27.843 1.00 95.25 679 ALA A N 1
ATOM 5287 C CA . ALA A 1 679 ? -31.572 -2.749 -27.145 1.00 95.25 679 ALA A CA 1
ATOM 5288 C C . ALA A 1 679 ? -30.979 -1.321 -27.104 1.00 95.25 679 ALA A C 1
ATOM 5290 O O . ALA A 1 679 ? -30.544 -0.839 -28.155 1.00 95.25 679 ALA A O 1
ATOM 5291 N N . PRO A 1 680 ? -30.921 -0.642 -25.938 1.00 93.69 680 PRO A N 1
ATOM 5292 C CA . PRO A 1 680 ? -30.307 0.684 -25.830 1.00 93.69 680 PRO A CA 1
ATOM 5293 C C . PRO A 1 680 ? -28.802 0.626 -26.126 1.00 93.69 680 PRO A C 1
ATOM 5295 O O . PRO A 1 680 ? -28.176 -0.431 -26.001 1.00 93.69 680 PRO A O 1
ATOM 5298 N N . ASP A 1 681 ? -28.206 1.746 -26.532 1.00 92.69 681 ASP A N 1
ATOM 5299 C CA . ASP A 1 681 ? -26.750 1.882 -26.667 1.00 92.69 681 ASP A CA 1
ATOM 5300 C C . ASP A 1 681 ? -26.051 2.084 -25.306 1.00 92.69 681 ASP A C 1
ATOM 5302 O O . ASP A 1 681 ? -26.692 2.208 -24.261 1.00 92.69 681 ASP A O 1
ATOM 5306 N N . ALA A 1 682 ? -24.714 2.093 -25.309 1.00 87.31 682 ALA A N 1
ATOM 5307 C CA . ALA A 1 682 ? -23.912 2.215 -24.092 1.00 87.31 682 ALA A CA 1
ATOM 5308 C C . ALA A 1 682 ? -24.114 3.548 -23.343 1.00 87.31 682 ALA A C 1
ATOM 5310 O O . ALA A 1 682 ? -24.055 3.562 -22.113 1.00 87.31 682 ALA A O 1
ATOM 5311 N N . ALA A 1 683 ? -24.377 4.655 -24.045 1.00 85.31 683 ALA A N 1
ATOM 5312 C CA . ALA A 1 683 ? -24.599 5.957 -23.422 1.00 85.31 683 ALA A CA 1
ATOM 5313 C C . ALA A 1 683 ? -25.980 6.010 -22.754 1.00 85.31 683 ALA A C 1
ATOM 5315 O O . ALA A 1 683 ? -26.075 6.382 -21.585 1.00 85.31 683 ALA A O 1
ATOM 5316 N N . VAL A 1 684 ? -27.025 5.539 -23.442 1.00 89.75 684 VAL A N 1
ATOM 5317 C CA . VAL A 1 684 ? -28.379 5.406 -22.875 1.00 89.75 684 VAL A CA 1
ATOM 5318 C C . VAL A 1 684 ? -28.375 4.472 -21.660 1.00 89.75 684 VAL A C 1
ATOM 5320 O O . VAL A 1 684 ? -28.982 4.794 -20.641 1.00 89.75 684 VAL A O 1
ATOM 5323 N N . ILE A 1 685 ? -27.635 3.357 -21.711 1.00 87.94 685 ILE A N 1
ATOM 5324 C CA . ILE A 1 685 ? -27.458 2.461 -20.556 1.00 87.94 685 ILE A CA 1
ATOM 5325 C C . ILE A 1 685 ? -26.812 3.199 -19.373 1.00 87.94 685 ILE A C 1
ATOM 5327 O O . ILE A 1 685 ? -27.363 3.162 -18.273 1.00 87.94 685 ILE A O 1
ATOM 5331 N N . LYS A 1 686 ? -25.679 3.890 -19.582 1.00 85.06 686 LYS A N 1
ATOM 5332 C CA . LYS A 1 686 ? -24.965 4.602 -18.503 1.00 85.06 686 LYS A CA 1
ATOM 5333 C C . LYS A 1 686 ? -25.751 5.798 -17.943 1.00 85.06 686 LYS A C 1
ATOM 5335 O O . LYS A 1 686 ? -25.570 6.112 -16.773 1.00 85.06 686 LYS A O 1
ATOM 5340 N N . GLN A 1 687 ? -26.612 6.442 -18.736 1.00 79.00 687 GLN A N 1
ATOM 5341 C CA . GLN A 1 687 ? -27.386 7.622 -18.317 1.00 79.00 687 GLN A CA 1
ATOM 5342 C C . GLN A 1 687 ? -28.751 7.297 -17.694 1.00 79.00 687 GLN A C 1
ATOM 5344 O O . GLN A 1 687 ? -29.166 7.989 -16.771 1.00 79.00 687 GLN A O 1
ATOM 5349 N N . GLN A 1 688 ? -29.470 6.292 -18.206 1.00 88.94 688 GLN A N 1
ATOM 5350 C CA . GLN A 1 688 ? -30.880 6.050 -17.850 1.00 88.94 688 GLN A CA 1
ATOM 5351 C C . GLN A 1 688 ? -31.111 4.736 -17.095 1.00 88.94 688 GLN A C 1
ATOM 5353 O O . GLN A 1 688 ? -32.131 4.600 -16.424 1.00 88.94 688 GLN A O 1
ATOM 5358 N N . TYR A 1 689 ? -30.188 3.771 -17.195 1.00 91.56 689 TYR A N 1
ATOM 5359 C CA . TYR A 1 689 ? -30.398 2.412 -16.686 1.00 91.56 689 TYR A CA 1
ATOM 5360 C C . TYR A 1 689 ? -29.189 1.838 -15.922 1.00 91.56 689 TYR A C 1
ATOM 5362 O O . TYR A 1 689 ? -28.943 0.628 -15.942 1.00 91.56 689 TYR A O 1
ATOM 5370 N N . ALA A 1 690 ? -28.404 2.701 -15.268 1.00 87.25 690 ALA A N 1
ATOM 5371 C CA . ALA A 1 690 ? -27.146 2.316 -14.629 1.00 87.25 690 ALA A CA 1
ATOM 5372 C C . ALA A 1 690 ? -27.329 1.256 -13.525 1.00 87.25 690 ALA A C 1
ATOM 5374 O O . ALA A 1 690 ? -26.600 0.264 -13.504 1.00 87.25 690 ALA A O 1
ATOM 5375 N N . GLU A 1 691 ? -28.333 1.415 -12.656 1.00 88.81 691 GLU A N 1
ATOM 5376 C CA . GLU A 1 691 ? -28.634 0.468 -11.570 1.00 88.81 691 GLU A CA 1
ATOM 5377 C C . GLU A 1 691 ? -29.062 -0.902 -12.106 1.00 88.81 691 GLU A C 1
ATOM 5379 O O . GLU A 1 691 ? -28.629 -1.945 -11.618 1.00 88.81 691 GLU A O 1
ATOM 5384 N N . GLN A 1 692 ? -29.889 -0.907 -13.150 1.00 96.25 692 GLN A N 1
ATOM 5385 C CA . GLN A 1 692 ? -30.377 -2.122 -13.788 1.00 96.25 692 GLN A CA 1
ATOM 5386 C C . GLN A 1 692 ? -29.251 -2.843 -14.535 1.00 96.25 692 GLN A C 1
ATOM 5388 O O . GLN A 1 692 ? -29.212 -4.076 -14.546 1.00 96.25 692 GLN A O 1
ATOM 5393 N N . TRP A 1 693 ? -28.335 -2.094 -15.158 1.00 95.12 693 TRP A N 1
ATOM 5394 C CA . TRP A 1 693 ? -27.156 -2.653 -15.814 1.00 95.12 693 TRP A CA 1
ATOM 5395 C C . TRP A 1 693 ? -26.180 -3.235 -14.793 1.00 95.12 693 TRP A C 1
ATOM 5397 O O . TRP A 1 693 ? -25.757 -4.375 -14.955 1.00 95.12 693 TRP A O 1
ATOM 5407 N N . ARG A 1 694 ? -25.893 -2.523 -13.698 1.00 93.44 694 ARG A N 1
ATOM 5408 C CA . ARG A 1 694 ? -25.136 -3.045 -12.548 1.00 93.44 694 ARG A CA 1
ATOM 5409 C C . ARG A 1 694 ? -25.718 -4.377 -12.065 1.00 93.44 694 ARG A C 1
ATOM 5411 O O . ARG A 1 694 ? -24.993 -5.367 -12.012 1.00 93.44 694 ARG A O 1
ATOM 5418 N N . ASP A 1 695 ? -27.025 -4.439 -11.811 1.00 94.81 695 ASP A N 1
ATOM 5419 C CA . ASP A 1 695 ? -27.681 -5.662 -11.329 1.00 94.81 695 ASP A CA 1
ATOM 5420 C C . ASP A 1 695 ? -27.713 -6.772 -12.409 1.00 94.81 695 ASP A C 1
ATOM 5422 O O . ASP A 1 695 ? -27.650 -7.951 -12.082 1.00 94.81 695 ASP A O 1
ATOM 5426 N N . PHE A 1 696 ? -27.751 -6.444 -13.707 1.00 96.50 696 PHE A N 1
ATOM 5427 C CA . PHE A 1 696 ? -27.553 -7.409 -14.808 1.00 96.50 696 PHE A CA 1
ATOM 5428 C C . PHE A 1 696 ? -26.119 -7.967 -14.859 1.00 96.50 696 PHE A C 1
ATOM 5430 O O . PHE A 1 696 ? -25.907 -9.154 -15.115 1.00 96.50 696 PHE A O 1
ATOM 5437 N N . ARG A 1 697 ? -25.122 -7.125 -14.579 1.00 94.44 697 ARG A N 1
ATOM 5438 C CA . ARG A 1 697 ? -23.708 -7.514 -14.519 1.00 94.44 697 ARG A CA 1
ATOM 5439 C C . ARG A 1 697 ? -23.402 -8.373 -13.285 1.00 94.44 697 ARG A C 1
ATOM 5441 O O . ARG A 1 697 ? -22.569 -9.269 -13.386 1.00 94.44 697 ARG A O 1
ATOM 5448 N N . VAL A 1 698 ? -24.109 -8.167 -12.172 1.00 94.62 698 VAL A N 1
ATOM 5449 C CA . VAL A 1 698 ? -24.038 -9.034 -10.980 1.00 94.62 698 VAL A CA 1
ATOM 5450 C C . VAL A 1 698 ? -24.576 -10.440 -11.287 1.00 94.62 698 VAL A C 1
ATOM 5452 O O . VAL A 1 698 ? -23.896 -11.425 -10.996 1.00 94.62 698 VAL A O 1
ATOM 5455 N N . ASP A 1 699 ? -25.719 -10.562 -11.976 1.00 94.62 699 ASP A N 1
ATOM 5456 C CA . ASP A 1 699 ? -26.226 -11.861 -12.459 1.00 94.62 699 ASP A CA 1
ATOM 5457 C C . ASP A 1 699 ? -25.218 -12.584 -13.375 1.00 94.62 699 ASP A C 1
ATOM 5459 O O . ASP A 1 699 ? -25.083 -13.807 -13.312 1.00 94.62 699 ASP A O 1
ATOM 5463 N N . ASN A 1 700 ? -24.485 -11.841 -14.216 1.00 92.50 700 ASN A N 1
ATOM 5464 C CA . ASN A 1 700 ? -23.426 -12.390 -15.072 1.00 92.50 700 ASN A CA 1
ATOM 5465 C C . ASN A 1 700 ? -22.277 -13.005 -14.246 1.00 92.50 700 ASN A C 1
ATOM 5467 O O . ASN A 1 700 ? -21.846 -14.118 -14.550 1.00 92.50 700 ASN A O 1
ATOM 5471 N N . ALA A 1 701 ? -21.799 -12.333 -13.193 1.00 91.50 701 ALA A N 1
ATOM 5472 C CA . ALA A 1 701 ? -20.750 -12.873 -12.323 1.00 91.50 701 ALA A CA 1
ATOM 5473 C C . ALA A 1 701 ? -21.240 -14.079 -11.501 1.00 91.50 701 ALA A C 1
ATOM 5475 O O . ALA A 1 701 ? -20.562 -15.109 -11.458 1.00 91.50 701 ALA A O 1
ATOM 5476 N N . MET A 1 702 ? -22.455 -14.009 -10.939 1.00 92.31 702 MET A N 1
ATOM 5477 C CA . MET A 1 702 ? -23.114 -15.154 -10.289 1.00 92.31 702 MET A CA 1
ATOM 5478 C C . MET A 1 702 ? -23.213 -16.353 -11.250 1.00 92.31 702 MET A C 1
ATOM 5480 O O . MET A 1 702 ? -23.000 -17.497 -10.849 1.00 92.31 702 MET A O 1
ATOM 5484 N N . GLY A 1 703 ? -23.481 -16.108 -12.536 1.00 91.62 703 GLY A N 1
ATOM 5485 C CA . GLY A 1 703 ? -23.480 -17.129 -13.582 1.00 91.62 703 GLY A CA 1
ATOM 5486 C C . GLY A 1 703 ? -22.130 -17.831 -13.770 1.00 91.62 703 GLY A C 1
ATOM 5487 O O . GLY A 1 703 ? -22.098 -19.056 -13.918 1.00 91.62 703 GLY A O 1
ATOM 5488 N N . LYS A 1 704 ? -21.011 -17.092 -13.699 1.00 89.69 704 LYS A N 1
ATOM 5489 C CA . LYS A 1 704 ? -19.655 -17.674 -13.754 1.00 89.69 704 LYS A CA 1
ATOM 5490 C C . LYS A 1 704 ? -19.333 -18.542 -12.538 1.00 89.69 704 LYS A C 1
ATOM 5492 O O . LYS A 1 704 ? -18.717 -19.596 -12.683 1.00 89.69 704 LYS A O 1
ATOM 5497 N N . VAL A 1 705 ? -19.757 -18.109 -11.353 1.00 90.38 705 VAL A N 1
ATOM 5498 C CA . VAL A 1 705 ? -19.634 -18.888 -10.112 1.00 90.38 705 VAL A CA 1
ATOM 5499 C C . VAL A 1 705 ? -20.457 -20.175 -10.237 1.00 90.38 705 VAL A C 1
ATOM 5501 O O . VAL A 1 705 ? -19.934 -21.278 -10.064 1.00 90.38 705 VAL A O 1
ATOM 5504 N N . LYS A 1 706 ? -21.720 -20.061 -10.670 1.00 93.06 706 LYS A N 1
ATOM 5505 C CA . LYS A 1 706 ? -22.628 -21.202 -10.836 1.00 93.06 706 LYS A CA 1
ATOM 5506 C C . LYS A 1 706 ? -22.096 -22.263 -11.805 1.00 93.06 706 LYS A C 1
ATOM 5508 O O . LYS A 1 706 ? -22.130 -23.440 -11.469 1.00 93.06 706 LYS A O 1
ATOM 5513 N N . MET A 1 707 ? -21.611 -21.891 -12.991 1.00 91.06 707 MET A N 1
ATOM 5514 C CA . MET A 1 707 ? -21.156 -22.887 -13.980 1.00 91.06 707 MET A CA 1
ATOM 5515 C C . MET A 1 707 ? -19.932 -23.689 -13.493 1.00 91.06 707 MET A C 1
ATOM 5517 O O . MET A 1 707 ? -19.822 -24.878 -13.788 1.00 91.06 707 MET A O 1
ATOM 5521 N N . VAL A 1 708 ? -19.036 -23.077 -12.706 1.00 91.12 708 VAL A N 1
ATOM 5522 C CA . VAL A 1 708 ? -17.911 -23.794 -12.081 1.00 91.12 708 VAL A CA 1
ATOM 5523 C C . VAL A 1 708 ? -18.417 -24.701 -10.958 1.00 91.12 708 VAL A C 1
ATOM 5525 O O . VAL A 1 708 ? -18.022 -25.867 -10.900 1.00 91.12 708 VAL A O 1
ATOM 5528 N N . TYR A 1 709 ? -19.342 -24.211 -10.126 1.00 93.94 709 TYR A N 1
ATOM 5529 C CA . TYR A 1 709 ? -20.011 -24.995 -9.084 1.00 93.94 709 TYR A CA 1
ATOM 5530 C C . TYR A 1 709 ? -20.747 -26.225 -9.644 1.00 93.94 709 TYR A C 1
ATOM 5532 O O . TYR A 1 709 ? -20.576 -27.327 -9.124 1.00 93.94 709 TYR A O 1
ATOM 5540 N N . ASP A 1 710 ? -21.513 -26.071 -10.728 1.00 94.81 710 ASP A N 1
ATOM 5541 C CA . ASP A 1 710 ? -22.269 -27.153 -11.373 1.00 94.81 710 ASP A CA 1
ATOM 5542 C C . ASP A 1 710 ? -21.335 -28.277 -11.860 1.00 94.81 710 ASP A C 1
ATOM 5544 O O . ASP A 1 710 ? -21.563 -29.455 -11.568 1.00 94.81 710 ASP A O 1
ATOM 5548 N N . VAL A 1 711 ? -20.250 -27.925 -12.563 1.00 94.25 711 VAL A N 1
ATOM 5549 C CA . VAL A 1 711 ? -19.249 -28.891 -13.053 1.00 94.25 711 VAL A CA 1
ATOM 5550 C C . VAL A 1 711 ? -18.513 -29.556 -11.886 1.00 94.25 711 VAL A C 1
ATOM 5552 O O . VAL A 1 711 ? -18.344 -30.779 -11.885 1.00 94.25 711 VAL A O 1
ATOM 5555 N N . ALA A 1 712 ? -18.121 -28.782 -10.870 1.00 94.38 712 ALA A N 1
ATOM 5556 C CA . ALA A 1 712 ? -17.447 -29.294 -9.683 1.00 94.38 712 ALA A CA 1
ATOM 5557 C C . ALA A 1 712 ? -18.333 -30.271 -8.895 1.00 94.38 712 ALA A C 1
ATOM 5559 O O . ALA A 1 712 ? -17.895 -31.380 -8.602 1.00 94.38 712 ALA A O 1
ATOM 5560 N N . ARG A 1 713 ? -19.599 -29.936 -8.623 1.00 95.62 713 ARG A N 1
ATOM 5561 C CA . ARG A 1 713 ? -20.536 -30.827 -7.914 1.00 95.62 713 ARG A CA 1
ATOM 5562 C C . ARG A 1 713 ? -20.872 -32.090 -8.702 1.00 95.62 713 ARG A C 1
ATOM 5564 O O . ARG A 1 713 ? -21.016 -33.150 -8.100 1.00 95.62 713 ARG A O 1
ATOM 5571 N N . LYS A 1 714 ? -20.959 -32.001 -10.032 1.00 97.06 714 LYS A N 1
ATOM 5572 C CA . LYS A 1 714 ? -21.251 -33.142 -10.914 1.00 97.06 714 LYS A CA 1
ATOM 5573 C C . LYS A 1 714 ? -20.101 -34.152 -11.007 1.00 97.06 714 LYS A C 1
ATOM 5575 O O . LYS A 1 714 ? -20.366 -35.345 -11.128 1.00 97.06 714 LYS A O 1
ATOM 5580 N N . HIS A 1 715 ? -18.848 -33.692 -10.986 1.00 96.69 715 HIS A N 1
ATOM 5581 C CA . HIS A 1 715 ? -17.674 -34.540 -11.251 1.00 96.69 715 HIS A CA 1
ATOM 5582 C C . HIS A 1 715 ? -16.749 -34.755 -10.039 1.00 96.69 715 HIS A C 1
ATOM 5584 O O . HIS A 1 715 ? -16.044 -35.761 -9.992 1.00 96.69 715 HIS A O 1
ATOM 5590 N N . PHE A 1 716 ? -16.775 -33.859 -9.050 1.00 95.56 716 PHE A N 1
ATOM 5591 C CA . PHE A 1 716 ? -15.930 -33.872 -7.848 1.00 95.56 716 PHE A CA 1
ATOM 5592 C C . PHE A 1 716 ? -16.731 -33.457 -6.595 1.00 95.56 716 PHE A C 1
ATOM 5594 O O . PHE A 1 716 ? -16.377 -32.481 -5.928 1.00 95.56 716 PHE A O 1
ATOM 5601 N N . PRO A 1 717 ? -17.815 -34.173 -6.232 1.00 95.00 717 PRO A N 1
ATOM 5602 C CA . PRO A 1 717 ? -18.696 -33.782 -5.125 1.00 95.00 717 PRO A CA 1
ATOM 5603 C C . PRO A 1 717 ? -17.992 -33.683 -3.758 1.00 95.00 717 PRO A C 1
ATOM 5605 O O . PRO A 1 717 ? -18.535 -33.062 -2.851 1.00 95.00 717 PRO A O 1
ATOM 5608 N N . PHE A 1 718 ? -16.791 -34.258 -3.620 1.00 93.56 718 PHE A N 1
ATOM 5609 C CA . PHE A 1 718 ? -15.939 -34.191 -2.428 1.00 93.56 718 PHE A CA 1
ATOM 5610 C C . PHE A 1 718 ? -15.165 -32.871 -2.253 1.00 93.56 718 PHE A C 1
ATOM 5612 O O . PHE A 1 718 ? -14.562 -32.675 -1.197 1.00 93.56 718 PHE A O 1
ATOM 5619 N N . LEU A 1 719 ? -15.104 -32.005 -3.273 1.00 94.31 719 LEU A N 1
ATOM 5620 C CA . LEU A 1 719 ? -14.403 -30.723 -3.173 1.00 94.31 719 LEU A CA 1
ATOM 5621 C C . LEU A 1 719 ? -15.222 -29.725 -2.356 1.00 94.31 719 LEU A C 1
ATOM 5623 O O . LEU A 1 719 ? -16.422 -29.553 -2.588 1.00 94.31 719 LEU A O 1
ATOM 5627 N N . LEU A 1 720 ? -14.548 -29.008 -1.461 1.00 93.62 720 LEU A N 1
ATOM 5628 C CA . LEU A 1 720 ? -15.085 -27.762 -0.922 1.00 93.62 720 LEU A CA 1
ATOM 5629 C C . LEU A 1 720 ? -14.932 -26.659 -1.973 1.00 93.62 720 LEU A C 1
ATOM 5631 O O . LEU A 1 720 ? -13.966 -26.664 -2.733 1.00 93.62 720 LEU A O 1
ATOM 5635 N N . ILE A 1 721 ? -15.865 -25.716 -2.028 1.00 94.12 721 ILE A N 1
ATOM 5636 C CA . ILE A 1 721 ? -15.889 -24.646 -3.032 1.00 94.12 721 ILE A CA 1
ATOM 5637 C C . ILE A 1 721 ? -15.842 -23.288 -2.324 1.00 94.12 721 ILE A C 1
ATOM 5639 O O . ILE A 1 721 ? -16.678 -23.001 -1.474 1.00 94.12 721 ILE A O 1
ATOM 5643 N N . GLY A 1 722 ? -14.871 -22.443 -2.663 1.00 93.12 722 GLY A N 1
ATOM 5644 C CA . GLY A 1 722 ? -14.739 -21.078 -2.151 1.00 93.12 722 GLY A CA 1
ATOM 5645 C C . GLY A 1 722 ? -14.738 -20.047 -3.274 1.00 93.12 722 GLY A C 1
ATOM 5646 O O . GLY A 1 722 ? -14.296 -20.338 -4.385 1.00 93.12 722 GLY A O 1
ATOM 5647 N N . ASP A 1 723 ? -15.211 -18.837 -2.988 1.00 92.00 723 ASP A N 1
ATOM 5648 C CA . ASP A 1 723 ? -15.277 -17.739 -3.961 1.00 92.00 723 ASP A CA 1
ATOM 5649 C C . ASP A 1 723 ? -14.503 -16.511 -3.461 1.00 92.00 723 ASP A C 1
ATOM 5651 O O . ASP A 1 723 ? -14.773 -16.002 -2.363 1.00 92.00 723 ASP A O 1
ATOM 5655 N N . TYR A 1 724 ? -13.545 -16.043 -4.268 1.00 91.62 724 TYR A N 1
ATOM 5656 C CA .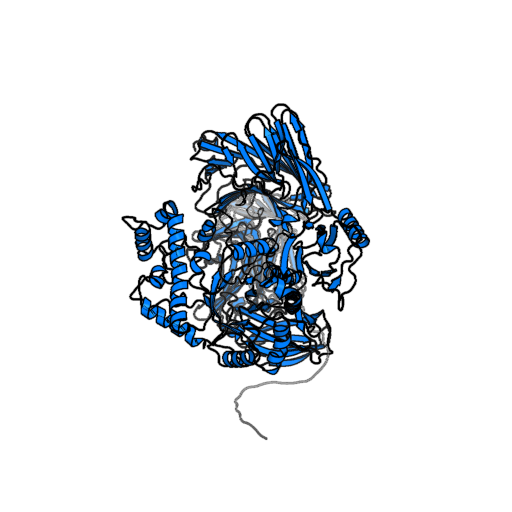 TYR A 1 724 ? -12.772 -14.827 -4.008 1.00 91.62 724 TYR A CA 1
ATOM 5657 C C . TYR A 1 724 ? -13.691 -13.611 -4.128 1.00 91.62 724 TYR A C 1
ATOM 5659 O O . TYR A 1 724 ? -14.206 -13.315 -5.206 1.00 91.62 724 TYR A O 1
ATOM 5667 N N . ASN A 1 725 ? -13.932 -12.924 -3.021 1.00 90.69 725 ASN A N 1
ATOM 5668 C CA . ASN A 1 725 ? -14.936 -11.869 -2.915 1.00 90.69 725 ASN A CA 1
ATOM 5669 C C . ASN A 1 725 ? -14.314 -10.563 -2.409 1.00 90.69 725 ASN A C 1
ATOM 5671 O O . ASN A 1 725 ? -13.107 -10.465 -2.200 1.00 90.69 725 ASN A O 1
ATOM 5675 N N . TYR A 1 726 ? -15.141 -9.546 -2.187 1.00 91.94 726 TYR A N 1
ATOM 5676 C CA . TYR A 1 726 ? -14.708 -8.258 -1.650 1.00 91.94 726 TYR A CA 1
ATOM 5677 C C . TYR A 1 726 ? -15.566 -7.882 -0.450 1.00 91.94 726 TYR A C 1
ATOM 5679 O O . TYR A 1 726 ? -16.692 -8.357 -0.305 1.00 91.94 726 TYR A O 1
ATOM 5687 N N . VAL A 1 727 ? -15.029 -7.020 0.409 1.00 93.38 727 VAL A N 1
ATOM 5688 C CA . VAL A 1 727 ? -15.774 -6.466 1.540 1.00 93.38 727 VAL A CA 1
ATOM 5689 C C . VAL A 1 727 ? -16.938 -5.600 1.037 1.00 93.38 727 VAL A C 1
ATOM 5691 O O . VAL A 1 727 ? -16.765 -4.755 0.151 1.00 93.38 727 VAL A O 1
ATOM 5694 N N . VAL A 1 728 ? -18.116 -5.834 1.621 1.00 93.25 728 VAL A N 1
ATOM 5695 C CA . VAL A 1 728 ? -19.376 -5.115 1.388 1.00 93.25 728 VAL A CA 1
ATOM 5696 C C . VAL A 1 728 ? -19.971 -4.772 2.751 1.00 93.25 728 VAL A C 1
ATOM 5698 O O . VAL A 1 728 ? -20.074 -5.638 3.617 1.00 93.25 728 VAL A O 1
ATOM 5701 N N . ASP A 1 729 ? -20.344 -3.509 2.939 1.00 93.38 729 ASP A N 1
ATOM 5702 C CA . ASP A 1 729 ? -20.997 -3.012 4.149 1.00 93.38 729 ASP A CA 1
ATOM 5703 C C . ASP A 1 729 ? -22.516 -3.130 4.009 1.00 93.38 729 ASP A C 1
ATOM 5705 O O . ASP A 1 729 ? -23.189 -2.206 3.558 1.00 93.38 729 ASP A O 1
ATOM 5709 N N . TYR A 1 730 ? -23.048 -4.299 4.371 1.00 91.69 730 TYR A N 1
ATOM 5710 C CA . TYR A 1 730 ? -24.482 -4.597 4.303 1.00 91.69 730 TYR A CA 1
ATOM 5711 C C . TYR A 1 730 ? -25.332 -3.815 5.320 1.00 91.69 730 TYR A C 1
ATOM 5713 O O . TYR A 1 730 ? -26.557 -3.893 5.256 1.00 91.69 730 TYR A O 1
ATOM 5721 N N . THR A 1 731 ? -24.723 -3.056 6.243 1.00 90.69 731 THR A N 1
ATOM 5722 C CA . THR A 1 731 ? -25.478 -2.195 7.172 1.00 90.69 731 THR A CA 1
ATOM 5723 C C . THR A 1 731 ? -25.997 -0.930 6.488 1.00 90.69 731 THR A C 1
ATOM 5725 O O . THR A 1 731 ? -26.994 -0.353 6.925 1.00 90.69 731 THR A O 1
ATOM 5728 N N . LYS A 1 732 ? -25.358 -0.514 5.386 1.00 86.81 732 LYS A N 1
ATOM 5729 C CA . LYS A 1 732 ? -25.739 0.678 4.627 1.00 86.81 732 LYS A CA 1
ATOM 5730 C C . LYS A 1 732 ? -26.877 0.375 3.652 1.00 86.81 732 LYS A C 1
ATOM 5732 O O . LYS A 1 732 ? -26.785 -0.591 2.893 1.00 86.81 732 LYS A O 1
ATOM 5737 N N . PRO A 1 733 ? -27.928 1.216 3.588 1.00 81.62 733 PRO A N 1
ATOM 5738 C CA . PRO A 1 733 ? -29.076 0.977 2.710 1.00 81.62 733 PRO A CA 1
ATOM 5739 C C . PRO A 1 733 ? -28.704 1.003 1.220 1.00 81.62 733 PRO A C 1
ATOM 5741 O O . PRO A 1 733 ? -29.416 0.432 0.396 1.00 81.62 733 PRO A O 1
ATOM 5744 N N . ASP A 1 734 ? -27.583 1.635 0.868 1.00 81.69 734 ASP A N 1
ATOM 5745 C CA . ASP A 1 734 ? -27.090 1.790 -0.495 1.00 81.69 734 ASP A CA 1
ATOM 5746 C C . ASP A 1 734 ? -25.930 0.838 -0.849 1.00 81.69 734 ASP A C 1
ATOM 5748 O O . ASP A 1 734 ? -25.307 1.032 -1.891 1.00 81.69 734 ASP A O 1
ATOM 5752 N N . TYR A 1 735 ? -25.650 -0.209 -0.051 1.00 85.88 735 TYR A N 1
ATOM 5753 C CA . TYR A 1 735 ? -24.483 -1.109 -0.204 1.00 85.88 735 TYR A CA 1
ATOM 5754 C C . TYR A 1 735 ? -24.216 -1.580 -1.646 1.00 85.88 735 TYR A C 1
ATOM 5756 O O . TYR A 1 735 ? -23.062 -1.734 -2.059 1.00 85.88 735 TYR A O 1
ATOM 5764 N N . LYS A 1 736 ? -25.278 -1.752 -2.448 1.00 86.88 736 LYS A N 1
ATOM 5765 C CA . LYS A 1 736 ? -25.220 -2.088 -3.879 1.00 86.88 736 LYS A CA 1
ATOM 5766 C C . LYS A 1 736 ? -24.398 -1.106 -4.720 1.00 86.88 736 LYS A C 1
ATOM 5768 O O . LYS A 1 736 ? -23.929 -1.486 -5.789 1.00 86.88 736 LYS A O 1
ATOM 5773 N N . ASN A 1 737 ? -24.170 0.124 -4.264 1.00 83.69 737 ASN A N 1
ATOM 5774 C CA . ASN A 1 737 ? -23.282 1.088 -4.915 1.00 83.69 737 ASN A CA 1
ATOM 5775 C C . ASN A 1 737 ? -21.840 0.568 -5.029 1.00 83.69 737 ASN A C 1
ATOM 5777 O O . ASN A 1 737 ? -21.160 0.871 -6.012 1.00 83.69 737 ASN A O 1
ATOM 5781 N N . ARG A 1 738 ? -21.405 -0.322 -4.123 1.00 83.12 738 ARG A N 1
ATOM 5782 C CA . ARG A 1 738 ? -20.135 -1.057 -4.254 1.00 83.12 738 ARG A CA 1
ATOM 5783 C C . ARG A 1 738 ? -20.045 -1.830 -5.575 1.00 83.12 738 ARG A C 1
ATOM 5785 O O . ARG A 1 738 ? -18.959 -1.923 -6.153 1.00 83.12 738 ARG A O 1
ATOM 5792 N N . PHE A 1 739 ? -21.175 -2.321 -6.091 1.00 88.44 739 PHE A N 1
ATOM 5793 C CA . PHE A 1 739 ? -21.209 -3.151 -7.293 1.00 88.44 739 PHE A CA 1
ATOM 5794 C C . PHE A 1 739 ? -21.011 -2.385 -8.609 1.00 88.44 739 PHE A C 1
ATOM 5796 O O . PHE A 1 739 ? -20.829 -3.010 -9.651 1.00 88.44 739 PHE A O 1
ATOM 5803 N N . TYR A 1 740 ? -20.968 -1.047 -8.585 1.00 83.56 740 TYR A N 1
ATOM 5804 C CA . TYR A 1 740 ? -20.541 -0.253 -9.746 1.00 83.56 740 TYR A CA 1
ATOM 5805 C C . TYR A 1 740 ? -19.038 -0.365 -10.034 1.00 83.56 740 TYR A C 1
ATOM 5807 O O . TYR A 1 740 ? -18.632 -0.258 -11.191 1.00 83.56 740 TYR A O 1
ATOM 5815 N N . ALA A 1 741 ? -18.217 -0.613 -9.008 1.00 82.12 741 ALA A N 1
ATOM 5816 C CA . ALA A 1 741 ? -16.788 -0.874 -9.175 1.00 82.12 741 ALA A CA 1
ATOM 5817 C C . ALA A 1 741 ? -16.512 -2.345 -9.532 1.00 82.12 741 ALA A C 1
ATOM 5819 O O . ALA A 1 741 ? -15.618 -2.631 -10.331 1.00 82.12 741 ALA A O 1
ATOM 5820 N N . ILE A 1 742 ? -17.282 -3.271 -8.948 1.00 86.12 742 ILE A N 1
ATOM 5821 C CA . ILE A 1 742 ? -17.089 -4.720 -9.076 1.00 86.12 742 ILE A CA 1
ATOM 5822 C C . ILE A 1 742 ? -18.448 -5.417 -9.073 1.00 86.12 742 ILE A C 1
ATOM 5824 O O . ILE A 1 742 ? -19.115 -5.442 -8.044 1.00 86.12 742 ILE A O 1
ATOM 5828 N N . ALA A 1 743 ? -18.868 -6.024 -10.180 1.00 90.69 743 ALA A N 1
ATOM 5829 C CA . ALA A 1 743 ? -20.194 -6.642 -10.259 1.00 90.69 743 ALA A CA 1
ATOM 5830 C C . ALA A 1 743 ? -20.253 -8.022 -9.573 1.00 90.69 743 ALA A C 1
ATOM 5832 O O . ALA A 1 743 ? -20.525 -9.021 -10.229 1.00 90.69 743 ALA A O 1
ATOM 5833 N N . LYS A 1 744 ? -19.978 -8.098 -8.265 1.00 90.88 744 LYS A N 1
ATOM 5834 C CA . LYS A 1 744 ? -19.926 -9.357 -7.509 1.00 90.88 744 LYS A CA 1
ATOM 5835 C C . LYS A 1 744 ? -20.574 -9.216 -6.130 1.00 90.88 744 LYS A C 1
ATOM 5837 O O . LYS A 1 744 ? -20.031 -8.555 -5.250 1.00 90.88 744 LYS A O 1
ATOM 5842 N N . ASP A 1 745 ? -21.730 -9.855 -5.969 1.00 93.25 745 ASP A N 1
ATOM 5843 C CA . ASP A 1 745 ? -22.521 -9.876 -4.738 1.00 93.25 745 ASP A CA 1
ATOM 5844 C C . ASP A 1 745 ? -22.309 -11.213 -4.009 1.00 93.25 745 ASP A C 1
ATOM 5846 O O . ASP A 1 745 ? -22.693 -12.279 -4.500 1.00 93.25 745 ASP A O 1
ATOM 5850 N N . ALA A 1 746 ? -21.671 -11.161 -2.837 1.00 93.19 746 ALA A N 1
ATOM 5851 C CA . ALA A 1 746 ? -21.317 -12.357 -2.079 1.00 93.19 746 ALA A CA 1
ATOM 5852 C C . ALA A 1 746 ? -22.533 -13.034 -1.417 1.00 93.19 746 ALA A C 1
ATOM 5854 O O . ALA A 1 746 ? -22.502 -14.252 -1.243 1.00 93.19 746 ALA A O 1
ATOM 5855 N N . LEU A 1 747 ? -23.592 -12.279 -1.097 1.00 93.62 747 LEU A N 1
ATOM 5856 C CA . LEU A 1 747 ? -24.856 -12.798 -0.560 1.00 93.62 747 LEU A CA 1
ATOM 5857 C C . LEU A 1 747 ? -25.637 -13.541 -1.657 1.00 93.62 747 LEU A C 1
ATOM 5859 O O . LEU A 1 747 ? -26.184 -14.620 -1.424 1.00 93.62 747 LEU A O 1
ATOM 5863 N N . LEU A 1 748 ? -25.630 -13.017 -2.888 1.00 92.38 748 LEU A N 1
ATOM 5864 C CA . LEU A 1 748 ? -26.238 -13.695 -4.038 1.00 92.38 748 LEU A CA 1
ATOM 5865 C C . LEU A 1 748 ? -25.452 -14.948 -4.472 1.00 92.38 748 LEU A C 1
ATOM 5867 O O . LEU A 1 748 ? -26.062 -15.943 -4.878 1.00 92.38 748 LEU A O 1
ATOM 5871 N N . ASN A 1 749 ? -24.119 -14.922 -4.390 1.00 92.06 749 ASN A N 1
ATOM 5872 C CA . ASN A 1 749 ? -23.259 -16.055 -4.758 1.00 92.06 749 ASN A CA 1
ATOM 5873 C C . ASN A 1 749 ? -23.310 -17.221 -3.755 1.00 92.06 749 ASN A C 1
ATOM 5875 O O . ASN A 1 749 ? -23.025 -18.355 -4.136 1.00 92.06 749 ASN A O 1
ATOM 5879 N N . GLU A 1 750 ? -23.703 -16.979 -2.501 1.00 94.25 750 GLU A N 1
ATOM 5880 C CA . GLU A 1 750 ? -23.524 -17.903 -1.370 1.00 94.25 750 GLU A CA 1
ATOM 5881 C C . GLU A 1 750 ? -24.100 -19.322 -1.576 1.00 94.25 750 GLU A C 1
ATOM 5883 O O . GLU A 1 750 ? -23.539 -20.324 -1.131 1.00 94.25 750 GLU A O 1
ATOM 5888 N N . LYS A 1 751 ? -25.196 -19.429 -2.328 1.00 94.62 751 LYS A N 1
ATOM 5889 C CA . LYS A 1 751 ? -25.834 -20.691 -2.757 1.00 94.62 751 LYS A CA 1
ATOM 5890 C C . LYS A 1 751 ? -24.974 -21.577 -3.681 1.00 94.62 751 LYS A C 1
ATOM 5892 O O . LYS A 1 751 ? -25.346 -22.725 -3.922 1.00 94.62 751 LYS A O 1
ATOM 5897 N N . TYR A 1 752 ? -23.865 -21.059 -4.208 1.00 94.94 752 TYR A N 1
ATOM 5898 C CA . TYR A 1 752 ? -22.938 -21.738 -5.124 1.00 94.94 752 TYR A CA 1
ATOM 5899 C C . TYR A 1 752 ? -21.513 -21.848 -4.543 1.00 94.94 752 TYR A C 1
ATOM 5901 O O . TYR A 1 752 ? -20.548 -22.013 -5.288 1.00 94.94 752 TYR A O 1
ATOM 5909 N N . GLN A 1 753 ? -21.373 -21.787 -3.213 1.00 93.88 753 GLN A N 1
ATOM 5910 C CA . GLN A 1 753 ? -20.109 -21.994 -2.501 1.00 93.88 753 GLN A CA 1
ATOM 5911 C C . GLN A 1 753 ? -20.323 -22.583 -1.093 1.00 93.88 753 GLN A C 1
ATOM 5913 O O . GLN A 1 753 ? -21.427 -22.583 -0.546 1.00 93.88 753 GLN A O 1
ATOM 5918 N N . ASP A 1 754 ? -19.234 -23.057 -0.495 1.00 95.00 754 ASP A N 1
ATOM 5919 C CA . ASP A 1 754 ? -19.150 -23.540 0.886 1.00 95.00 754 ASP A CA 1
ATOM 5920 C C . ASP A 1 754 ? -18.431 -22.547 1.814 1.00 95.00 754 ASP A C 1
ATOM 5922 O O . ASP A 1 754 ? -18.471 -22.727 3.028 1.00 95.00 754 ASP A O 1
ATOM 5926 N N . MET A 1 755 ? -17.757 -21.524 1.268 1.00 94.81 755 MET A N 1
ATOM 5927 C CA . MET A 1 755 ? -17.037 -20.494 2.031 1.00 94.81 755 MET A CA 1
ATOM 5928 C C . MET A 1 755 ? -16.832 -19.186 1.245 1.00 94.81 755 MET A C 1
ATOM 5930 O O . MET A 1 755 ? -16.703 -19.204 0.018 1.00 94.81 755 MET A O 1
ATOM 5934 N N . HIS A 1 756 ? -16.733 -18.062 1.958 1.00 96.12 756 HIS A N 1
ATOM 5935 C CA . HIS A 1 756 ? -16.352 -16.758 1.402 1.00 96.12 756 HIS A CA 1
ATOM 5936 C C . HIS A 1 756 ? -14.857 -16.512 1.613 1.00 96.12 756 HIS A C 1
ATOM 5938 O O . HIS A 1 756 ? -14.352 -16.708 2.718 1.00 96.12 756 HIS A O 1
ATOM 5944 N N . LEU A 1 757 ? -14.173 -16.003 0.587 1.00 94.88 757 LEU A N 1
ATOM 5945 C CA . LEU A 1 757 ? -12.772 -15.573 0.653 1.00 94.88 757 LEU A CA 1
ATOM 5946 C C . LEU A 1 757 ? -12.658 -14.071 0.301 1.00 94.88 757 LEU A C 1
ATOM 5948 O O . LEU A 1 757 ? -12.230 -13.732 -0.803 1.00 94.88 757 LEU A O 1
ATOM 5952 N N . PRO A 1 758 ? -13.134 -13.150 1.162 1.00 95.50 758 PRO A N 1
ATOM 5953 C CA . PRO A 1 758 ? -13.162 -11.717 0.873 1.00 95.50 758 PRO A CA 1
ATOM 5954 C C . PRO A 1 758 ? -11.792 -11.035 1.006 1.00 95.50 758 PRO A C 1
ATOM 5956 O O . PRO A 1 758 ? -11.065 -11.257 1.971 1.00 95.50 758 PRO A O 1
ATOM 5959 N N . SER A 1 759 ? -11.468 -10.144 0.068 1.00 94.06 759 SER A N 1
ATOM 5960 C CA . SER A 1 759 ? -10.245 -9.332 0.055 1.00 94.06 759 SER A CA 1
ATOM 5961 C C . SER A 1 759 ? -10.294 -8.168 1.060 1.00 94.06 759 SER A C 1
ATOM 5963 O O . SER A 1 759 ? -11.071 -7.224 0.901 1.00 94.06 759 SER A O 1
ATOM 5965 N N . TYR A 1 760 ? -9.412 -8.224 2.062 1.00 95.56 760 TYR A N 1
ATOM 5966 C CA . TYR A 1 760 ? -9.125 -7.197 3.074 1.00 95.56 760 TYR A CA 1
ATOM 5967 C C . TYR A 1 760 ? -7.793 -6.482 2.762 1.00 95.56 760 TYR A C 1
ATOM 5969 O O . TYR A 1 760 ? -6.956 -6.265 3.634 1.00 95.56 760 TYR A O 1
ATOM 5977 N N . TYR A 1 761 ? -7.549 -6.140 1.490 1.00 91.44 761 TYR A N 1
ATOM 5978 C CA . TYR A 1 761 ? -6.316 -5.439 1.085 1.00 91.44 761 TYR A CA 1
ATOM 5979 C C . TYR A 1 761 ? -6.358 -3.935 1.417 1.00 91.44 761 TYR A C 1
ATOM 5981 O O . TYR A 1 761 ? -5.322 -3.335 1.670 1.00 91.44 761 TYR A O 1
ATOM 5989 N N . HIS A 1 762 ? -7.565 -3.357 1.441 1.00 90.25 762 HIS A N 1
ATOM 5990 C CA . HIS A 1 762 ? -7.843 -1.923 1.639 1.00 90.25 762 HIS A CA 1
ATOM 5991 C C . HIS A 1 762 ? -8.746 -1.656 2.860 1.00 90.25 762 HIS A C 1
ATOM 5993 O O . HIS A 1 762 ? -9.271 -0.560 3.039 1.00 90.25 762 HIS A O 1
ATOM 5999 N N . VAL A 1 763 ? -9.006 -2.688 3.668 1.00 93.19 763 VAL A N 1
ATOM 6000 C CA . VAL A 1 763 ? -9.869 -2.632 4.854 1.00 93.19 763 VAL A CA 1
ATOM 6001 C C . VAL A 1 763 ? -9.078 -3.264 5.985 1.00 93.19 763 VAL A C 1
ATOM 6003 O O . VAL A 1 763 ? -8.875 -4.475 5.987 1.00 93.19 763 VAL A O 1
ATOM 6006 N N . LEU A 1 764 ? -8.576 -2.434 6.895 1.00 93.12 764 LEU A N 1
ATOM 6007 C CA . LEU A 1 764 ? -7.557 -2.801 7.877 1.00 93.12 764 LEU A CA 1
ATOM 6008 C C . LEU A 1 764 ? -7.991 -2.399 9.295 1.00 93.12 764 LEU A C 1
ATOM 6010 O O . LEU A 1 764 ? -8.973 -1.677 9.478 1.00 93.12 764 LEU A O 1
ATOM 6014 N N . ASP A 1 765 ? -7.241 -2.869 10.291 1.00 95.12 765 ASP A N 1
ATOM 6015 C CA . ASP A 1 765 ? -7.309 -2.408 11.680 1.00 95.12 765 ASP A CA 1
ATOM 6016 C C . ASP A 1 765 ? -8.729 -2.501 12.293 1.00 95.12 765 ASP A C 1
ATOM 6018 O O . ASP A 1 765 ? -9.420 -3.505 12.106 1.00 95.12 765 ASP A O 1
ATOM 6022 N N . ALA A 1 766 ? -9.184 -1.489 13.040 1.00 94.56 766 ALA A N 1
ATOM 6023 C CA . ALA A 1 766 ? -10.497 -1.503 13.696 1.00 94.56 766 ALA A CA 1
ATOM 6024 C C . ALA A 1 766 ? -11.668 -1.620 12.698 1.00 94.56 766 ALA A C 1
ATOM 6026 O O . ALA A 1 766 ? -12.643 -2.325 12.963 1.00 94.56 766 ALA A O 1
ATOM 6027 N N . THR A 1 767 ? -11.545 -1.009 11.516 1.00 95.50 767 THR A N 1
ATOM 6028 C CA . THR A 1 767 ? -12.526 -1.134 10.426 1.00 95.50 767 THR A CA 1
ATOM 6029 C C . THR A 1 767 ? -12.601 -2.570 9.905 1.00 95.50 767 THR A C 1
ATOM 6031 O O . THR A 1 767 ? -13.682 -3.049 9.568 1.00 95.50 767 THR A O 1
ATOM 6034 N N . ALA A 1 768 ? -11.481 -3.301 9.875 1.00 97.31 768 ALA A N 1
ATOM 6035 C CA . ALA A 1 768 ? -11.483 -4.713 9.501 1.00 97.31 768 ALA A CA 1
ATOM 6036 C C . ALA A 1 768 ? -12.228 -5.586 10.520 1.00 97.31 768 ALA A C 1
ATOM 6038 O O . ALA A 1 768 ? -13.000 -6.448 10.109 1.00 97.31 768 ALA A O 1
ATOM 6039 N N . PHE A 1 769 ? -12.064 -5.335 11.823 1.00 98.12 769 PHE A N 1
ATOM 6040 C CA . PHE A 1 769 ? -12.845 -6.006 12.872 1.00 98.12 769 PHE A CA 1
ATOM 6041 C C . PHE A 1 769 ? -14.358 -5.801 12.672 1.00 98.12 769 PHE A C 1
ATOM 6043 O O . PHE A 1 769 ? -15.123 -6.768 12.702 1.00 98.12 769 PHE A O 1
ATOM 6050 N N . ASP A 1 770 ? -14.798 -4.563 12.420 1.00 97.31 770 ASP A N 1
ATOM 6051 C CA . ASP A 1 770 ? -16.220 -4.276 12.193 1.00 97.31 770 ASP A CA 1
ATOM 6052 C C . ASP A 1 770 ? -16.743 -4.935 10.916 1.00 97.31 770 ASP A C 1
ATOM 6054 O O . ASP A 1 770 ? -17.801 -5.564 10.940 1.00 97.31 770 ASP A O 1
ATOM 6058 N N . MET A 1 771 ? -15.980 -4.873 9.823 1.00 97.75 771 MET A N 1
ATOM 6059 C CA . MET A 1 771 ? -16.374 -5.487 8.556 1.00 97.75 771 MET A CA 1
ATOM 6060 C C . MET A 1 771 ? -16.409 -7.020 8.602 1.00 97.75 771 MET A C 1
ATOM 6062 O O . MET A 1 771 ? -17.266 -7.621 7.949 1.00 97.75 771 MET A O 1
ATOM 6066 N N . MET A 1 772 ? -15.546 -7.664 9.397 1.00 97.88 772 MET A N 1
ATOM 6067 C CA . MET A 1 772 ? -15.600 -9.115 9.624 1.00 97.88 772 MET A CA 1
ATOM 6068 C C . MET A 1 772 ? -16.872 -9.501 10.380 1.00 97.88 772 MET A C 1
ATOM 6070 O O . MET A 1 772 ? -17.553 -10.443 9.979 1.00 97.88 772 MET A O 1
ATOM 6074 N N . ARG A 1 773 ? -17.243 -8.733 11.415 1.00 96.19 773 ARG A N 1
ATOM 6075 C CA . ARG A 1 773 ? -18.515 -8.906 12.131 1.00 96.19 773 ARG A CA 1
ATOM 6076 C C . ARG A 1 773 ? -19.718 -8.710 11.204 1.00 96.19 773 ARG A C 1
ATOM 6078 O O . ARG A 1 773 ? -20.549 -9.603 11.130 1.00 96.19 773 ARG A O 1
ATOM 6085 N N . ILE A 1 774 ? -19.775 -7.619 10.436 1.00 96.81 774 ILE A N 1
ATOM 6086 C CA . ILE A 1 774 ? -20.866 -7.354 9.473 1.00 96.81 774 ILE A CA 1
ATOM 6087 C C . ILE A 1 774 ? -20.984 -8.489 8.441 1.00 96.81 774 ILE A C 1
ATOM 6089 O O . ILE A 1 774 ? -22.091 -8.889 8.077 1.00 96.81 774 ILE A O 1
ATOM 6093 N N . GLY A 1 775 ? -19.853 -9.049 7.999 1.00 96.25 775 GLY A N 1
ATOM 6094 C CA . GLY A 1 775 ? -19.819 -10.233 7.144 1.00 96.25 775 GLY A CA 1
ATOM 6095 C C . GLY A 1 775 ? -20.433 -11.473 7.801 1.00 96.25 775 GLY A C 1
ATOM 6096 O O . GLY A 1 775 ? -21.291 -12.109 7.195 1.00 96.25 775 GLY A O 1
ATOM 6097 N N . LEU A 1 776 ? -20.029 -11.790 9.034 1.00 95.19 776 LEU A N 1
ATOM 6098 C CA . LEU A 1 776 ? -20.512 -12.945 9.808 1.00 95.19 776 LEU A CA 1
ATOM 6099 C C . LEU A 1 776 ? -21.974 -12.814 10.272 1.00 95.19 776 LEU A C 1
ATOM 6101 O O . LEU A 1 776 ? -22.670 -13.820 10.363 1.00 95.19 776 LEU A O 1
ATOM 6105 N N . ASP A 1 777 ? -22.448 -11.595 10.534 1.00 94.75 777 ASP A N 1
ATOM 6106 C CA . ASP A 1 777 ? -23.839 -11.318 10.915 1.00 94.75 777 ASP A CA 1
ATOM 6107 C C . ASP A 1 777 ? -24.801 -11.394 9.705 1.00 94.75 777 ASP A C 1
ATOM 6109 O O . ASP A 1 777 ? -26.010 -11.540 9.888 1.00 94.75 777 ASP A O 1
ATOM 6113 N N . THR A 1 778 ? -24.281 -11.309 8.468 1.00 95.75 778 THR A N 1
ATOM 6114 C CA . THR A 1 778 ? -25.084 -11.293 7.224 1.00 95.75 778 THR A CA 1
ATOM 6115 C C . THR A 1 778 ? -25.020 -12.598 6.418 1.00 95.75 778 THR A C 1
ATOM 6117 O O . THR A 1 778 ? -26.001 -12.961 5.768 1.00 95.75 778 THR A O 1
ATOM 6120 N N . LEU A 1 779 ? -23.875 -13.288 6.410 1.00 96.38 779 LEU A N 1
ATOM 6121 C CA . LEU A 1 779 ? -23.577 -14.421 5.521 1.00 96.38 779 LEU A CA 1
ATOM 6122 C C . LEU A 1 779 ? -23.499 -15.733 6.316 1.00 96.38 779 LEU A C 1
ATOM 6124 O O . LEU A 1 779 ? -22.964 -15.759 7.421 1.00 96.38 779 LEU A O 1
ATOM 6128 N N . THR A 1 780 ? -24.004 -16.842 5.766 1.00 95.38 780 THR A N 1
ATOM 6129 C CA . THR A 1 780 ? -24.169 -18.103 6.530 1.00 95.38 780 THR A CA 1
ATOM 6130 C C . THR A 1 780 ? -23.052 -19.128 6.323 1.00 95.38 780 THR A C 1
ATOM 6132 O O . THR A 1 780 ? -22.988 -20.123 7.051 1.00 95.38 780 THR A O 1
ATOM 6135 N N . LYS A 1 781 ? -22.152 -18.924 5.349 1.00 96.25 781 LYS A N 1
ATOM 6136 C CA . LYS A 1 781 ? -20.974 -19.789 5.141 1.00 96.25 781 LYS A CA 1
ATOM 6137 C C . LYS A 1 781 ? -19.747 -19.277 5.905 1.00 96.25 781 LYS A C 1
ATOM 6139 O O . LYS A 1 781 ? -19.595 -18.070 6.075 1.00 96.25 781 LYS A O 1
ATOM 6144 N N . PRO A 1 782 ? -18.804 -20.171 6.265 1.00 95.56 782 PRO A N 1
ATOM 6145 C CA . PRO A 1 782 ? -17.484 -19.801 6.761 1.00 95.56 782 PRO A CA 1
ATOM 6146 C C . PRO A 1 782 ? -16.833 -18.635 5.998 1.00 95.56 782 PRO A C 1
ATOM 6148 O O . PRO A 1 782 ? -16.714 -18.661 4.771 1.00 95.56 782 PRO A O 1
ATOM 6151 N N . TYR A 1 783 ? -16.407 -17.625 6.753 1.00 97.12 783 TYR A N 1
ATOM 6152 C CA . TYR A 1 783 ? -15.866 -16.358 6.266 1.00 97.12 783 TYR A CA 1
ATOM 6153 C C . TYR A 1 783 ? -14.355 -16.314 6.533 1.00 97.12 783 TYR A C 1
ATOM 6155 O O . TYR A 1 783 ? -13.925 -16.381 7.683 1.00 97.12 783 TYR A O 1
ATOM 6163 N N . TYR A 1 784 ? -13.550 -16.244 5.472 1.00 96.69 784 TYR A N 1
ATOM 6164 C CA . TYR A 1 784 ? -12.088 -16.347 5.530 1.00 96.69 784 TYR A CA 1
ATOM 6165 C C . TYR A 1 784 ? -11.429 -15.096 4.925 1.00 96.69 784 TYR A C 1
ATOM 6167 O O . TYR A 1 784 ? -11.164 -15.072 3.719 1.00 96.69 784 TYR A O 1
ATOM 6175 N N . PRO A 1 785 ? -11.181 -14.036 5.715 1.00 97.12 785 PRO A N 1
ATOM 6176 C CA . PRO A 1 785 ? -10.611 -12.794 5.198 1.00 97.12 785 PRO A CA 1
ATOM 6177 C C . PRO A 1 785 ? -9.209 -13.014 4.609 1.00 97.12 785 PRO A C 1
ATOM 6179 O O . PRO A 1 785 ? -8.371 -13.679 5.219 1.00 97.12 785 PRO A O 1
ATOM 6182 N N . ILE A 1 786 ? -8.946 -12.439 3.431 1.00 95.25 786 ILE A N 1
ATOM 6183 C CA . ILE A 1 786 ? -7.635 -12.460 2.769 1.00 95.25 786 ILE A CA 1
ATOM 6184 C C . ILE A 1 786 ? -6.918 -11.133 3.013 1.00 95.25 786 ILE A C 1
ATOM 6186 O O . ILE A 1 786 ? -7.371 -10.092 2.537 1.00 95.25 786 ILE A O 1
ATOM 6190 N N . VAL A 1 787 ? -5.771 -11.163 3.686 1.00 94.25 787 VAL A N 1
ATOM 6191 C CA . VAL A 1 787 ? -4.948 -9.973 3.947 1.00 94.25 787 VAL A CA 1
ATOM 6192 C C . VAL A 1 787 ? -3.757 -9.889 2.986 1.00 94.25 787 VAL A C 1
ATOM 6194 O O . VAL A 1 787 ? -3.234 -10.911 2.527 1.00 94.25 787 VAL A O 1
ATOM 6197 N N . ALA A 1 788 ? -3.329 -8.667 2.659 1.00 91.38 788 ALA A N 1
ATOM 6198 C CA . ALA A 1 788 ? -2.221 -8.422 1.738 1.00 91.38 788 ALA A CA 1
ATOM 6199 C C . ALA A 1 788 ? -0.883 -8.258 2.479 1.00 91.38 788 ALA A C 1
ATOM 6201 O O . ALA A 1 788 ? -0.694 -7.295 3.217 1.00 91.38 788 ALA A O 1
ATOM 6202 N N . VAL A 1 789 ? 0.077 -9.152 2.225 1.00 90.19 789 VAL A N 1
ATOM 6203 C CA . VAL A 1 789 ? 1.477 -8.997 2.661 1.00 90.19 789 VAL A CA 1
ATOM 6204 C C . VAL A 1 789 ? 2.334 -8.661 1.440 1.00 90.19 789 VAL A C 1
ATOM 6206 O O . VAL A 1 789 ? 2.986 -9.514 0.833 1.00 90.19 789 VAL A O 1
ATOM 6209 N N . ASP A 1 790 ? 2.263 -7.390 1.049 1.00 86.25 790 ASP A N 1
ATOM 6210 C CA . ASP A 1 790 ? 2.957 -6.784 -0.090 1.00 86.25 790 ASP A CA 1
ATOM 6211 C C . ASP A 1 790 ? 3.634 -5.465 0.355 1.00 86.25 790 ASP A C 1
ATOM 6213 O O . ASP A 1 790 ? 3.583 -5.110 1.534 1.00 86.25 790 ASP A O 1
ATOM 6217 N N . GLY A 1 791 ? 4.298 -4.756 -0.559 1.00 81.25 791 GLY A N 1
ATOM 6218 C CA . GLY A 1 791 ? 4.866 -3.424 -0.324 1.00 81.25 791 GLY A CA 1
ATOM 6219 C C . GLY A 1 791 ? 4.171 -2.349 -1.159 1.00 81.25 791 GLY A C 1
ATOM 6220 O O . GLY A 1 791 ? 3.404 -2.657 -2.074 1.00 81.25 791 GLY A O 1
ATOM 6221 N N . ALA A 1 792 ? 4.456 -1.084 -0.854 1.00 75.88 792 ALA A N 1
ATOM 6222 C CA . ALA A 1 792 ? 3.809 0.060 -1.490 1.00 75.88 792 ALA A CA 1
ATOM 6223 C C . ALA A 1 792 ? 4.067 0.140 -3.011 1.00 75.88 792 ALA A C 1
ATOM 6225 O O . ALA A 1 792 ? 5.131 -0.231 -3.514 1.00 75.88 792 ALA A O 1
ATOM 6226 N N . GLY A 1 793 ? 3.088 0.658 -3.758 1.00 65.75 793 GLY A N 1
ATOM 6227 C CA . GLY A 1 793 ? 3.187 0.844 -5.212 1.00 65.75 793 GLY A CA 1
ATOM 6228 C C . GLY A 1 793 ? 3.018 -0.439 -6.038 1.00 65.75 793 GLY A C 1
ATOM 6229 O O . GLY A 1 793 ? 3.354 -0.449 -7.222 1.00 65.75 793 GLY A O 1
ATOM 6230 N N . SER A 1 794 ? 2.515 -1.515 -5.429 1.00 67.94 794 SER A N 1
ATOM 6231 C CA . SER A 1 794 ? 2.004 -2.707 -6.117 1.00 67.94 794 SER A CA 1
ATOM 6232 C C . SER A 1 794 ? 0.539 -2.484 -6.520 1.00 67.94 794 SER A C 1
ATOM 6234 O O . SER A 1 794 ? 0.234 -2.153 -7.662 1.00 67.94 794 SER A O 1
ATOM 6236 N N . TYR A 1 795 ? -0.341 -2.608 -5.534 1.00 77.31 795 TYR A N 1
ATOM 6237 C CA . TYR A 1 795 ? -1.735 -2.171 -5.473 1.00 77.31 795 TYR A CA 1
ATOM 6238 C C . TYR A 1 795 ? -2.040 -1.525 -4.105 1.00 77.31 795 TYR A C 1
ATOM 6240 O O . TYR A 1 795 ? -3.090 -0.913 -3.958 1.00 77.31 795 TYR A O 1
ATOM 6248 N N . LEU A 1 796 ? -1.121 -1.615 -3.129 1.00 80.06 796 LEU A N 1
ATOM 6249 C CA . LEU A 1 796 ? -1.201 -0.937 -1.830 1.00 80.06 796 LEU A CA 1
ATOM 6250 C C . LEU A 1 796 ? -0.544 0.453 -1.873 1.00 80.06 796 LEU A C 1
ATOM 6252 O O . LEU A 1 796 ? 0.513 0.641 -2.491 1.00 80.06 796 LEU A O 1
ATOM 6256 N N . THR A 1 797 ? -1.120 1.408 -1.148 1.00 77.62 797 THR A N 1
ATOM 6257 C CA . THR A 1 797 ? -0.437 2.629 -0.690 1.00 77.62 797 THR A CA 1
ATOM 6258 C C . THR A 1 797 ? 0.541 2.312 0.452 1.00 77.62 797 THR A C 1
ATOM 6260 O O . THR A 1 797 ? 0.631 1.172 0.909 1.00 77.62 797 THR A O 1
ATOM 6263 N N . LYS A 1 798 ? 1.306 3.306 0.929 1.00 75.56 798 LYS A N 1
ATOM 6264 C CA . LYS A 1 798 ? 2.224 3.116 2.068 1.00 75.56 798 LYS A CA 1
ATOM 6265 C C . LYS A 1 798 ? 1.467 2.750 3.350 1.00 75.56 798 LYS A C 1
ATOM 6267 O O . LYS A 1 798 ? 1.878 1.841 4.063 1.00 75.56 798 LYS A O 1
ATOM 6272 N N . ASP A 1 799 ? 0.346 3.417 3.600 1.00 76.94 799 ASP A N 1
ATOM 6273 C CA . ASP A 1 799 ? -0.389 3.321 4.866 1.00 76.94 799 ASP A CA 1
ATOM 6274 C C . ASP A 1 799 ? -1.286 2.066 4.931 1.00 76.94 799 ASP A C 1
ATOM 6276 O O . ASP A 1 799 ? -1.837 1.729 5.980 1.00 76.94 799 ASP A O 1
ATOM 6280 N N . GLU A 1 800 ? -1.370 1.315 3.829 1.00 84.44 800 GLU A N 1
ATOM 6281 C CA . GLU A 1 800 ? -2.004 -0.007 3.728 1.00 84.44 800 GLU A CA 1
ATOM 6282 C C . GLU A 1 800 ? -1.007 -1.172 3.873 1.00 84.44 800 GLU A C 1
ATOM 6284 O O . GLU A 1 800 ? -1.420 -2.328 3.965 1.00 84.44 800 GLU A O 1
ATOM 6289 N N . VAL A 1 801 ? 0.305 -0.906 3.929 1.00 88.69 801 VAL A N 1
ATOM 6290 C CA . VAL A 1 801 ? 1.306 -1.958 4.164 1.00 88.69 801 VAL A CA 1
ATOM 6291 C C . VAL A 1 801 ? 1.115 -2.553 5.563 1.00 88.69 801 VAL A C 1
ATOM 6293 O O . VAL A 1 801 ? 1.009 -1.845 6.571 1.00 88.69 801 VAL A O 1
ATOM 6296 N N . LEU A 1 802 ? 1.080 -3.884 5.639 1.00 93.12 802 LEU A N 1
ATOM 6297 C CA . LEU A 1 802 ? 1.096 -4.599 6.909 1.00 93.12 802 LEU A CA 1
ATOM 6298 C C . LEU A 1 802 ? 2.529 -4.719 7.430 1.00 93.12 802 LEU A C 1
ATOM 6300 O O . LEU A 1 802 ? 3.372 -5.346 6.795 1.00 93.12 802 LEU A O 1
ATOM 6304 N N . THR A 1 803 ? 2.778 -4.179 8.619 1.00 93.19 803 THR A N 1
ATOM 6305 C CA . THR A 1 803 ? 3.935 -4.544 9.447 1.00 93.19 803 THR A CA 1
ATOM 6306 C C . THR A 1 803 ? 3.623 -5.832 10.228 1.00 93.19 803 THR A C 1
ATOM 6308 O O . THR A 1 803 ? 2.441 -6.132 10.428 1.00 93.19 803 THR A O 1
ATOM 6311 N N . PRO A 1 804 ? 4.612 -6.614 10.707 1.00 94.88 804 PRO A N 1
ATOM 6312 C CA . PRO A 1 804 ? 4.341 -7.864 11.425 1.00 94.88 804 PRO A CA 1
ATOM 6313 C C . PRO A 1 804 ? 3.379 -7.733 12.629 1.00 94.88 804 PRO A C 1
ATOM 6315 O O . PRO A 1 804 ? 2.468 -8.558 12.723 1.00 94.88 804 PRO A O 1
ATOM 6318 N N . PRO A 1 805 ? 3.450 -6.687 13.489 1.00 95.06 805 PRO A N 1
ATOM 6319 C CA . PRO A 1 805 ? 2.457 -6.481 14.551 1.00 95.06 805 PRO A CA 1
ATOM 6320 C C . PRO A 1 805 ? 1.042 -6.207 14.015 1.00 95.06 805 PRO A C 1
ATOM 6322 O O . PRO A 1 805 ? 0.065 -6.746 14.531 1.00 95.06 805 PRO A O 1
ATOM 6325 N N . ARG A 1 806 ? 0.915 -5.418 12.938 1.00 95.19 806 ARG A N 1
ATOM 6326 C CA . ARG A 1 806 ? -0.379 -5.117 12.298 1.00 95.19 806 ARG A CA 1
ATOM 6327 C C . ARG A 1 806 ? -0.982 -6.359 11.635 1.00 95.19 806 ARG A C 1
ATOM 6329 O O . ARG A 1 806 ? -2.180 -6.599 11.735 1.00 95.19 806 ARG A O 1
ATOM 6336 N N . PHE A 1 807 ? -0.144 -7.189 11.019 1.00 96.38 807 PHE A N 1
ATOM 6337 C CA . PHE A 1 807 ? -0.518 -8.495 10.478 1.00 96.38 807 PHE A CA 1
ATOM 6338 C C . PHE A 1 807 ? -1.026 -9.453 11.573 1.00 96.38 807 PHE A C 1
ATOM 6340 O O . PHE A 1 807 ? -2.082 -10.063 11.391 1.00 96.38 807 PHE A O 1
ATOM 6347 N N . ARG A 1 808 ? -0.358 -9.515 12.736 1.00 97.19 808 ARG A N 1
ATOM 6348 C CA . ARG A 1 808 ? -0.875 -10.214 13.928 1.00 97.19 808 ARG A CA 1
ATOM 6349 C C . ARG A 1 808 ? -2.253 -9.684 14.335 1.00 97.19 808 ARG A C 1
ATOM 6351 O O . ARG A 1 808 ? -3.176 -10.479 14.484 1.00 97.19 808 ARG A O 1
ATOM 6358 N N . MET A 1 809 ? -2.431 -8.365 14.448 1.00 98.06 809 MET A N 1
ATOM 6359 C CA . MET A 1 809 ? -3.730 -7.775 14.812 1.00 98.06 809 MET A CA 1
ATOM 6360 C C . MET A 1 809 ? -4.843 -8.125 13.813 1.00 98.06 809 MET A C 1
ATOM 6362 O O . MET A 1 809 ? -5.946 -8.466 14.229 1.00 98.06 809 MET A O 1
ATOM 6366 N N . MET A 1 810 ? -4.555 -8.151 12.508 1.00 97.94 810 MET A N 1
ATOM 6367 C CA . MET A 1 810 ? -5.517 -8.603 11.490 1.00 97.94 810 MET A CA 1
ATOM 6368 C C . MET A 1 810 ? -5.916 -10.082 11.650 1.00 97.94 810 MET A C 1
ATOM 6370 O O . MET A 1 810 ? -7.074 -10.434 11.418 1.00 97.94 810 MET A O 1
ATOM 6374 N N . CYS A 1 811 ? -4.991 -10.946 12.079 1.00 98.06 811 CYS A N 1
ATOM 6375 C CA . CYS A 1 811 ? -5.283 -12.355 12.362 1.00 98.06 811 CYS A CA 1
ATOM 6376 C C . CYS A 1 811 ? -6.082 -12.527 13.670 1.00 98.06 811 CYS A C 1
ATOM 6378 O O . CYS A 1 811 ? -7.030 -13.314 13.704 1.00 98.06 811 CYS A O 1
ATOM 6380 N N . LEU A 1 812 ? -5.773 -11.744 14.715 1.00 98.38 812 LEU A N 1
ATOM 6381 C CA . LEU A 1 812 ? -6.575 -11.688 15.945 1.00 98.38 812 LEU A CA 1
ATOM 6382 C C . LEU A 1 812 ? -8.000 -11.204 15.664 1.00 98.38 812 LEU A C 1
ATOM 6384 O O . LEU A 1 812 ? -8.943 -11.834 16.137 1.00 98.38 812 LEU A O 1
ATOM 6388 N N . ASN A 1 813 ? -8.170 -10.151 14.855 1.00 98.31 813 ASN A N 1
ATOM 6389 C CA . ASN A 1 813 ? -9.481 -9.648 14.433 1.00 98.31 813 ASN A CA 1
ATOM 6390 C C . ASN A 1 813 ? -10.333 -10.758 13.813 1.00 98.31 813 ASN A C 1
ATOM 6392 O O . ASN A 1 813 ? -11.483 -10.934 14.217 1.00 98.31 813 ASN A O 1
ATOM 6396 N N . ALA A 1 814 ? -9.761 -11.553 12.904 1.00 98.19 814 ALA A N 1
ATOM 6397 C CA . ALA A 1 814 ? -10.449 -12.697 12.315 1.00 98.19 814 ALA A CA 1
ATOM 6398 C C . ALA A 1 814 ? -10.877 -13.711 13.393 1.00 98.19 814 ALA A C 1
ATOM 6400 O O . ALA A 1 814 ? -12.055 -14.058 13.480 1.00 98.19 814 ALA A O 1
ATOM 6401 N N . ALA A 1 815 ? -9.961 -14.135 14.265 1.00 97.94 815 ALA A N 1
ATOM 6402 C CA . ALA A 1 815 ? -10.262 -15.132 15.290 1.00 97.94 815 ALA A CA 1
ATOM 6403 C C . ALA A 1 815 ? -11.317 -14.666 16.311 1.00 97.94 815 ALA A C 1
ATOM 6405 O O . ALA A 1 815 ? -12.280 -15.388 16.571 1.00 97.94 815 ALA A O 1
ATOM 6406 N N . VAL A 1 816 ? -11.191 -13.465 16.888 1.00 97.50 816 VAL A N 1
ATOM 6407 C CA . VAL A 1 816 ? -12.123 -13.002 17.938 1.00 97.50 816 VAL A CA 1
ATOM 6408 C C . VAL A 1 816 ? -13.503 -12.638 17.389 1.00 97.50 816 VAL A C 1
ATOM 6410 O O . VAL A 1 816 ? -14.501 -12.788 18.102 1.00 97.50 816 VAL A O 1
ATOM 6413 N N . THR A 1 817 ? -13.593 -12.177 16.134 1.00 96.62 817 THR A N 1
ATOM 6414 C CA . THR A 1 817 ? -14.890 -11.935 15.474 1.00 96.62 817 THR A CA 1
ATOM 6415 C C . THR A 1 817 ? -15.607 -13.238 15.145 1.00 96.62 817 THR A C 1
ATOM 6417 O O . THR A 1 817 ? -16.834 -13.241 15.160 1.00 96.62 817 THR A O 1
ATOM 6420 N N . GLY A 1 818 ? -14.885 -14.354 14.996 1.00 96.69 818 GLY A N 1
ATOM 6421 C CA . GLY A 1 818 ? -15.434 -15.698 14.778 1.00 96.69 818 GLY A CA 1
ATOM 6422 C C . GLY A 1 818 ? -15.147 -16.283 13.394 1.00 96.69 818 GLY A C 1
ATOM 6423 O O . GLY A 1 818 ? -15.724 -17.311 13.040 1.00 96.69 818 GLY A O 1
ATOM 6424 N N . CYS A 1 819 ? -14.269 -15.662 12.600 1.00 97.75 819 CYS A N 1
ATOM 6425 C CA . CYS A 1 819 ? -13.801 -16.241 11.345 1.00 97.75 819 CYS A CA 1
ATOM 6426 C C . CYS A 1 819 ? -13.034 -17.546 11.646 1.00 97.75 819 CYS A C 1
ATOM 6428 O O . CYS A 1 819 ? -12.066 -17.518 12.409 1.00 97.75 819 CYS A O 1
ATOM 6430 N N . PRO A 1 820 ? -13.376 -18.693 11.029 1.00 95.94 820 PRO A N 1
ATOM 6431 C CA . PRO A 1 820 ? -12.707 -19.977 11.279 1.00 95.94 820 PRO A CA 1
ATOM 6432 C C . PRO A 1 820 ? -11.305 -20.102 10.645 1.00 95.94 820 PRO A C 1
ATOM 6434 O O . PRO A 1 820 ? -10.824 -21.211 10.395 1.00 95.94 820 PRO A O 1
ATOM 6437 N N . GLY A 1 821 ? -10.661 -18.985 10.312 1.00 96.12 821 GLY A N 1
ATOM 6438 C CA . GLY A 1 821 ? -9.355 -18.915 9.665 1.00 96.12 821 GLY A CA 1
ATOM 6439 C C . GLY A 1 821 ? -9.095 -17.565 8.993 1.00 96.12 821 GLY A C 1
ATOM 6440 O O . GLY A 1 821 ? -9.951 -16.681 8.986 1.00 96.12 821 GLY A O 1
ATOM 6441 N N . VAL A 1 822 ? -7.924 -17.441 8.374 1.00 95.88 822 VAL A N 1
ATOM 6442 C CA . VAL A 1 822 ? -7.456 -16.259 7.632 1.00 95.88 822 VAL A CA 1
ATOM 6443 C C . VAL A 1 822 ? -6.605 -16.705 6.435 1.00 95.88 822 VAL A C 1
ATOM 6445 O O . VAL A 1 822 ? -6.032 -17.798 6.427 1.00 95.88 822 VAL A O 1
ATOM 6448 N N . ALA A 1 823 ? -6.538 -15.883 5.393 1.00 93.19 823 ALA A N 1
ATOM 6449 C CA . ALA A 1 823 ? -5.764 -16.143 4.184 1.00 93.19 823 ALA A CA 1
ATOM 6450 C C . ALA A 1 823 ? -4.750 -15.020 3.916 1.00 93.19 823 ALA A C 1
ATOM 6452 O O . ALA A 1 823 ? -4.998 -13.863 4.249 1.00 93.19 823 ALA A O 1
ATOM 6453 N N . ILE A 1 824 ? -3.621 -15.340 3.275 1.00 91.50 824 ILE A N 1
ATOM 6454 C CA . ILE A 1 824 ? -2.618 -14.350 2.847 1.00 91.50 824 ILE A CA 1
ATOM 6455 C C . ILE A 1 824 ? -2.356 -14.373 1.343 1.00 91.50 824 ILE A C 1
ATOM 6457 O O . ILE A 1 824 ? -2.064 -15.419 0.753 1.00 91.50 824 ILE A O 1
ATOM 6461 N N . TYR A 1 825 ? -2.366 -13.176 0.755 1.00 88.25 825 TYR A N 1
ATOM 6462 C CA . TYR A 1 825 ? -1.975 -12.900 -0.625 1.00 88.25 825 TYR A CA 1
ATOM 6463 C C . TYR A 1 825 ? -0.817 -11.880 -0.669 1.00 88.25 825 TYR A C 1
ATOM 6465 O O . TYR A 1 825 ? -0.762 -10.984 0.170 1.00 88.25 825 TYR A O 1
ATOM 6473 N N . PRO A 1 826 ? 0.138 -11.985 -1.612 1.00 76.94 826 PRO A N 1
ATOM 6474 C CA . PRO A 1 826 ? 0.420 -13.157 -2.446 1.00 76.94 826 PRO A CA 1
ATOM 6475 C C . PRO A 1 826 ? 0.997 -14.336 -1.639 1.00 76.94 826 PRO A C 1
ATOM 6477 O O . PRO A 1 826 ? 1.243 -15.402 -2.194 1.00 76.94 826 PRO A O 1
ATOM 6480 N N . GLY A 1 827 ? 1.284 -14.147 -0.344 1.00 70.62 827 GLY A N 1
ATOM 6481 C CA . GLY A 1 827 ? 1.890 -15.158 0.531 1.00 70.62 827 GLY A CA 1
ATOM 6482 C C . GLY A 1 827 ? 3.345 -15.508 0.191 1.00 70.62 827 GLY A C 1
ATOM 6483 O O . GLY A 1 827 ? 3.952 -16.323 0.874 1.00 70.62 827 GLY A O 1
ATOM 6484 N N . GLU A 1 828 ? 3.918 -14.891 -0.844 1.00 71.44 828 GLU A N 1
ATOM 6485 C CA . GLU A 1 828 ? 5.250 -15.189 -1.386 1.00 71.44 828 GLU A CA 1
ATOM 6486 C C . GLU A 1 828 ? 6.334 -14.182 -0.959 1.00 71.44 828 GLU A C 1
ATOM 6488 O O . GLU A 1 828 ? 7.468 -14.286 -1.428 1.00 71.44 828 GLU A O 1
ATOM 6493 N N . ARG A 1 829 ? 5.989 -13.185 -0.135 1.00 78.38 829 ARG A N 1
ATOM 6494 C CA . ARG A 1 829 ? 6.884 -12.099 0.317 1.00 78.38 829 ARG A CA 1
ATOM 6495 C C . ARG A 1 829 ? 7.056 -12.079 1.840 1.00 78.38 829 ARG A C 1
ATOM 6497 O O . ARG A 1 829 ? 7.356 -11.045 2.419 1.00 78.38 829 ARG A O 1
ATOM 6504 N N . LEU A 1 830 ? 6.838 -13.232 2.473 1.00 85.56 830 LEU A N 1
ATOM 6505 C CA . LEU A 1 830 ? 7.002 -13.416 3.910 1.00 85.56 830 LEU A CA 1
ATOM 6506 C C . LEU A 1 830 ? 8.488 -13.423 4.278 1.00 85.56 830 LEU A C 1
ATOM 6508 O O . LEU A 1 830 ? 9.249 -14.279 3.822 1.00 85.56 830 LEU A O 1
ATOM 6512 N N . ASP A 1 831 ? 8.866 -12.470 5.118 1.00 88.44 831 ASP A N 1
ATOM 6513 C CA . ASP A 1 831 ? 10.159 -12.402 5.792 1.00 88.44 831 ASP A CA 1
ATOM 6514 C C . ASP A 1 831 ? 10.121 -13.142 7.144 1.00 88.44 831 ASP A C 1
ATOM 6516 O O . ASP A 1 831 ? 9.037 -13.395 7.676 1.00 88.44 831 ASP A O 1
ATOM 6520 N N . GLY A 1 832 ? 11.276 -13.459 7.741 1.00 92.69 832 GLY A N 1
ATOM 6521 C CA . GLY A 1 832 ? 11.358 -14.157 9.037 1.00 92.69 832 GLY A CA 1
ATOM 6522 C C . GLY A 1 832 ? 10.513 -13.519 10.148 1.00 92.69 832 GLY A C 1
ATOM 6523 O O . GLY A 1 832 ? 9.876 -14.227 10.927 1.00 92.69 832 GLY A O 1
ATOM 6524 N N . MET A 1 833 ? 10.400 -12.187 10.157 1.00 94.25 833 MET A N 1
ATOM 6525 C CA . MET A 1 833 ? 9.570 -11.461 11.126 1.00 94.25 833 MET A CA 1
ATOM 6526 C C . MET A 1 833 ? 8.058 -11.704 10.956 1.00 94.25 833 MET A C 1
ATOM 6528 O O . MET A 1 833 ? 7.330 -11.687 11.946 1.00 94.25 833 MET A O 1
ATOM 6532 N N . PHE A 1 834 ? 7.569 -11.981 9.740 1.00 94.06 834 PHE A N 1
ATOM 6533 C CA . PHE A 1 834 ? 6.165 -12.366 9.523 1.00 94.06 834 PHE A CA 1
ATOM 6534 C C . PHE A 1 834 ? 5.885 -13.801 9.968 1.00 94.06 834 PHE A C 1
ATOM 6536 O O . PHE A 1 834 ? 4.779 -14.087 10.419 1.00 94.06 834 PHE A O 1
ATOM 6543 N N . TYR A 1 835 ? 6.872 -14.695 9.875 1.00 94.12 835 TYR A N 1
ATOM 6544 C CA . TYR A 1 835 ? 6.748 -16.047 10.416 1.00 94.12 835 TYR A CA 1
ATOM 6545 C C . TYR A 1 835 ? 6.715 -16.043 11.952 1.00 94.12 835 TYR A C 1
ATOM 6547 O O . TYR A 1 835 ? 5.886 -16.738 12.524 1.00 94.12 835 TYR A O 1
ATOM 6555 N N . LEU A 1 836 ? 7.517 -15.200 12.621 1.00 95.31 836 LEU A N 1
ATOM 6556 C CA . LEU A 1 836 ? 7.416 -14.995 14.077 1.00 95.31 836 LEU A CA 1
ATOM 6557 C C . LEU A 1 836 ? 6.065 -14.390 14.502 1.00 95.31 836 LEU A C 1
ATOM 6559 O O . LEU A 1 836 ? 5.478 -14.833 15.483 1.00 95.31 836 LEU A O 1
ATOM 6563 N N . ALA A 1 837 ? 5.540 -13.409 13.761 1.00 95.75 837 ALA A N 1
ATOM 6564 C CA . ALA A 1 837 ? 4.220 -12.841 14.050 1.00 95.75 837 ALA A CA 1
ATOM 6565 C C . ALA A 1 837 ? 3.067 -13.837 13.805 1.00 95.75 837 ALA A C 1
ATOM 6567 O O . ALA A 1 837 ? 2.045 -13.766 14.487 1.00 95.75 837 ALA A O 1
ATOM 6568 N N . ALA A 1 838 ? 3.233 -14.761 12.851 1.00 95.38 838 ALA A N 1
ATOM 6569 C CA . ALA A 1 838 ? 2.294 -15.849 12.588 1.00 95.38 838 ALA A CA 1
ATOM 6570 C C . ALA A 1 838 ? 2.325 -16.921 13.693 1.00 95.38 838 ALA A C 1
ATOM 6572 O O . ALA A 1 838 ? 1.276 -17.249 14.234 1.00 95.38 838 ALA A O 1
ATOM 6573 N N . ASP A 1 839 ? 3.511 -17.394 14.086 1.00 95.69 839 ASP A N 1
ATOM 6574 C CA . ASP A 1 839 ? 3.711 -18.277 15.247 1.00 95.69 839 ASP A CA 1
ATOM 6575 C C . ASP A 1 839 ? 3.075 -17.689 16.521 1.00 95.69 839 ASP A C 1
ATOM 6577 O O . ASP A 1 839 ? 2.192 -18.310 17.118 1.00 95.69 839 ASP A O 1
ATOM 6581 N N . GLN A 1 840 ? 3.413 -16.438 16.864 1.00 96.25 840 GLN A N 1
ATOM 6582 C CA . GLN A 1 840 ? 2.831 -15.752 18.019 1.00 96.25 840 GLN A CA 1
ATOM 6583 C C . GLN A 1 840 ? 1.298 -15.732 17.959 1.00 96.25 840 GLN A C 1
ATOM 6585 O O . GLN A 1 840 ? 0.643 -16.099 18.936 1.00 96.25 840 GLN A O 1
ATOM 6590 N N . VAL A 1 841 ? 0.704 -15.294 16.842 1.00 97.25 841 VAL A N 1
ATOM 6591 C CA . VAL A 1 841 ? -0.755 -15.144 16.785 1.00 97.25 841 VAL A CA 1
ATOM 6592 C C . VAL A 1 841 ? -1.476 -16.490 16.768 1.00 97.25 841 VAL A C 1
ATOM 6594 O O . VAL A 1 841 ? -2.537 -16.617 17.374 1.00 97.25 841 VAL A O 1
ATOM 6597 N N . MET A 1 842 ? -0.895 -17.523 16.155 1.00 97.19 842 MET A N 1
ATOM 6598 C CA . MET A 1 842 ? -1.455 -18.874 16.192 1.00 97.19 842 MET A CA 1
ATOM 6599 C C . MET A 1 842 ? -1.414 -19.442 17.620 1.00 97.19 842 MET A C 1
ATOM 6601 O O . MET A 1 842 ? -2.423 -19.980 18.076 1.00 97.19 842 MET A O 1
ATOM 6605 N N . ALA A 1 843 ? -0.335 -19.216 18.376 1.00 96.81 843 ALA A N 1
ATOM 6606 C CA . ALA A 1 843 ? -0.237 -19.581 19.794 1.00 96.81 843 ALA A CA 1
ATOM 6607 C C . ALA A 1 843 ? -1.250 -18.847 20.695 1.00 96.81 843 ALA A C 1
ATOM 6609 O O . ALA A 1 843 ? -1.771 -19.414 21.663 1.00 96.81 843 ALA A O 1
ATOM 6610 N N . GLU A 1 844 ? -1.540 -17.581 20.390 1.00 97.56 844 GLU A N 1
ATOM 6611 C CA . GLU A 1 844 ? -2.549 -16.776 21.085 1.00 97.56 844 GLU A CA 1
ATOM 6612 C C . GLU A 1 844 ? -3.971 -17.263 20.763 1.00 97.56 844 GLU A C 1
ATOM 6614 O O . GLU A 1 844 ? -4.766 -17.462 21.683 1.00 97.56 844 GLU A O 1
ATOM 6619 N N . ILE A 1 845 ? -4.269 -17.545 19.488 1.00 98.12 845 ILE A N 1
ATOM 6620 C CA . ILE A 1 845 ? -5.553 -18.104 19.034 1.00 98.12 845 ILE A CA 1
ATOM 6621 C C . ILE A 1 845 ? -5.776 -19.501 19.626 1.00 98.12 845 ILE A C 1
ATOM 6623 O O . ILE A 1 845 ? -6.857 -19.780 20.140 1.00 98.12 845 ILE A O 1
ATOM 6627 N N . ALA A 1 846 ? -4.763 -20.370 19.642 1.00 97.44 846 ALA A N 1
ATOM 6628 C CA . ALA A 1 846 ? -4.857 -21.713 20.219 1.00 97.44 846 ALA A CA 1
ATOM 6629 C C . ALA A 1 846 ? -5.202 -21.710 21.719 1.00 97.44 846 ALA A C 1
ATOM 6631 O O . ALA A 1 846 ? -5.817 -22.654 22.215 1.00 97.44 846 ALA A O 1
ATOM 6632 N N . ALA A 1 847 ? -4.850 -20.643 22.445 1.00 96.00 847 ALA A N 1
ATOM 6633 C CA . ALA A 1 847 ? -5.194 -20.477 23.856 1.00 96.00 847 ALA A CA 1
ATOM 6634 C C . ALA A 1 847 ? -6.666 -20.068 24.102 1.00 96.00 847 ALA A C 1
ATOM 6636 O O . ALA A 1 847 ? -7.101 -20.072 25.260 1.00 96.00 847 ALA A O 1
ATOM 6637 N N . VAL A 1 848 ? -7.420 -19.714 23.049 1.00 97.31 848 VAL A N 1
ATOM 6638 C CA . VAL A 1 848 ? -8.826 -19.257 23.113 1.00 97.31 848 VAL A CA 1
ATOM 6639 C C . VAL A 1 848 ? -9.763 -19.861 22.053 1.00 97.31 848 VAL A C 1
ATOM 6641 O O . VAL A 1 848 ? -10.942 -19.515 22.042 1.00 97.31 848 VAL A O 1
ATOM 6644 N N . GLU A 1 849 ? -9.280 -20.753 21.182 1.00 97.75 849 GLU A N 1
ATOM 6645 C CA . GLU A 1 849 ? -9.980 -21.239 19.976 1.00 97.75 849 GLU A CA 1
ATOM 6646 C C . GLU A 1 849 ? -11.439 -21.653 20.227 1.00 97.75 849 GLU A C 1
ATOM 6648 O O . GLU A 1 849 ? -12.334 -21.270 19.472 1.00 97.75 849 GLU A O 1
ATOM 6653 N N . ASP A 1 850 ? -11.696 -22.377 21.316 1.00 97.31 850 ASP A N 1
ATOM 6654 C CA . ASP A 1 850 ? -13.034 -22.862 21.660 1.00 97.31 850 ASP A CA 1
ATOM 6655 C C . ASP A 1 850 ? -14.006 -21.709 21.994 1.00 97.31 850 ASP A C 1
ATOM 6657 O O . ASP A 1 850 ? -15.179 -21.761 21.625 1.00 97.31 850 ASP A O 1
ATOM 6661 N N . TYR A 1 851 ? -13.531 -20.613 22.603 1.00 97.81 851 TYR A N 1
ATOM 6662 C CA . TYR A 1 851 ? -14.342 -19.402 22.786 1.00 97.81 851 TYR A CA 1
ATOM 6663 C C . TYR A 1 851 ? -14.600 -18.695 21.454 1.00 97.81 851 TYR A C 1
ATOM 6665 O O . TYR A 1 851 ? -15.706 -18.210 21.240 1.00 97.81 851 TYR A O 1
ATOM 6673 N N . CYS A 1 852 ? -13.603 -18.626 20.567 1.00 96.75 852 CYS A N 1
ATOM 6674 C CA . CYS A 1 852 ? -13.717 -17.970 19.263 1.00 96.75 852 CYS A CA 1
ATOM 6675 C C . CYS A 1 852 ? -14.727 -18.660 18.334 1.00 96.75 852 CYS A C 1
ATOM 6677 O O . CYS A 1 852 ? -15.488 -17.973 17.652 1.00 96.75 852 CYS A O 1
ATOM 6679 N N . LEU A 1 853 ? -14.732 -19.998 18.312 1.00 96.06 853 LEU A N 1
ATOM 6680 C CA . LEU A 1 853 ? -15.493 -20.790 17.340 1.00 96.06 853 LEU A CA 1
ATOM 6681 C C . LEU A 1 853 ? -16.805 -21.369 17.895 1.00 96.06 853 LEU A C 1
ATOM 6683 O O . LEU A 1 853 ? -17.800 -21.363 17.173 1.00 96.06 853 LEU A O 1
ATOM 6687 N N . ASP A 1 854 ? -16.838 -21.818 19.156 1.00 96.50 854 ASP A N 1
ATOM 6688 C CA . ASP A 1 854 ? -18.050 -22.381 19.782 1.00 96.50 854 ASP A CA 1
ATOM 6689 C C . ASP A 1 854 ? -18.703 -21.416 20.788 1.00 96.50 854 ASP A C 1
ATOM 6691 O O . ASP A 1 854 ? -19.907 -21.492 21.045 1.00 96.50 854 ASP A O 1
ATOM 6695 N N . GLY A 1 855 ? -17.921 -20.504 21.377 1.00 95.81 855 GLY A N 1
ATOM 6696 C CA . GLY A 1 855 ? -18.396 -19.540 22.368 1.00 95.81 855 GLY A CA 1
ATOM 6697 C C . GLY A 1 855 ? -19.337 -18.499 21.760 1.00 95.81 855 GLY A C 1
ATOM 6698 O O . GLY A 1 855 ? -18.997 -17.808 20.799 1.00 95.81 855 GLY A O 1
ATOM 6699 N N . LYS A 1 856 ? -20.528 -18.344 22.339 1.00 95.00 856 LYS A N 1
ATOM 6700 C CA . LYS A 1 856 ? -21.578 -17.456 21.823 1.00 95.00 856 LYS A CA 1
ATOM 6701 C C . LYS A 1 856 ? -21.236 -15.989 22.092 1.00 95.00 856 LYS A C 1
ATOM 6703 O O . LYS A 1 856 ? -20.911 -15.641 23.223 1.00 95.00 856 LYS A O 1
ATOM 6708 N N . LEU A 1 857 ? -21.384 -15.111 21.096 1.00 94.31 857 LEU A N 1
ATOM 6709 C CA . LEU A 1 857 ? -21.325 -13.659 21.307 1.00 94.31 857 LEU A CA 1
ATOM 6710 C C . LEU A 1 857 ? -22.472 -13.214 22.236 1.00 94.31 857 LEU A C 1
ATOM 6712 O O . LEU A 1 857 ? -23.639 -13.529 21.987 1.00 94.31 857 LEU A O 1
ATOM 6716 N N . VAL A 1 858 ? -22.141 -12.496 23.309 1.00 93.69 858 VAL A N 1
ATOM 6717 C CA . VAL A 1 858 ? -23.091 -12.034 24.336 1.00 93.69 858 VAL A CA 1
ATOM 6718 C C . VAL A 1 858 ? -22.863 -10.557 24.678 1.00 93.69 858 VAL A C 1
ATOM 6720 O O . VAL A 1 858 ? -21.763 -10.045 24.454 1.00 93.69 858 VAL A O 1
ATOM 6723 N N . PRO A 1 859 ? -23.857 -9.862 25.266 1.00 90.38 859 PRO A N 1
ATOM 6724 C CA . PRO A 1 859 ? -23.609 -8.617 25.983 1.00 90.38 859 PRO A CA 1
ATOM 6725 C C . PRO A 1 859 ? -22.516 -8.835 27.038 1.00 90.38 859 PRO A C 1
ATOM 6727 O O . PRO A 1 859 ? -22.652 -9.677 27.927 1.00 90.38 859 PRO A O 1
ATOM 6730 N N . GLY A 1 860 ? -21.406 -8.116 26.886 1.00 85.06 860 GLY A N 1
ATOM 6731 C CA . GLY A 1 860 ? -20.274 -8.166 27.805 1.00 85.06 860 GLY A CA 1
ATOM 6732 C C . GLY A 1 860 ? -20.467 -7.281 29.041 1.00 85.06 860 GLY A C 1
ATOM 6733 O O . GLY A 1 860 ? -21.538 -6.700 29.233 1.00 85.06 860 GLY A O 1
ATOM 6734 N N . PRO A 1 861 ? -19.420 -7.125 29.868 1.00 91.25 861 PRO A N 1
ATOM 6735 C CA . PRO A 1 861 ? -19.356 -6.001 30.796 1.00 91.25 861 PRO A CA 1
ATOM 6736 C C . PRO A 1 861 ? -19.309 -4.672 30.028 1.00 91.25 861 PRO A C 1
ATOM 6738 O O . PRO A 1 861 ? -18.989 -4.636 28.837 1.00 91.25 861 PRO A O 1
ATOM 6741 N N . THR A 1 862 ? -19.523 -3.557 30.726 1.00 94.12 862 THR A N 1
ATOM 6742 C CA . THR A 1 862 ? -19.089 -2.245 30.227 1.00 94.12 862 THR A CA 1
ATOM 6743 C C . THR A 1 862 ? -17.577 -2.273 29.998 1.00 94.12 862 THR A C 1
ATOM 6745 O O . THR A 1 862 ? -16.836 -2.681 30.893 1.00 94.12 862 THR A O 1
ATOM 6748 N N . VAL A 1 863 ? -17.116 -1.839 28.826 1.00 96.31 863 VAL A N 1
ATOM 6749 C CA . VAL A 1 863 ? -15.692 -1.732 28.480 1.00 96.31 863 VAL A CA 1
ATOM 6750 C C . VAL A 1 863 ? -15.449 -0.333 27.925 1.00 96.31 863 VAL A C 1
ATOM 6752 O O . VAL A 1 863 ? -16.025 0.032 26.904 1.00 96.31 863 VAL A O 1
ATOM 6755 N N . THR A 1 864 ? -14.596 0.445 28.588 1.00 96.12 864 THR A N 1
ATOM 6756 C CA . THR A 1 864 ? -14.360 1.858 28.262 1.00 96.12 864 THR A CA 1
ATOM 6757 C C . THR A 1 864 ? -12.864 2.139 28.200 1.00 96.12 864 THR A C 1
ATOM 6759 O O . THR A 1 864 ? -12.185 2.124 29.226 1.00 96.12 864 THR A O 1
ATOM 6762 N N . ALA A 1 865 ? -12.335 2.440 27.015 1.00 96.44 865 ALA A N 1
ATOM 6763 C CA . ALA A 1 865 ? -10.984 2.983 26.890 1.00 96.44 865 ALA A CA 1
ATOM 6764 C C . ALA A 1 865 ? -10.953 4.414 27.462 1.00 96.44 865 ALA A C 1
ATOM 6766 O O . ALA A 1 865 ? -11.687 5.291 27.006 1.00 96.44 865 ALA A O 1
ATOM 6767 N N . LYS A 1 866 ? -10.140 4.645 28.499 1.00 96.62 866 LYS A N 1
ATOM 6768 C CA . LYS A 1 866 ? -10.009 5.946 29.163 1.00 96.62 866 LYS A CA 1
ATOM 6769 C C . LYS A 1 866 ? -9.357 6.964 28.213 1.00 96.62 866 LYS A C 1
ATOM 6771 O O . LYS A 1 866 ? -8.304 6.661 27.647 1.00 96.62 866 LYS A O 1
ATOM 6776 N N . PRO A 1 867 ? -9.914 8.175 28.058 1.00 93.69 867 PRO A N 1
ATOM 6777 C CA . PRO A 1 867 ? -9.229 9.262 27.365 1.00 93.69 867 PRO A CA 1
ATOM 6778 C C . PRO A 1 867 ? -8.009 9.739 28.160 1.00 93.69 867 PRO A C 1
ATOM 6780 O O . PRO A 1 867 ? -8.048 9.794 29.387 1.00 93.69 867 PRO A O 1
ATOM 6783 N N . PHE A 1 868 ? -6.970 10.174 27.452 1.00 89.75 868 PHE A N 1
ATOM 6784 C CA . PHE A 1 868 ? -5.898 11.007 28.007 1.00 89.75 868 PHE A CA 1
ATOM 6785 C C . PHE A 1 868 ? -6.311 12.485 28.096 1.00 89.75 868 PHE A C 1
ATOM 6787 O O . PHE A 1 868 ? -5.731 13.260 28.852 1.00 89.75 868 PHE A O 1
ATOM 6794 N N . ARG A 1 869 ? -7.317 12.917 27.326 1.00 83.31 869 ARG A N 1
ATOM 6795 C CA . ARG A 1 869 ? -7.884 14.264 27.441 1.00 83.31 869 ARG A CA 1
ATOM 6796 C C . ARG A 1 869 ? -9.370 14.265 27.123 1.00 83.31 869 ARG A C 1
ATOM 6798 O O . ARG A 1 869 ? -9.780 13.769 26.079 1.00 83.31 869 ARG A O 1
ATOM 6805 N N . THR A 1 870 ? -10.154 14.896 27.986 1.00 82.94 870 THR A N 1
ATOM 6806 C CA . THR A 1 870 ? -11.585 15.128 27.774 1.00 82.94 870 THR A CA 1
ATOM 6807 C C . THR A 1 870 ? -11.841 16.618 27.553 1.00 82.94 870 THR A C 1
ATOM 6809 O O . THR A 1 870 ? -11.251 17.458 28.233 1.00 82.94 870 THR A O 1
ATOM 6812 N N . VAL A 1 871 ? -12.705 16.954 26.593 1.00 71.19 871 VAL A N 1
ATOM 6813 C CA . VAL A 1 871 ? -13.099 18.331 26.259 1.00 71.19 871 VAL A CA 1
ATOM 6814 C C . VAL A 1 871 ? -14.623 18.412 26.218 1.00 71.19 871 VAL A C 1
ATOM 6816 O O . VAL A 1 871 ? -15.249 17.897 25.295 1.00 71.19 871 VAL A O 1
ATOM 6819 N N . THR A 1 872 ? -15.220 19.066 27.214 1.00 72.62 872 THR A N 1
ATOM 6820 C CA . THR A 1 872 ? -16.664 19.341 27.256 1.00 72.62 872 THR A CA 1
ATOM 6821 C C . THR A 1 872 ? -16.974 20.694 26.618 1.00 72.62 872 THR A C 1
ATOM 6823 O O . THR A 1 872 ? -16.257 21.671 26.844 1.00 72.62 872 THR A O 1
ATOM 6826 N N . THR A 1 873 ? -18.032 20.750 25.810 1.00 65.94 873 THR A N 1
ATOM 6827 C CA . THR A 1 873 ? -18.461 21.932 25.054 1.00 65.94 873 THR A CA 1
ATOM 6828 C C . THR A 1 873 ? -19.978 21.934 24.802 1.00 65.94 873 THR A C 1
ATOM 6830 O O . THR A 1 873 ? -20.692 21.048 25.268 1.00 65.94 873 THR A O 1
ATOM 6833 N N . GLN A 1 874 ? -20.481 22.941 24.083 1.00 66.62 874 GLN A N 1
ATOM 6834 C CA . GLN A 1 874 ? -21.884 23.091 23.691 1.00 66.62 874 GLN A CA 1
ATOM 6835 C C . GLN A 1 874 ? -22.028 23.061 22.163 1.00 66.62 874 GLN A C 1
ATOM 6837 O O . GLN A 1 874 ? -21.455 23.907 21.471 1.00 66.62 874 GLN A O 1
ATOM 6842 N N . ALA A 1 875 ? -22.829 22.126 21.648 1.00 62.00 875 ALA A N 1
ATOM 6843 C CA . ALA A 1 875 ? -23.153 21.987 20.229 1.00 62.00 875 ALA A CA 1
ATOM 6844 C C . ALA A 1 875 ? -24.674 21.936 20.036 1.00 62.00 875 ALA A C 1
ATOM 6846 O O . ALA A 1 875 ? -25.366 21.206 20.746 1.00 62.00 875 ALA A O 1
ATOM 6847 N N . GLY A 1 876 ? -25.222 22.735 19.115 1.00 61.69 876 GLY A N 1
ATOM 6848 C CA . GLY A 1 876 ? -26.675 22.795 18.875 1.00 61.69 876 GLY A CA 1
ATOM 6849 C C . GLY A 1 876 ? -27.537 23.062 20.126 1.00 61.69 876 GLY A C 1
ATOM 6850 O O . GLY A 1 876 ? -28.680 22.612 20.187 1.00 61.69 876 GLY A O 1
ATOM 6851 N N . GLY A 1 877 ? -26.987 23.735 21.146 1.00 65.06 877 GLY A N 1
ATOM 6852 C CA . GLY A 1 877 ? -27.649 23.974 22.437 1.00 65.06 877 GLY A CA 1
ATOM 6853 C C . GLY A 1 877 ? -27.660 22.784 23.412 1.00 65.06 877 GLY A C 1
ATOM 6854 O O . GLY A 1 877 ? -28.449 22.793 24.356 1.00 65.06 877 GLY A O 1
ATOM 6855 N N . LYS A 1 878 ? -26.825 21.760 23.190 1.00 67.44 878 LYS A N 1
ATOM 6856 C CA . LYS A 1 878 ? -26.631 20.612 24.090 1.00 67.44 878 LYS A CA 1
ATOM 6857 C C . LYS A 1 878 ? -25.184 20.523 24.564 1.00 67.44 878 LYS A C 1
ATOM 6859 O O . LYS A 1 878 ? -24.260 20.765 23.788 1.00 67.44 878 LYS A O 1
ATOM 6864 N N . GLU A 1 879 ? -24.997 20.086 25.807 1.00 77.44 879 GLU A N 1
ATOM 6865 C CA . GLU A 1 879 ? -23.676 19.715 26.315 1.00 77.44 879 GLU A CA 1
ATOM 6866 C C . GLU A 1 879 ? -23.177 18.431 25.641 1.00 77.44 879 GLU A C 1
ATOM 6868 O O . GLU A 1 879 ? -23.941 17.482 25.454 1.00 77.44 879 GLU A O 1
ATOM 6873 N N . MET A 1 880 ? -21.894 18.406 25.287 1.00 70.62 880 MET A N 1
ATOM 6874 C CA . MET A 1 880 ? -21.237 17.270 24.649 1.00 70.62 880 MET A CA 1
ATOM 6875 C C . MET A 1 880 ? -19.776 17.172 25.087 1.00 70.62 880 MET A C 1
ATOM 6877 O O . MET A 1 880 ? -19.129 18.181 25.360 1.00 70.62 880 MET A O 1
ATOM 6881 N N . THR A 1 881 ? -19.264 15.945 25.159 1.00 77.00 881 THR A N 1
ATOM 6882 C CA . THR A 1 881 ? -17.975 15.618 25.773 1.00 77.00 881 THR A CA 1
ATOM 6883 C C . THR A 1 881 ? -17.142 14.772 24.816 1.00 77.00 881 THR A C 1
ATOM 6885 O O . THR A 1 881 ? -17.443 13.599 24.605 1.00 77.00 881 THR A O 1
ATOM 6888 N N . LEU A 1 882 ? -16.092 15.372 24.251 1.00 72.56 882 LEU A N 1
ATOM 6889 C CA . LEU A 1 882 ? -15.134 14.703 23.371 1.00 72.56 882 LEU A CA 1
ATOM 6890 C C . LEU A 1 882 ? -13.983 14.090 24.162 1.00 72.56 882 LEU A C 1
ATOM 6892 O O . LEU A 1 882 ? -13.566 14.626 25.190 1.00 72.56 882 LEU A O 1
ATOM 6896 N N . ASN A 1 883 ? -13.449 12.985 23.650 1.00 82.75 883 ASN A N 1
ATOM 6897 C CA . ASN A 1 883 ? -12.468 12.142 24.321 1.00 82.75 883 ASN A CA 1
ATOM 6898 C C . ASN A 1 883 ? -11.307 11.837 23.370 1.00 82.75 883 ASN A C 1
ATOM 6900 O O . ASN A 1 883 ? -11.522 11.327 22.276 1.00 82.75 883 ASN A O 1
ATOM 6904 N N . TYR A 1 884 ? -10.083 12.154 23.793 1.00 77.31 884 TYR A N 1
ATOM 6905 C CA . TYR A 1 884 ? -8.862 11.991 23.005 1.00 77.31 884 TYR A CA 1
ATOM 6906 C C . TYR A 1 884 ? -7.877 11.042 23.713 1.00 77.31 884 TYR A C 1
ATOM 6908 O O . TYR A 1 884 ? -7.660 11.210 24.919 1.00 77.31 884 TYR A O 1
ATOM 6916 N N . PRO A 1 885 ? -7.237 10.087 23.007 1.00 82.69 885 PRO A N 1
ATOM 6917 C CA . PRO A 1 885 ? -7.469 9.710 21.607 1.00 82.69 885 PRO A CA 1
ATOM 6918 C C . PRO A 1 885 ? -8.924 9.309 21.328 1.00 82.69 885 PRO A C 1
ATOM 6920 O O . PRO A 1 885 ? -9.613 8.856 22.242 1.00 82.69 885 PRO A O 1
ATOM 6923 N N . ARG A 1 886 ? -9.375 9.488 20.077 1.00 80.75 886 ARG A N 1
ATOM 6924 C CA . ARG A 1 886 ? -10.703 9.077 19.586 1.00 80.75 886 ARG A CA 1
ATOM 6925 C C . ARG A 1 886 ? -10.771 7.541 19.558 1.00 80.75 886 ARG A C 1
ATOM 6927 O O . ARG A 1 886 ? -10.591 6.914 18.513 1.00 80.75 886 ARG A O 1
ATOM 6934 N N . TRP A 1 887 ? -10.872 6.903 20.725 1.00 89.38 887 TRP A N 1
ATOM 6935 C CA . TRP A 1 887 ? -10.672 5.456 20.874 1.00 89.38 887 TRP A CA 1
ATOM 6936 C C . TRP A 1 887 ? -11.653 4.625 20.039 1.00 89.38 887 TRP A C 1
ATOM 6938 O O . TRP A 1 887 ? -11.298 3.535 19.610 1.00 89.38 887 TRP A O 1
ATOM 6948 N N . GLU A 1 888 ? -12.832 5.140 19.713 1.00 86.44 888 GLU A N 1
ATOM 6949 C CA . GLU A 1 888 ? -13.792 4.547 18.779 1.00 86.44 888 GLU A CA 1
ATOM 6950 C C . GLU A 1 888 ? -13.261 4.371 17.339 1.00 86.44 888 GLU A C 1
ATOM 6952 O O . GLU A 1 888 ? -13.811 3.571 16.582 1.00 86.44 888 GLU A O 1
ATOM 6957 N N . GLN A 1 889 ? -12.149 5.014 16.967 1.00 85.06 889 GLN A N 1
ATOM 6958 C CA . GLN A 1 889 ? -11.455 4.792 15.689 1.00 85.06 889 GLN A CA 1
ATOM 6959 C C . GLN A 1 889 ? -10.424 3.644 15.745 1.00 85.06 889 GLN A C 1
ATOM 6961 O O . GLN A 1 889 ? -10.090 3.069 14.711 1.00 85.06 889 GLN A O 1
ATOM 6966 N N . PHE A 1 890 ? -9.924 3.275 16.934 1.00 92.88 890 PHE A N 1
ATOM 6967 C CA . PHE A 1 890 ? -8.754 2.386 17.090 1.00 92.88 890 PHE A CA 1
ATOM 6968 C C . PHE A 1 890 ? -8.986 1.170 17.992 1.00 92.88 890 PHE A C 1
ATOM 6970 O O . PHE A 1 890 ? -8.373 0.118 17.804 1.00 92.88 890 PHE A O 1
ATOM 6977 N N . PHE A 1 891 ? -9.850 1.296 18.991 1.00 97.38 891 PHE A N 1
ATOM 6978 C CA . PHE A 1 891 ? -10.096 0.289 20.007 1.00 97.38 891 PHE A CA 1
ATOM 6979 C C . PHE A 1 891 ? -11.358 -0.513 19.685 1.00 97.38 891 PHE A C 1
ATOM 6981 O O . PHE A 1 891 ? -12.412 0.046 19.375 1.00 97.38 891 PHE A O 1
ATOM 6988 N N . ARG A 1 892 ? -11.268 -1.839 19.768 1.00 97.75 892 ARG A N 1
ATOM 6989 C CA . ARG A 1 892 ? -12.407 -2.751 19.618 1.00 97.75 892 ARG A CA 1
ATOM 6990 C C . ARG A 1 892 ? -12.424 -3.760 20.751 1.00 97.75 892 ARG A C 1
ATOM 6992 O O . ARG A 1 892 ? -11.382 -4.138 21.280 1.00 97.75 892 ARG A O 1
ATOM 6999 N N . HIS A 1 893 ? -13.619 -4.204 21.117 1.00 97.81 893 HIS A N 1
ATOM 7000 C CA . HIS A 1 893 ? -13.796 -5.265 22.096 1.00 97.81 893 HIS A CA 1
ATOM 7001 C C . HIS A 1 893 ? -14.995 -6.145 21.746 1.00 97.81 893 HIS A C 1
ATOM 7003 O O . HIS A 1 893 ? -15.896 -5.732 21.016 1.00 97.81 893 HIS A O 1
ATOM 7009 N N . ASN A 1 894 ? -15.018 -7.361 22.286 1.00 97.06 894 ASN A N 1
ATOM 7010 C CA . ASN A 1 894 ? -16.214 -8.199 22.313 1.00 97.06 894 ASN A CA 1
ATOM 7011 C C . ASN A 1 894 ? -16.218 -9.110 23.548 1.00 97.06 894 ASN A C 1
ATOM 7013 O O . ASN A 1 894 ? -15.279 -9.108 24.349 1.00 97.06 894 ASN A O 1
ATOM 7017 N N . THR A 1 895 ? -17.297 -9.867 23.746 1.00 97.25 895 THR A N 1
ATOM 7018 C CA . THR A 1 895 ? -17.366 -10.878 24.807 1.00 97.25 895 THR A CA 1
ATOM 7019 C C . THR A 1 895 ? -18.072 -12.131 24.307 1.00 97.25 895 THR A C 1
ATOM 7021 O O . THR A 1 895 ? -19.185 -12.060 23.785 1.00 97.25 895 THR A O 1
ATOM 7024 N N . ARG A 1 896 ? -17.408 -13.281 24.449 1.00 97.00 896 ARG A N 1
ATOM 7025 C CA . ARG A 1 896 ? -17.918 -14.597 24.049 1.00 97.00 896 ARG A CA 1
ATOM 7026 C C . ARG A 1 896 ? -18.048 -15.505 25.269 1.00 97.00 896 ARG A C 1
ATOM 7028 O O . ARG A 1 896 ? -17.132 -15.588 26.083 1.00 97.00 896 ARG A O 1
ATOM 7035 N N . GLU A 1 897 ? -19.187 -16.170 25.409 1.00 96.00 897 GLU A N 1
ATOM 7036 C CA . GLU A 1 897 ? -19.524 -17.042 26.538 1.00 96.00 897 GLU A CA 1
ATOM 7037 C C . GLU A 1 897 ? -19.446 -18.516 26.127 1.00 96.00 897 GLU A C 1
ATOM 7039 O O . GLU A 1 897 ? -20.028 -18.920 25.118 1.00 96.00 897 GLU A O 1
ATOM 7044 N N . LEU A 1 898 ? -18.730 -19.322 26.913 1.00 95.94 898 LEU A N 1
ATOM 7045 C CA . LEU A 1 898 ? -18.563 -20.759 26.703 1.00 95.94 898 LEU A CA 1
ATOM 7046 C C . LEU A 1 898 ? -18.852 -21.493 28.020 1.00 95.94 898 LEU A C 1
ATOM 7048 O O . LEU A 1 898 ? -18.064 -21.471 28.971 1.00 95.94 898 LEU A O 1
ATOM 7052 N N . GLY A 1 899 ? -20.026 -22.121 28.098 1.00 92.38 899 GLY A N 1
ATOM 7053 C CA . GLY A 1 899 ? -20.520 -22.734 29.331 1.00 92.38 899 GLY A CA 1
ATOM 7054 C C . GLY A 1 899 ? -20.729 -21.692 30.434 1.00 92.38 899 GLY A C 1
ATOM 7055 O O . GLY A 1 899 ? -21.605 -20.844 30.321 1.00 92.38 899 GLY A O 1
ATOM 7056 N N . LYS A 1 900 ? -19.931 -21.769 31.509 1.00 89.56 900 LYS A N 1
ATOM 7057 C CA . LYS A 1 900 ? -19.948 -20.810 32.635 1.00 89.56 900 LYS A CA 1
ATOM 7058 C C . LYS A 1 900 ? -18.850 -19.735 32.560 1.00 89.56 900 LYS A C 1
ATOM 7060 O O . LYS A 1 900 ? -18.783 -18.889 33.448 1.00 89.56 900 LYS A O 1
ATOM 7065 N N . ASN A 1 901 ? -17.958 -19.812 31.572 1.00 93.12 901 ASN A N 1
ATOM 7066 C CA . ASN A 1 901 ? -16.798 -18.931 31.435 1.00 93.12 901 ASN A CA 1
ATOM 7067 C C . ASN A 1 901 ? -17.038 -17.891 30.331 1.00 93.12 901 ASN A C 1
ATOM 7069 O O . ASN A 1 901 ? -17.814 -18.128 29.401 1.00 93.12 901 ASN A O 1
ATOM 7073 N N . ARG A 1 902 ? -16.330 -16.760 30.391 1.00 95.31 902 ARG A N 1
ATOM 7074 C CA . ARG A 1 902 ? -16.377 -15.708 29.361 1.00 95.31 902 ARG A CA 1
ATOM 7075 C C . ARG A 1 902 ? -14.974 -15.327 28.907 1.00 95.31 902 ARG A C 1
ATOM 7077 O O . ARG A 1 902 ? -14.090 -15.172 29.740 1.00 95.31 902 ARG A O 1
ATOM 7084 N N . LEU A 1 903 ? -14.793 -15.115 27.610 1.00 97.62 903 LEU A N 1
ATOM 7085 C CA . LEU A 1 903 ? -13.643 -14.418 27.043 1.00 97.62 903 LEU A CA 1
ATOM 7086 C C . LEU A 1 903 ? -14.043 -12.971 26.753 1.00 97.62 903 LEU A C 1
ATOM 7088 O O . LEU A 1 903 ? -14.995 -12.745 26.008 1.00 97.62 903 LEU A O 1
ATOM 7092 N N . ILE A 1 904 ? -13.304 -12.008 27.301 1.00 97.88 904 ILE A N 1
ATOM 7093 C CA . ILE A 1 904 ? -13.389 -10.591 26.941 1.00 97.88 904 ILE A CA 1
ATOM 7094 C C . ILE A 1 904 ? -12.165 -10.270 26.079 1.00 97.88 904 ILE A C 1
ATOM 7096 O O . ILE A 1 904 ? -11.032 -10.293 26.565 1.00 97.88 904 ILE A O 1
ATOM 7100 N N . SER A 1 905 ? -12.391 -9.978 24.801 1.00 98.50 905 SER A N 1
ATOM 7101 C CA . SER A 1 905 ? -11.326 -9.603 23.866 1.00 98.50 905 SER A CA 1
ATOM 7102 C C . SER A 1 905 ? -11.187 -8.085 23.851 1.00 98.50 905 SER A C 1
ATOM 7104 O O . SER A 1 905 ? -12.186 -7.404 23.633 1.00 98.50 905 SER A O 1
ATOM 7106 N N . LEU A 1 906 ? -9.979 -7.557 24.050 1.00 98.62 906 LEU A N 1
ATOM 7107 C CA . LEU A 1 906 ? -9.652 -6.127 23.988 1.00 98.62 906 LEU A CA 1
ATOM 7108 C C . LEU A 1 906 ? -8.568 -5.920 22.924 1.00 98.62 906 LEU A C 1
ATOM 7110 O O . LEU A 1 906 ? -7.526 -6.563 23.013 1.00 98.62 906 LEU A O 1
ATOM 7114 N N . LEU A 1 907 ? -8.786 -5.057 21.931 1.00 98.62 907 LEU A N 1
ATOM 7115 C CA . LEU A 1 907 ? -7.916 -4.930 20.756 1.00 98.62 907 LEU A CA 1
ATOM 7116 C C . LEU A 1 907 ? -7.607 -3.456 20.478 1.00 98.62 907 LEU A C 1
ATOM 7118 O O . LEU A 1 907 ? -8.509 -2.684 20.151 1.00 98.62 907 LEU A O 1
ATOM 7122 N N . ASN A 1 908 ? -6.337 -3.068 20.601 1.00 98.38 908 ASN A N 1
ATOM 7123 C CA . ASN A 1 908 ? -5.866 -1.708 20.358 1.00 98.38 908 ASN A CA 1
ATOM 7124 C C . ASN A 1 908 ? -5.088 -1.629 19.038 1.00 98.38 908 ASN A C 1
ATOM 7126 O O . ASN A 1 908 ? -3.953 -2.092 18.934 1.00 98.38 908 ASN A O 1
ATOM 7130 N N . HIS A 1 909 ? -5.688 -0.998 18.032 1.00 97.25 909 HIS A N 1
ATOM 7131 C CA . HIS A 1 909 ? -5.069 -0.806 16.721 1.00 97.25 909 HIS A CA 1
ATOM 7132 C C . HIS A 1 909 ? -4.262 0.493 16.604 1.00 97.25 909 HIS A C 1
ATOM 7134 O O . HIS A 1 909 ? -3.665 0.740 15.556 1.00 97.25 909 HIS A O 1
ATOM 7140 N N . HIS A 1 910 ? -4.232 1.333 17.645 1.00 93.75 910 HIS A N 1
ATOM 7141 C CA . HIS A 1 910 ? -3.467 2.575 17.605 1.00 93.75 910 HIS A CA 1
ATOM 7142 C C . HIS A 1 910 ? -1.975 2.262 17.418 1.00 93.75 910 HIS A C 1
ATOM 7144 O O . HIS A 1 910 ? -1.441 1.355 18.057 1.00 93.75 910 HIS A O 1
ATOM 7150 N N . ALA A 1 911 ? -1.297 3.008 16.540 1.00 88.12 911 ALA A N 1
ATOM 7151 C CA . ALA A 1 911 ? 0.099 2.745 16.189 1.00 88.12 911 ALA A CA 1
ATOM 7152 C C . ALA A 1 911 ? 1.070 2.983 17.362 1.00 88.12 911 ALA A C 1
ATOM 7154 O O . ALA A 1 911 ? 1.973 2.181 17.569 1.00 88.12 911 ALA A O 1
ATOM 7155 N N . GLU A 1 912 ? 0.853 4.063 18.125 1.00 88.50 912 GLU A N 1
ATOM 7156 C CA . GLU A 1 912 ? 1.818 4.564 19.123 1.00 88.50 912 GLU A CA 1
ATOM 7157 C C . GLU A 1 912 ? 1.328 4.609 20.587 1.00 88.50 912 GLU A C 1
ATOM 7159 O O . GLU A 1 912 ? 2.152 4.716 21.490 1.00 88.50 912 GLU A O 1
ATOM 7164 N N . LEU A 1 913 ? 0.016 4.539 20.859 1.00 93.94 913 LEU A N 1
ATOM 7165 C CA . LEU A 1 913 ? -0.556 4.846 22.179 1.00 93.94 913 LEU A CA 1
ATOM 7166 C C . LEU A 1 913 ? -1.208 3.631 22.849 1.00 93.94 913 LEU A C 1
ATOM 7168 O O . LEU A 1 913 ? -1.968 2.893 22.223 1.00 93.94 913 LEU A O 1
ATOM 7172 N N . THR A 1 914 ? -0.939 3.459 24.144 1.00 97.62 914 THR A N 1
ATOM 7173 C CA . THR A 1 914 ? -1.544 2.429 25.003 1.00 97.62 914 THR A CA 1
ATOM 7174 C C . THR A 1 914 ? -2.997 2.778 25.323 1.00 97.62 914 THR A C 1
ATOM 7176 O O . THR A 1 914 ? -3.273 3.840 25.877 1.00 97.62 914 THR A O 1
ATOM 7179 N N . ALA A 1 915 ? -3.933 1.870 25.046 1.00 98.19 915 ALA A N 1
ATOM 7180 C CA . ALA A 1 915 ? -5.311 1.993 25.505 1.00 98.19 915 ALA A CA 1
ATOM 7181 C C . ALA A 1 915 ? -5.418 1.514 26.961 1.00 98.19 915 ALA A C 1
ATOM 7183 O O . ALA A 1 915 ? -5.154 0.349 27.266 1.00 98.19 915 ALA A O 1
ATOM 7184 N N . TYR A 1 916 ? -5.826 2.402 27.868 1.00 98.31 916 TYR A N 1
ATOM 7185 C CA . TYR A 1 916 ? -6.085 2.066 29.271 1.00 98.31 916 TYR A CA 1
ATOM 7186 C C . TYR A 1 916 ? -7.574 1.790 29.452 1.00 98.31 916 TYR A C 1
ATOM 7188 O O . TYR A 1 916 ? -8.392 2.704 29.481 1.00 98.31 916 TYR A O 1
ATOM 7196 N N . VAL A 1 917 ? -7.936 0.516 29.516 1.00 98.12 917 VAL A N 1
ATOM 7197 C CA . VAL A 1 917 ? -9.313 0.040 29.389 1.00 98.12 917 VAL A CA 1
ATOM 7198 C C . VAL A 1 917 ? -9.898 -0.270 30.757 1.00 98.12 917 VAL A C 1
ATOM 7200 O O . VAL A 1 917 ? -9.397 -1.131 31.475 1.00 98.12 917 VAL A O 1
ATOM 7203 N N . GLU A 1 918 ? -10.971 0.421 31.120 1.00 96.81 918 GLU A N 1
ATOM 7204 C CA . GLU A 1 918 ? -11.767 0.125 32.305 1.00 96.81 918 GLU A CA 1
ATOM 7205 C C . GLU A 1 918 ? -12.862 -0.888 31.965 1.00 96.81 918 GLU A C 1
ATOM 7207 O O . GLU A 1 918 ? -13.632 -0.697 31.024 1.00 96.81 918 GLU A O 1
ATOM 7212 N N . ILE A 1 919 ? -12.926 -1.968 32.739 1.00 95.69 919 ILE A N 1
ATOM 7213 C CA . ILE A 1 919 ? -13.862 -3.079 32.570 1.00 95.69 919 ILE A CA 1
ATOM 7214 C C . ILE A 1 919 ? -14.773 -3.118 33.793 1.00 95.69 919 ILE A C 1
ATOM 7216 O O . ILE A 1 919 ? -14.279 -3.201 34.918 1.00 95.69 919 ILE A O 1
ATOM 7220 N N . GLY A 1 920 ? -16.089 -3.083 33.595 1.00 93.50 920 GLY A N 1
ATOM 7221 C CA . GLY A 1 920 ? -17.065 -3.297 34.662 1.00 93.50 920 GLY A CA 1
ATOM 7222 C C . GLY A 1 920 ? -17.003 -4.729 35.197 1.00 93.50 920 GLY A C 1
ATOM 7223 O O . GLY A 1 920 ? -16.983 -5.685 34.423 1.00 93.50 920 GLY A O 1
ATOM 7224 N N . LEU A 1 921 ? -16.979 -4.888 36.517 1.00 89.50 921 LEU A N 1
ATOM 7225 C CA . LEU A 1 921 ? -16.971 -6.194 37.171 1.00 89.50 921 LEU A CA 1
ATOM 7226 C C . LEU A 1 921 ? -18.403 -6.608 37.529 1.00 89.50 921 LEU A C 1
ATOM 7228 O O . LEU A 1 921 ? -19.060 -5.974 38.353 1.00 89.50 921 LEU A O 1
ATOM 7232 N N . ASP A 1 922 ? -18.882 -7.687 36.909 1.00 84.06 922 ASP A N 1
ATOM 7233 C CA . ASP A 1 922 ? -20.145 -8.341 37.269 1.00 84.06 922 ASP A CA 1
ATOM 7234 C C . ASP A 1 922 ? -20.042 -8.877 38.716 1.00 84.06 922 ASP A C 1
ATOM 7236 O O . ASP A 1 922 ? -19.089 -9.602 39.019 1.00 84.06 922 ASP A O 1
ATOM 7240 N N . PRO A 1 923 ? -20.987 -8.576 39.630 1.00 82.69 923 PRO A N 1
ATOM 7241 C CA . PRO A 1 923 ? -20.974 -9.111 40.994 1.00 82.69 923 PRO A CA 1
ATOM 7242 C C . PRO A 1 923 ? -20.913 -10.646 41.077 1.00 82.69 923 PRO A C 1
ATOM 7244 O O . PRO A 1 923 ? -20.410 -11.183 42.067 1.00 82.69 923 PRO A O 1
ATOM 7247 N N . ALA A 1 924 ? -21.363 -11.372 40.044 1.00 81.25 924 ALA A N 1
ATOM 7248 C CA . ALA A 1 924 ? -21.198 -12.825 39.959 1.00 81.25 924 ALA A CA 1
ATOM 7249 C C . ALA A 1 924 ? -19.716 -13.256 39.894 1.00 81.25 924 ALA A C 1
ATOM 7251 O O . ALA A 1 924 ? -19.359 -14.334 40.374 1.00 81.25 924 ALA A O 1
ATOM 7252 N N . TRP A 1 925 ? -18.834 -12.402 39.364 1.00 83.94 925 TRP A N 1
ATOM 7253 C CA . TRP A 1 925 ? -17.397 -12.661 39.218 1.00 83.94 925 TRP A CA 1
ATOM 7254 C C . TRP A 1 925 ? -16.601 -12.492 40.517 1.00 83.94 925 TRP A C 1
ATOM 7256 O O . TRP A 1 925 ? -15.397 -12.732 40.516 1.00 83.94 925 TRP A O 1
ATOM 7266 N N . ALA A 1 926 ? -17.239 -12.182 41.652 1.00 77.31 926 ALA A N 1
ATOM 7267 C CA . ALA A 1 926 ? -16.583 -12.095 42.967 1.00 77.31 926 ALA A CA 1
ATOM 7268 C C . ALA A 1 926 ? -15.909 -13.409 43.445 1.00 77.31 926 ALA A C 1
ATOM 7270 O O . ALA A 1 926 ? -15.277 -13.434 44.501 1.00 77.31 926 ALA A O 1
ATOM 7271 N N . LYS A 1 927 ? -16.054 -14.509 42.690 1.00 79.38 927 LYS A N 1
ATOM 7272 C CA . LYS A 1 927 ? -15.350 -15.794 42.873 1.00 79.38 927 LYS A CA 1
ATOM 7273 C C . LYS A 1 927 ? -14.668 -16.310 41.592 1.00 79.38 927 LYS A C 1
ATOM 7275 O O . LYS A 1 927 ? -14.310 -17.484 41.533 1.00 79.38 927 LYS A O 1
ATOM 7280 N N . ALA A 1 928 ? -14.546 -15.477 40.561 1.00 84.38 928 ALA A N 1
ATOM 7281 C CA . ALA A 1 928 ? -13.878 -15.819 39.309 1.00 84.38 928 ALA A CA 1
ATOM 7282 C C . ALA A 1 928 ? -12.418 -15.340 39.315 1.00 84.38 928 ALA A C 1
ATOM 7284 O O . ALA A 1 928 ? -12.063 -14.379 39.997 1.00 84.38 928 ALA A O 1
ATOM 7285 N N . ILE A 1 929 ? -11.581 -15.996 38.515 1.00 88.44 929 ILE A N 1
ATOM 7286 C CA . ILE A 1 929 ? -10.215 -15.570 38.206 1.00 88.44 929 ILE A CA 1
ATOM 7287 C C . ILE A 1 929 ? -10.223 -14.961 36.802 1.00 88.44 929 ILE A C 1
ATOM 7289 O O . ILE A 1 929 ? -10.776 -15.559 35.876 1.00 88.44 929 ILE A O 1
ATOM 7293 N N . ILE A 1 930 ? -9.600 -13.790 36.644 1.00 92.50 930 ILE A N 1
ATOM 7294 C CA . ILE A 1 930 ? -9.438 -13.104 35.356 1.00 92.50 930 ILE A CA 1
ATOM 7295 C C . ILE A 1 930 ? -8.010 -13.351 34.855 1.00 92.50 930 ILE A C 1
ATOM 7297 O O . ILE A 1 930 ? -7.045 -12.907 35.481 1.00 92.50 930 ILE A O 1
ATOM 7301 N N . ARG A 1 931 ? -7.877 -14.081 33.744 1.00 94.00 931 ARG A N 1
ATOM 7302 C CA . ARG A 1 931 ? -6.602 -14.565 33.187 1.00 94.00 931 ARG A CA 1
ATOM 7303 C C . ARG A 1 931 ? -6.382 -13.990 31.789 1.00 94.00 931 ARG A C 1
ATOM 7305 O O . ARG A 1 931 ? -7.179 -14.274 30.900 1.00 94.00 931 ARG A O 1
ATOM 7312 N N . ASP A 1 932 ? -5.308 -13.240 31.552 1.00 96.38 932 ASP A N 1
ATOM 7313 C CA . ASP A 1 932 ? -4.933 -12.862 30.185 1.00 96.38 932 ASP A CA 1
ATOM 7314 C C . ASP A 1 932 ? -4.211 -14.014 29.483 1.00 96.38 932 ASP A C 1
ATOM 7316 O O . ASP A 1 932 ? -3.104 -14.416 29.855 1.00 96.38 932 ASP A O 1
ATOM 7320 N N . LYS A 1 933 ? -4.837 -14.533 28.429 1.00 95.56 933 LYS A N 1
ATOM 7321 C CA . LYS A 1 933 ? -4.312 -15.630 27.615 1.00 95.56 933 LYS A CA 1
ATOM 7322 C C . LYS A 1 933 ? -3.138 -15.200 26.733 1.00 95.56 933 LYS A C 1
ATOM 7324 O O . LYS A 1 933 ? -2.393 -16.087 26.317 1.00 95.56 933 LYS A O 1
ATOM 7329 N N . ILE A 1 934 ? -2.935 -13.899 26.491 1.00 95.44 934 ILE A N 1
ATOM 7330 C CA . ILE A 1 934 ? -1.771 -13.372 25.758 1.00 95.44 934 ILE A CA 1
ATOM 7331 C C . ILE A 1 934 ? -0.553 -13.303 26.687 1.00 95.44 934 ILE A C 1
ATOM 7333 O O . ILE A 1 934 ? 0.347 -14.134 26.573 1.00 95.44 934 ILE A O 1
ATOM 7337 N N . THR A 1 935 ? -0.543 -12.393 27.667 1.00 94.88 935 THR A N 1
ATOM 7338 C CA . THR A 1 935 ? 0.623 -12.160 28.549 1.00 94.88 935 THR A CA 1
ATOM 7339 C C . THR A 1 935 ? 0.868 -13.259 29.587 1.00 94.88 935 THR A C 1
ATOM 7341 O O . THR A 1 935 ? 1.873 -13.209 30.293 1.00 94.88 935 THR A O 1
ATOM 7344 N N . LYS A 1 936 ? -0.038 -14.242 29.699 1.00 94.31 936 LYS A N 1
ATOM 7345 C CA . LYS A 1 936 ? -0.057 -15.276 30.752 1.00 94.31 936 LYS A CA 1
ATOM 7346 C C . LYS A 1 936 ? -0.072 -14.671 32.163 1.00 94.31 936 LYS A C 1
ATOM 7348 O O . LYS A 1 936 ? 0.558 -15.191 33.081 1.00 94.31 936 LYS A O 1
ATOM 7353 N N . THR A 1 937 ? -0.823 -13.585 32.351 1.00 94.75 937 THR A N 1
ATOM 7354 C CA . THR A 1 937 ? -0.991 -12.935 33.660 1.00 94.75 937 THR A CA 1
ATOM 7355 C C . THR A 1 937 ? -2.375 -13.178 34.273 1.00 94.75 937 THR A C 1
ATOM 7357 O O . THR A 1 937 ? -3.350 -13.446 33.571 1.00 94.75 937 THR A O 1
ATOM 7360 N N . VAL A 1 938 ? -2.471 -13.089 35.601 1.00 93.75 938 VAL A N 1
ATOM 7361 C CA . VAL A 1 938 ? -3.715 -13.128 36.384 1.00 93.75 938 VAL A CA 1
ATOM 7362 C C . VAL A 1 938 ? -3.930 -11.775 37.051 1.00 93.75 938 VAL A C 1
ATOM 7364 O O . VAL A 1 938 ? -3.067 -11.291 37.786 1.00 93.75 938 VAL A O 1
ATOM 7367 N N . TYR A 1 939 ? -5.104 -11.187 36.839 1.00 89.38 939 TYR A N 1
ATOM 7368 C CA . TYR A 1 939 ? -5.509 -9.956 37.510 1.00 89.38 939 TYR A CA 1
ATOM 7369 C C . TYR A 1 939 ? -6.112 -10.268 38.880 1.00 89.38 939 TYR A C 1
ATOM 7371 O O . TYR A 1 939 ? -7.125 -10.961 38.990 1.00 89.38 939 TYR A O 1
ATOM 7379 N N . ALA A 1 940 ? -5.511 -9.712 39.932 1.00 79.00 940 ALA A N 1
ATOM 7380 C CA . ALA A 1 940 ? -6.113 -9.697 41.257 1.00 79.00 940 ALA A CA 1
ATOM 7381 C C . ALA A 1 940 ? -7.281 -8.697 41.277 1.00 79.00 940 ALA A C 1
ATOM 7383 O O . ALA A 1 940 ? -7.078 -7.499 41.076 1.00 79.00 940 ALA A O 1
ATOM 7384 N N . VAL A 1 941 ? -8.497 -9.185 41.533 1.00 76.00 941 VAL A N 1
ATOM 7385 C CA . VAL A 1 941 ? -9.688 -8.345 41.728 1.00 76.00 941 VAL A CA 1
ATOM 7386 C C . VAL A 1 941 ? -9.724 -7.869 43.187 1.00 76.00 941 VAL A C 1
ATOM 7388 O O . VAL A 1 941 ? -9.826 -8.711 44.083 1.00 76.00 941 VAL A O 1
ATOM 7391 N N . PRO A 1 942 ? -9.637 -6.554 43.476 1.00 69.06 942 PRO A N 1
ATOM 7392 C CA . PRO A 1 942 ? -9.705 -6.063 44.850 1.00 69.06 942 PRO A CA 1
ATOM 7393 C C . PRO A 1 942 ? -11.096 -6.276 45.461 1.00 69.06 942 PRO A C 1
ATOM 7395 O O . PRO A 1 942 ? -12.116 -6.174 44.777 1.00 69.06 942 PRO A O 1
ATOM 7398 N N . ALA A 1 943 ? -11.155 -6.522 46.771 1.00 70.56 943 ALA A N 1
ATOM 7399 C CA . ALA A 1 943 ? -12.426 -6.667 47.476 1.00 70.56 943 ALA A CA 1
ATOM 7400 C C . ALA A 1 943 ? -13.284 -5.394 47.332 1.00 70.56 943 ALA A C 1
ATOM 7402 O O . ALA A 1 943 ? -12.823 -4.289 47.617 1.00 70.56 943 ALA A O 1
ATOM 7403 N N . ASN A 1 944 ? -14.543 -5.568 46.919 1.00 76.12 944 ASN A N 1
ATOM 7404 C CA . ASN A 1 944 ? -15.508 -4.501 46.612 1.00 76.12 944 ASN A CA 1
ATOM 7405 C C . ASN A 1 944 ? -15.164 -3.606 45.398 1.00 76.12 944 ASN A C 1
ATOM 7407 O O . ASN A 1 944 ? -15.794 -2.563 45.225 1.00 76.12 944 ASN A O 1
ATOM 7411 N N . ALA A 1 945 ? -14.210 -3.986 44.540 1.00 80.44 945 ALA A N 1
ATOM 7412 C CA . ALA A 1 945 ? -13.982 -3.278 43.279 1.00 80.44 945 ALA A CA 1
ATOM 7413 C C . ALA A 1 945 ? -15.154 -3.483 42.302 1.00 80.44 945 ALA A C 1
ATOM 7415 O O . ALA A 1 945 ? -15.587 -4.609 42.065 1.00 80.44 945 ALA A O 1
ATOM 7416 N N . THR A 1 946 ? -15.636 -2.392 41.704 1.00 87.38 946 THR A N 1
ATOM 7417 C CA . THR A 1 946 ? -16.670 -2.403 40.652 1.00 87.38 946 THR A CA 1
ATOM 7418 C C . THR A 1 946 ? -16.092 -2.330 39.239 1.00 87.38 946 THR A C 1
ATOM 7420 O O . THR A 1 946 ? -16.805 -2.612 38.277 1.00 87.38 946 THR A O 1
ATOM 7423 N N . THR A 1 947 ? -14.809 -1.981 39.095 1.00 91.88 947 THR A N 1
ATOM 7424 C CA . THR A 1 947 ? -14.090 -1.969 37.816 1.00 91.88 947 THR A CA 1
ATOM 7425 C C . THR A 1 947 ? -12.673 -2.536 37.941 1.00 91.88 947 THR A C 1
ATOM 7427 O O . THR A 1 947 ? -12.088 -2.566 39.026 1.00 91.88 947 THR A O 1
ATOM 7430 N N . LEU A 1 948 ? -12.118 -2.976 36.809 1.00 92.38 948 LEU A N 1
ATOM 7431 C CA . LEU A 1 948 ? -10.720 -3.370 36.622 1.00 92.38 948 LEU A CA 1
ATOM 7432 C C . LEU A 1 948 ? -10.110 -2.528 35.492 1.00 92.38 948 LEU A C 1
ATOM 7434 O O . LEU A 1 948 ? -10.693 -2.448 34.413 1.00 92.38 948 LEU A O 1
ATOM 7438 N N . LEU A 1 949 ? -8.941 -1.923 35.715 1.00 95.25 949 LEU A N 1
ATOM 7439 C CA . LEU A 1 949 ? -8.192 -1.177 34.699 1.00 95.25 949 LEU A CA 1
ATOM 7440 C C . LEU A 1 949 ? -7.109 -2.067 34.066 1.00 95.25 949 LEU A C 1
ATOM 7442 O O . LEU A 1 949 ? -6.298 -2.665 34.777 1.00 95.25 949 LEU A O 1
ATOM 7446 N N . VAL A 1 950 ? -7.080 -2.139 32.736 1.00 96.94 950 VAL A N 1
ATOM 7447 C CA . VAL A 1 950 ? -6.194 -3.004 31.941 1.00 96.94 950 VAL A CA 1
ATOM 7448 C C . VAL A 1 950 ? -5.477 -2.180 30.872 1.00 96.94 950 VAL A C 1
ATOM 7450 O O . VAL A 1 950 ? -6.120 -1.522 30.062 1.00 96.94 950 VAL A O 1
ATOM 7453 N N . ALA A 1 951 ? -4.145 -2.234 30.835 1.00 97.81 951 ALA A N 1
ATOM 7454 C CA . ALA A 1 951 ? -3.356 -1.608 29.775 1.00 97.81 951 ALA A CA 1
ATOM 7455 C C . ALA A 1 951 ? -3.227 -2.537 28.551 1.00 97.81 951 ALA A C 1
ATOM 7457 O O . ALA A 1 951 ? -2.756 -3.674 28.671 1.00 97.81 951 ALA A O 1
ATOM 7458 N N . VAL A 1 952 ? -3.610 -2.031 27.378 1.00 98.38 952 VAL A N 1
ATOM 7459 C CA . VAL A 1 952 ? -3.479 -2.689 26.070 1.00 98.38 952 VAL A CA 1
ATOM 7460 C C . VAL A 1 952 ? -2.506 -1.860 25.209 1.00 98.38 952 VAL A C 1
ATOM 7462 O O . VAL A 1 952 ? -2.877 -0.771 24.766 1.00 98.38 952 VAL A O 1
ATOM 7465 N N . PRO A 1 953 ? -1.254 -2.314 25.005 1.00 97.81 953 PRO A N 1
ATOM 7466 C CA . PRO A 1 953 ? -0.225 -1.588 24.254 1.00 97.81 953 PRO A CA 1
ATOM 7467 C C . PRO A 1 953 ? -0.615 -1.250 22.802 1.00 97.81 953 PRO A C 1
ATOM 7469 O O . PRO A 1 953 ? -1.631 -1.744 22.305 1.00 97.81 953 PRO A O 1
ATOM 7472 N N . PRO A 1 954 ? 0.175 -0.413 22.107 1.00 96.50 954 PRO A N 1
ATOM 7473 C CA . PRO A 1 954 ? -0.054 -0.087 20.701 1.00 96.50 954 PRO A CA 1
ATOM 7474 C C . PRO A 1 954 ? 0.084 -1.327 19.804 1.00 96.50 954 PRO A C 1
ATOM 7476 O O . PRO A 1 954 ? 0.975 -2.150 20.025 1.00 96.50 954 PRO A O 1
ATOM 7479 N N . ARG A 1 955 ? -0.779 -1.456 18.785 1.00 95.19 955 ARG A N 1
ATOM 7480 C CA . ARG A 1 955 ? -0.880 -2.634 17.889 1.00 95.19 955 ARG A CA 1
ATOM 7481 C C . ARG A 1 955 ? -0.903 -3.983 18.652 1.00 95.19 955 ARG A C 1
ATOM 7483 O O . ARG A 1 955 ? -0.297 -4.961 18.208 1.00 95.19 955 ARG A O 1
ATOM 7490 N N . ASP A 1 956 ? -1.589 -4.036 19.798 1.00 97.81 956 ASP A N 1
ATOM 7491 C CA . ASP A 1 956 ? -1.641 -5.200 20.696 1.00 97.81 956 ASP A CA 1
ATOM 7492 C C . ASP A 1 956 ? -3.061 -5.475 21.237 1.00 97.81 956 ASP A C 1
ATOM 7494 O O . ASP A 1 956 ? -3.989 -4.677 21.078 1.00 97.81 956 ASP A O 1
ATOM 7498 N N . ALA A 1 957 ? -3.244 -6.630 21.879 1.00 98.38 957 ALA A N 1
ATOM 7499 C CA . ALA A 1 957 ? -4.522 -7.103 22.399 1.00 98.38 957 ALA A CA 1
ATOM 7500 C C . ALA A 1 957 ? -4.392 -7.742 23.792 1.00 98.38 957 ALA A C 1
ATOM 7502 O O . ALA A 1 957 ? -3.311 -8.144 24.218 1.00 98.38 957 ALA A O 1
ATOM 7503 N N . ARG A 1 958 ? -5.511 -7.885 24.505 1.00 98.25 958 ARG A N 1
ATOM 7504 C CA . ARG A 1 958 ? -5.636 -8.706 25.723 1.00 98.25 958 ARG A CA 1
ATOM 7505 C C . ARG A 1 958 ? -6.830 -9.641 25.567 1.00 98.25 958 ARG A C 1
ATOM 7507 O O . ARG A 1 958 ? -7.881 -9.229 25.076 1.00 98.25 958 ARG A O 1
ATOM 7514 N N . LEU A 1 959 ? -6.662 -10.895 25.970 1.00 98.25 959 LEU A N 1
ATOM 7515 C CA . LEU A 1 959 ? -7.650 -11.962 25.809 1.00 98.25 959 LEU A CA 1
ATOM 7516 C C . LEU A 1 959 ? -7.993 -12.506 27.194 1.00 98.25 959 LEU A C 1
ATOM 7518 O O . LEU A 1 959 ? -7.404 -13.477 27.669 1.00 98.25 959 LEU A O 1
ATOM 7522 N N . LEU A 1 960 ? -8.909 -11.810 27.866 1.00 97.12 960 LEU A N 1
ATOM 7523 C CA . LEU A 1 960 ? -9.191 -11.991 29.285 1.00 97.12 960 LEU A CA 1
ATOM 7524 C C . LEU A 1 960 ? -10.249 -13.078 29.485 1.00 97.12 960 LEU A C 1
ATOM 7526 O O . LEU A 1 960 ? -11.441 -12.852 29.281 1.00 97.12 960 LEU A O 1
ATOM 7530 N N . GLU A 1 961 ? -9.819 -14.262 29.906 1.00 95.56 961 GLU A N 1
ATOM 7531 C CA . GLU A 1 961 ? -10.715 -15.316 30.367 1.00 95.56 961 GLU A CA 1
ATOM 7532 C C . GLU A 1 961 ? -11.173 -15.025 31.799 1.00 95.56 961 GLU A C 1
ATOM 7534 O O . GLU A 1 961 ? -10.372 -15.035 32.734 1.00 95.56 961 GLU A O 1
ATOM 7539 N N . VAL A 1 962 ? -12.477 -14.832 31.973 1.00 93.75 962 VAL A N 1
ATOM 7540 C CA . VAL A 1 962 ? -13.170 -14.895 33.259 1.00 93.75 962 VAL A CA 1
ATOM 7541 C C . VAL A 1 962 ? -13.603 -16.344 33.479 1.00 93.75 962 VAL A C 1
ATOM 7543 O O . VAL A 1 962 ? -14.497 -16.848 32.791 1.00 93.75 962 VAL A O 1
ATOM 7546 N N . THR A 1 963 ? -12.963 -17.027 34.427 1.00 90.56 963 THR A N 1
ATOM 7547 C CA . THR A 1 963 ? -13.190 -18.454 34.707 1.00 90.56 963 THR A CA 1
ATOM 7548 C C . THR A 1 963 ? -13.402 -18.726 36.191 1.00 90.56 963 THR A C 1
ATOM 7550 O O . THR A 1 963 ? -12.826 -18.068 37.054 1.00 90.56 963 THR A O 1
ATOM 7553 N N . TYR A 1 964 ? -14.212 -19.741 36.491 1.00 86.19 964 TYR A N 1
ATOM 7554 C CA . TYR A 1 964 ? -14.389 -20.291 37.842 1.00 86.19 964 TYR A CA 1
ATOM 7555 C C . TYR A 1 964 ? -13.589 -21.590 38.041 1.00 86.19 964 TYR A C 1
ATOM 7557 O O . TYR A 1 964 ? -14.011 -22.474 38.789 1.00 86.19 964 TYR A O 1
ATOM 7565 N N . ASP A 1 965 ? -12.504 -21.755 37.288 1.00 81.88 965 ASP A N 1
ATOM 7566 C CA . ASP A 1 965 ? -11.437 -22.707 37.584 1.00 81.88 965 ASP A CA 1
ATOM 7567 C C . ASP A 1 965 ? -10.434 -22.058 38.552 1.00 81.88 965 ASP A C 1
ATOM 7569 O O . ASP A 1 965 ? -10.070 -20.888 38.391 1.00 81.88 965 ASP A O 1
ATOM 7573 N N . ALA A 1 966 ? -10.014 -22.814 39.562 1.00 66.38 966 ALA A N 1
ATOM 7574 C CA . ALA A 1 966 ? -9.233 -22.335 40.695 1.00 66.38 966 ALA A CA 1
ATOM 7575 C C . ALA A 1 966 ? -7.712 -22.474 40.513 1.00 66.38 966 ALA A C 1
ATOM 7577 O O . ALA A 1 966 ? -6.982 -21.879 41.299 1.00 66.38 966 ALA A O 1
ATOM 7578 N N . ASP A 1 967 ? -7.228 -23.229 39.518 1.00 74.25 967 ASP A N 1
ATOM 7579 C CA . ASP A 1 967 ? -5.787 -23.461 39.324 1.00 74.25 967 ASP A CA 1
ATOM 7580 C C . ASP A 1 967 ? -5.119 -22.355 38.476 1.00 74.25 967 ASP A C 1
ATOM 7582 O O . ASP A 1 967 ? -5.418 -22.264 37.282 1.00 74.25 967 ASP A O 1
ATOM 7586 N N . PRO A 1 968 ? -4.220 -2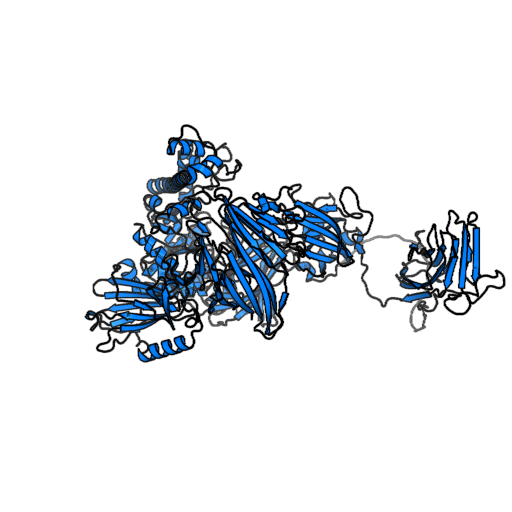1.513 39.032 1.00 69.00 968 PRO A N 1
ATOM 7587 C CA . PRO A 1 968 ? -3.498 -20.478 38.294 1.00 69.00 968 PRO A CA 1
ATOM 7588 C C . PRO A 1 968 ? -2.195 -20.983 37.640 1.00 69.00 968 PRO A C 1
ATOM 7590 O O . PRO A 1 968 ? -1.402 -20.159 37.178 1.00 69.00 968 PRO A O 1
ATOM 7593 N N . ALA A 1 969 ? -1.919 -22.294 37.628 1.00 76.06 969 ALA A N 1
ATOM 7594 C CA . ALA A 1 969 ? -0.673 -22.851 37.101 1.00 76.06 969 ALA A CA 1
ATOM 7595 C C . ALA A 1 969 ? -0.339 -22.345 35.684 1.00 76.06 969 ALA A C 1
ATOM 7597 O O . ALA A 1 969 ? -1.170 -22.344 34.776 1.00 76.06 969 ALA A O 1
ATOM 7598 N N . GLY A 1 970 ? 0.912 -21.914 35.501 1.00 83.19 970 GLY A N 1
ATOM 7599 C CA . GLY A 1 970 ? 1.402 -21.337 34.245 1.00 83.19 970 GLY A CA 1
ATOM 7600 C C . GLY A 1 970 ? 1.137 -19.838 34.061 1.00 83.19 970 GLY A C 1
ATOM 7601 O O . GLY A 1 970 ? 1.534 -19.305 33.027 1.00 83.19 970 GLY A O 1
ATOM 7602 N N . PHE A 1 971 ? 0.523 -19.153 35.035 1.00 91.25 971 PHE A N 1
ATOM 7603 C CA . PHE A 1 971 ? 0.308 -17.703 35.006 1.00 91.25 971 PHE A CA 1
ATOM 7604 C C . PHE A 1 971 ? 1.083 -16.969 36.114 1.00 91.25 971 PHE A C 1
ATOM 7606 O O . PHE A 1 971 ? 1.307 -17.504 37.201 1.00 91.25 971 PHE A O 1
ATOM 7613 N N . THR A 1 972 ? 1.460 -15.716 35.857 1.00 94.50 972 THR A N 1
ATOM 7614 C CA . THR A 1 972 ? 2.079 -14.796 36.832 1.00 94.50 972 THR A CA 1
ATOM 7615 C C . THR A 1 972 ? 1.092 -13.711 37.290 1.00 94.50 972 THR A C 1
ATOM 7617 O O . THR A 1 972 ? 0.074 -13.492 36.635 1.00 94.50 972 THR A O 1
ATOM 7620 N N . PRO A 1 973 ? 1.331 -12.996 38.405 1.00 92.38 973 PRO A N 1
ATOM 7621 C CA . PRO A 1 973 ? 0.523 -11.826 38.755 1.00 92.38 973 PRO A CA 1
ATOM 7622 C C . PRO A 1 973 ? 0.649 -10.716 37.700 1.00 92.38 973 PRO A C 1
ATOM 7624 O O . PRO A 1 973 ? 1.756 -10.383 37.275 1.00 92.38 973 PRO A O 1
ATOM 7627 N N . ALA A 1 974 ? -0.475 -10.121 37.301 1.00 92.81 974 ALA A N 1
ATOM 7628 C CA . ALA A 1 974 ? -0.488 -8.900 36.497 1.00 92.81 974 ALA A CA 1
ATOM 7629 C C . ALA A 1 974 ? 0.041 -7.689 37.307 1.00 92.81 974 ALA A C 1
ATOM 7631 O O . ALA A 1 974 ? -0.003 -7.722 38.542 1.00 92.81 974 ALA A O 1
ATOM 7632 N N . PRO A 1 975 ? 0.491 -6.599 36.647 1.00 92.50 975 PRO A N 1
ATOM 7633 C CA . PRO A 1 975 ? 0.823 -5.340 37.320 1.00 92.50 975 PRO A CA 1
ATOM 7634 C C . PRO A 1 975 ? -0.331 -4.831 38.193 1.00 92.50 975 PRO A C 1
ATOM 7636 O O . PRO A 1 975 ? -1.504 -5.046 37.867 1.00 92.50 975 PRO A O 1
ATOM 7639 N N . SER A 1 976 ? -0.021 -4.151 39.301 1.00 92.38 976 SER A N 1
ATOM 7640 C CA . SER A 1 976 ? -1.065 -3.742 40.240 1.00 92.38 976 SER A CA 1
ATOM 7641 C C . SER A 1 976 ? -1.976 -2.664 39.645 1.00 92.38 976 SER A C 1
ATOM 7643 O O . SER A 1 976 ? -1.616 -1.918 38.730 1.00 92.38 976 SER A O 1
ATOM 7645 N N . GLN A 1 977 ? -3.178 -2.536 40.207 1.00 92.00 977 GLN A N 1
ATOM 7646 C CA . GLN A 1 977 ? -4.099 -1.461 39.835 1.00 92.00 977 GLN A CA 1
ATOM 7647 C C . GLN A 1 977 ? -3.557 -0.063 40.180 1.00 92.00 977 GLN A C 1
ATOM 7649 O O . GLN A 1 977 ? -4.069 0.920 39.651 1.00 92.00 977 GLN A O 1
ATOM 7654 N N . GLU A 1 978 ? -2.539 0.042 41.035 1.00 93.00 978 GLU A N 1
ATOM 7655 C CA . GLU A 1 978 ? -1.846 1.297 41.339 1.00 93.00 978 GLU A CA 1
ATOM 7656 C C . GLU A 1 978 ? -0.777 1.594 40.277 1.00 93.00 978 GLU A C 1
ATOM 7658 O O . GLU A 1 978 ? -0.760 2.700 39.739 1.00 93.00 978 GLU A O 1
ATOM 7663 N N . ASP A 1 979 ? 0.007 0.591 39.861 1.00 94.81 979 ASP A N 1
ATOM 7664 C CA . ASP A 1 979 ? 0.992 0.714 38.772 1.00 94.81 979 ASP A CA 1
ATOM 7665 C C . ASP A 1 979 ? 0.335 1.127 37.448 1.00 94.81 979 ASP A C 1
ATOM 7667 O O . ASP A 1 979 ? 0.824 2.020 36.753 1.00 94.81 979 ASP A O 1
ATOM 7671 N N . ILE A 1 980 ? -0.800 0.503 37.103 1.00 95.31 980 ILE A N 1
ATOM 7672 C CA . ILE A 1 980 ? -1.530 0.780 35.856 1.00 95.31 980 ILE A CA 1
ATOM 7673 C C . ILE A 1 980 ? -2.148 2.188 35.889 1.00 95.31 980 ILE A C 1
ATOM 7675 O O . ILE A 1 980 ? -2.122 2.884 34.876 1.00 95.31 980 ILE A O 1
ATOM 7679 N N . LYS A 1 981 ? -2.639 2.657 37.047 1.00 95.62 981 LYS A N 1
ATOM 7680 C CA . LYS A 1 981 ? -3.112 4.046 37.216 1.00 95.62 981 LYS A CA 1
ATOM 7681 C C . LYS A 1 981 ? -1.964 5.053 37.142 1.00 95.62 981 LYS A C 1
ATOM 7683 O O . LYS A 1 981 ? -2.115 6.092 36.508 1.00 95.62 981 LYS A O 1
ATOM 7688 N N . ALA A 1 982 ? -0.812 4.741 37.734 1.00 96.69 982 ALA A N 1
ATOM 7689 C CA . ALA A 1 982 ? 0.381 5.580 37.648 1.00 96.69 982 ALA A CA 1
ATOM 7690 C C . ALA A 1 982 ? 0.938 5.645 36.214 1.00 96.69 982 ALA A C 1
ATOM 7692 O O . ALA A 1 982 ? 1.443 6.686 35.805 1.00 96.69 982 ALA A O 1
ATOM 7693 N N . ALA A 1 983 ? 0.835 4.562 35.438 1.00 96.81 983 ALA A N 1
ATOM 7694 C CA . ALA A 1 983 ? 1.170 4.554 34.016 1.00 96.81 983 ALA A CA 1
ATOM 7695 C C . ALA A 1 983 ? 0.185 5.398 33.193 1.00 96.81 983 ALA A C 1
ATOM 7697 O O . ALA A 1 983 ? 0.618 6.307 32.490 1.00 96.81 983 ALA A O 1
ATOM 7698 N N . PHE A 1 984 ? -1.124 5.199 33.383 1.00 97.44 984 PHE A N 1
ATOM 7699 C CA . PHE A 1 984 ? -2.166 6.021 32.761 1.00 97.44 984 PHE A CA 1
ATOM 7700 C C . PHE A 1 984 ? -1.965 7.521 33.027 1.00 97.44 984 PHE A C 1
ATOM 7702 O O . PHE A 1 984 ? -2.074 8.319 32.099 1.00 97.44 984 PHE A O 1
ATOM 7709 N N . GLN A 1 985 ? -1.623 7.909 34.260 1.00 96.88 985 GLN A N 1
ATOM 7710 C CA . GLN A 1 985 ? -1.371 9.308 34.619 1.00 96.88 985 GLN A CA 1
ATOM 7711 C C . GLN A 1 985 ? -0.145 9.890 33.893 1.00 96.88 985 GLN A C 1
ATOM 7713 O O . GLN A 1 985 ? -0.228 10.997 33.368 1.00 96.88 985 GLN A O 1
ATOM 7718 N N . ARG A 1 986 ? 0.970 9.149 33.798 1.00 95.94 986 ARG A N 1
ATOM 7719 C CA . ARG A 1 986 ? 2.161 9.605 33.052 1.00 95.94 986 ARG A CA 1
ATOM 7720 C C . ARG A 1 986 ? 1.880 9.759 31.559 1.00 95.94 986 ARG A C 1
ATOM 7722 O O . ARG A 1 986 ? 2.274 10.760 30.969 1.00 95.94 986 ARG A O 1
ATOM 7729 N N . ASP A 1 987 ? 1.184 8.796 30.961 1.00 92.62 987 ASP A N 1
ATOM 7730 C CA . ASP A 1 987 ? 0.852 8.830 29.534 1.00 92.62 987 ASP A CA 1
ATOM 7731 C C . ASP A 1 987 ? -0.148 9.968 29.236 1.00 92.62 987 ASP A C 1
ATOM 7733 O O . ASP A 1 987 ? -0.008 10.670 28.238 1.00 92.62 987 ASP A O 1
ATOM 7737 N N . THR A 1 988 ? -1.083 10.230 30.159 1.00 90.56 988 THR A N 1
ATOM 7738 C CA . THR A 1 988 ? -1.993 11.394 30.156 1.00 90.56 988 THR A CA 1
ATOM 7739 C C . THR A 1 988 ? -1.228 12.722 30.204 1.00 90.56 988 THR A C 1
ATOM 7741 O O . THR A 1 988 ? -1.516 13.628 29.425 1.00 90.56 988 THR A O 1
ATOM 7744 N N . GLU A 1 989 ? -0.233 12.847 31.087 1.00 86.38 989 GLU A N 1
ATOM 7745 C CA . GLU A 1 989 ? 0.609 14.047 31.217 1.00 86.38 989 GLU A CA 1
ATOM 7746 C C . GLU A 1 989 ? 1.521 14.268 29.998 1.00 86.38 989 GLU A C 1
ATOM 7748 O O . GLU A 1 989 ? 1.776 15.412 29.615 1.00 86.38 989 GLU A O 1
ATOM 7753 N N . ALA A 1 990 ? 1.976 13.188 29.357 1.00 82.56 990 ALA A N 1
ATOM 7754 C CA . ALA A 1 990 ? 2.771 13.231 28.132 1.00 82.56 990 ALA A CA 1
ATOM 7755 C C . ALA A 1 990 ? 1.935 13.476 26.857 1.00 82.56 990 ALA A C 1
ATOM 7757 O O . ALA A 1 990 ? 2.483 13.907 25.839 1.00 82.56 990 ALA A O 1
ATOM 7758 N N . PHE A 1 991 ? 0.624 13.209 26.879 1.00 79.75 991 PHE A N 1
ATOM 7759 C CA . PHE A 1 991 ? -0.217 13.233 25.683 1.00 79.75 991 PHE A CA 1
ATOM 7760 C C . PHE A 1 991 ? -0.458 14.652 25.142 1.00 79.75 991 PHE A C 1
ATOM 7762 O O . PHE A 1 991 ? -1.270 15.437 25.645 1.00 79.75 991 PHE A O 1
ATOM 7769 N N . THR A 1 992 ? 0.214 14.962 24.034 1.00 65.56 992 THR A N 1
ATOM 7770 C CA . THR A 1 992 ? 0.085 16.230 23.303 1.00 65.56 992 THR A CA 1
ATOM 7771 C C . THR A 1 992 ? -1.144 16.285 22.393 1.00 65.56 992 THR A C 1
ATOM 7773 O O . THR A 1 992 ? -1.712 17.369 22.244 1.00 65.56 992 THR A O 1
ATOM 7776 N N . GLY A 1 993 ? -1.579 15.144 21.845 1.00 60.91 993 GLY A N 1
ATOM 7777 C CA . GLY A 1 993 ? -2.586 15.028 20.781 1.00 60.91 993 GLY A CA 1
ATOM 7778 C C . GLY A 1 993 ? -3.992 15.546 21.108 1.00 60.91 993 GLY A C 1
ATOM 7779 O O . GLY A 1 993 ? -4.330 15.828 22.258 1.00 60.91 993 GLY A O 1
ATOM 7780 N N . GLY A 1 994 ? -4.815 15.697 20.065 1.00 57.22 994 GLY A N 1
ATOM 7781 C CA . GLY A 1 994 ? -6.115 16.379 20.126 1.00 57.22 994 GLY A CA 1
ATOM 7782 C C . GLY A 1 994 ? -5.998 17.886 20.425 1.00 57.22 994 GLY A C 1
ATOM 7783 O O . GLY A 1 994 ? -4.943 18.365 20.861 1.00 57.22 994 GLY A O 1
ATOM 7784 N N . PRO A 1 995 ? -7.070 18.676 20.241 1.00 50.41 995 PRO A N 1
ATOM 7785 C CA . PRO A 1 995 ? -7.094 20.063 20.684 1.00 50.41 995 PRO A CA 1
ATOM 7786 C C . PRO A 1 995 ? -6.854 20.148 22.198 1.00 50.41 995 PRO A C 1
ATOM 7788 O O . PRO A 1 995 ? -7.387 19.366 22.994 1.00 50.41 995 PRO A O 1
ATOM 7791 N N . LYS A 1 996 ? -6.045 21.118 22.635 1.00 52.69 996 LYS A N 1
ATOM 7792 C CA . LYS A 1 996 ? -6.104 21.574 24.033 1.00 52.69 996 LYS A CA 1
ATOM 7793 C C . LYS A 1 996 ? -7.467 22.238 24.244 1.00 52.69 996 LYS A C 1
ATOM 7795 O O . LYS A 1 996 ? -7.990 22.821 23.296 1.00 52.69 996 LYS A O 1
ATOM 7800 N N . GLN A 1 997 ? -8.023 22.116 25.455 1.00 52.41 997 GLN A N 1
ATOM 7801 C CA . GLN A 1 997 ? -9.364 22.597 25.823 1.00 52.41 997 GLN A CA 1
ATOM 7802 C C . GLN A 1 997 ? -9.638 23.970 25.187 1.00 52.41 997 GLN A C 1
ATOM 7804 O O . GLN A 1 997 ? -8.880 24.915 25.405 1.00 52.41 997 GLN A O 1
ATOM 7809 N N . SER A 1 998 ? -10.620 24.026 24.286 1.00 53.66 998 SER A N 1
ATOM 7810 C CA . SER A 1 998 ? -10.552 24.939 23.141 1.00 53.66 998 SER A CA 1
ATOM 7811 C C . SER A 1 998 ? -10.647 26.415 23.523 1.00 53.66 998 SER A C 1
ATOM 7813 O O . SER A 1 998 ? -11.548 26.816 24.256 1.00 53.66 998 SER A O 1
ATOM 7815 N N . ASN A 1 999 ? -9.815 27.260 22.897 1.00 58.66 999 ASN A N 1
ATOM 7816 C CA . ASN A 1 999 ? -10.070 28.706 22.880 1.00 58.66 999 ASN A CA 1
ATOM 7817 C C . ASN A 1 999 ? -11.369 29.050 22.128 1.00 58.66 999 ASN A C 1
ATOM 7819 O O . ASN A 1 999 ? -11.878 30.157 22.303 1.00 58.66 999 ASN A O 1
ATOM 7823 N N . PHE A 1 1000 ? -11.902 28.123 21.316 1.00 73.88 1000 PHE A N 1
ATOM 7824 C CA . PHE A 1 1000 ? -13.241 28.254 20.753 1.00 73.88 1000 PHE A CA 1
ATOM 7825 C C . PHE A 1 1000 ? -14.275 28.340 21.873 1.00 73.88 1000 PHE A C 1
ATOM 7827 O O . PHE A 1 1000 ? -14.388 27.436 22.703 1.00 73.88 1000 PHE A O 1
ATOM 7834 N N . LYS A 1 1001 ? -15.051 29.418 21.855 1.00 73.69 1001 LYS A N 1
ATOM 7835 C CA . LYS A 1 1001 ? -16.170 29.668 22.757 1.00 73.69 1001 LYS A CA 1
ATOM 7836 C C . LYS A 1 1001 ? -17.409 29.895 21.902 1.00 73.69 1001 LYS A C 1
ATOM 7838 O O . LYS A 1 1001 ? -17.406 30.866 21.138 1.00 73.69 1001 LYS A O 1
ATOM 7843 N N . PRO A 1 1002 ? -18.453 29.058 22.031 1.00 80.00 1002 PRO A N 1
ATOM 7844 C CA . PRO A 1 1002 ? -19.744 29.348 21.432 1.00 80.00 1002 PRO A CA 1
ATOM 7845 C C . PRO A 1 1002 ? -20.228 30.743 21.844 1.00 80.00 1002 PRO A C 1
ATOM 7847 O O . PRO A 1 1002 ? -20.144 31.119 23.015 1.00 80.00 1002 PRO A O 1
ATOM 7850 N N . GLN A 1 1003 ? -20.666 31.530 20.869 1.00 86.69 1003 GLN A N 1
ATOM 7851 C CA . GLN A 1 1003 ? -20.985 32.953 20.999 1.00 86.69 1003 GLN A CA 1
ATOM 7852 C C . GLN A 1 1003 ? -22.172 33.285 20.109 1.00 86.69 1003 GLN A C 1
ATOM 7854 O O . GLN A 1 1003 ? -22.274 32.769 19.000 1.00 86.69 1003 GLN A O 1
ATOM 7859 N N . LYS A 1 1004 ? -23.039 34.191 20.561 1.00 87.44 1004 LYS A N 1
ATOM 7860 C CA . LYS A 1 1004 ? -24.180 34.664 19.783 1.00 87.44 1004 LYS A CA 1
ATOM 7861 C C . LYS A 1 1004 ? -24.382 36.156 20.005 1.00 87.44 1004 LYS A C 1
ATOM 7863 O O . LYS A 1 1004 ? -24.487 36.586 21.150 1.00 87.44 1004 LYS A O 1
ATOM 7868 N N . ASP A 1 1005 ? -24.444 36.914 18.917 1.00 84.75 1005 ASP A N 1
ATOM 7869 C CA . ASP A 1 1005 ? -24.756 38.343 18.918 1.00 84.75 1005 ASP A CA 1
ATOM 7870 C C . ASP A 1 1005 ? -25.814 38.615 17.846 1.00 84.75 1005 ASP A C 1
ATOM 7872 O O . ASP A 1 1005 ? -25.598 38.381 16.654 1.00 84.75 1005 ASP A O 1
ATOM 7876 N N . GLY A 1 1006 ? -27.001 39.030 18.291 1.00 85.12 1006 GLY A N 1
ATOM 7877 C CA . GLY A 1 1006 ? -28.197 39.156 17.463 1.00 85.12 1006 GLY A CA 1
ATOM 7878 C C . GLY A 1 1006 ? -28.509 37.885 16.664 1.00 85.12 1006 GLY A C 1
ATOM 7879 O O . GLY A 1 1006 ? -29.092 36.928 17.174 1.00 85.12 1006 GLY A O 1
ATOM 7880 N N . SER A 1 1007 ? -28.141 37.915 15.384 1.00 84.31 1007 SER A N 1
ATOM 7881 C CA . SER A 1 1007 ? -28.401 36.879 14.376 1.00 84.31 1007 SER A CA 1
ATOM 7882 C C . SER A 1 1007 ? -27.131 36.191 13.848 1.00 84.31 1007 SER A C 1
ATOM 7884 O O . SER A 1 1007 ? -27.217 35.359 12.945 1.00 84.31 1007 SER A O 1
ATOM 7886 N N . ILE A 1 1008 ? -25.968 36.510 14.423 1.00 91.25 1008 ILE A N 1
ATOM 7887 C CA . ILE A 1 1008 ? -24.688 35.847 14.163 1.00 91.25 1008 ILE A CA 1
ATOM 7888 C C . ILE A 1 1008 ? -24.409 34.868 15.305 1.00 91.25 1008 ILE A C 1
ATOM 7890 O O . ILE A 1 1008 ? -24.562 35.220 16.477 1.00 91.25 1008 ILE A O 1
ATOM 7894 N N . GLU A 1 1009 ? -23.977 33.651 14.985 1.00 91.25 1009 GLU A N 1
ATOM 7895 C CA . GLU A 1 1009 ? -23.673 32.613 15.970 1.00 91.25 1009 GLU A CA 1
ATOM 7896 C C . GLU A 1 1009 ? -22.425 31.808 15.577 1.00 91.25 1009 GLU A C 1
ATOM 7898 O O . GLU A 1 1009 ? -22.282 31.339 14.449 1.00 91.25 1009 GLU A O 1
ATOM 7903 N N . LEU A 1 1010 ? -21.519 31.645 16.539 1.00 89.31 1010 LEU A N 1
ATOM 7904 C CA . LEU A 1 1010 ? -20.454 30.650 16.533 1.00 89.31 1010 LEU A CA 1
ATOM 7905 C C . LEU A 1 1010 ? -20.883 29.521 17.464 1.00 89.31 1010 LEU A C 1
ATOM 7907 O O . LEU A 1 1010 ? -21.138 29.761 18.644 1.00 89.31 1010 LEU A O 1
ATOM 7911 N N . ALA A 1 1011 ? -20.934 28.296 16.959 1.00 86.44 1011 ALA A N 1
ATOM 7912 C CA . ALA A 1 1011 ? -21.300 27.114 17.733 1.00 86.44 1011 ALA A CA 1
ATOM 7913 C C . ALA A 1 1011 ? -20.439 25.916 17.323 1.00 86.44 1011 ALA A C 1
ATOM 7915 O O . ALA A 1 1011 ? -19.795 25.939 16.276 1.00 86.44 1011 ALA A O 1
ATOM 7916 N N . PHE A 1 1012 ? -20.455 24.851 18.120 1.00 83.19 1012 PHE A N 1
ATOM 7917 C CA . PHE A 1 1012 ? -20.117 23.531 17.595 1.00 83.19 1012 PHE A CA 1
ATOM 7918 C C . PHE A 1 1012 ? -21.354 22.904 16.940 1.00 83.19 1012 PHE A C 1
ATOM 7920 O O . PHE A 1 1012 ? -22.498 23.195 17.312 1.00 83.19 1012 PHE A O 1
ATOM 7927 N N . THR A 1 1013 ? -21.121 22.009 15.991 1.00 80.25 1013 THR A N 1
ATOM 7928 C CA . THR A 1 1013 ? -22.110 21.060 15.485 1.00 80.25 1013 THR A CA 1
ATOM 7929 C C . THR A 1 1013 ? -21.465 19.683 15.420 1.00 80.25 1013 THR A C 1
ATOM 7931 O O . THR A 1 1013 ? -20.255 19.584 15.285 1.00 80.25 1013 THR A O 1
ATOM 7934 N N . ASP A 1 1014 ? -22.294 18.655 15.514 1.00 75.56 1014 ASP A N 1
ATOM 7935 C CA . ASP A 1 1014 ? -22.033 17.327 14.964 1.00 75.56 1014 ASP A CA 1
ATOM 7936 C C . ASP A 1 1014 ? -22.872 17.315 13.675 1.00 75.56 1014 ASP A C 1
ATOM 7938 O O . ASP A 1 1014 ? -24.108 17.363 13.744 1.00 75.56 1014 ASP A O 1
ATOM 7942 N N . HIS A 1 1015 ? -22.248 17.561 12.519 1.00 79.12 1015 HIS A N 1
ATOM 7943 C CA . HIS A 1 1015 ? -22.980 17.890 11.289 1.00 79.12 1015 HIS A CA 1
ATOM 7944 C C . HIS A 1 1015 ? -23.621 16.663 10.638 1.00 79.12 1015 HIS A C 1
ATOM 7946 O O . HIS A 1 1015 ? -24.725 16.767 10.087 1.00 79.12 1015 HIS A O 1
ATOM 7952 N N . ASP A 1 1016 ? -22.922 15.537 10.685 1.00 73.12 1016 ASP A N 1
ATOM 7953 C CA . ASP A 1 1016 ? -23.212 14.294 9.976 1.00 73.12 1016 ASP A CA 1
ATOM 7954 C C . ASP A 1 1016 ? -23.661 13.151 10.906 1.00 73.12 1016 ASP A C 1
ATOM 7956 O O . ASP A 1 1016 ? -24.201 12.158 10.415 1.00 73.12 1016 ASP A O 1
ATOM 7960 N N . SER A 1 1017 ? -23.544 13.331 12.230 1.00 68.31 1017 SER A N 1
ATOM 7961 C CA . SER A 1 1017 ? -23.779 12.316 13.268 1.00 68.31 1017 SER A CA 1
ATOM 7962 C C . SER A 1 1017 ? -22.702 11.225 13.356 1.00 68.31 1017 SER A C 1
ATOM 7964 O O . SER A 1 1017 ? -23.018 10.106 13.775 1.00 68.31 1017 SER A O 1
ATOM 7966 N N . ASP A 1 1018 ? -21.444 11.522 12.997 1.00 64.56 1018 ASP A N 1
ATOM 7967 C CA . ASP A 1 1018 ? -20.293 10.643 13.280 1.00 64.56 1018 ASP A CA 1
ATOM 7968 C C . ASP A 1 1018 ? -19.690 10.851 14.692 1.00 64.56 1018 ASP A C 1
ATOM 7970 O O . ASP A 1 1018 ? -19.005 9.964 15.215 1.00 64.56 1018 ASP A O 1
ATOM 7974 N N . GLY A 1 1019 ? -20.020 11.968 15.355 1.00 60.69 1019 GLY A N 1
ATOM 7975 C CA . GLY A 1 1019 ? -19.571 12.311 16.709 1.00 60.69 1019 GLY A CA 1
ATOM 7976 C C . GLY A 1 1019 ? -18.238 13.072 16.782 1.00 60.69 1019 GLY A C 1
ATOM 7977 O O . GLY A 1 1019 ? -17.684 13.251 17.878 1.00 60.69 1019 GLY A O 1
ATOM 7978 N N . ILE A 1 1020 ? -17.684 13.507 15.656 1.00 69.88 1020 ILE A N 1
ATOM 7979 C CA . ILE A 1 1020 ? -16.672 14.567 15.558 1.00 69.88 1020 ILE A CA 1
ATOM 7980 C C . ILE A 1 1020 ? -17.389 15.927 15.667 1.00 69.88 1020 ILE A C 1
ATOM 7982 O O . ILE A 1 1020 ? -18.619 15.983 15.647 1.00 69.88 1020 ILE A O 1
ATOM 7986 N N . LEU A 1 1021 ? -16.657 17.013 15.965 1.00 73.25 1021 LEU A N 1
ATOM 7987 C CA . LEU A 1 1021 ? -17.261 18.348 16.049 1.00 73.25 1021 LEU A CA 1
ATOM 7988 C C . LEU A 1 1021 ? -16.628 19.365 15.114 1.00 73.25 1021 LEU A C 1
ATOM 7990 O O . LEU A 1 1021 ? -15.494 19.819 15.299 1.00 73.25 1021 LEU A O 1
ATOM 7994 N N . GLU A 1 1022 ? -17.461 19.844 14.207 1.00 85.81 1022 GLU A N 1
ATOM 7995 C CA . GLU A 1 1022 ? -17.169 20.949 13.323 1.00 85.81 1022 GLU A CA 1
ATOM 7996 C C . GLU A 1 1022 ? -17.542 22.270 13.993 1.00 85.81 1022 GLU A C 1
ATOM 7998 O O . GLU A 1 1022 ? -18.465 22.386 14.811 1.00 85.81 1022 GLU A O 1
ATOM 8003 N N . LEU A 1 1023 ? -16.837 23.320 13.590 1.00 88.12 1023 LEU A N 1
ATOM 8004 C CA . LEU A 1 1023 ? -17.145 24.682 13.985 1.00 88.12 1023 LEU A CA 1
ATOM 8005 C C . LEU A 1 1023 ? -18.198 25.229 13.020 1.00 88.12 1023 LEU A C 1
ATOM 8007 O O . LEU A 1 1023 ? -17.937 25.398 11.827 1.00 88.12 1023 LEU A O 1
ATOM 8011 N N . ALA A 1 1024 ? -19.388 25.511 13.539 1.00 90.62 1024 ALA A N 1
ATOM 8012 C CA . ALA A 1 1024 ? -20.458 26.159 12.802 1.00 90.62 1024 ALA A CA 1
ATOM 8013 C C . ALA A 1 1024 ? -20.308 27.687 12.896 1.00 90.62 1024 ALA A C 1
ATOM 8015 O O . ALA A 1 1024 ? -20.368 28.256 13.989 1.00 90.62 1024 ALA A O 1
ATOM 8016 N N . MET A 1 1025 ? -20.154 28.353 11.749 1.00 93.81 1025 MET A N 1
ATOM 8017 C CA . MET A 1 1025 ? -20.240 29.815 11.632 1.00 93.81 1025 MET A CA 1
ATOM 8018 C C . MET A 1 1025 ? -21.562 30.171 10.951 1.00 93.81 1025 MET A C 1
ATOM 8020 O O . MET A 1 1025 ? -21.752 29.849 9.781 1.00 93.81 1025 MET A O 1
ATOM 8024 N N . ILE A 1 1026 ? -22.483 30.797 11.682 1.00 92.50 1026 ILE A N 1
ATOM 8025 C CA . ILE A 1 1026 ? -23.882 31.010 11.285 1.00 92.50 1026 ILE A CA 1
ATOM 8026 C C . ILE A 1 1026 ? -24.175 32.513 11.232 1.00 92.50 1026 ILE A C 1
ATOM 8028 O O . ILE A 1 1026 ? -23.807 33.255 12.142 1.00 92.50 1026 ILE A O 1
ATOM 8032 N N . THR A 1 1027 ? -24.864 32.963 10.185 1.00 92.69 1027 THR A N 1
ATOM 8033 C CA . THR A 1 1027 ? -25.348 34.344 10.013 1.00 92.69 1027 THR A CA 1
ATOM 8034 C C . THR A 1 1027 ? -26.778 34.333 9.435 1.00 92.69 1027 THR A C 1
ATOM 8036 O O . THR A 1 1027 ? -27.261 33.259 9.067 1.00 92.69 1027 THR A O 1
ATOM 8039 N N . PRO A 1 1028 ? -27.483 35.481 9.300 1.00 89.50 1028 PRO A N 1
ATOM 8040 C CA . PRO A 1 1028 ? -28.828 35.533 8.705 1.00 89.50 1028 PRO A CA 1
ATOM 8041 C C . PRO A 1 1028 ? -28.962 34.864 7.336 1.00 89.50 1028 PRO A C 1
ATOM 8043 O O . PRO A 1 1028 ? -30.043 34.408 6.973 1.00 89.50 1028 PRO A O 1
ATOM 8046 N N . ASN A 1 1029 ? -27.877 34.867 6.561 1.00 90.25 1029 ASN A N 1
ATOM 8047 C CA . ASN A 1 1029 ? -27.886 34.507 5.150 1.00 90.25 1029 ASN A CA 1
ATOM 8048 C C . ASN A 1 1029 ? -27.271 33.126 4.883 1.00 90.25 1029 ASN A C 1
ATOM 8050 O O . ASN A 1 1029 ? -27.522 32.550 3.828 1.00 90.25 1029 ASN A O 1
ATOM 8054 N N . GLN A 1 1030 ? -26.435 32.608 5.788 1.00 93.31 1030 GLN A N 1
ATOM 8055 C CA . GLN A 1 1030 ? -25.587 31.447 5.510 1.00 93.31 1030 GLN A CA 1
ATOM 8056 C C . GLN A 1 1030 ? -25.083 30.735 6.768 1.00 93.31 1030 GLN A C 1
ATOM 8058 O O . GLN A 1 1030 ? -25.016 31.313 7.852 1.00 93.31 1030 GLN A O 1
ATOM 8063 N N . LYS A 1 1031 ? -24.657 29.483 6.593 1.00 93.50 1031 LYS A N 1
ATOM 8064 C CA . LYS A 1 1031 ? -23.968 28.685 7.612 1.00 93.50 1031 LYS A CA 1
ATOM 8065 C C . LYS A 1 1031 ? -22.796 27.926 6.985 1.00 93.50 1031 LYS A C 1
ATOM 8067 O O . LYS A 1 1031 ? -22.986 27.229 5.994 1.00 93.50 1031 LYS A O 1
ATOM 8072 N N . LEU A 1 1032 ? -21.603 28.056 7.564 1.00 94.31 1032 LEU A N 1
ATOM 8073 C CA . LEU A 1 1032 ? -20.417 27.256 7.231 1.00 94.31 1032 LEU A CA 1
ATOM 8074 C C . LEU A 1 1032 ? -20.185 26.190 8.297 1.00 94.31 1032 LEU A C 1
ATOM 8076 O O . LEU A 1 1032 ? -20.376 26.462 9.483 1.00 94.31 1032 LEU A O 1
ATOM 8080 N N . ILE A 1 1033 ? -19.719 25.021 7.867 1.00 92.50 1033 ILE A N 1
ATOM 8081 C CA . ILE A 1 1033 ? -19.308 23.899 8.713 1.00 92.50 1033 ILE A CA 1
ATOM 8082 C C . ILE A 1 1033 ? -17.814 23.643 8.504 1.00 92.50 1033 ILE A C 1
ATOM 8084 O O . ILE A 1 1033 ? -17.419 23.326 7.386 1.00 92.50 1033 ILE A O 1
ATOM 8088 N N . ILE A 1 1034 ? -16.988 23.789 9.545 1.00 90.88 1034 ILE A N 1
ATOM 8089 C CA . ILE A 1 1034 ? -15.520 23.679 9.460 1.00 90.88 1034 ILE A CA 1
ATOM 8090 C C . ILE A 1 1034 ? -15.002 22.504 10.299 1.00 90.88 1034 ILE A C 1
ATOM 8092 O O . ILE A 1 1034 ? -15.049 22.559 11.527 1.00 90.88 1034 ILE A O 1
ATOM 8096 N N . ASP A 1 1035 ? -14.432 21.493 9.648 1.00 87.00 1035 ASP A N 1
ATOM 8097 C CA . ASP A 1 1035 ? -13.757 20.363 10.292 1.00 87.00 1035 ASP A CA 1
ATOM 8098 C C . ASP A 1 1035 ? -12.393 20.799 10.843 1.00 87.00 1035 ASP A C 1
ATOM 8100 O O . ASP A 1 1035 ? -11.432 21.006 10.096 1.00 87.00 1035 ASP A O 1
ATOM 8104 N N . ALA A 1 1036 ? -12.310 20.954 12.165 1.00 82.50 1036 ALA A N 1
ATOM 8105 C CA . ALA A 1 1036 ? -11.075 21.300 12.860 1.00 82.50 1036 ALA A CA 1
ATOM 8106 C C . ALA A 1 1036 ? -10.214 20.077 13.239 1.00 82.50 1036 ALA A C 1
ATOM 8108 O O . ALA A 1 1036 ? -9.035 20.267 13.544 1.00 82.50 1036 ALA A O 1
ATOM 8109 N N . GLU A 1 1037 ? -10.743 18.849 13.209 1.00 76.62 1037 GLU A N 1
ATOM 8110 C CA . GLU A 1 1037 ? -9.965 17.638 13.517 1.00 76.62 1037 GLU A CA 1
ATOM 8111 C C . GLU A 1 1037 ? -9.153 17.151 12.297 1.00 76.62 1037 GLU A C 1
ATOM 8113 O O . GLU A 1 1037 ? -8.055 16.628 12.486 1.00 76.62 1037 GLU A O 1
ATOM 8118 N N . HIS A 1 1038 ? -9.582 17.438 11.059 1.00 79.25 1038 HIS A N 1
ATOM 8119 C CA . HIS A 1 1038 ? -8.868 17.068 9.825 1.00 79.25 1038 HIS A CA 1
ATOM 8120 C C . HIS A 1 1038 ? -8.483 18.273 8.947 1.00 79.25 1038 HIS A C 1
ATOM 8122 O O . HIS A 1 1038 ? -8.943 18.444 7.816 1.00 79.25 1038 HIS A O 1
ATOM 8128 N N . GLY A 1 1039 ? -7.568 19.112 9.437 1.00 80.31 1039 GLY A N 1
ATOM 8129 C CA . GLY A 1 1039 ? -6.902 20.133 8.617 1.00 80.31 1039 GLY A CA 1
ATOM 8130 C C . GLY A 1 1039 ? -7.575 21.503 8.531 1.00 80.31 1039 GLY A C 1
ATOM 8131 O O . GLY A 1 1039 ? -6.970 22.435 7.997 1.00 80.31 1039 GLY A O 1
ATOM 8132 N N . GLY A 1 1040 ? -8.779 21.682 9.080 1.00 88.00 1040 GLY A N 1
ATOM 8133 C CA . GLY A 1 1040 ? -9.494 22.958 9.010 1.00 88.00 1040 GLY A CA 1
ATOM 8134 C C . GLY A 1 1040 ? -10.239 23.177 7.691 1.00 88.00 1040 GLY A C 1
ATOM 8135 O O . GLY A 1 1040 ? -10.311 24.321 7.246 1.00 88.00 1040 GLY A O 1
ATOM 8136 N N . GLY A 1 1041 ? -10.715 22.130 7.011 1.00 91.38 1041 GLY A N 1
ATOM 8137 C CA . GLY A 1 1041 ? -11.521 22.251 5.784 1.00 91.38 1041 GLY A CA 1
ATOM 8138 C C . GLY A 1 1041 ? -12.963 22.693 6.068 1.00 91.38 1041 GLY A C 1
ATOM 8139 O O . GLY A 1 1041 ? -13.457 22.490 7.170 1.00 91.38 1041 GLY A O 1
ATOM 8140 N N . ILE A 1 1042 ? -13.656 23.289 5.093 1.00 92.06 1042 ILE A N 1
ATOM 8141 C CA . ILE A 1 1042 ? -15.119 23.468 5.163 1.00 92.06 1042 ILE A CA 1
ATOM 8142 C C . ILE A 1 1042 ? -15.780 22.228 4.554 1.00 92.06 1042 ILE A C 1
ATOM 8144 O O . ILE A 1 1042 ? -15.505 21.910 3.395 1.00 92.06 1042 ILE A O 1
ATOM 8148 N N . LEU A 1 1043 ? -16.646 21.554 5.315 1.00 88.56 1043 LEU A N 1
ATOM 8149 C CA . LEU A 1 1043 ? -17.395 20.382 4.850 1.00 88.56 1043 LEU A CA 1
ATOM 8150 C C . LEU A 1 1043 ? -18.670 20.765 4.091 1.00 88.56 1043 LEU A C 1
ATOM 8152 O O . LEU A 1 1043 ? -18.960 20.145 3.080 1.00 88.56 1043 LEU A O 1
ATOM 8156 N N . ASP A 1 1044 ? -19.402 21.788 4.548 1.00 89.12 1044 ASP A N 1
ATOM 8157 C CA . ASP A 1 1044 ? -20.669 22.240 3.948 1.00 89.12 1044 ASP A CA 1
ATOM 8158 C C . ASP A 1 1044 ? -20.834 23.766 4.070 1.00 89.12 1044 ASP A C 1
ATOM 8160 O O . ASP A 1 1044 ? -20.462 24.376 5.081 1.00 89.12 1044 ASP A O 1
ATOM 8164 N N . TRP A 1 1045 ? -21.422 24.378 3.041 1.00 91.75 1045 TRP A N 1
ATOM 8165 C CA . TRP A 1 1045 ? -21.838 25.781 3.004 1.00 91.75 1045 TRP A CA 1
ATOM 8166 C C . TRP A 1 1045 ? -23.322 25.874 2.633 1.00 91.75 1045 TRP A C 1
ATOM 8168 O O . TRP A 1 1045 ? -23.732 25.607 1.504 1.00 91.75 1045 TRP A O 1
ATOM 8178 N N . GLN A 1 1046 ? -24.131 26.267 3.612 1.00 90.38 1046 GLN A N 1
ATOM 8179 C CA . GLN A 1 1046 ? -25.590 26.311 3.545 1.00 90.38 1046 GLN A CA 1
ATOM 8180 C C . GLN A 1 1046 ? -26.070 27.752 3.306 1.00 90.38 1046 GLN A C 1
ATOM 8182 O O . GLN A 1 1046 ? -25.504 28.698 3.859 1.00 90.38 1046 GLN A O 1
ATOM 8187 N N . THR A 1 1047 ? -27.109 27.943 2.491 1.00 86.56 1047 THR A N 1
ATOM 8188 C CA . THR A 1 1047 ? -27.736 29.240 2.166 1.00 86.56 1047 THR A CA 1
ATOM 8189 C C . THR A 1 1047 ? -29.196 29.006 1.770 1.00 86.56 1047 THR A C 1
ATOM 8191 O O . THR A 1 1047 ? -29.487 28.602 0.643 1.00 86.56 1047 THR A O 1
ATOM 8194 N N . GLY A 1 1048 ? -30.133 29.233 2.696 1.00 82.38 1048 GLY A N 1
ATOM 8195 C CA . GLY A 1 1048 ? -31.528 28.810 2.511 1.00 82.38 1048 GLY A CA 1
ATOM 8196 C C . GLY A 1 1048 ? -31.618 27.300 2.251 1.00 82.38 1048 GLY A C 1
ATOM 8197 O O . GLY A 1 1048 ? -30.946 26.521 2.922 1.00 82.38 1048 GLY A O 1
ATOM 8198 N N . ASP A 1 1049 ? -32.385 26.895 1.237 1.00 77.94 1049 ASP A N 1
ATOM 8199 C CA . ASP A 1 1049 ? -32.527 25.488 0.815 1.00 77.94 1049 ASP A CA 1
ATOM 8200 C C . ASP A 1 1049 ? -31.322 24.945 0.007 1.00 77.94 1049 ASP A C 1
ATOM 8202 O O . ASP A 1 1049 ? -31.332 23.799 -0.454 1.00 77.94 1049 ASP A O 1
ATOM 8206 N N . ILE A 1 1050 ? -30.285 25.765 -0.208 1.00 79.56 1050 ILE A N 1
ATOM 8207 C CA . ILE A 1 1050 ? -29.069 25.387 -0.934 1.00 79.56 1050 ILE A CA 1
ATOM 8208 C C . ILE A 1 1050 ? -28.016 24.908 0.067 1.00 79.56 1050 ILE A C 1
ATOM 8210 O O . ILE A 1 1050 ? -27.671 25.621 1.006 1.00 79.56 1050 ILE A O 1
ATOM 8214 N N . ARG A 1 1051 ? -27.457 23.722 -0.182 1.00 83.31 1051 ARG A N 1
ATOM 8215 C CA . ARG A 1 1051 ? -26.236 23.213 0.457 1.00 83.31 1051 ARG A CA 1
ATOM 8216 C C . ARG A 1 1051 ? -25.159 23.046 -0.605 1.00 83.31 1051 ARG A C 1
ATOM 8218 O O . ARG A 1 1051 ? -25.467 22.564 -1.696 1.00 83.31 1051 ARG A O 1
ATOM 8225 N N . LEU A 1 1052 ? -23.925 23.421 -0.308 1.00 79.25 1052 LEU A N 1
ATOM 8226 C CA . LEU A 1 1052 ? -22.763 23.209 -1.165 1.00 79.25 1052 LEU A CA 1
ATOM 8227 C C . LEU A 1 1052 ? -21.814 22.272 -0.425 1.00 79.25 1052 LEU A C 1
ATOM 8229 O O . LEU A 1 1052 ? -21.268 22.657 0.603 1.00 79.25 1052 LEU A O 1
ATOM 8233 N N . CYS A 1 1053 ? -21.625 21.076 -0.991 1.00 76.69 1053 CYS A N 1
ATOM 8234 C CA . CYS A 1 1053 ? -20.937 19.923 -0.393 1.00 76.69 1053 CYS A CA 1
ATOM 8235 C C . CYS A 1 1053 ? -21.763 19.179 0.681 1.00 76.69 1053 CYS A C 1
ATOM 8237 O O . CYS A 1 1053 ? -21.361 19.071 1.832 1.00 76.69 1053 CYS A O 1
ATOM 8239 N N . PRO A 1 1054 ? -22.921 18.587 0.321 1.00 65.94 1054 PRO A N 1
ATOM 8240 C CA . PRO A 1 1054 ? -23.713 17.787 1.262 1.00 65.94 1054 PRO A CA 1
ATOM 8241 C C . PRO A 1 1054 ? -23.072 16.434 1.623 1.00 65.94 1054 PRO A C 1
ATOM 8243 O O . PRO A 1 1054 ? -23.537 15.781 2.553 1.00 65.94 1054 PRO A O 1
ATOM 8246 N N . ASP A 1 1055 ? -22.091 15.975 0.834 1.00 65.25 1055 ASP A N 1
ATOM 8247 C CA . ASP A 1 1055 ? -21.572 14.602 0.815 1.00 65.25 1055 ASP A CA 1
ATOM 8248 C C . ASP A 1 1055 ? -20.034 14.618 0.876 1.00 65.25 1055 ASP A C 1
ATOM 8250 O O . ASP A 1 1055 ? -19.306 14.232 -0.048 1.00 65.25 1055 ASP A O 1
ATOM 8254 N N . TYR A 1 1056 ? -19.551 15.114 2.014 1.00 59.84 1056 TYR A N 1
ATOM 8255 C CA . TYR A 1 1056 ? -18.161 15.082 2.469 1.00 59.84 1056 TYR A CA 1
ATOM 8256 C C . TYR A 1 1056 ? -17.549 13.664 2.437 1.00 59.84 1056 TYR A C 1
ATOM 8258 O O . TYR A 1 1056 ? -16.336 13.538 2.262 1.00 59.84 1056 TYR A O 1
ATOM 8266 N N . SER A 1 1057 ? -18.360 12.594 2.503 1.00 53.97 1057 SER A N 1
ATOM 8267 C CA . SER A 1 1057 ? -17.896 11.196 2.421 1.00 53.97 1057 SER A CA 1
ATOM 8268 C C . SER A 1 1057 ? -17.189 10.874 1.093 1.00 53.97 1057 SER A C 1
ATOM 8270 O O . SER A 1 1057 ? -16.309 10.014 1.039 1.00 53.97 1057 SER A O 1
ATOM 8272 N N . ARG A 1 1058 ? -17.491 11.632 0.024 1.00 55.88 1058 ARG A N 1
ATOM 8273 C CA . ARG A 1 1058 ? -16.784 11.581 -1.274 1.00 55.88 1058 ARG A CA 1
ATOM 8274 C C . ARG A 1 1058 ? -15.560 12.503 -1.345 1.00 55.88 1058 ARG A C 1
ATOM 8276 O O . ARG A 1 1058 ? -15.036 12.743 -2.431 1.00 55.88 1058 ARG A O 1
ATOM 8283 N N . GLY A 1 1059 ? -15.119 13.050 -0.213 1.00 63.91 1059 GLY A N 1
ATOM 8284 C CA . GLY A 1 1059 ? -14.029 14.021 -0.123 1.00 63.91 1059 GLY A CA 1
ATOM 8285 C C . GLY A 1 1059 ? -14.391 15.416 -0.638 1.00 63.91 1059 GLY A C 1
ATOM 8286 O O . GLY A 1 1059 ? -13.496 16.137 -1.076 1.00 63.91 1059 GLY A O 1
ATOM 8287 N N . GLN A 1 1060 ? -15.677 15.791 -0.630 1.00 75.88 1060 GLN A N 1
ATOM 8288 C CA . GLN A 1 1060 ? -16.134 17.137 -0.997 1.00 75.88 1060 GLN A CA 1
ATOM 8289 C C . GLN A 1 1060 ? -15.775 18.122 0.126 1.00 75.88 1060 GLN A C 1
ATOM 8291 O O . GLN A 1 1060 ? -16.406 18.105 1.176 1.00 75.88 1060 GLN A O 1
ATOM 8296 N N . ILE A 1 1061 ? -14.734 18.937 -0.076 1.00 84.12 1061 ILE A N 1
ATOM 8297 C CA . ILE A 1 1061 ? -14.213 19.888 0.920 1.00 84.12 1061 ILE A CA 1
ATOM 8298 C C . ILE A 1 1061 ? -13.864 21.209 0.221 1.00 84.12 1061 ILE A C 1
ATOM 8300 O O . ILE A 1 1061 ? -13.289 21.208 -0.871 1.00 84.12 1061 ILE A O 1
ATOM 8304 N N . ILE A 1 1062 ? -14.183 22.337 0.858 1.00 90.19 1062 ILE A N 1
ATOM 8305 C CA . ILE A 1 1062 ? -13.803 23.690 0.425 1.00 90.19 1062 ILE A CA 1
ATOM 8306 C C . ILE A 1 1062 ? -12.620 24.167 1.291 1.00 90.19 1062 ILE A C 1
ATOM 8308 O O . ILE A 1 1062 ? -12.584 23.933 2.502 1.00 90.19 1062 ILE A O 1
ATOM 8312 N N . ALA A 1 1063 ? -11.644 24.846 0.687 1.00 90.62 1063 ALA A N 1
ATOM 8313 C CA . ALA A 1 1063 ? -10.430 25.345 1.337 1.00 90.62 1063 ALA A CA 1
ATOM 8314 C C . ALA A 1 1063 ? -9.562 24.268 2.046 1.00 90.62 1063 ALA A C 1
ATOM 8316 O O . ALA A 1 1063 ? -8.901 24.569 3.047 1.00 90.62 1063 ALA A O 1
ATOM 8317 N N . ASP A 1 1064 ? -9.532 23.029 1.538 1.00 89.50 1064 ASP A N 1
ATOM 8318 C CA . ASP A 1 1064 ? -8.515 22.016 1.891 1.00 89.50 1064 ASP A CA 1
ATOM 8319 C C . ASP A 1 1064 ? -7.126 22.574 1.535 1.00 89.50 1064 ASP A C 1
ATOM 8321 O O . ASP A 1 1064 ? -6.935 23.104 0.443 1.00 89.50 1064 ASP A O 1
ATOM 8325 N N . ASN A 1 1065 ? -6.163 22.543 2.455 1.00 90.00 1065 ASN A N 1
ATOM 8326 C CA . ASN A 1 1065 ? -4.913 23.298 2.346 1.00 90.00 1065 ASN A CA 1
ATOM 8327 C C . ASN A 1 1065 ? -3.668 22.421 2.559 1.00 90.00 1065 ASN A C 1
ATOM 8329 O O . ASN A 1 1065 ? -3.516 21.679 3.531 1.00 90.00 1065 ASN A O 1
ATOM 8333 N N . ARG A 1 1066 ? -2.734 22.529 1.620 1.00 88.31 1066 ARG A N 1
ATOM 8334 C CA . ARG A 1 1066 ? -1.689 21.547 1.321 1.00 88.31 1066 ARG A CA 1
ATOM 8335 C C . ARG A 1 1066 ? -0.350 22.248 1.077 1.00 88.31 1066 ARG A C 1
ATOM 8337 O O . ARG A 1 1066 ? -0.287 23.455 0.843 1.00 88.31 1066 ARG A O 1
ATOM 8344 N N . LEU A 1 1067 ? 0.732 21.473 1.099 1.00 87.25 1067 LEU A N 1
ATOM 8345 C CA . LEU A 1 1067 ? 2.054 21.917 0.657 1.00 87.25 1067 LEU A CA 1
ATOM 8346 C C . LEU A 1 1067 ? 2.439 21.165 -0.619 1.00 87.25 1067 LEU A C 1
ATOM 8348 O O . LEU A 1 1067 ? 2.424 19.935 -0.656 1.00 87.25 1067 LEU A O 1
ATOM 8352 N N . TRP A 1 1068 ? 2.782 21.905 -1.672 1.00 79.69 1068 TRP A N 1
ATOM 8353 C CA . TRP A 1 1068 ? 3.294 21.347 -2.928 1.00 79.69 1068 TRP A CA 1
ATOM 8354 C C . TRP A 1 1068 ? 4.797 21.046 -2.836 1.00 79.69 1068 TRP A C 1
ATOM 8356 O O . TRP A 1 1068 ? 5.271 20.047 -3.391 1.00 79.69 1068 TRP A O 1
ATOM 8366 N N . THR A 1 1069 ? 5.522 21.870 -2.073 1.00 75.88 1069 THR A N 1
ATOM 8367 C CA . THR A 1 1069 ? 6.901 21.655 -1.611 1.00 75.88 1069 THR A CA 1
ATOM 8368 C C . THR A 1 1069 ? 7.031 22.063 -0.131 1.00 75.88 1069 THR A C 1
ATOM 8370 O O . THR A 1 1069 ? 6.282 22.936 0.320 1.00 75.88 1069 THR A O 1
ATOM 8373 N N . PRO A 1 1070 ? 7.958 21.454 0.638 1.00 73.19 1070 PRO A N 1
ATOM 8374 C CA . PRO A 1 1070 ? 8.845 20.353 0.255 1.00 73.19 1070 PRO A CA 1
ATOM 8375 C C . PRO A 1 1070 ? 8.119 18.999 0.213 1.00 73.19 1070 PRO A C 1
ATOM 8377 O O . PRO A 1 1070 ? 7.110 18.786 0.882 1.00 73.19 1070 PRO A O 1
ATOM 8380 N N . LYS A 1 1071 ? 8.667 18.046 -0.555 1.00 67.19 1071 LYS A N 1
ATOM 8381 C CA . LYS A 1 1071 ? 8.052 16.726 -0.802 1.00 67.19 1071 LYS A CA 1
ATOM 8382 C C . LYS A 1 1071 ? 7.700 15.949 0.479 1.00 67.19 1071 LYS A C 1
ATOM 8384 O O . LYS A 1 1071 ? 6.726 15.208 0.468 1.00 67.19 1071 LYS A O 1
ATOM 8389 N N . ALA A 1 1072 ? 8.454 16.129 1.567 1.00 65.12 1072 ALA A N 1
ATOM 8390 C CA . ALA A 1 1072 ? 8.211 15.454 2.845 1.00 65.12 1072 ALA A CA 1
ATOM 8391 C C . ALA A 1 1072 ? 6.839 15.783 3.471 1.00 65.12 1072 ALA A C 1
ATOM 8393 O O . ALA A 1 1072 ? 6.259 14.927 4.126 1.00 65.12 1072 ALA A O 1
ATOM 8394 N N . ALA A 1 1073 ? 6.300 16.984 3.227 1.00 69.50 1073 ALA A N 1
ATOM 8395 C CA . ALA A 1 1073 ? 4.994 17.421 3.732 1.00 69.50 1073 ALA A CA 1
ATOM 8396 C C . ALA A 1 1073 ? 3.876 17.375 2.664 1.00 69.50 1073 ALA A C 1
ATOM 8398 O O . ALA A 1 1073 ? 2.766 17.858 2.889 1.00 69.50 1073 ALA A O 1
ATOM 8399 N N . ARG A 1 1074 ? 4.160 16.800 1.487 1.00 73.12 1074 ARG A N 1
ATOM 8400 C CA . ARG A 1 1074 ? 3.224 16.671 0.361 1.00 73.12 1074 ARG A CA 1
ATOM 8401 C C . ARG A 1 1074 ? 2.478 15.334 0.444 1.00 73.12 1074 ARG A C 1
ATOM 8403 O O . ARG A 1 1074 ? 2.750 14.418 -0.331 1.00 73.12 1074 ARG A O 1
ATOM 8410 N N . SER A 1 1075 ? 1.554 15.217 1.396 1.00 68.88 1075 SER A N 1
ATOM 8411 C CA . SER A 1 1075 ? 0.684 14.041 1.553 1.00 68.88 1075 SER A CA 1
ATOM 8412 C C . SER A 1 1075 ? -0.722 14.425 2.026 1.00 68.88 1075 SER A C 1
ATOM 8414 O O . SER A 1 1075 ? -0.900 15.470 2.654 1.00 68.88 1075 SER A O 1
ATOM 8416 N N . ASP A 1 1076 ? -1.717 13.573 1.765 1.00 65.94 1076 ASP A N 1
ATOM 8417 C CA . ASP A 1 1076 ? -3.074 13.747 2.302 1.00 65.94 1076 ASP A CA 1
ATOM 8418 C C . ASP A 1 1076 ? -3.113 13.627 3.835 1.00 65.94 1076 ASP A C 1
ATOM 8420 O O . ASP A 1 1076 ? -3.885 14.333 4.478 1.00 65.94 1076 ASP A O 1
ATOM 8424 N N . ALA A 1 1077 ? -2.230 12.824 4.442 1.00 65.56 1077 ALA A N 1
ATOM 8425 C CA . ALA A 1 1077 ? -2.071 12.772 5.897 1.00 65.56 1077 ALA A CA 1
ATOM 8426 C C . ALA A 1 1077 ? -1.609 14.128 6.467 1.00 65.56 1077 ALA A C 1
ATOM 8428 O O . ALA A 1 1077 ? -2.183 14.621 7.432 1.00 65.56 1077 ALA A O 1
ATOM 8429 N N . SER A 1 1078 ? -0.643 14.788 5.814 1.00 71.12 1078 SER A N 1
ATOM 8430 C CA . SER A 1 1078 ? -0.171 16.133 6.187 1.00 71.12 1078 SER A CA 1
ATOM 8431 C C . SER A 1 1078 ? -1.232 17.228 5.996 1.00 71.12 1078 SER A C 1
ATOM 8433 O O . SER A 1 1078 ? -1.168 18.262 6.661 1.00 71.12 1078 SER A O 1
ATOM 8435 N N . ALA A 1 1079 ? -2.201 17.022 5.097 1.00 76.38 1079 ALA A N 1
ATOM 8436 C CA . ALA A 1 1079 ? -3.363 17.897 4.953 1.00 76.38 1079 ALA A CA 1
ATOM 8437 C C . ALA A 1 1079 ? -4.378 17.674 6.091 1.00 76.38 1079 ALA A C 1
ATOM 8439 O O . ALA A 1 1079 ? -4.908 18.634 6.643 1.00 76.38 1079 ALA A O 1
ATOM 8440 N N . LYS A 1 1080 ? -4.585 16.420 6.509 1.00 79.00 1080 LYS A N 1
ATOM 8441 C CA . LYS A 1 1080 ? -5.528 16.031 7.571 1.00 79.00 1080 LYS A CA 1
ATOM 8442 C C . LYS A 1 1080 ? -5.014 16.202 9.011 1.00 79.00 1080 LYS A C 1
ATOM 8444 O O . LYS A 1 1080 ? -5.672 15.725 9.927 1.00 79.00 1080 LYS A O 1
ATOM 8449 N N . LEU A 1 1081 ? -3.877 16.862 9.249 1.00 76.25 1081 LEU A N 1
ATOM 8450 C CA . LEU A 1 1081 ? -3.402 17.095 10.623 1.00 76.25 1081 LEU A CA 1
ATOM 8451 C C . LEU A 1 1081 ? -4.364 18.025 11.399 1.00 76.25 1081 LEU A C 1
ATOM 8453 O O . LEU A 1 1081 ? -4.845 19.007 10.824 1.00 76.25 1081 LEU A O 1
ATOM 8457 N N . PRO A 1 1082 ? -4.636 17.763 12.690 1.00 78.88 1082 PRO A N 1
ATOM 8458 C CA . PRO A 1 1082 ? -5.630 18.505 13.462 1.00 78.88 1082 PRO A CA 1
ATOM 8459 C C . PRO A 1 1082 ? -5.242 19.964 13.716 1.00 78.88 1082 PRO A C 1
ATOM 8461 O O . PRO A 1 1082 ? -4.069 20.320 13.865 1.00 78.88 1082 PRO A O 1
ATOM 8464 N N . CYS A 1 1083 ? -6.261 20.814 13.818 1.00 81.44 1083 CYS A N 1
ATOM 8465 C CA . CYS A 1 1083 ? -6.132 22.241 14.074 1.00 81.44 1083 CYS A CA 1
ATOM 8466 C C . CYS A 1 1083 ? -6.428 22.593 15.540 1.00 81.44 1083 CYS A C 1
ATOM 8468 O O . CYS A 1 1083 ? -7.495 22.301 16.075 1.00 81.44 1083 CYS A O 1
ATOM 8470 N N . GLN A 1 1084 ? -5.534 23.352 16.173 1.00 80.06 1084 GLN A N 1
ATOM 8471 C CA . GLN A 1 1084 ? -5.854 24.081 17.398 1.00 80.06 1084 GLN A CA 1
ATOM 8472 C C . GLN A 1 1084 ? -6.654 25.342 17.047 1.00 80.06 1084 GLN A C 1
ATOM 8474 O O . GLN A 1 1084 ? -6.187 26.169 16.267 1.00 80.06 1084 GLN A O 1
ATOM 8479 N N . VAL A 1 1085 ? -7.809 25.571 17.676 1.00 82.44 1085 VAL A N 1
ATOM 8480 C CA . VAL A 1 1085 ? -8.452 26.895 17.616 1.00 82.44 1085 VAL A CA 1
ATOM 8481 C C . VAL A 1 1085 ? -7.644 27.887 18.458 1.00 82.44 1085 VAL A C 1
ATOM 8483 O O . VAL A 1 1085 ? -7.438 27.659 19.652 1.00 82.44 1085 VAL A O 1
ATOM 8486 N N . LEU A 1 1086 ? -7.193 28.984 17.849 1.00 83.69 1086 LEU A N 1
ATOM 8487 C CA . LEU A 1 1086 ? -6.541 30.106 18.531 1.00 83.69 1086 LEU A CA 1
ATOM 8488 C C . LEU A 1 1086 ? -7.559 31.127 19.036 1.00 83.69 1086 LEU A C 1
ATOM 8490 O O . LEU A 1 1086 ? -7.444 31.613 20.160 1.00 83.69 1086 LEU A O 1
ATOM 8494 N N . GLU A 1 1087 ? -8.531 31.449 18.187 1.00 85.94 1087 GLU A N 1
ATOM 8495 C CA . GLU A 1 1087 ? -9.475 32.549 18.353 1.00 85.94 1087 GLU A CA 1
ATOM 8496 C C . GLU A 1 1087 ? -10.841 32.146 17.795 1.00 85.94 1087 GLU A C 1
ATOM 8498 O O . GLU A 1 1087 ? -10.938 31.516 16.743 1.00 85.94 1087 GLU A O 1
ATOM 8503 N N . SER A 1 1088 ? -11.894 32.564 18.488 1.00 88.62 1088 SER A N 1
ATOM 8504 C CA . SER A 1 1088 ? -13.270 32.583 17.999 1.00 88.62 1088 SER A CA 1
ATOM 8505 C C . SER A 1 1088 ? -13.904 33.857 18.543 1.00 88.62 1088 SER A C 1
ATOM 8507 O O . SER A 1 1088 ? -13.906 34.037 19.766 1.00 88.62 1088 SER A O 1
ATOM 8509 N N . THR A 1 1089 ? -14.402 34.747 17.696 1.00 90.56 1089 THR A N 1
ATOM 8510 C CA . THR A 1 1089 ? -14.939 36.037 18.146 1.00 90.56 1089 THR A CA 1
ATOM 8511 C C . THR A 1 1089 ? -16.035 36.557 17.222 1.00 90.56 1089 THR A C 1
ATOM 8513 O O . THR A 1 1089 ? -16.004 36.329 16.010 1.00 90.56 1089 THR A O 1
ATOM 8516 N N . LEU A 1 1090 ? -17.003 37.260 17.806 1.00 90.38 1090 LEU A N 1
ATOM 8517 C CA . LEU A 1 1090 ? -17.967 38.085 17.086 1.00 90.38 1090 LEU A CA 1
ATOM 8518 C C . LEU A 1 1090 ? -17.538 39.547 17.222 1.00 90.38 1090 LEU A C 1
ATOM 8520 O O . LEU A 1 1090 ? -17.386 40.060 18.331 1.00 90.38 1090 LEU A O 1
ATOM 8524 N N . ARG A 1 1091 ? -17.302 40.212 16.092 1.00 84.50 1091 ARG A N 1
ATOM 8525 C CA . ARG A 1 1091 ? -16.775 41.578 16.047 1.00 84.50 1091 ARG A CA 1
ATOM 8526 C C . ARG A 1 1091 ? -17.328 42.319 14.839 1.00 84.50 1091 ARG A C 1
ATOM 8528 O O . ARG A 1 1091 ? -17.314 41.773 13.746 1.00 84.50 1091 ARG A O 1
ATOM 8535 N N . ASP A 1 1092 ? -17.755 43.569 15.020 1.00 83.25 1092 ASP A N 1
ATOM 8536 C CA . ASP A 1 1092 ? -18.114 44.487 13.926 1.00 83.25 1092 ASP A CA 1
ATOM 8537 C C . ASP A 1 1092 ? -19.072 43.832 12.890 1.00 83.25 1092 ASP A C 1
ATOM 8539 O O . ASP A 1 1092 ? -18.813 43.816 11.688 1.00 83.25 1092 ASP A O 1
ATOM 8543 N N . GLN A 1 1093 ? -20.154 43.205 13.389 1.00 87.69 1093 GLN A N 1
ATOM 8544 C CA . GLN A 1 1093 ? -21.141 42.410 12.623 1.00 87.69 1093 GLN A CA 1
ATOM 8545 C C . GLN A 1 1093 ? -20.531 41.303 11.730 1.00 87.69 1093 GLN A C 1
ATOM 8547 O O . GLN A 1 1093 ? -21.039 40.974 10.657 1.00 87.69 1093 GLN A O 1
ATOM 8552 N N . THR A 1 1094 ? -19.437 40.699 12.196 1.00 90.69 1094 THR A N 1
ATOM 8553 C CA . THR A 1 1094 ? -18.670 39.663 11.497 1.00 90.69 1094 THR A CA 1
ATOM 8554 C C . THR A 1 1094 ? -18.272 38.545 12.467 1.00 90.69 1094 THR A C 1
ATOM 8556 O O . THR A 1 1094 ? -17.807 38.804 13.578 1.00 90.69 1094 THR A O 1
ATOM 8559 N N . ALA A 1 1095 ? -18.424 37.288 12.050 1.00 93.31 1095 ALA A N 1
ATOM 8560 C CA . ALA A 1 1095 ? -17.901 36.124 12.761 1.00 93.31 1095 ALA A CA 1
ATOM 8561 C C . ALA A 1 1095 ? -16.469 35.812 12.303 1.00 93.31 1095 ALA A C 1
ATOM 8563 O O . ALA A 1 1095 ? -16.196 35.768 11.100 1.00 93.31 1095 ALA A O 1
ATOM 8564 N N . ILE A 1 1096 ? -15.559 35.572 13.249 1.00 93.81 1096 ILE A N 1
ATOM 8565 C CA . ILE A 1 1096 ? -14.143 35.286 12.984 1.00 93.81 1096 ILE A CA 1
ATOM 8566 C C . ILE A 1 1096 ? -13.713 34.041 13.766 1.00 93.81 1096 ILE A C 1
ATOM 8568 O O . ILE A 1 1096 ? -13.977 33.931 14.964 1.00 93.81 1096 ILE A O 1
ATOM 8572 N N . VAL A 1 1097 ? -13.027 33.112 13.095 1.00 93.12 1097 VAL A N 1
ATOM 8573 C CA . VAL A 1 1097 ? -12.428 31.910 13.703 1.00 93.12 1097 VAL A CA 1
ATOM 8574 C C . VAL A 1 1097 ? -11.021 31.724 13.150 1.00 93.12 1097 VAL A C 1
ATOM 8576 O O . VAL A 1 1097 ? -10.856 31.592 11.940 1.00 93.12 1097 VAL A O 1
ATOM 8579 N N . THR A 1 1098 ? -10.013 31.663 14.022 1.00 92.88 1098 THR A N 1
ATOM 8580 C CA . THR A 1 1098 ? -8.622 31.381 13.636 1.00 92.88 1098 THR A CA 1
ATOM 8581 C C . THR A 1 1098 ? -8.203 29.998 14.123 1.00 92.88 1098 THR A C 1
ATOM 8583 O O . THR A 1 1098 ? -8.146 29.742 15.327 1.00 92.88 1098 THR A O 1
ATOM 8586 N N . LEU A 1 1099 ? -7.872 29.122 13.178 1.00 91.56 1099 LEU A N 1
ATOM 8587 C CA . LEU A 1 1099 ? -7.282 27.801 13.388 1.00 91.56 1099 LEU A CA 1
ATOM 8588 C C . LEU A 1 1099 ? -5.755 27.850 13.255 1.00 91.56 1099 LEU A C 1
ATOM 8590 O O . LEU A 1 1099 ? -5.223 28.716 12.568 1.00 91.56 1099 LEU A O 1
ATOM 8594 N N . ARG A 1 1100 ? -5.055 26.892 13.863 1.00 90.31 1100 ARG A N 1
ATOM 8595 C CA . ARG A 1 1100 ? -3.609 26.670 13.743 1.00 90.31 1100 ARG A CA 1
ATOM 8596 C C . ARG A 1 1100 ? -3.310 25.194 13.534 1.00 90.31 1100 ARG A C 1
ATOM 8598 O O . ARG A 1 1100 ? -3.592 24.389 14.418 1.00 90.31 1100 ARG A O 1
ATOM 8605 N N . ARG A 1 1101 ? -2.657 24.862 12.423 1.00 89.00 1101 ARG A N 1
ATOM 8606 C CA . ARG A 1 1101 ? -2.094 23.535 12.150 1.00 89.00 1101 ARG A CA 1
ATOM 8607 C C . ARG A 1 1101 ? -0.573 23.595 12.250 1.00 89.00 1101 ARG A C 1
ATOM 8609 O O . ARG A 1 1101 ? 0.053 24.443 11.614 1.00 89.00 1101 ARG A O 1
ATOM 8616 N N . THR A 1 1102 ? 0.023 22.695 13.019 1.00 87.69 1102 THR A N 1
ATOM 8617 C CA . THR A 1 1102 ? 1.470 22.434 12.976 1.00 87.69 1102 THR A CA 1
ATOM 8618 C C . THR A 1 1102 ? 1.706 21.273 12.015 1.00 87.69 1102 THR A C 1
ATOM 8620 O O . THR A 1 1102 ? 0.877 20.370 11.944 1.00 87.69 1102 THR A O 1
ATOM 8623 N N . PHE A 1 1103 ? 2.791 21.303 11.243 1.00 83.00 1103 PHE A N 1
ATOM 8624 C CA . PHE A 1 1103 ? 3.170 20.183 10.382 1.00 83.00 1103 PHE A CA 1
ATOM 8625 C C . PHE A 1 1103 ? 4.229 19.326 11.086 1.00 83.00 1103 PHE A C 1
ATOM 8627 O O . PHE A 1 1103 ? 5.209 19.867 11.587 1.00 83.00 1103 PHE A O 1
ATOM 8634 N N . ASP A 1 1104 ? 4.084 18.000 11.083 1.00 76.50 1104 ASP A N 1
ATOM 8635 C CA . ASP A 1 1104 ? 5.059 17.117 11.752 1.00 76.50 1104 ASP A CA 1
ATOM 8636 C C . ASP A 1 1104 ? 6.321 16.882 10.904 1.00 76.50 1104 ASP A C 1
ATOM 8638 O O . ASP A 1 1104 ? 7.422 16.711 11.418 1.00 76.50 1104 ASP A O 1
ATOM 8642 N N . ALA A 1 1105 ? 6.173 16.906 9.574 1.00 75.56 1105 ALA A N 1
ATOM 8643 C CA . ALA A 1 1105 ? 7.249 16.611 8.624 1.00 75.56 1105 ALA A CA 1
ATOM 8644 C C . ALA A 1 1105 ? 8.204 17.794 8.344 1.00 75.56 1105 ALA A C 1
ATOM 8646 O O . ALA A 1 1105 ? 9.207 17.616 7.651 1.00 75.56 1105 ALA A O 1
ATOM 8647 N N . VAL A 1 1106 ? 7.880 19.003 8.819 1.00 85.06 1106 VAL A N 1
ATOM 8648 C CA . VAL A 1 1106 ? 8.649 20.248 8.621 1.00 85.06 1106 VAL A CA 1
ATOM 8649 C C . VAL A 1 1106 ? 8.386 21.221 9.769 1.00 85.06 1106 VAL A C 1
ATOM 8651 O O . VAL A 1 1106 ? 7.271 21.283 10.266 1.00 85.06 1106 VAL A O 1
ATOM 8654 N N . THR A 1 1107 ? 9.360 22.054 10.143 1.00 90.75 1107 THR A N 1
ATOM 8655 C CA . THR A 1 1107 ? 9.211 23.073 11.204 1.00 90.75 1107 THR A CA 1
ATOM 8656 C C . THR A 1 1107 ? 8.389 24.287 10.744 1.00 90.75 1107 THR A C 1
ATOM 8658 O O . THR A 1 1107 ? 8.884 25.414 10.659 1.00 90.75 1107 THR A O 1
ATOM 8661 N N . LEU A 1 1108 ? 7.130 24.043 10.383 1.00 92.56 1108 LEU A N 1
ATOM 8662 C CA . LEU A 1 1108 ? 6.196 25.015 9.832 1.00 92.56 1108 LEU A CA 1
ATOM 8663 C C . LEU A 1 1108 ? 4.877 24.976 10.610 1.00 92.56 1108 LEU A C 1
ATOM 8665 O O . LEU A 1 1108 ? 4.413 23.925 11.056 1.00 92.56 1108 LEU A O 1
ATOM 8669 N N . GLN A 1 1109 ? 4.245 26.135 10.716 1.00 93.75 1109 GLN A N 1
ATOM 8670 C CA . GLN A 1 1109 ? 2.931 26.326 11.315 1.00 93.75 1109 GLN A CA 1
ATOM 8671 C C . GLN A 1 1109 ? 2.059 27.121 10.339 1.00 93.75 1109 GLN A C 1
ATOM 8673 O O . GLN A 1 1109 ? 2.529 28.104 9.772 1.00 93.75 1109 GLN A O 1
ATOM 8678 N N . LEU A 1 1110 ? 0.802 26.730 10.148 1.00 94.31 1110 LEU A N 1
ATOM 8679 C CA . LEU A 1 1110 ? -0.187 27.448 9.343 1.00 94.31 1110 LEU A CA 1
ATOM 8680 C C . LEU A 1 1110 ? -1.327 27.930 10.241 1.00 94.31 1110 LEU A C 1
ATOM 8682 O O . LEU A 1 1110 ? -2.078 27.115 10.773 1.00 94.31 1110 LEU A O 1
ATOM 8686 N N . ASP A 1 1111 ? -1.481 29.247 10.355 1.00 95.75 1111 ASP A N 1
ATOM 8687 C CA . ASP A 1 1111 ? -2.672 29.866 10.934 1.00 95.75 1111 ASP A CA 1
ATOM 8688 C C . ASP A 1 1111 ? -3.686 30.134 9.801 1.00 95.75 1111 ASP A C 1
ATOM 8690 O O . ASP A 1 1111 ? -3.315 30.688 8.764 1.00 95.75 1111 ASP A O 1
ATOM 8694 N N . LYS A 1 1112 ? -4.948 29.725 9.970 1.00 95.19 1112 LYS A N 1
ATOM 8695 C CA . LYS A 1 1112 ? -6.046 29.879 8.996 1.00 95.19 1112 LYS A CA 1
ATOM 8696 C C . LYS A 1 1112 ? -7.208 30.627 9.650 1.00 95.19 1112 LYS A C 1
ATOM 8698 O O . LYS A 1 1112 ? -7.873 30.073 10.524 1.00 95.19 1112 LYS A O 1
ATOM 8703 N N . THR A 1 1113 ? -7.465 31.861 9.229 1.00 96.69 1113 THR A N 1
ATOM 8704 C CA . THR A 1 1113 ? -8.534 32.719 9.760 1.00 96.69 1113 THR A CA 1
ATOM 8705 C C . THR A 1 1113 ? -9.710 32.777 8.795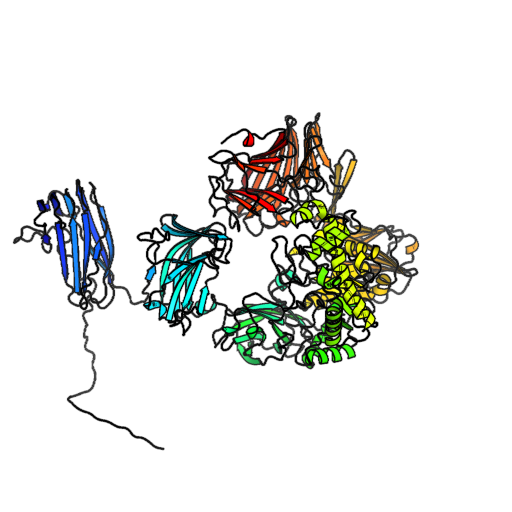 1.00 96.69 1113 THR A C 1
ATOM 8707 O O . THR A 1 1113 ? -9.604 33.330 7.703 1.00 96.69 1113 THR A O 1
ATOM 8710 N N . PHE A 1 1114 ? -10.854 32.252 9.220 1.00 96.94 1114 PHE A N 1
ATOM 8711 C CA . PHE A 1 1114 ? -12.142 32.446 8.565 1.00 96.94 1114 PHE A CA 1
ATOM 8712 C C . PHE A 1 1114 ? -12.765 33.769 9.012 1.00 96.94 1114 PHE A C 1
ATOM 8714 O O . PHE A 1 1114 ? -12.671 34.150 10.179 1.00 96.94 1114 PHE A O 1
ATOM 8721 N N . THR A 1 1115 ? -13.414 34.476 8.092 1.00 96.31 1115 THR A N 1
ATOM 8722 C CA . THR A 1 1115 ? -14.140 35.727 8.350 1.00 96.31 1115 THR A CA 1
ATOM 8723 C C . THR A 1 1115 ? -15.453 35.713 7.567 1.00 96.31 1115 THR A C 1
ATOM 8725 O O . THR A 1 1115 ? -15.430 35.626 6.338 1.00 96.31 1115 THR A O 1
ATOM 8728 N N . VAL A 1 1116 ? -16.589 35.797 8.264 1.00 95.81 1116 VAL A N 1
ATOM 8729 C CA . VAL A 1 1116 ? -17.941 35.668 7.689 1.00 95.81 1116 VAL A CA 1
ATOM 8730 C C . VAL A 1 1116 ? -18.804 36.868 8.119 1.00 95.81 1116 VAL A C 1
ATOM 8732 O O . VAL A 1 1116 ? -19.103 36.988 9.310 1.00 95.81 1116 VAL A O 1
ATOM 8735 N N . PRO A 1 1117 ? -19.191 37.781 7.209 1.00 92.75 1117 PRO A N 1
ATOM 8736 C CA . PRO A 1 1117 ? -20.048 38.923 7.529 1.00 92.75 1117 PRO A CA 1
ATOM 8737 C C . PRO A 1 1117 ? -21.504 38.503 7.783 1.00 92.75 1117 PRO A C 1
ATOM 8739 O O . PRO A 1 1117 ? -21.985 37.502 7.245 1.00 92.75 1117 PRO A O 1
ATOM 8742 N N . ALA A 1 1118 ? -22.231 39.306 8.566 1.00 88.38 1118 ALA A N 1
ATOM 8743 C CA . ALA A 1 1118 ? -23.672 39.142 8.756 1.00 88.38 1118 ALA A CA 1
ATOM 8744 C C . ALA A 1 1118 ? -24.461 39.296 7.444 1.00 88.38 1118 ALA A C 1
ATOM 8746 O O . ALA A 1 1118 ? -25.358 38.502 7.154 1.00 88.38 1118 ALA A O 1
ATOM 8747 N N . GLU A 1 1119 ? -24.118 40.312 6.649 1.00 89.00 1119 GLU A N 1
ATOM 8748 C CA . GLU A 1 1119 ? -24.800 40.643 5.399 1.00 89.00 1119 GLU A CA 1
ATOM 8749 C C . GLU A 1 1119 ? -24.195 39.923 4.187 1.00 89.00 1119 GLU A C 1
ATOM 8751 O O . GLU A 1 1119 ? -22.977 39.861 4.014 1.00 89.00 1119 GLU A O 1
ATOM 8756 N N . GLY A 1 1120 ? -25.071 39.434 3.306 1.00 88.38 1120 GLY A N 1
ATOM 8757 C CA . GLY A 1 1120 ? -24.689 38.745 2.077 1.00 88.38 1120 GLY A CA 1
ATOM 8758 C C . GLY A 1 1120 ? -24.279 37.285 2.280 1.00 88.38 1120 GLY A C 1
ATOM 8759 O O . GLY A 1 1120 ? -24.307 36.738 3.380 1.00 88.38 1120 GLY A O 1
ATOM 8760 N N . THR A 1 1121 ? -23.922 36.636 1.173 1.00 93.12 1121 THR A N 1
ATOM 8761 C CA . THR A 1 1121 ? -23.537 35.219 1.135 1.00 93.12 1121 THR A CA 1
ATOM 8762 C C . THR A 1 1121 ? -22.102 35.091 0.648 1.00 93.12 1121 THR A C 1
ATOM 8764 O O . THR A 1 1121 ? -21.830 34.824 -0.522 1.00 93.12 1121 THR A O 1
ATOM 8767 N N . SER A 1 1122 ? -21.165 35.377 1.541 1.00 94.56 1122 SER A N 1
ATOM 8768 C CA . SER A 1 1122 ? -19.735 35.362 1.245 1.00 94.56 1122 SER A CA 1
ATOM 8769 C C . SER A 1 1122 ? -18.900 35.056 2.481 1.00 94.56 1122 SER A C 1
ATOM 8771 O O . SER A 1 1122 ? -19.344 35.249 3.610 1.00 94.56 1122 SER A O 1
ATOM 8773 N N . PHE A 1 1123 ? -17.669 34.600 2.281 1.00 95.75 1123 PHE A N 1
ATOM 8774 C CA . PHE A 1 1123 ? -16.686 34.476 3.353 1.00 95.75 1123 PHE A CA 1
ATOM 8775 C C . PHE A 1 1123 ? -15.267 34.698 2.833 1.00 95.75 1123 PHE A C 1
ATOM 8777 O O . PHE A 1 1123 ? -14.992 34.602 1.635 1.00 95.75 1123 PHE A O 1
ATOM 8784 N N . ARG A 1 1124 ? -14.352 34.999 3.750 1.00 95.94 1124 ARG A N 1
ATOM 8785 C CA . ARG A 1 1124 ? -12.921 35.146 3.481 1.00 95.94 1124 ARG A CA 1
ATOM 8786 C C . ARG A 1 1124 ? -12.133 34.139 4.305 1.00 95.94 1124 ARG A C 1
ATOM 8788 O O . ARG A 1 1124 ? -12.497 33.851 5.445 1.00 95.94 1124 ARG A O 1
ATOM 8795 N N . VAL A 1 1125 ? -11.047 33.644 3.728 1.00 96.69 1125 VAL A N 1
ATOM 8796 C CA . VAL A 1 1125 ? -10.045 32.815 4.393 1.00 96.69 1125 VAL A CA 1
ATOM 8797 C C . VAL A 1 1125 ? -8.688 33.496 4.240 1.00 96.69 1125 VAL A C 1
ATOM 8799 O O . VAL A 1 1125 ? -8.196 33.659 3.126 1.00 96.69 1125 VAL A O 1
ATOM 8802 N N . ASP A 1 1126 ? -8.084 33.907 5.348 1.00 96.31 1126 ASP A N 1
ATOM 8803 C CA . ASP A 1 1126 ? -6.684 34.329 5.396 1.00 96.31 1126 ASP A CA 1
ATOM 8804 C C . ASP A 1 1126 ? -5.820 33.153 5.867 1.00 96.31 1126 ASP A C 1
ATOM 8806 O O . ASP A 1 1126 ? -6.157 32.471 6.834 1.00 96.31 1126 ASP A O 1
ATOM 8810 N N . TYR A 1 1127 ? -4.685 32.929 5.214 1.00 95.81 1127 TYR A N 1
ATOM 8811 C CA . TYR A 1 1127 ? -3.690 31.924 5.579 1.00 95.81 1127 TYR A CA 1
ATOM 8812 C C . TYR A 1 1127 ? -2.383 32.622 5.948 1.00 95.81 1127 TYR A C 1
ATOM 8814 O O . TYR A 1 1127 ? -1.952 33.541 5.251 1.00 95.81 1127 TYR A O 1
ATOM 8822 N N . LYS A 1 1128 ? -1.716 32.165 7.008 1.00 96.44 1128 LYS A N 1
ATOM 8823 C CA . LYS A 1 1128 ? -0.409 32.660 7.451 1.00 96.44 1128 LYS A CA 1
ATOM 8824 C C . LYS A 1 1128 ? 0.501 31.486 7.803 1.00 96.44 1128 LYS A C 1
ATOM 8826 O O . LYS A 1 1128 ? 0.369 30.891 8.872 1.00 96.44 1128 LYS A O 1
ATOM 8831 N N . LEU A 1 1129 ? 1.447 31.170 6.922 1.00 96.00 1129 LEU A N 1
ATOM 8832 C CA . LEU A 1 1129 ? 2.452 30.133 7.158 1.00 96.00 1129 LEU A CA 1
ATOM 8833 C C . LEU A 1 1129 ? 3.687 30.756 7.804 1.00 96.00 1129 LEU A C 1
ATOM 8835 O O . LEU A 1 1129 ? 4.203 31.750 7.307 1.00 96.00 1129 LEU A O 1
ATOM 8839 N N . THR A 1 1130 ? 4.145 30.192 8.918 1.00 96.81 1130 THR A N 1
ATOM 8840 C CA . THR A 1 1130 ? 5.232 30.710 9.760 1.00 96.81 1130 THR A CA 1
ATOM 8841 C C . THR A 1 1130 ? 6.288 29.631 9.958 1.00 96.81 1130 THR A C 1
ATOM 8843 O O . THR A 1 1130 ? 5.952 28.500 10.311 1.00 96.81 1130 THR A O 1
ATOM 8846 N N . ASN A 1 1131 ? 7.559 29.973 9.745 1.00 96.44 1131 ASN A N 1
ATOM 8847 C CA . ASN A 1 1131 ? 8.678 29.064 9.994 1.00 96.44 1131 ASN A CA 1
ATOM 8848 C C . ASN A 1 1131 ? 9.033 29.070 11.489 1.00 96.44 1131 ASN A C 1
ATOM 8850 O O . ASN A 1 1131 ? 9.435 30.101 12.031 1.00 96.44 1131 ASN A O 1
ATOM 8854 N N . THR A 1 1132 ? 8.882 27.920 12.146 1.00 94.44 1132 THR A N 1
ATOM 8855 C CA . THR A 1 1132 ? 9.163 27.719 13.578 1.00 94.44 1132 THR A CA 1
ATOM 8856 C C . THR A 1 1132 ? 10.529 27.071 13.838 1.00 94.44 1132 THR A C 1
ATOM 8858 O O . THR A 1 1132 ? 10.903 26.866 14.992 1.00 94.44 1132 THR A O 1
ATOM 8861 N N . GLY A 1 1133 ? 11.280 26.747 12.781 1.00 90.88 1133 GLY A N 1
ATOM 8862 C CA . GLY A 1 1133 ? 12.620 26.168 12.850 1.00 90.88 1133 GLY A CA 1
ATOM 8863 C C . GLY A 1 1133 ? 13.733 27.203 12.995 1.00 90.88 1133 GLY A C 1
ATOM 8864 O O . GLY A 1 1133 ? 13.492 28.401 13.127 1.00 90.88 1133 GLY A O 1
ATOM 8865 N N . GLN A 1 1134 ? 14.975 26.715 12.958 1.00 89.94 1134 GLN A N 1
ATOM 8866 C CA . GLN A 1 1134 ? 16.192 27.541 12.993 1.00 89.94 1134 GLN A CA 1
ATOM 8867 C C . GLN A 1 1134 ? 16.799 27.789 11.600 1.00 89.94 1134 GLN A C 1
ATOM 8869 O O . GLN A 1 1134 ? 17.659 28.651 11.460 1.00 89.94 1134 GLN A O 1
ATOM 8874 N N . GLU A 1 1135 ? 16.326 27.083 10.568 1.00 90.94 1135 GLU A N 1
ATOM 8875 C CA . GLU A 1 1135 ? 16.813 27.175 9.184 1.00 90.94 1135 GLU A CA 1
ATOM 8876 C C . GLU A 1 1135 ? 15.728 27.722 8.237 1.00 90.94 1135 GLU A C 1
ATOM 8878 O O . GLU A 1 1135 ? 14.539 27.504 8.494 1.00 90.94 1135 GLU A O 1
ATOM 8883 N N . PRO A 1 1136 ? 16.075 28.416 7.134 1.00 91.81 1136 PRO A N 1
ATOM 8884 C CA . PRO A 1 1136 ? 15.097 28.882 6.149 1.00 91.81 1136 PRO A CA 1
ATOM 8885 C C . PRO A 1 1136 ? 14.344 27.726 5.472 1.00 91.81 1136 PRO A C 1
ATOM 8887 O O . PRO A 1 1136 ? 14.955 26.800 4.939 1.00 91.81 1136 PRO A O 1
ATOM 8890 N N . LEU A 1 1137 ? 13.011 27.806 5.426 1.00 89.81 1137 LEU A N 1
ATOM 8891 C CA . LEU A 1 1137 ? 12.164 26.807 4.771 1.00 89.81 1137 LEU A CA 1
ATOM 8892 C C . LEU A 1 1137 ? 11.704 27.290 3.398 1.00 89.81 1137 LEU A C 1
ATOM 8894 O O . LEU A 1 1137 ? 11.060 28.331 3.285 1.00 89.81 1137 LEU A O 1
ATOM 8898 N N . HIS A 1 1138 ? 11.981 26.499 2.363 1.00 89.62 1138 HIS A N 1
ATOM 8899 C CA . HIS A 1 1138 ? 11.439 26.705 1.024 1.00 89.62 1138 HIS A CA 1
ATOM 8900 C C . HIS A 1 1138 ? 10.141 25.903 0.855 1.00 89.62 1138 HIS A C 1
ATOM 8902 O O . HIS A 1 1138 ? 10.158 24.673 0.959 1.00 89.62 1138 HIS A O 1
ATOM 8908 N N . ILE A 1 1139 ? 9.023 26.595 0.627 1.00 89.25 1139 ILE A N 1
ATOM 8909 C CA . ILE A 1 1139 ? 7.676 26.013 0.558 1.00 89.25 1139 ILE A CA 1
ATOM 8910 C C . ILE A 1 1139 ? 6.904 26.529 -0.657 1.00 89.25 1139 ILE A C 1
ATOM 8912 O O . ILE A 1 1139 ? 7.158 27.631 -1.131 1.00 89.25 1139 ILE A O 1
ATOM 8916 N N . ALA A 1 1140 ? 5.896 25.782 -1.098 1.00 88.06 1140 ALA A N 1
ATOM 8917 C CA . ALA A 1 1140 ? 4.895 26.240 -2.059 1.00 88.06 1140 ALA A CA 1
ATOM 8918 C C . ALA A 1 1140 ? 3.508 25.850 -1.542 1.00 88.06 1140 ALA A C 1
ATOM 8920 O O . ALA A 1 1140 ? 3.258 24.677 -1.242 1.00 88.06 1140 ALA A O 1
ATOM 8921 N N . PHE A 1 1141 ? 2.628 26.838 -1.387 1.00 91.25 1141 PHE A N 1
ATOM 8922 C CA . PHE A 1 1141 ? 1.302 26.656 -0.802 1.00 91.25 1141 PHE A CA 1
ATOM 8923 C C . PHE A 1 1141 ? 0.277 26.245 -1.866 1.00 91.25 1141 PHE A C 1
ATOM 8925 O O . PHE A 1 1141 ? 0.359 26.668 -3.019 1.00 91.25 1141 PHE A O 1
ATOM 8932 N N . TRP A 1 1142 ? -0.680 25.402 -1.487 1.00 88.81 1142 TRP A N 1
ATOM 8933 C CA . TRP A 1 1142 ? -1.694 24.848 -2.384 1.00 88.81 1142 TRP A CA 1
ATOM 8934 C C . TRP A 1 1142 ? -3.019 24.744 -1.633 1.00 88.81 1142 TRP A C 1
ATOM 8936 O O . TRP A 1 1142 ? -3.055 24.218 -0.524 1.00 88.81 1142 TRP A O 1
ATOM 8946 N N . THR A 1 1143 ? -4.108 25.234 -2.215 1.00 89.50 1143 THR A N 1
ATOM 8947 C CA . THR A 1 1143 ? -5.465 25.067 -1.679 1.00 89.50 1143 THR A CA 1
ATOM 8948 C C . THR A 1 1143 ? -6.353 24.361 -2.694 1.00 89.50 1143 THR A C 1
ATOM 8950 O O . THR A 1 1143 ? -6.122 24.407 -3.902 1.00 89.50 1143 THR A O 1
ATOM 8953 N N . ARG A 1 1144 ? -7.362 23.656 -2.197 1.00 86.69 1144 ARG A N 1
ATOM 8954 C CA . ARG A 1 1144 ? -8.206 22.737 -2.946 1.00 86.69 1144 ARG A CA 1
ATOM 8955 C C . ARG A 1 1144 ? -9.654 22.928 -2.530 1.00 86.69 1144 ARG A C 1
ATOM 8957 O O . ARG A 1 1144 ? -9.980 22.959 -1.346 1.00 86.69 1144 ARG A O 1
ATOM 8964 N N . ASN A 1 1145 ? -10.515 23.061 -3.527 1.00 86.06 1145 ASN A N 1
ATOM 8965 C CA . ASN A 1 1145 ? -11.947 23.225 -3.355 1.00 86.06 1145 ASN A CA 1
ATOM 8966 C C . ASN A 1 1145 ? -12.667 22.200 -4.218 1.00 86.06 1145 ASN A C 1
ATOM 8968 O O . ASN A 1 1145 ? -12.260 21.923 -5.345 1.00 86.06 1145 ASN A O 1
ATOM 8972 N N . ILE A 1 1146 ? -13.753 21.661 -3.697 1.00 78.75 1146 ILE A N 1
ATOM 8973 C CA . ILE A 1 1146 ? -14.774 20.937 -4.442 1.00 78.75 1146 ILE A CA 1
ATOM 8974 C C . ILE A 1 1146 ? -16.087 21.619 -4.069 1.00 78.75 1146 ILE A C 1
ATOM 8976 O O . ILE A 1 1146 ? -16.273 21.968 -2.907 1.00 78.75 1146 ILE A O 1
ATOM 8980 N N . LEU A 1 1147 ? -16.962 21.862 -5.046 1.00 78.31 1147 LEU A N 1
ATOM 8981 C CA . LEU A 1 1147 ? -18.223 22.587 -4.868 1.00 78.31 1147 LEU A CA 1
ATOM 8982 C C . LEU A 1 1147 ? -19.343 21.847 -5.604 1.00 78.31 1147 LEU A C 1
ATOM 8984 O O . LEU A 1 1147 ? -19.273 21.687 -6.822 1.00 78.31 1147 LEU A O 1
ATOM 8988 N N . ASN A 1 1148 ? -20.372 21.401 -4.878 1.00 72.38 1148 ASN A N 1
ATOM 8989 C CA . ASN A 1 1148 ? -21.459 20.593 -5.444 1.00 72.38 1148 ASN A CA 1
ATOM 8990 C C . ASN A 1 1148 ? -22.826 20.924 -4.793 1.00 72.38 1148 ASN A C 1
ATOM 8992 O O . ASN A 1 1148 ? -22.955 20.740 -3.579 1.00 72.38 1148 ASN A O 1
ATOM 8996 N N . PRO A 1 1149 ? -23.837 21.421 -5.541 1.00 67.44 1149 PRO A N 1
ATOM 8997 C CA . PRO A 1 1149 ? -25.141 21.816 -5.002 1.00 67.44 1149 PRO A CA 1
ATOM 8998 C C . PRO A 1 1149 ? -26.022 20.607 -4.643 1.00 67.44 1149 PRO A C 1
ATOM 9000 O O . PRO A 1 1149 ? -26.491 19.849 -5.491 1.00 67.44 1149 PRO A O 1
ATOM 9003 N N . GLY A 1 1150 ? -26.277 20.451 -3.350 1.00 56.97 1150 GLY A N 1
ATOM 9004 C CA . GLY A 1 1150 ? -26.685 19.199 -2.726 1.00 56.97 1150 GLY A CA 1
ATOM 9005 C C . GLY A 1 1150 ? -28.167 18.846 -2.713 1.00 56.97 1150 GLY A C 1
ATOM 9006 O O . GLY A 1 1150 ? -28.656 18.430 -1.668 1.00 56.97 1150 GLY A O 1
ATOM 9007 N N . ASN A 1 1151 ? -28.885 19.010 -3.827 1.00 47.78 1151 ASN A N 1
ATOM 9008 C CA . ASN A 1 1151 ? -30.326 18.707 -3.884 1.00 47.78 1151 ASN A CA 1
ATOM 9009 C C . ASN A 1 1151 ? -30.777 17.991 -5.178 1.00 47.78 1151 ASN A C 1
ATOM 9011 O O . ASN A 1 1151 ? -31.940 18.058 -5.569 1.00 47.78 1151 ASN A O 1
ATOM 9015 N N . LEU A 1 1152 ? -29.852 17.305 -5.864 1.00 44.28 1152 LEU A N 1
ATOM 9016 C CA . LEU A 1 1152 ? -30.118 16.568 -7.105 1.00 44.28 1152 LEU A CA 1
ATOM 9017 C C . LEU A 1 1152 ? -29.682 15.104 -6.989 1.00 44.28 1152 LEU A C 1
ATOM 9019 O O . LEU A 1 1152 ? -28.496 14.780 -6.989 1.00 44.28 1152 LEU A O 1
ATOM 9023 N N . ALA A 1 1153 ? -30.661 14.201 -6.917 1.00 36.09 1153 ALA A N 1
ATOM 9024 C CA . ALA A 1 1153 ? -30.407 12.766 -6.921 1.00 36.09 1153 ALA A CA 1
ATOM 9025 C C . ALA A 1 1153 ? -29.831 12.315 -8.277 1.00 36.09 1153 ALA A C 1
ATOM 9027 O O . ALA A 1 1153 ? -30.381 12.626 -9.335 1.00 36.09 1153 ALA A O 1
ATOM 9028 N N . ASN A 1 1154 ? -28.733 11.558 -8.229 1.00 40.12 1154 ASN A N 1
ATOM 9029 C CA . ASN A 1 1154 ? -28.101 10.831 -9.341 1.00 40.12 1154 ASN A CA 1
ATOM 9030 C C . ASN A 1 1154 ? -27.709 11.633 -10.606 1.00 40.12 1154 ASN A C 1
ATOM 9032 O O . ASN A 1 1154 ? -27.225 11.033 -11.563 1.00 40.12 1154 ASN A O 1
ATOM 9036 N N . THR A 1 1155 ? -27.828 12.965 -10.620 1.00 40.72 1155 THR A N 1
ATOM 9037 C CA . THR A 1 1155 ? -27.344 13.819 -11.721 1.00 40.72 1155 THR A CA 1
ATOM 9038 C C . THR A 1 1155 ? -26.187 14.699 -11.262 1.00 40.72 1155 THR A C 1
ATOM 9040 O O . THR A 1 1155 ? -26.354 15.666 -10.526 1.00 40.72 1155 THR A O 1
ATOM 9043 N N . LEU A 1 1156 ? -24.987 14.346 -11.724 1.00 46.47 1156 LEU A N 1
ATOM 9044 C CA . LEU A 1 1156 ? -23.758 15.110 -11.526 1.00 46.47 1156 LEU A CA 1
ATOM 9045 C C . LEU A 1 1156 ? -23.812 16.396 -12.364 1.00 46.47 1156 LEU A C 1
ATOM 9047 O O . LEU A 1 1156 ? -23.357 16.427 -13.507 1.00 46.47 1156 LEU A O 1
ATOM 9051 N N . LEU A 1 1157 ? -24.404 17.457 -11.812 1.00 49.22 1157 LEU A N 1
ATOM 9052 C CA . LEU A 1 1157 ? -24.297 18.796 -12.389 1.00 49.22 1157 LEU A CA 1
ATOM 9053 C C . LEU A 1 1157 ? -22.953 19.420 -12.013 1.00 49.22 1157 LEU A C 1
ATOM 9055 O O . LEU A 1 1157 ? -22.873 20.274 -11.129 1.00 49.22 1157 LEU A O 1
ATOM 9059 N N . ASP A 1 1158 ? -21.907 19.014 -12.734 1.00 59.09 1158 ASP A N 1
ATOM 9060 C CA . ASP A 1 1158 ? -20.647 19.753 -12.786 1.00 59.09 1158 ASP A CA 1
ATOM 9061 C C . ASP A 1 1158 ? -20.945 21.246 -13.006 1.00 59.09 1158 ASP A C 1
ATOM 9063 O O . ASP A 1 1158 ? -21.656 21.618 -13.952 1.00 59.09 1158 ASP A O 1
ATOM 9067 N N . GLY A 1 1159 ? -20.370 22.114 -12.176 1.00 68.62 1159 GLY A N 1
ATOM 9068 C CA . GLY A 1 1159 ? -20.409 23.556 -12.401 1.00 68.62 1159 GLY A CA 1
ATOM 9069 C C . GLY A 1 1159 ? -19.547 23.947 -13.604 1.00 68.62 1159 GLY A C 1
ATOM 9070 O O . GLY A 1 1159 ? -18.456 23.418 -13.818 1.00 68.62 1159 GLY A O 1
ATOM 9071 N N . ASP A 1 1160 ? -20.028 24.853 -14.450 1.00 77.00 1160 ASP A N 1
ATOM 9072 C CA . ASP A 1 1160 ? -19.221 25.431 -15.526 1.00 77.00 1160 ASP A CA 1
ATOM 9073 C C . ASP A 1 1160 ? -18.170 26.362 -14.908 1.00 77.00 1160 ASP A C 1
ATOM 9075 O O . ASP A 1 1160 ? -18.484 27.485 -14.512 1.00 77.00 1160 ASP A O 1
ATOM 9079 N N . VAL A 1 1161 ? -16.920 25.901 -14.819 1.00 79.94 1161 VAL A N 1
ATOM 9080 C CA . VAL A 1 1161 ? -15.820 26.712 -14.282 1.00 79.94 1161 VAL A CA 1
ATOM 9081 C C . VAL A 1 1161 ? -15.340 27.706 -15.341 1.00 79.94 1161 VAL A C 1
ATOM 9083 O O . VAL A 1 1161 ? -14.761 27.320 -16.359 1.00 79.94 1161 VAL A O 1
ATOM 9086 N N . ARG A 1 1162 ? -15.567 28.996 -15.093 1.00 84.00 1162 ARG A N 1
ATOM 9087 C CA . ARG A 1 1162 ? -15.117 30.129 -15.909 1.00 84.00 1162 ARG A CA 1
ATOM 9088 C C . ARG A 1 1162 ? -14.050 30.922 -15.166 1.00 84.00 1162 ARG A C 1
ATOM 9090 O O . ARG A 1 1162 ? -14.212 31.224 -13.990 1.00 84.00 1162 ARG A O 1
ATOM 9097 N N . PHE A 1 1163 ? -12.978 31.306 -15.843 1.00 80.50 1163 PHE A N 1
ATOM 9098 C CA . PHE A 1 1163 ? -11.864 32.049 -15.243 1.00 80.50 1163 PHE A CA 1
ATOM 9099 C C . PHE A 1 1163 ? -11.477 33.261 -16.112 1.00 80.50 1163 PHE A C 1
ATOM 9101 O O . PHE A 1 1163 ? -11.717 33.246 -17.325 1.00 80.50 1163 PHE A O 1
ATOM 9108 N N . PRO A 1 1164 ? -10.942 34.342 -15.515 1.00 82.31 1164 PRO A N 1
ATOM 9109 C CA . PRO A 1 1164 ? -10.698 35.594 -16.221 1.00 82.31 1164 PRO A CA 1
ATOM 9110 C C . PRO A 1 1164 ? -9.426 35.505 -17.068 1.00 82.31 1164 PRO A C 1
ATOM 9112 O O . PRO A 1 1164 ? -8.392 35.038 -16.600 1.00 82.31 1164 PRO A O 1
ATOM 9115 N N . THR A 1 1165 ? -9.477 35.994 -18.303 1.00 80.62 1165 THR A N 1
ATOM 9116 C CA . THR A 1 1165 ? -8.348 36.032 -19.248 1.00 80.62 1165 THR A CA 1
ATOM 9117 C C . THR A 1 1165 ? -8.253 37.413 -19.899 1.00 80.62 1165 THR A C 1
ATOM 9119 O O . THR A 1 1165 ? -9.173 38.226 -19.799 1.00 80.62 1165 THR A O 1
ATOM 9122 N N .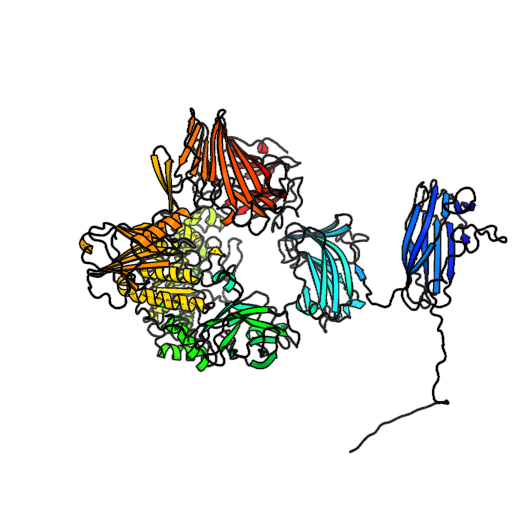 GLU A 1 1166 ? -7.182 37.667 -20.651 1.00 77.38 1166 GLU A N 1
ATOM 9123 C CA . GLU A 1 1166 ? -7.024 38.884 -21.470 1.00 77.38 1166 GLU A CA 1
ATOM 9124 C C . GLU A 1 1166 ? -8.123 39.073 -22.538 1.00 77.38 1166 GLU A C 1
ATOM 9126 O O . GLU A 1 1166 ? -8.253 40.157 -23.101 1.00 77.38 1166 GLU A O 1
ATOM 9131 N N . LYS A 1 1167 ? -8.933 38.039 -22.811 1.00 76.62 1167 LYS A N 1
ATOM 9132 C CA . LYS A 1 1167 ? -10.064 38.053 -23.756 1.00 76.62 1167 LYS A CA 1
ATOM 9133 C C . LYS A 1 1167 ? -11.429 37.974 -23.052 1.00 76.62 1167 LYS A C 1
ATOM 9135 O O . LYS A 1 1167 ? -12.408 37.549 -23.658 1.00 76.62 1167 LYS A O 1
ATOM 9140 N N . GLY A 1 1168 ? -11.493 38.335 -21.768 1.00 82.75 1168 GLY A N 1
ATOM 9141 C CA . GLY A 1 1168 ? -12.676 38.136 -20.925 1.00 82.75 1168 GLY A CA 1
ATOM 9142 C C . GLY A 1 1168 ? -12.707 36.742 -20.293 1.00 82.75 1168 GLY A C 1
ATOM 9143 O O . GLY A 1 1168 ? -11.670 36.096 -20.131 1.00 82.75 1168 GLY A O 1
ATOM 9144 N N . PHE A 1 1169 ? -13.886 36.270 -19.892 1.00 84.69 1169 PHE A N 1
ATOM 9145 C CA . PHE A 1 1169 ? -14.022 34.993 -19.185 1.00 84.69 1169 PHE A CA 1
ATOM 9146 C C . PHE A 1 1169 ? -14.030 33.791 -20.131 1.00 84.69 1169 PHE A C 1
ATOM 9148 O O . PHE A 1 1169 ? -14.882 33.692 -21.014 1.00 84.69 1169 PHE A O 1
ATOM 9155 N N . GLN A 1 1170 ? -13.129 32.835 -19.897 1.00 80.50 1170 GLN A N 1
ATOM 9156 C CA . GLN A 1 1170 ? -13.075 31.578 -20.642 1.00 80.50 1170 GLN A CA 1
ATOM 9157 C C . GLN A 1 1170 ? -13.603 30.411 -19.797 1.00 80.50 1170 GLN A C 1
ATOM 9159 O O . GLN A 1 1170 ? -13.301 30.302 -18.612 1.00 80.50 1170 GLN A O 1
ATOM 9164 N N . LEU A 1 1171 ? -14.393 29.535 -20.425 1.00 79.44 1171 LEU A N 1
ATOM 9165 C CA . LEU A 1 1171 ? -14.870 28.271 -19.860 1.00 79.44 1171 LEU A CA 1
ATOM 9166 C C . LEU A 1 1171 ? -13.771 27.197 -19.929 1.00 79.44 1171 LEU A C 1
ATOM 9168 O O . LEU A 1 1171 ? -13.108 27.054 -20.959 1.00 79.44 1171 LEU A O 1
ATOM 9172 N N . ALA A 1 1172 ? -13.605 26.427 -18.854 1.00 71.81 1172 ALA A N 1
ATOM 9173 C CA . ALA A 1 1172 ? -12.701 25.283 -18.800 1.00 71.81 1172 ALA A CA 1
ATOM 9174 C C . ALA A 1 1172 ? -13.156 24.128 -19.712 1.00 71.81 1172 ALA A C 1
ATOM 9176 O O . ALA A 1 1172 ? -14.341 23.800 -19.779 1.00 71.81 1172 ALA A O 1
ATOM 9177 N N . ASP A 1 1173 ? -12.207 23.471 -20.386 1.00 66.19 1173 ASP A N 1
ATOM 9178 C CA . ASP A 1 1173 ? -12.501 22.292 -21.204 1.00 66.19 1173 ASP A CA 1
ATOM 9179 C C . ASP A 1 1173 ? -12.763 21.062 -20.318 1.00 66.19 1173 ASP A C 1
ATOM 9181 O O . ASP A 1 1173 ? -11.903 20.630 -19.549 1.00 66.19 1173 ASP A O 1
ATOM 9185 N N . ARG A 1 1174 ? -13.965 20.489 -20.447 1.00 59.50 1174 ARG A N 1
ATOM 9186 C CA . ARG A 1 1174 ? -14.396 19.269 -19.744 1.00 59.50 1174 ARG A CA 1
ATOM 9187 C C . ARG A 1 1174 ? -13.964 17.973 -20.440 1.00 59.50 1174 ARG A C 1
ATOM 9189 O O . ARG A 1 1174 ? -14.213 16.897 -19.912 1.00 59.50 1174 ARG A O 1
ATOM 9196 N N . LYS A 1 1175 ? -13.341 18.040 -21.623 1.00 56.69 1175 LYS A N 1
ATOM 9197 C CA . LYS A 1 1175 ? -12.855 16.852 -22.354 1.00 56.69 1175 LYS A CA 1
ATOM 9198 C C . LYS A 1 1175 ? -11.517 16.316 -21.841 1.00 56.69 1175 LYS A C 1
ATOM 9200 O O . LYS A 1 1175 ? -11.035 15.312 -22.360 1.00 56.69 1175 LYS A O 1
ATOM 9205 N N . GLN A 1 1176 ? -10.913 16.982 -20.860 1.00 56.31 1176 GLN A N 1
ATOM 9206 C CA . GLN A 1 1176 ? -9.653 16.585 -20.246 1.00 56.31 1176 GLN A CA 1
ATOM 9207 C C . GLN A 1 1176 ? -9.905 16.223 -18.781 1.00 56.31 1176 GLN A C 1
ATOM 9209 O O . GLN A 1 1176 ? -10.474 17.026 -18.042 1.00 56.31 1176 GLN A O 1
ATOM 9214 N N . ASP A 1 1177 ? -9.427 15.045 -18.359 1.00 50.81 1177 ASP A N 1
ATOM 9215 C CA . ASP A 1 1177 ? -9.463 14.581 -16.959 1.00 50.81 1177 ASP A CA 1
ATOM 9216 C C . ASP A 1 1177 ? -8.884 15.618 -15.976 1.00 50.81 1177 ASP A C 1
ATOM 9218 O O . ASP A 1 1177 ? -9.192 15.610 -14.785 1.00 50.81 1177 ASP A O 1
ATOM 9222 N N . SER A 1 1178 ? -7.986 16.485 -16.453 1.00 59.19 1178 SER A N 1
ATOM 9223 C CA . SER A 1 1178 ? -7.535 17.661 -15.723 1.00 59.19 1178 SER A CA 1
ATOM 9224 C C . SER A 1 1178 ? -6.983 18.751 -16.640 1.00 59.19 1178 SER A C 1
ATOM 9226 O O . SER A 1 1178 ? -6.469 18.465 -17.722 1.00 59.19 1178 SER A O 1
ATOM 9228 N N . THR A 1 1179 ? -7.079 19.996 -16.172 1.00 65.69 1179 THR A N 1
ATOM 9229 C CA . THR A 1 1179 ? -6.690 21.218 -16.883 1.00 65.69 1179 THR A CA 1
ATOM 9230 C C . THR A 1 1179 ? -5.915 22.130 -15.932 1.00 65.69 1179 THR A C 1
ATOM 9232 O O . THR A 1 1179 ? -6.436 22.528 -14.888 1.00 65.69 1179 THR A O 1
ATOM 9235 N N . PHE A 1 1180 ? -4.685 22.497 -16.292 1.00 68.25 1180 PHE A N 1
ATOM 9236 C CA . PHE A 1 1180 ? -3.936 23.570 -15.628 1.00 68.25 1180 PHE A CA 1
ATOM 9237 C C . PHE A 1 1180 ? -4.061 24.874 -16.422 1.00 68.25 1180 PHE A C 1
ATOM 9239 O O . PHE A 1 1180 ? -3.882 24.882 -17.643 1.00 68.25 1180 PHE A O 1
ATOM 9246 N N . VAL A 1 1181 ? -4.292 25.980 -15.714 1.00 68.31 1181 VAL A N 1
ATOM 9247 C CA . VAL A 1 1181 ? -4.311 27.345 -16.254 1.00 68.31 1181 VAL A CA 1
ATOM 9248 C C . VAL A 1 1181 ? -3.328 28.189 -15.441 1.00 68.31 1181 VAL A C 1
ATOM 9250 O O . VAL A 1 1181 ? -3.536 28.442 -14.254 1.00 68.31 1181 VAL A O 1
ATOM 9253 N N . LEU A 1 1182 ? -2.223 28.601 -16.062 1.00 66.94 1182 LEU A N 1
ATOM 9254 C CA . LEU A 1 1182 ? -1.204 29.419 -15.395 1.00 66.94 1182 LEU A CA 1
ATOM 9255 C C . LEU A 1 1182 ? -1.685 30.862 -15.229 1.00 66.94 1182 LEU A C 1
ATOM 9257 O O . LEU A 1 1182 ? -2.355 31.405 -16.113 1.00 66.94 1182 LEU A O 1
ATOM 9261 N N . SER A 1 1183 ? -1.267 31.513 -14.143 1.00 67.75 1183 SER A N 1
ATOM 9262 C CA . SER A 1 1183 ? -1.426 32.962 -14.026 1.00 67.75 1183 SER A CA 1
ATOM 9263 C C . SER A 1 1183 ? -0.549 33.698 -15.053 1.00 67.75 1183 SER A C 1
ATOM 9265 O O . SER A 1 1183 ? 0.420 33.146 -15.593 1.00 67.75 1183 SER A O 1
ATOM 9267 N N . ASN A 1 1184 ? -0.849 34.971 -15.314 1.00 63.84 1184 ASN A N 1
ATOM 9268 C CA . ASN A 1 1184 ? 0.019 35.850 -16.110 1.00 63.84 1184 ASN A CA 1
ATOM 9269 C C . ASN A 1 1184 ? 1.431 36.040 -15.512 1.00 63.84 1184 ASN A C 1
ATOM 9271 O O . ASN A 1 1184 ? 2.346 36.403 -16.247 1.00 63.84 1184 ASN A O 1
ATOM 9275 N N . ALA A 1 1185 ? 1.621 35.816 -14.206 1.00 59.34 1185 ALA A N 1
ATOM 9276 C CA . ALA A 1 1185 ? 2.897 36.037 -13.518 1.00 59.34 1185 ALA A CA 1
ATOM 9277 C C . ALA A 1 1185 ? 3.809 34.796 -13.476 1.00 59.34 1185 ALA A C 1
ATOM 9279 O O . ALA A 1 1185 ? 5.003 34.929 -13.215 1.00 59.34 1185 ALA A O 1
ATOM 9280 N N . ALA A 1 1186 ? 3.258 33.603 -13.714 1.00 62.81 1186 ALA A N 1
ATOM 9281 C CA . ALA A 1 1186 ? 3.912 32.333 -13.415 1.00 62.81 1186 ALA A CA 1
ATOM 9282 C C . ALA A 1 1186 ? 4.388 31.569 -14.653 1.00 62.81 1186 ALA A C 1
ATOM 9284 O O . ALA A 1 1186 ? 3.861 31.708 -15.762 1.00 62.81 1186 ALA A O 1
ATOM 9285 N N . LYS A 1 1187 ? 5.375 30.704 -14.462 1.00 64.19 1187 LYS A N 1
ATOM 9286 C CA . LYS A 1 1187 ? 5.955 29.846 -15.492 1.00 64.19 1187 LYS A CA 1
ATOM 9287 C C . LYS A 1 1187 ? 5.631 28.368 -15.220 1.00 64.19 1187 LYS A C 1
ATOM 9289 O O . LYS A 1 1187 ? 5.319 28.006 -14.087 1.00 64.19 1187 LYS A O 1
ATOM 9294 N N . PRO A 1 1188 ? 5.718 27.481 -16.231 1.00 57.28 1188 PRO A N 1
ATOM 9295 C CA . PRO A 1 1188 ? 5.499 26.046 -16.034 1.00 57.28 1188 PRO A CA 1
ATOM 9296 C C . PRO A 1 1188 ? 6.475 25.387 -15.043 1.00 57.28 1188 PRO A C 1
ATOM 9298 O O . PRO A 1 1188 ? 6.142 24.345 -14.481 1.00 57.28 1188 PRO A O 1
ATOM 9301 N N . GLU A 1 1189 ? 7.673 25.949 -14.841 1.00 60.81 1189 GLU A N 1
ATOM 9302 C CA . GLU A 1 1189 ? 8.626 25.509 -13.813 1.00 60.81 1189 GLU A CA 1
ATOM 9303 C C . GLU A 1 1189 ? 8.083 25.700 -12.390 1.00 60.81 1189 GLU A C 1
ATOM 9305 O O . GLU A 1 1189 ? 8.091 24.738 -11.626 1.00 60.81 1189 GLU A O 1
ATOM 9310 N N . ASP A 1 1190 ? 7.517 26.868 -12.069 1.00 58.75 1190 ASP A N 1
ATOM 9311 C CA . ASP A 1 1190 ? 7.162 27.264 -10.695 1.00 58.75 1190 ASP A CA 1
ATOM 9312 C C . ASP A 1 1190 ? 6.126 26.336 -10.020 1.00 58.75 1190 ASP A C 1
ATOM 9314 O O . ASP A 1 1190 ? 5.995 26.323 -8.796 1.00 58.75 1190 ASP A O 1
ATOM 9318 N N . ILE A 1 1191 ? 5.386 25.550 -10.813 1.00 58.69 1191 ILE A N 1
ATOM 9319 C CA . ILE A 1 1191 ? 4.367 24.590 -10.354 1.00 58.69 1191 ILE A CA 1
ATOM 9320 C C . ILE A 1 1191 ? 4.808 23.118 -10.402 1.00 58.69 1191 ILE A C 1
ATOM 9322 O O . ILE A 1 1191 ? 3.984 22.242 -10.164 1.00 58.69 1191 ILE A O 1
ATOM 9326 N N . GLY A 1 1192 ? 6.075 22.809 -10.698 1.00 52.38 1192 GLY A N 1
ATOM 9327 C CA . GLY A 1 1192 ? 6.701 21.488 -10.512 1.00 52.38 1192 GLY A CA 1
ATOM 9328 C C . GLY A 1 1192 ? 5.860 20.247 -10.878 1.00 52.38 1192 GLY A C 1
ATOM 9329 O O . GLY A 1 1192 ? 5.271 19.609 -10.005 1.00 52.38 1192 GLY A O 1
ATOM 9330 N N . ASN A 1 1193 ? 5.912 19.829 -12.148 1.00 50.28 1193 ASN A N 1
ATOM 9331 C CA . ASN A 1 1193 ? 5.356 18.565 -12.676 1.00 50.28 1193 ASN A CA 1
ATOM 9332 C C . ASN A 1 1193 ? 3.807 18.420 -12.765 1.00 50.28 1193 ASN A C 1
ATOM 9334 O O . ASN A 1 1193 ? 3.239 17.478 -12.206 1.00 50.28 1193 ASN A O 1
ATOM 9338 N N . PRO A 1 1194 ? 3.106 19.264 -13.555 1.00 40.94 1194 PRO A N 1
ATOM 9339 C CA . PRO A 1 1194 ? 1.768 18.958 -14.065 1.00 40.94 1194 PRO A CA 1
ATOM 9340 C C . PRO A 1 1194 ? 1.856 17.914 -15.199 1.00 40.94 1194 PRO A C 1
ATOM 9342 O O . PRO A 1 1194 ? 2.235 18.234 -16.322 1.00 40.94 1194 PRO A O 1
ATOM 9345 N N . ARG A 1 1195 ? 1.518 16.644 -14.928 1.00 39.19 1195 ARG A N 1
ATOM 9346 C CA . ARG A 1 1195 ? 1.684 15.519 -15.886 1.00 39.19 1195 ARG A CA 1
ATOM 9347 C C . ARG A 1 1195 ? 0.715 15.487 -17.082 1.00 39.19 1195 ARG A C 1
ATOM 9349 O O . ARG A 1 1195 ? 0.755 14.531 -17.854 1.00 39.19 1195 ARG A O 1
ATOM 9356 N N . ARG A 1 1196 ? -0.192 16.458 -17.206 1.00 41.12 1196 ARG A N 1
ATOM 9357 C CA . ARG A 1 1196 ? -1.232 16.540 -18.248 1.00 41.12 1196 ARG A CA 1
ATOM 9358 C C . ARG A 1 1196 ? -1.607 18.000 -18.502 1.00 41.12 1196 ARG A C 1
ATOM 9360 O O . ARG A 1 1196 ? -1.596 18.790 -17.564 1.00 41.12 1196 ARG A O 1
ATOM 9367 N N . GLY A 1 1197 ? -2.002 18.310 -19.739 1.00 45.53 1197 GLY A N 1
ATOM 9368 C CA . GLY A 1 1197 ? -2.977 19.370 -20.033 1.00 45.53 1197 GLY A CA 1
ATOM 9369 C C . GLY A 1 1197 ? -2.736 20.743 -19.393 1.00 45.53 1197 GLY A C 1
ATOM 9370 O O . GLY A 1 1197 ? -3.643 21.295 -18.774 1.00 45.53 1197 GLY A O 1
ATOM 9371 N N . LEU A 1 1198 ? -1.542 21.325 -19.555 1.00 47.22 1198 LEU A N 1
ATOM 9372 C CA . LEU A 1 1198 ? -1.426 22.784 -19.483 1.00 47.22 1198 LEU A CA 1
ATOM 9373 C C . LEU A 1 1198 ? -2.143 23.361 -20.705 1.00 47.22 1198 LEU A C 1
ATOM 9375 O O . LEU A 1 1198 ? -1.704 23.131 -21.832 1.00 47.22 1198 LEU A O 1
ATOM 9379 N N . ALA A 1 1199 ? -3.242 24.077 -20.488 1.00 50.72 1199 ALA A N 1
ATOM 9380 C CA . ALA A 1 1199 ? -3.904 24.805 -21.559 1.00 50.72 1199 ALA A CA 1
ATOM 9381 C C . ALA A 1 1199 ? -3.077 26.051 -21.921 1.00 50.72 1199 ALA A C 1
ATOM 9383 O O . ALA A 1 1199 ? -2.516 26.698 -21.038 1.00 50.72 1199 ALA A O 1
ATOM 9384 N N . ASP A 1 1200 ? -3.069 26.456 -23.195 1.00 53.97 1200 ASP A N 1
ATOM 9385 C CA . ASP A 1 1200 ? -2.410 27.697 -23.658 1.00 53.97 1200 ASP A CA 1
ATOM 9386 C C . ASP A 1 1200 ? -3.064 28.987 -23.115 1.00 53.97 1200 ASP A C 1
ATOM 9388 O O . ASP A 1 1200 ? -2.691 30.104 -23.479 1.00 53.97 1200 ASP A O 1
ATOM 9392 N N . VAL A 1 1201 ? -4.074 28.850 -22.255 1.00 56.41 1201 VAL A N 1
ATOM 9393 C CA . VAL A 1 1201 ? -4.835 29.958 -21.693 1.00 56.41 1201 VAL A CA 1
ATOM 9394 C C . VAL A 1 1201 ? -4.105 30.514 -20.475 1.00 56.41 1201 VAL A C 1
ATOM 9396 O O . VAL A 1 1201 ? -3.744 29.784 -19.553 1.00 56.41 1201 VAL A O 1
ATOM 9399 N N . ARG A 1 1202 ? -3.916 31.833 -20.463 1.00 70.44 1202 ARG A N 1
ATOM 9400 C CA . ARG A 1 1202 ? -3.408 32.573 -19.310 1.00 70.44 1202 ARG A CA 1
ATOM 9401 C C . ARG A 1 1202 ? -4.563 33.184 -18.540 1.00 70.44 1202 ARG A C 1
ATOM 9403 O O . ARG A 1 1202 ? -5.406 33.868 -19.123 1.00 70.44 1202 ARG A O 1
ATOM 9410 N N . ALA A 1 1203 ? -4.594 32.913 -17.241 1.00 69.19 1203 ALA A N 1
ATOM 9411 C CA . ALA A 1 1203 ? -5.548 33.529 -16.345 1.00 69.19 1203 ALA A CA 1
ATOM 9412 C C . ALA A 1 1203 ? -4.976 34.822 -15.755 1.00 69.19 1203 ALA A C 1
ATOM 9414 O O . ALA A 1 1203 ? -3.872 34.854 -15.198 1.00 69.19 1203 ALA A O 1
ATOM 9415 N N . LEU A 1 1204 ? -5.773 35.884 -15.820 1.00 73.69 1204 LEU A N 1
ATOM 9416 C CA . LEU A 1 1204 ? -5.509 37.100 -15.066 1.00 73.69 1204 LEU A CA 1
ATOM 9417 C C . LEU A 1 1204 ? -5.701 36.826 -13.561 1.00 73.69 1204 LEU A C 1
ATOM 9419 O O . LEU A 1 1204 ? -6.466 35.932 -13.188 1.00 73.69 1204 LEU A O 1
ATOM 9423 N N . PRO A 1 1205 ? -5.053 37.586 -12.666 1.00 67.38 1205 PRO A N 1
ATOM 9424 C CA . PRO A 1 1205 ? -5.411 37.580 -11.252 1.00 67.38 1205 PRO A CA 1
ATOM 9425 C C . PRO A 1 1205 ? -6.825 38.161 -11.078 1.00 67.38 1205 PRO A C 1
ATOM 9427 O O . PRO A 1 1205 ? -7.055 39.331 -11.382 1.00 67.38 1205 PRO A O 1
ATOM 9430 N N . GLY A 1 1206 ? -7.784 37.353 -10.622 1.00 73.44 1206 GLY A N 1
ATOM 9431 C CA . GLY A 1 1206 ? -9.181 37.770 -10.480 1.00 73.44 1206 GLY A CA 1
ATOM 9432 C C . GLY A 1 1206 ? -10.114 36.627 -10.062 1.00 73.44 1206 GLY A C 1
ATOM 9433 O O . GLY A 1 1206 ? -9.653 35.505 -9.866 1.00 73.44 1206 GLY A O 1
ATOM 9434 N N . PRO A 1 1207 ? -11.424 36.894 -9.910 1.00 80.44 1207 PRO A N 1
ATOM 9435 C CA . PRO A 1 1207 ? -12.395 35.877 -9.521 1.00 80.44 1207 PRO A CA 1
ATOM 9436 C C . PRO A 1 1207 ? -12.595 34.837 -10.629 1.00 80.44 1207 PRO A C 1
ATOM 9438 O O . PRO A 1 1207 ? -12.975 35.196 -11.741 1.00 80.44 1207 PRO A O 1
ATOM 9441 N N . ALA A 1 1208 ? -12.422 33.551 -10.322 1.00 84.56 1208 ALA A N 1
ATOM 9442 C CA . ALA A 1 1208 ? -13.073 32.488 -11.085 1.00 84.56 1208 ALA A CA 1
ATOM 9443 C C . ALA A 1 1208 ? -14.548 32.386 -10.672 1.00 84.56 1208 ALA A C 1
ATOM 9445 O O . ALA A 1 1208 ? -14.907 32.716 -9.543 1.00 84.56 1208 ALA A O 1
ATOM 9446 N N . TYR A 1 1209 ? -15.395 31.889 -11.567 1.00 87.12 1209 TYR A N 1
ATOM 9447 C CA . TYR A 1 1209 ? -16.801 31.598 -11.312 1.00 87.12 1209 TYR A CA 1
ATOM 9448 C C . TYR A 1 1209 ? -17.101 30.131 -11.612 1.00 87.12 1209 TYR A C 1
ATOM 9450 O O . TYR A 1 1209 ? -16.636 29.592 -12.610 1.00 87.12 1209 TYR A O 1
ATOM 9458 N N . VAL A 1 1210 ? -17.898 29.492 -10.763 1.00 84.50 1210 VAL A N 1
ATOM 9459 C CA . VAL A 1 1210 ? -18.447 28.150 -10.979 1.00 84.50 1210 VAL A CA 1
ATOM 9460 C C . VAL A 1 1210 ? -19.951 28.308 -11.173 1.00 84.50 1210 VAL A C 1
ATOM 9462 O O . VAL A 1 1210 ? -20.669 28.575 -10.212 1.00 84.50 1210 VAL A O 1
ATOM 9465 N N . ASP A 1 1211 ? -20.419 28.215 -12.419 1.00 82.69 1211 ASP A N 1
ATOM 9466 C CA . ASP A 1 1211 ? -21.827 28.400 -12.793 1.00 82.69 1211 ASP A CA 1
ATOM 9467 C C . ASP A 1 1211 ? -22.590 27.064 -12.786 1.00 82.69 1211 ASP A C 1
ATOM 9469 O O . ASP A 1 1211 ? -22.383 26.206 -13.648 1.00 82.69 1211 ASP A O 1
ATOM 9473 N N . PHE A 1 1212 ? -23.540 26.899 -11.870 1.00 78.75 1212 PHE A N 1
ATOM 9474 C CA . PHE A 1 1212 ? -24.455 25.758 -11.841 1.00 78.75 1212 PHE A CA 1
ATOM 9475 C C . PHE A 1 1212 ? -25.677 26.073 -12.714 1.00 78.75 1212 PHE A C 1
ATOM 9477 O O . PHE A 1 1212 ? -26.718 26.554 -12.262 1.00 78.75 1212 PHE A O 1
ATOM 9484 N N . THR A 1 1213 ? -25.521 25.837 -14.017 1.00 64.12 1213 THR A N 1
ATOM 9485 C CA . THR A 1 1213 ? -26.461 26.277 -15.065 1.00 64.12 1213 THR A CA 1
ATOM 9486 C C . THR A 1 1213 ? -27.880 25.720 -14.910 1.00 64.12 1213 THR A C 1
ATOM 9488 O O . THR A 1 1213 ? -28.834 26.401 -15.278 1.00 64.12 1213 THR A O 1
ATOM 9491 N N . GLY A 1 1214 ? -28.040 24.534 -14.314 1.00 62.38 1214 GLY A N 1
ATOM 9492 C CA . GLY A 1 1214 ? -29.346 23.930 -14.020 1.00 62.38 1214 GLY A CA 1
ATOM 9493 C C . GLY A 1 1214 ? -30.098 24.533 -12.823 1.00 62.38 1214 GLY A C 1
ATOM 9494 O O . GLY A 1 1214 ? -31.296 24.301 -12.699 1.00 62.38 1214 GLY A O 1
ATOM 9495 N N . SER A 1 1215 ? -29.432 25.307 -11.956 1.00 60.28 1215 SER A N 1
ATOM 9496 C CA . SER A 1 1215 ? -30.017 25.886 -10.732 1.00 60.28 1215 SER A CA 1
ATOM 9497 C C . SER A 1 1215 ? -29.956 27.418 -10.667 1.00 60.28 1215 SER A C 1
ATOM 9499 O O . SER A 1 1215 ? -30.362 28.001 -9.664 1.00 60.28 1215 SER A O 1
ATOM 9501 N N . ASN A 1 1216 ? -29.496 28.084 -11.737 1.00 77.06 1216 ASN A N 1
ATOM 9502 C CA . ASN A 1 1216 ? -29.377 29.549 -11.822 1.00 77.06 1216 ASN A CA 1
ATOM 9503 C C . ASN A 1 1216 ? -28.540 30.150 -10.667 1.00 77.06 1216 ASN A C 1
ATOM 9505 O O . ASN A 1 1216 ? -28.879 31.193 -10.101 1.00 77.06 1216 ASN A O 1
ATOM 9509 N N . LEU A 1 1217 ? -27.454 29.458 -10.316 1.00 84.25 1217 LEU A N 1
ATOM 9510 C CA . LEU A 1 1217 ? -26.588 29.723 -9.168 1.00 84.25 1217 LEU A CA 1
ATOM 9511 C C . LEU A 1 1217 ? -25.127 29.812 -9.626 1.00 84.25 1217 LEU A C 1
ATOM 9513 O O . LEU A 1 1217 ? -24.713 29.046 -10.495 1.00 84.25 1217 LEU A O 1
ATOM 9517 N N . HIS A 1 1218 ? -24.326 30.692 -9.026 1.00 87.69 1218 HIS A N 1
ATOM 9518 C CA . HIS A 1 1218 ? -22.886 30.757 -9.273 1.00 87.69 1218 HIS A CA 1
ATOM 9519 C C . HIS A 1 1218 ? -22.078 31.026 -7.998 1.00 87.69 1218 HIS A C 1
ATOM 9521 O O . HIS A 1 1218 ? -22.482 31.831 -7.160 1.00 87.69 1218 HIS A O 1
ATOM 9527 N N . VAL A 1 1219 ? -20.908 30.393 -7.874 1.00 88.69 1219 VAL A N 1
ATOM 9528 C CA . VAL A 1 1219 ? -19.909 30.703 -6.834 1.00 88.69 1219 VAL A CA 1
ATOM 9529 C C . VAL A 1 1219 ? -18.761 31.480 -7.467 1.00 88.69 1219 VAL A C 1
ATOM 9531 O O . VAL A 1 1219 ? -18.116 30.971 -8.377 1.00 88.69 1219 VAL A O 1
ATOM 9534 N N . GLY A 1 1220 ? -18.483 32.689 -6.988 1.00 90.00 1220 GLY A N 1
ATOM 9535 C CA . GLY A 1 1220 ? -17.239 33.407 -7.252 1.00 90.00 1220 GLY A CA 1
ATOM 9536 C C . GLY A 1 1220 ? -16.156 33.011 -6.246 1.00 90.00 1220 GLY A C 1
ATOM 9537 O O . GLY A 1 1220 ? -16.380 33.104 -5.040 1.00 90.00 1220 GLY A O 1
ATOM 9538 N N . LEU A 1 1221 ? -14.984 32.603 -6.733 1.00 89.12 1221 LEU A N 1
ATOM 9539 C CA . LEU A 1 1221 ? -13.788 32.316 -5.939 1.00 89.12 1221 LEU A CA 1
ATOM 9540 C C . LEU A 1 1221 ? -12.668 33.273 -6.358 1.00 89.12 1221 LEU A C 1
ATOM 9542 O O . LEU A 1 1221 ? -12.212 33.236 -7.500 1.00 89.12 1221 LEU A O 1
ATOM 9546 N N . THR A 1 1222 ? -12.217 34.124 -5.441 1.00 89.06 1222 THR A N 1
ATOM 9547 C CA . THR A 1 1222 ? -11.143 35.100 -5.671 1.00 89.06 1222 THR A CA 1
ATOM 9548 C C . THR A 1 1222 ? -9.903 34.697 -4.869 1.00 89.06 1222 THR A C 1
ATOM 9550 O O . THR A 1 1222 ? -9.954 34.786 -3.639 1.00 89.06 1222 THR A O 1
ATOM 9553 N N . PRO A 1 1223 ? -8.810 34.264 -5.520 1.00 86.19 1223 PRO A N 1
ATOM 9554 C CA . PRO A 1 1223 ? -7.555 33.908 -4.858 1.00 86.19 1223 PRO A CA 1
ATOM 9555 C C . PRO A 1 1223 ? -6.779 35.151 -4.422 1.00 86.19 1223 PRO A C 1
ATOM 9557 O O . PRO A 1 1223 ? -7.180 36.282 -4.717 1.00 86.19 1223 PRO A O 1
ATOM 9560 N N . ASP A 1 1224 ? -5.613 34.943 -3.810 1.00 83.62 1224 ASP A N 1
ATOM 9561 C CA . ASP A 1 1224 ? -4.667 36.037 -3.623 1.00 83.62 1224 ASP A CA 1
ATOM 9562 C C . ASP A 1 1224 ? -4.024 36.369 -4.978 1.00 83.62 1224 ASP A C 1
ATOM 9564 O O . ASP A 1 1224 ? -3.385 35.496 -5.574 1.00 83.62 1224 ASP A O 1
ATOM 9568 N N . PRO A 1 1225 ? -4.162 37.597 -5.510 1.00 75.75 1225 PRO A N 1
ATOM 9569 C CA . PRO A 1 1225 ? -3.465 37.971 -6.733 1.00 75.75 1225 PRO A CA 1
ATOM 9570 C C . PRO A 1 1225 ? -1.941 38.023 -6.540 1.00 75.75 1225 PRO A C 1
ATOM 9572 O O . PRO A 1 1225 ? -1.206 37.972 -7.528 1.00 75.75 1225 PRO A O 1
ATOM 9575 N N . GLN A 1 1226 ? -1.444 38.125 -5.300 1.00 74.19 1226 GLN A N 1
ATOM 9576 C CA . GLN A 1 1226 ? -0.014 38.119 -5.012 1.00 74.19 1226 GLN A CA 1
ATOM 9577 C C . GLN A 1 1226 ? 0.507 36.684 -4.908 1.00 74.19 1226 GLN A C 1
ATOM 9579 O O . GLN A 1 1226 ? 0.247 35.955 -3.955 1.00 74.19 1226 GLN A O 1
ATOM 9584 N N . GLY A 1 1227 ? 1.290 36.284 -5.909 1.00 73.81 1227 GLY A N 1
ATOM 9585 C CA . GLY A 1 1227 ? 1.982 34.999 -5.904 1.00 73.81 1227 GLY A CA 1
ATOM 9586 C C . GLY A 1 1227 ? 1.136 33.795 -6.315 1.00 73.81 1227 GLY A C 1
ATOM 9587 O O . GLY A 1 1227 ? 1.599 32.676 -6.134 1.00 73.81 1227 GLY A O 1
ATOM 9588 N N . LEU A 1 1228 ? -0.059 33.963 -6.891 1.00 83.00 1228 LEU A N 1
ATOM 9589 C CA . LEU A 1 1228 ? -0.769 32.846 -7.526 1.00 83.00 1228 LEU A CA 1
ATOM 9590 C C . LEU A 1 1228 ? 0.024 32.316 -8.732 1.00 83.00 1228 LEU A C 1
ATOM 9592 O O . LEU A 1 1228 ? 0.313 33.061 -9.674 1.00 83.00 1228 LEU A O 1
ATOM 9596 N N . ALA A 1 1229 ? 0.325 31.018 -8.730 1.00 80.38 1229 ALA A N 1
ATOM 9597 C CA . ALA A 1 1229 ? 1.034 30.339 -9.807 1.00 80.38 1229 ALA A CA 1
ATOM 9598 C C . ALA A 1 1229 ? 0.076 29.724 -10.839 1.00 80.38 1229 ALA A C 1
ATOM 9600 O O . ALA A 1 1229 ? 0.183 29.993 -12.038 1.00 80.38 1229 ALA A O 1
ATOM 9601 N N . ALA A 1 1230 ? -0.894 28.929 -10.383 1.00 80.94 1230 ALA A N 1
ATOM 9602 C CA . ALA A 1 1230 ? -1.854 28.266 -11.260 1.00 80.94 1230 ALA A CA 1
ATOM 9603 C C . ALA A 1 1230 ? -3.230 28.082 -10.621 1.00 80.94 1230 ALA A C 1
ATOM 9605 O O . ALA A 1 1230 ? -3.355 27.842 -9.420 1.00 80.94 1230 ALA A O 1
ATOM 9606 N N . TYR A 1 1231 ? -4.236 28.104 -11.489 1.00 79.31 1231 TYR A N 1
ATOM 9607 C CA . TYR A 1 1231 ? -5.528 27.476 -11.281 1.00 79.31 1231 TYR A CA 1
ATOM 9608 C C . TYR A 1 1231 ? -5.384 26.032 -11.792 1.00 79.31 1231 TYR A C 1
ATOM 9610 O O . TYR A 1 1231 ? -4.933 25.814 -12.923 1.00 79.31 1231 TYR A O 1
ATOM 9618 N N . TYR A 1 1232 ? -5.759 25.042 -10.994 1.00 78.75 1232 TYR A N 1
ATOM 9619 C CA . TYR A 1 1232 ? -5.792 23.637 -11.392 1.00 78.75 1232 TYR A CA 1
ATOM 9620 C C . TYR A 1 1232 ? -7.203 23.078 -11.230 1.00 78.75 1232 TYR A C 1
ATOM 9622 O O . TYR A 1 1232 ? -7.855 23.283 -10.208 1.00 78.75 1232 TYR A O 1
ATOM 9630 N N . LEU A 1 1233 ? -7.674 22.382 -12.261 1.00 73.94 1233 LEU A N 1
ATOM 9631 C CA . LEU A 1 1233 ? -8.990 21.761 -12.316 1.00 73.94 1233 LEU A CA 1
ATOM 9632 C C . LEU A 1 1233 ? -8.803 20.265 -12.568 1.00 73.94 1233 LEU A C 1
ATOM 9634 O O . LEU A 1 1233 ? -8.231 19.888 -13.591 1.00 73.94 1233 LEU A O 1
ATOM 9638 N N . TYR A 1 1234 ? -9.287 19.410 -11.670 1.00 71.50 1234 TYR A N 1
ATOM 9639 C CA . TYR A 1 1234 ? -9.340 17.962 -11.883 1.00 71.50 1234 TYR A CA 1
ATOM 9640 C C . TYR A 1 1234 ? -10.795 17.543 -12.103 1.00 71.50 1234 TYR A C 1
ATOM 9642 O O . TYR A 1 1234 ? -11.609 17.681 -11.196 1.00 71.50 1234 TYR A O 1
ATOM 9650 N N . ASN A 1 1235 ? -11.115 17.056 -13.302 1.00 62.62 1235 ASN A N 1
ATOM 9651 C CA . ASN A 1 1235 ? -12.460 16.695 -13.748 1.00 62.62 1235 ASN A CA 1
ATOM 9652 C C . ASN A 1 1235 ? -12.521 15.181 -13.985 1.00 62.62 1235 ASN A C 1
ATOM 9654 O O . ASN A 1 1235 ? -12.299 14.707 -15.098 1.00 62.62 1235 ASN A O 1
ATOM 9658 N N . TYR A 1 1236 ? -12.813 14.409 -12.941 1.00 52.38 1236 TYR A N 1
ATOM 9659 C CA . TYR A 1 1236 ? -13.086 12.978 -13.093 1.00 52.38 1236 TYR A CA 1
ATOM 9660 C C . TYR A 1 1236 ? -14.593 12.732 -13.191 1.00 52.38 1236 TYR A C 1
ATOM 9662 O O . TYR A 1 1236 ? -15.378 13.576 -12.774 1.00 52.38 1236 TYR A O 1
ATOM 9670 N N . GLN A 1 1237 ? -15.008 11.559 -13.688 1.00 49.16 1237 GLN A N 1
ATOM 9671 C CA . GLN A 1 1237 ? -16.403 11.235 -14.066 1.00 49.16 1237 GLN A CA 1
ATOM 9672 C C . GLN A 1 1237 ? -17.471 11.404 -12.957 1.00 49.16 1237 GLN A C 1
ATOM 9674 O O . GLN A 1 1237 ? -18.651 11.180 -13.216 1.00 49.16 1237 GLN A O 1
ATOM 9679 N N . THR A 1 1238 ? -17.075 11.741 -11.726 1.00 49.47 1238 THR A N 1
ATOM 9680 C CA . THR A 1 1238 ? -17.950 11.942 -10.563 1.00 49.47 1238 THR A CA 1
ATOM 9681 C C . THR A 1 1238 ? -17.577 13.139 -9.673 1.00 49.47 1238 THR A C 1
ATOM 9683 O O . THR A 1 1238 ? -18.263 13.348 -8.673 1.00 49.47 1238 THR A O 1
ATOM 9686 N N . VAL A 1 1239 ? -16.489 13.879 -9.952 1.00 56.75 1239 VAL A N 1
ATOM 9687 C CA . VAL A 1 1239 ? -16.009 15.016 -9.130 1.00 56.75 1239 VAL A CA 1
ATOM 9688 C C . VAL A 1 1239 ? -15.187 16.000 -9.976 1.00 56.75 1239 VAL A C 1
ATOM 9690 O O . VAL A 1 1239 ? -14.193 15.600 -10.585 1.00 56.75 1239 VAL A O 1
ATOM 9693 N N . SER A 1 1240 ? -15.525 17.292 -9.894 1.00 65.56 1240 SER A N 1
ATOM 9694 C CA . SER A 1 1240 ? -14.694 18.416 -10.354 1.00 65.56 1240 SER A CA 1
ATOM 9695 C C . SER A 1 1240 ? -14.057 19.168 -9.178 1.00 65.56 1240 SER A C 1
ATOM 9697 O O . SER A 1 1240 ? -14.771 19.644 -8.293 1.00 65.56 1240 SER A O 1
ATOM 9699 N N . THR A 1 1241 ? -12.731 19.341 -9.186 1.00 75.19 1241 THR A N 1
ATOM 9700 C CA . THR A 1 1241 ? -11.986 20.163 -8.210 1.00 75.19 1241 THR A CA 1
ATOM 9701 C C . THR A 1 1241 ? -11.608 21.538 -8.780 1.00 75.19 1241 THR A C 1
ATOM 9703 O O . THR A 1 1241 ? -11.550 21.729 -9.997 1.00 75.19 1241 THR A O 1
ATOM 9706 N N . GLN A 1 1242 ? -11.404 22.519 -7.898 1.00 80.94 1242 GLN A N 1
ATOM 9707 C CA . GLN A 1 1242 ? -10.965 23.884 -8.191 1.00 80.94 1242 GLN A CA 1
ATOM 9708 C C . GLN A 1 1242 ? -9.854 24.264 -7.205 1.00 80.94 1242 GLN A C 1
ATOM 9710 O O . GLN A 1 1242 ? -10.096 24.484 -6.016 1.00 80.94 1242 GLN A O 1
ATOM 9715 N N . GLU A 1 1243 ? -8.615 24.288 -7.679 1.00 84.88 1243 GLU A N 1
ATOM 9716 C CA . GLU A 1 1243 ? -7.426 24.295 -6.829 1.00 84.88 1243 GLU A CA 1
ATOM 9717 C C . GLU A 1 1243 ? -6.484 25.445 -7.196 1.00 84.88 1243 GLU A C 1
ATOM 9719 O O . GLU A 1 1243 ? -6.338 25.799 -8.366 1.00 84.88 1243 GLU A O 1
ATOM 9724 N N . TRP A 1 1244 ? -5.836 26.026 -6.191 1.00 86.62 1244 TRP A N 1
ATOM 9725 C CA . TRP A 1 1244 ? -4.985 27.205 -6.316 1.00 86.62 1244 TRP A CA 1
ATOM 9726 C C . TRP A 1 1244 ? -3.586 26.839 -5.848 1.00 86.62 1244 TRP A C 1
ATOM 9728 O O . TRP A 1 1244 ? -3.391 26.452 -4.697 1.00 86.62 1244 TRP A O 1
ATOM 9738 N N . ILE A 1 1245 ? -2.607 26.927 -6.741 1.00 86.88 1245 ILE A N 1
ATOM 9739 C CA . ILE A 1 1245 ? -1.199 26.689 -6.418 1.00 86.88 1245 ILE A CA 1
ATOM 9740 C C . ILE A 1 1245 ? -0.509 28.046 -6.408 1.00 86.88 1245 ILE A C 1
ATOM 9742 O O . ILE A 1 1245 ? -0.614 28.795 -7.380 1.00 86.88 1245 ILE A O 1
ATOM 9746 N N . TYR A 1 1246 ? 0.194 28.358 -5.325 1.00 87.94 1246 TYR A N 1
ATOM 9747 C CA . TYR A 1 1246 ? 0.945 29.597 -5.147 1.00 87.94 1246 TYR A CA 1
ATOM 9748 C C . TYR A 1 1246 ? 2.445 29.362 -5.385 1.00 87.94 1246 TYR A C 1
ATOM 9750 O O . TYR A 1 1246 ? 2.955 28.256 -5.192 1.00 87.94 1246 TYR A O 1
ATOM 9758 N N . LEU A 1 1247 ? 3.146 30.406 -5.830 1.00 84.38 1247 LEU A N 1
ATOM 9759 C CA . LEU A 1 1247 ? 4.565 30.376 -6.182 1.00 84.38 1247 LEU A CA 1
ATOM 9760 C C . LEU A 1 1247 ? 5.428 29.942 -4.982 1.00 84.38 1247 LEU A C 1
ATOM 9762 O O . LEU A 1 1247 ? 5.112 30.309 -3.843 1.00 84.38 1247 LEU A O 1
ATOM 9766 N N . PRO A 1 1248 ? 6.539 29.215 -5.215 1.00 85.88 1248 PRO A N 1
ATOM 9767 C CA . PRO A 1 1248 ? 7.460 28.848 -4.151 1.00 85.88 1248 PRO A CA 1
ATOM 9768 C C . PRO A 1 1248 ? 8.098 30.073 -3.478 1.00 85.88 1248 PRO A C 1
ATOM 9770 O O . PRO A 1 1248 ? 8.609 30.974 -4.143 1.00 85.88 1248 PRO A O 1
ATOM 9773 N N . VAL A 1 1249 ? 8.118 30.081 -2.145 1.00 89.81 1249 VAL A N 1
ATOM 9774 C CA . VAL A 1 1249 ? 8.708 31.133 -1.304 1.00 89.81 1249 VAL A CA 1
ATOM 9775 C C . VAL A 1 1249 ? 9.687 30.536 -0.296 1.00 89.81 1249 VAL A C 1
ATOM 9777 O O . VAL A 1 1249 ? 9.522 29.406 0.160 1.00 89.81 1249 VAL A O 1
ATOM 9780 N N . THR A 1 1250 ? 10.699 31.310 0.096 1.00 92.56 1250 THR A N 1
ATOM 9781 C CA . THR A 1 1250 ? 11.623 30.936 1.176 1.00 92.56 1250 THR A CA 1
ATOM 9782 C C . THR A 1 1250 ? 11.326 31.767 2.418 1.00 92.56 1250 THR A C 1
ATOM 9784 O O . THR A 1 1250 ? 11.581 32.970 2.443 1.00 92.56 1250 THR A O 1
ATOM 9787 N N . ILE A 1 1251 ? 10.799 31.123 3.458 1.00 94.06 1251 ILE A N 1
ATOM 9788 C CA . ILE A 1 1251 ? 10.452 31.747 4.736 1.00 94.06 1251 ILE A CA 1
ATOM 9789 C C . ILE A 1 1251 ? 11.631 31.578 5.699 1.00 94.06 1251 ILE A C 1
ATOM 9791 O O . ILE A 1 1251 ? 11.950 30.467 6.129 1.00 94.06 1251 ILE A O 1
ATOM 9795 N N . ALA A 1 1252 ? 12.289 32.683 6.048 1.00 94.31 1252 ALA A N 1
ATOM 9796 C CA . ALA A 1 1252 ? 13.364 32.696 7.041 1.00 94.31 1252 ALA A CA 1
ATOM 9797 C C . ALA A 1 1252 ? 12.844 32.351 8.461 1.00 94.31 1252 ALA A C 1
ATOM 9799 O O . ALA A 1 1252 ? 11.649 32.515 8.722 1.00 94.31 1252 ALA A O 1
ATOM 9800 N N . PRO A 1 1253 ? 13.706 31.891 9.387 1.00 96.25 1253 PRO A N 1
ATOM 9801 C CA . PRO A 1 1253 ? 13.324 31.575 10.768 1.00 96.25 1253 PRO A CA 1
ATOM 9802 C C . PRO A 1 1253 ? 12.510 32.690 11.440 1.00 96.25 1253 PRO A C 1
ATOM 9804 O O . PRO A 1 1253 ? 12.877 33.866 11.383 1.00 96.25 1253 PRO A O 1
ATOM 9807 N N . GLY A 1 1254 ? 11.376 32.331 12.048 1.00 92.06 1254 GLY A N 1
ATOM 9808 C CA . GLY A 1 1254 ? 10.466 33.266 12.720 1.00 92.06 1254 GLY A CA 1
ATOM 9809 C C . GLY A 1 1254 ? 9.672 34.212 11.806 1.00 92.06 1254 GLY A C 1
ATOM 9810 O O . GLY A 1 1254 ? 8.847 34.971 12.313 1.00 92.06 1254 GLY A O 1
ATOM 9811 N N . GLN A 1 1255 ? 9.882 34.185 10.485 1.00 97.38 1255 GLN A N 1
ATOM 9812 C CA . GLN A 1 1255 ? 9.098 34.968 9.522 1.00 97.38 1255 GLN A CA 1
ATOM 9813 C C . GLN A 1 1255 ? 7.820 34.234 9.094 1.00 97.38 1255 GLN A C 1
ATOM 9815 O O . GLN A 1 1255 ? 7.665 33.027 9.316 1.00 97.38 1255 GLN A O 1
ATOM 9820 N N . SER A 1 1256 ? 6.914 34.965 8.438 1.00 95.88 1256 SER A N 1
ATOM 9821 C CA . SER A 1 1256 ? 5.667 34.425 7.893 1.00 95.88 1256 SER A CA 1
ATOM 9822 C C . SER A 1 1256 ? 5.412 34.869 6.451 1.00 95.88 1256 SER A C 1
ATOM 9824 O O . SER A 1 1256 ? 5.679 36.017 6.109 1.00 95.88 1256 SER A O 1
ATOM 9826 N N . GLN A 1 1257 ? 4.800 33.993 5.653 1.00 95.31 1257 GLN A N 1
ATOM 9827 C CA . GLN A 1 1257 ? 4.120 34.335 4.399 1.00 95.31 1257 GLN A CA 1
ATOM 9828 C C . GLN A 1 1257 ? 2.603 34.330 4.626 1.00 95.31 1257 GLN A C 1
ATOM 9830 O O . GLN A 1 1257 ? 2.095 33.492 5.374 1.00 95.31 1257 GLN A O 1
ATOM 9835 N N . THR A 1 1258 ? 1.873 35.221 3.954 1.00 94.31 1258 THR A N 1
ATOM 9836 C CA . THR A 1 1258 ? 0.402 35.251 3.960 1.00 94.31 1258 THR A CA 1
ATOM 9837 C C . THR A 1 1258 ? -0.197 35.037 2.574 1.00 94.31 1258 THR A C 1
ATOM 9839 O O . THR A 1 1258 ? 0.425 35.411 1.581 1.00 94.31 1258 THR A O 1
ATOM 9842 N N . TYR A 1 1259 ? -1.414 34.494 2.532 1.00 93.00 1259 TYR A N 1
ATOM 9843 C CA . TYR A 1 1259 ? -2.270 34.377 1.344 1.00 93.00 1259 TYR A CA 1
ATOM 9844 C C . TYR A 1 1259 ? -3.735 34.628 1.745 1.00 93.00 1259 TYR A C 1
ATOM 9846 O O . TYR A 1 1259 ? -4.103 34.372 2.893 1.00 93.00 1259 TYR A O 1
ATOM 9854 N N . ARG A 1 1260 ? -4.586 35.086 0.825 1.00 93.06 1260 ARG A N 1
ATOM 9855 C CA . ARG A 1 1260 ? -6.013 35.365 1.070 1.00 93.06 1260 ARG A CA 1
ATOM 9856 C C . ARG A 1 1260 ? -6.920 34.835 -0.034 1.00 93.06 1260 ARG A C 1
ATOM 9858 O O . ARG A 1 1260 ? -6.723 35.151 -1.195 1.00 93.06 1260 ARG A O 1
ATOM 9865 N N . GLU A 1 1261 ? -8.005 34.169 0.341 1.00 92.50 1261 GLU A N 1
ATOM 9866 C CA . GLU A 1 1261 ? -9.067 33.731 -0.572 1.00 92.50 1261 GLU A CA 1
ATOM 9867 C C . GLU A 1 1261 ? -10.425 34.308 -0.154 1.00 92.50 1261 GLU A C 1
ATOM 9869 O O . GLU A 1 1261 ? -10.718 34.443 1.034 1.00 92.50 1261 GLU A O 1
ATOM 9874 N N . ASN A 1 1262 ? -11.269 34.657 -1.127 1.00 93.81 1262 ASN A N 1
ATOM 9875 C CA . ASN A 1 1262 ? -12.608 35.210 -0.908 1.00 93.81 1262 ASN A CA 1
ATOM 9876 C C . ASN A 1 1262 ? -13.626 34.420 -1.737 1.00 93.81 1262 ASN A C 1
ATOM 9878 O O . ASN A 1 1262 ? -13.417 34.196 -2.928 1.00 93.81 1262 ASN A O 1
ATOM 9882 N N . TYR A 1 1263 ? -14.736 34.044 -1.117 1.00 93.56 1263 TYR A N 1
ATOM 9883 C CA . TYR A 1 1263 ? -15.774 33.183 -1.673 1.00 93.56 1263 TYR A CA 1
ATOM 9884 C C . TYR A 1 1263 ? -17.104 33.940 -1.632 1.00 93.56 1263 TYR A C 1
ATOM 9886 O O . TYR A 1 1263 ? -17.426 34.550 -0.614 1.00 93.56 1263 TYR A O 1
ATOM 9894 N N . GLN A 1 1264 ? -17.879 33.925 -2.716 1.00 93.75 1264 GLN A N 1
ATOM 9895 C CA . GLN A 1 1264 ? -19.169 34.619 -2.805 1.00 93.75 1264 GLN A CA 1
ATOM 9896 C C . GLN A 1 1264 ? -20.182 33.786 -3.591 1.00 93.75 1264 GLN A C 1
ATOM 9898 O O . GLN A 1 1264 ? -19.915 33.407 -4.728 1.00 93.75 1264 GLN A O 1
ATOM 9903 N N . LEU A 1 1265 ? -21.357 33.540 -3.017 1.00 90.25 1265 LEU A N 1
ATOM 9904 C CA . LEU A 1 1265 ? -22.481 32.919 -3.711 1.00 90.25 1265 LEU A CA 1
ATOM 9905 C C . LEU A 1 1265 ? -23.370 33.998 -4.340 1.00 90.25 1265 LEU A C 1
ATOM 9907 O O . LEU A 1 1265 ? -23.630 35.038 -3.731 1.00 90.25 1265 LEU A O 1
ATOM 9911 N N . GLY A 1 1266 ? -23.863 33.743 -5.548 1.00 87.62 1266 GLY A N 1
ATOM 9912 C CA . GLY A 1 1266 ? -24.804 34.611 -6.245 1.00 87.62 1266 GLY A CA 1
ATOM 9913 C C . GLY A 1 1266 ? -25.884 33.816 -6.971 1.00 87.62 1266 GLY A C 1
ATOM 9914 O O . GLY A 1 1266 ? -25.618 32.775 -7.569 1.00 87.62 1266 GLY A O 1
ATOM 9915 N N . GLN A 1 1267 ? -27.115 34.322 -6.941 1.00 82.56 1267 GLN A N 1
ATOM 9916 C CA . GLN A 1 1267 ? -28.203 33.838 -7.792 1.00 82.56 1267 GLN A CA 1
ATOM 9917 C C . GLN A 1 1267 ? -28.262 34.638 -9.100 1.00 82.56 1267 GLN A C 1
ATOM 9919 O O . GLN A 1 1267 ? -27.845 35.799 -9.167 1.00 82.56 1267 GLN A O 1
ATOM 9924 N N . GLY A 1 1268 ? -28.803 34.024 -10.150 1.00 80.44 1268 GLY A N 1
ATOM 9925 C CA . GLY A 1 1268 ? -28.830 34.595 -11.491 1.00 80.44 1268 GLY A CA 1
ATOM 9926 C C . GLY A 1 1268 ? -27.551 34.333 -12.288 1.00 80.44 1268 GLY A C 1
ATOM 9927 O O . GLY A 1 1268 ? -26.569 33.779 -11.797 1.00 80.44 1268 GLY A O 1
ATOM 9928 N N . THR A 1 1269 ? -27.553 34.795 -13.538 1.00 79.12 1269 THR A N 1
ATOM 9929 C CA . THR A 1 1269 ? -26.398 34.776 -14.446 1.00 79.12 1269 THR A CA 1
ATOM 9930 C C . THR A 1 1269 ? -25.171 35.444 -13.811 1.00 79.12 1269 THR A C 1
ATOM 9932 O O . THR A 1 1269 ? -25.261 36.600 -13.376 1.00 79.12 1269 THR A O 1
ATOM 9935 N N . SER A 1 1270 ? -24.024 34.760 -13.787 1.00 84.19 1270 SER A N 1
ATOM 9936 C CA . SER A 1 1270 ? -22.774 35.294 -13.232 1.00 84.19 1270 SER A CA 1
ATOM 9937 C C . SER A 1 1270 ? -22.268 36.551 -13.956 1.00 84.19 1270 SER A C 1
ATOM 9939 O O . SER A 1 1270 ? -22.638 36.808 -15.108 1.00 84.19 1270 SER A O 1
ATOM 9941 N N . PRO A 1 1271 ? -21.385 37.347 -13.320 1.00 84.62 1271 PRO A N 1
ATOM 9942 C CA . PRO A 1 1271 ? -20.660 38.426 -13.991 1.00 84.62 1271 PRO A CA 1
ATOM 9943 C C . PRO A 1 1271 ? -19.906 37.948 -15.241 1.00 84.62 1271 PRO A C 1
ATOM 9945 O O . PRO A 1 1271 ? -19.916 38.647 -16.253 1.00 84.62 1271 PRO A O 1
ATOM 9948 N N . ALA A 1 1272 ? -19.341 36.735 -15.201 1.00 82.19 1272 ALA A N 1
ATOM 9949 C CA . ALA A 1 1272 ? -18.656 36.109 -16.330 1.00 82.19 1272 ALA A CA 1
ATOM 9950 C C . ALA A 1 1272 ? -19.565 35.936 -17.557 1.00 82.19 1272 ALA A C 1
ATOM 9952 O O . ALA A 1 1272 ? -19.181 36.299 -18.663 1.00 82.19 1272 ALA A O 1
ATOM 9953 N N . LEU A 1 1273 ? -20.794 35.445 -17.364 1.00 79.38 1273 LEU A N 1
ATOM 9954 C CA . LEU A 1 1273 ? -21.774 35.255 -18.441 1.00 79.38 1273 LEU A CA 1
ATOM 9955 C C . LEU A 1 1273 ? -22.466 36.554 -18.903 1.00 79.38 1273 LEU A C 1
ATOM 9957 O O . LEU A 1 1273 ? -23.129 36.562 -19.941 1.00 79.38 1273 LEU A O 1
ATOM 9961 N N . LYS A 1 1274 ? -22.329 37.657 -18.155 1.00 79.19 1274 LYS A N 1
ATOM 9962 C CA . LYS A 1 1274 ? -22.835 38.990 -18.540 1.00 79.19 1274 LYS A CA 1
ATOM 9963 C C . LYS A 1 1274 ? -21.871 39.749 -19.458 1.00 79.19 1274 LYS A C 1
ATOM 9965 O O . LYS A 1 1274 ? -22.313 40.632 -20.193 1.00 79.19 1274 LYS A O 1
ATOM 9970 N N . GLN A 1 1275 ? -20.585 39.404 -19.447 1.00 67.50 1275 GLN A N 1
ATOM 9971 C CA . GLN A 1 1275 ? -19.607 39.912 -20.406 1.00 67.50 1275 GLN A CA 1
ATOM 9972 C C . GLN A 1 1275 ? -19.700 39.093 -21.701 1.00 67.50 1275 GLN A C 1
ATOM 9974 O O . GLN A 1 1275 ? -19.305 37.930 -21.742 1.00 67.50 1275 GLN A O 1
ATOM 9979 N N . ARG A 1 1276 ? -20.238 39.694 -22.769 1.00 48.31 1276 ARG A N 1
ATOM 9980 C CA . ARG A 1 1276 ? -20.072 39.139 -24.121 1.00 48.31 1276 ARG A CA 1
ATOM 9981 C C . ARG A 1 1276 ? -18.630 39.385 -24.601 1.00 48.31 1276 ARG A C 1
ATOM 9983 O O . ARG A 1 1276 ? -18.089 40.434 -24.250 1.00 48.31 1276 ARG A O 1
ATOM 9990 N N . PRO A 1 1277 ? -18.039 38.449 -25.366 1.00 46.88 1277 PRO A N 1
ATOM 9991 C CA . PRO A 1 1277 ? -16.741 38.642 -26.016 1.00 46.88 1277 PRO A CA 1
ATOM 9992 C C . PRO A 1 1277 ? -16.813 39.671 -27.157 1.00 46.88 1277 PRO A C 1
ATOM 9994 O O . PRO A 1 1277 ? -17.923 39.858 -27.712 1.00 46.88 1277 PRO A O 1
#